Protein AF-0000000084573557 (afdb_homodimer)

Structure (mmCIF, N/CA/C/O backbone):
data_AF-0000000084573557-model_v1
#
loop_
_entity.id
_entity.type
_entity.pdbx_description
1 polymer 'Glycoside Hydrolase Family 32 protein'
#
loop_
_atom_site.group_PDB
_atom_site.id
_atom_site.type_symbol
_atom_site.label_atom_id
_atom_site.label_alt_id
_atom_site.label_comp_id
_atom_site.label_asym_id
_atom_site.label_entity_id
_atom_site.label_seq_id
_atom_site.pdbx_PDB_ins_code
_atom_site.Cartn_x
_atom_site.Cartn_y
_atom_site.Cartn_z
_atom_site.occupancy
_atom_site.B_iso_or_equiv
_atom_site.auth_seq_id
_atom_site.auth_comp_id
_atom_site.auth_asym_id
_atom_site.auth_atom_id
_atom_site.pdbx_PDB_model_num
ATOM 1 N N . MET A 1 1 ? 9.312 23.797 6.34 1 94.56 1 MET A N 1
ATOM 2 C CA . MET A 1 1 ? 8.344 23.297 7.312 1 94.56 1 MET A CA 1
ATOM 3 C C . MET A 1 1 ? 8.016 21.828 7.039 1 94.56 1 MET A C 1
ATOM 5 O O . MET A 1 1 ? 7.969 21.406 5.887 1 94.56 1 MET A O 1
ATOM 9 N N . ASN A 1 2 ? 7.855 21.047 8.062 1 94.19 2 ASN A N 1
ATOM 10 C CA . ASN A 1 2 ? 7.48 19.656 7.902 1 94.19 2 ASN A CA 1
ATOM 11 C C . ASN A 1 2 ? 6.266 19.297 8.75 1 94.19 2 ASN A C 1
ATOM 13 O O . ASN A 1 2 ? 5.203 19.891 8.602 1 94.19 2 ASN A O 1
ATOM 17 N N . ASP A 1 3 ? 6.359 18.359 9.664 1 96.56 3 ASP A N 1
ATOM 18 C CA . ASP A 1 3 ? 5.266 17.75 10.414 1 96.56 3 ASP A CA 1
ATOM 19 C C . ASP A 1 3 ? 4.496 18.812 11.211 1 96.56 3 ASP A C 1
ATOM 21 O O . ASP A 1 3 ? 5.09 19.609 11.922 1 96.56 3 ASP A O 1
ATOM 25 N N . PRO A 1 4 ? 3.113 18.781 11.117 1 98.5 4 PRO A N 1
ATOM 26 C CA . PRO A 1 4 ? 2.365 19.562 12.102 1 98.5 4 PRO A CA 1
ATOM 27 C C . PRO A 1 4 ? 2.518 19.016 13.523 1 98.5 4 PRO A C 1
ATOM 29 O O . PRO A 1 4 ? 2.617 17.812 13.711 1 98.5 4 PRO A O 1
ATOM 32 N N . ASN A 1 5 ? 2.559 19.938 14.445 1 97.88 5 ASN A N 1
ATOM 33 C CA . ASN A 1 5 ? 2.711 19.609 15.859 1 97.88 5 ASN A CA 1
ATOM 34 C C . ASN A 1 5 ? 1.81 20.469 16.734 1 97.88 5 ASN A C 1
ATOM 36 O O . ASN A 1 5 ? 1.397 21.562 16.328 1 97.88 5 ASN A O 1
ATOM 40 N N . GLY A 1 6 ? 1.535 19.984 17.859 1 98.62 6 GLY A N 1
ATOM 41 C CA . GLY A 1 6 ? 0.976 20.781 18.938 1 98.62 6 GLY A CA 1
ATOM 42 C C . GLY A 1 6 ? -0.306 21.5 18.547 1 98.62 6 GLY A C 1
ATOM 43 O O . GLY A 1 6 ? -0.503 22.672 18.891 1 98.62 6 GLY A O 1
ATOM 44 N N . LEU A 1 7 ? -1.131 20.859 17.719 1 98.88 7 LEU A N 1
ATOM 45 C CA . LEU A 1 7 ? -2.383 21.469 17.281 1 98.88 7 LEU A CA 1
ATOM 46 C C . LEU A 1 7 ? -3.379 21.531 18.438 1 98.88 7 LEU A C 1
ATOM 48 O O . LEU A 1 7 ? -3.678 20.516 19.062 1 98.88 7 LEU A O 1
ATOM 52 N N . PHE A 1 8 ? -3.936 22.734 18.703 1 98.81 8 PHE A N 1
ATOM 53 C CA . PHE A 1 8 ? -5.004 22.828 19.688 1 98.81 8 PHE A CA 1
ATOM 54 C C . PHE A 1 8 ? -5.883 24.047 19.438 1 98.81 8 PHE A C 1
ATOM 56 O O . PHE A 1 8 ? -5.488 24.953 18.703 1 98.81 8 PHE A O 1
ATOM 63 N N . LEU A 1 9 ? -7.082 23.984 19.844 1 98.62 9 LEU A N 1
ATOM 64 C CA . LEU A 1 9 ? -8.039 25.078 19.875 1 98.62 9 LEU A CA 1
ATOM 65 C C . LEU A 1 9 ? -8.094 25.703 21.266 1 98.62 9 LEU A C 1
ATOM 67 O O . LEU A 1 9 ? -8.359 25.016 22.266 1 98.62 9 LEU A O 1
ATOM 71 N N . ASP A 1 10 ? -7.84 26.984 21.344 1 97.38 10 ASP A N 1
ATOM 72 C CA . ASP A 1 10 ? -7.891 27.625 22.656 1 97.38 10 ASP A CA 1
ATOM 73 C C . ASP A 1 10 ? -9.305 28.094 23 1 97.38 10 ASP A C 1
ATOM 75 O O . ASP A 1 10 ? -10.219 27.938 22.188 1 97.38 10 ASP A O 1
ATOM 79 N N . ARG A 1 11 ? -9.516 28.562 24.125 1 93.62 11 ARG A N 1
ATOM 80 C CA . ARG A 1 11 ? -10.844 28.891 24.625 1 93.62 11 ARG A CA 1
ATOM 81 C C . ARG A 1 11 ? -11.438 30.078 23.859 1 93.62 11 ARG A C 1
ATOM 83 O O . ARG A 1 11 ? -12.656 30.266 23.844 1 93.62 11 ARG A O 1
ATOM 90 N N . ASN A 1 12 ? -10.586 30.922 23.281 1 95.25 12 ASN A N 1
ATOM 91 C CA . ASN A 1 12 ? -11.062 32.094 22.562 1 95.25 12 ASN A CA 1
ATOM 92 C C . ASN A 1 12 ? -11.406 31.75 21.109 1 95.25 12 ASN A C 1
ATOM 94 O O . ASN A 1 12 ? -11.773 32.625 20.328 1 95.25 12 ASN A O 1
ATOM 98 N N . GLY A 1 13 ? -11.258 30.516 20.75 1 97 13 GLY A N 1
ATOM 99 C CA . GLY A 1 13 ? -11.594 30.078 19.406 1 97 13 GLY A CA 1
ATOM 100 C C . GLY A 1 13 ? -10.43 30.172 18.438 1 97 13 GLY A C 1
ATOM 101 O O . GLY A 1 13 ? -10.617 30.078 17.219 1 97 13 GLY A O 1
ATOM 102 N N . THR A 1 14 ? -9.258 30.422 18.969 1 98.38 14 THR A N 1
ATOM 103 C CA . THR A 1 14 ? -8.062 30.5 18.125 1 98.38 14 THR A CA 1
ATOM 104 C C . THR A 1 14 ? -7.441 29.125 17.938 1 98.38 14 THR A C 1
ATOM 106 O O . THR A 1 14 ? -7.195 28.406 18.922 1 98.38 14 THR A O 1
ATOM 109 N N . TYR A 1 15 ? -7.246 28.734 16.703 1 98.75 15 TYR A N 1
ATOM 110 C CA . TYR A 1 15 ? -6.52 27.516 16.391 1 98.75 15 TYR A CA 1
ATOM 111 C C . TYR A 1 15 ? -5.02 27.766 16.359 1 98.75 15 TYR A C 1
ATOM 113 O O . TYR A 1 15 ? -4.551 28.703 15.719 1 98.75 15 TYR A O 1
ATOM 121 N N . HIS A 1 16 ? -4.281 26.969 17.094 1 98.88 16 HIS A N 1
ATOM 122 C CA . HIS A 1 16 ? -2.822 27.016 17.078 1 98.88 16 HIS A CA 1
ATOM 123 C C . HIS A 1 16 ? -2.24 25.828 16.312 1 98.88 16 HIS A C 1
ATOM 125 O O . HIS A 1 16 ? -2.656 24.688 16.531 1 98.88 16 HIS A O 1
ATOM 131 N N . LEU A 1 17 ? -1.378 26.094 15.453 1 98.81 17 LEU A N 1
ATOM 132 C CA . LEU A 1 17 ? -0.626 25.094 14.695 1 98.81 17 LEU A CA 1
ATOM 133 C C . LEU A 1 17 ? 0.875 25.312 14.867 1 98.81 17 LEU A C 1
ATOM 135 O O . LEU A 1 17 ? 1.408 26.359 14.477 1 98.81 17 LEU A O 1
ATOM 139 N N . TYR A 1 18 ? 1.532 24.438 15.516 1 98.75 18 TYR A N 1
ATOM 140 C CA . TYR A 1 18 ? 2.99 24.375 15.477 1 98.75 18 TYR A CA 1
ATOM 141 C C . TYR A 1 18 ? 3.469 23.391 14.422 1 98.75 18 TYR A C 1
ATOM 143 O O . TYR A 1 18 ? 2.68 22.594 13.898 1 98.75 18 TYR A O 1
ATOM 151 N N . TYR A 1 19 ? 4.684 23.469 14.055 1 98.12 19 TYR A N 1
ATOM 152 C CA . TYR A 1 19 ? 5.227 22.578 13.031 1 98.12 19 TYR A CA 1
ATOM 153 C C . TYR A 1 19 ? 6.742 22.484 13.141 1 98.12 19 TYR A C 1
ATOM 155 O O . TYR A 1 19 ? 7.391 23.406 13.656 1 98.12 19 TYR A O 1
ATOM 163 N N . GLN A 1 20 ? 7.242 21.359 12.742 1 97.75 20 GLN A N 1
ATOM 164 C CA . GLN A 1 20 ? 8.688 21.266 12.609 1 97.75 20 GLN A CA 1
ATOM 165 C C . GLN A 1 20 ? 9.219 22.312 11.633 1 97.75 20 GLN A C 1
ATOM 167 O O . GLN A 1 20 ? 8.695 22.453 10.523 1 97.75 20 GLN A O 1
ATOM 172 N N . TYR A 1 21 ? 10.273 23 12.125 1 97.44 21 TYR A N 1
ATOM 173 C CA . TYR A 1 21 ? 10.766 24.141 11.367 1 97.44 21 TYR A CA 1
ATOM 174 C C . TYR A 1 21 ? 12.281 24.234 11.453 1 97.44 21 TYR A C 1
ATOM 176 O O . TYR A 1 21 ? 12.859 24.156 12.547 1 97.44 21 TYR A O 1
ATOM 184 N N . ASN A 1 22 ? 12.922 24.297 10.297 1 96.81 22 ASN A N 1
ATOM 185 C CA . ASN A 1 22 ? 14.336 24.641 10.203 1 96.81 22 ASN A CA 1
ATOM 186 C C . ASN A 1 22 ? 14.539 26.094 9.773 1 96.81 22 ASN A C 1
ATOM 188 O O . ASN A 1 22 ? 14.445 26.422 8.594 1 96.81 22 ASN A O 1
ATOM 192 N N . PRO A 1 23 ? 14.836 26.969 10.727 1 94.94 23 PRO A N 1
ATOM 193 C CA . PRO A 1 23 ? 14.984 28.391 10.375 1 94.94 23 PRO A CA 1
ATOM 194 C C . PRO A 1 23 ? 16.266 28.672 9.586 1 94.94 23 PRO A C 1
ATOM 196 O O . PRO A 1 23 ? 16.406 29.75 9.016 1 94.94 23 PRO A O 1
ATOM 199 N N . ALA A 1 24 ? 17.156 27.688 9.5 1 93.25 24 ALA A N 1
ATOM 200 C CA . ALA A 1 24 ? 18.469 27.922 8.898 1 93.25 24 ALA A CA 1
ATOM 201 C C . ALA A 1 24 ? 18.531 27.359 7.484 1 93.25 24 ALA A C 1
ATOM 203 O O . ALA A 1 24 ? 19.547 27.5 6.797 1 93.25 24 ALA A O 1
ATOM 204 N N . GLY A 1 25 ? 17.469 26.703 7.031 1 92.44 25 GLY A N 1
ATOM 205 C CA . GLY A 1 25 ? 17.562 26.109 5.699 1 92.44 25 GLY A CA 1
ATOM 206 C C . GLY A 1 25 ? 16.25 25.516 5.219 1 92.44 25 GLY A C 1
ATOM 207 O O . GLY A 1 25 ? 15.273 25.469 5.961 1 92.44 25 GLY A O 1
ATOM 208 N N . LEU A 1 26 ? 16.25 24.984 3.957 1 93.5 26 LEU A N 1
ATOM 209 C CA . LEU A 1 26 ? 15.07 24.453 3.293 1 93.5 26 LEU A CA 1
ATOM 210 C C . LEU A 1 26 ? 15.078 22.922 3.309 1 93.5 26 LEU A C 1
ATOM 212 O O . LEU A 1 26 ? 14.523 22.281 2.414 1 93.5 26 LEU A O 1
ATOM 216 N N . ILE A 1 27 ? 15.828 22.344 4.18 1 92.12 27 ILE A N 1
ATOM 217 C CA . ILE A 1 27 ? 15.883 20.906 4.395 1 92.12 27 ILE A CA 1
ATOM 218 C C . ILE A 1 27 ? 15.648 20.594 5.871 1 92.12 27 ILE A C 1
ATOM 220 O O . ILE A 1 27 ? 15.805 21.469 6.727 1 92.12 27 ILE A O 1
ATOM 224 N N . ALA A 1 28 ? 15.289 19.391 6.094 1 90.75 28 ALA A N 1
ATOM 225 C CA . ALA A 1 28 ? 15.117 18.984 7.488 1 90.75 28 ALA A CA 1
ATOM 226 C C . ALA A 1 28 ? 16.422 19.094 8.258 1 90.75 28 ALA A C 1
ATOM 228 O O . ALA A 1 28 ? 17.5 18.828 7.711 1 90.75 28 ALA A O 1
ATOM 229 N N . GLY A 1 29 ? 16.422 19.469 9.438 1 90.75 29 GLY A N 1
ATOM 230 C CA . GLY A 1 29 ? 17.562 19.703 10.312 1 90.75 29 GLY A CA 1
ATOM 231 C C . GLY A 1 29 ? 17.406 20.938 11.188 1 90.75 29 GLY A C 1
ATOM 232 O O . GLY A 1 29 ? 16.562 21.797 10.906 1 90.75 29 GLY A O 1
ATOM 233 N N . ASN A 1 30 ? 18.141 20.922 12.297 1 93.56 30 ASN A N 1
ATOM 234 C CA . ASN A 1 30 ? 18.031 22.047 13.219 1 93.56 30 ASN A CA 1
ATOM 235 C C . ASN A 1 30 ? 16.578 22.312 13.617 1 93.56 30 ASN A C 1
ATOM 237 O O . ASN A 1 30 ? 16.094 23.438 13.508 1 93.56 30 ASN A O 1
ATOM 241 N N . GLN A 1 31 ? 15.938 21.344 14 1 96.81 31 GLN A N 1
ATOM 242 C CA . GLN A 1 31 ? 14.477 21.375 14.117 1 96.81 31 GLN A CA 1
ATOM 243 C C . GLN A 1 31 ? 14.039 22.203 15.312 1 96.81 31 GLN A C 1
ATOM 245 O O . GLN A 1 31 ? 14.539 22.016 16.422 1 96.81 31 GLN A O 1
ATOM 250 N N . HIS A 1 32 ? 13.172 23.156 15.062 1 98 32 HIS A N 1
ATOM 251 C CA . HIS A 1 32 ? 12.406 23.984 15.984 1 98 32 HIS A CA 1
ATOM 252 C C . HIS A 1 32 ? 10.906 23.734 15.836 1 98 32 HIS A C 1
ATOM 254 O O . HIS A 1 32 ? 10.484 22.969 14.961 1 98 32 HIS A O 1
ATOM 260 N N . TRP A 1 33 ? 10.133 24.312 16.781 1 98.62 33 TRP A N 1
ATOM 261 C CA . TRP A 1 33 ? 8.703 24.422 16.531 1 98.62 33 TRP A CA 1
ATOM 262 C C . TRP A 1 33 ? 8.352 25.812 16 1 98.62 33 TRP A C 1
ATOM 264 O O . TRP A 1 33 ? 8.398 26.781 16.75 1 98.62 33 TRP A O 1
ATOM 274 N N . GLY A 1 34 ? 8.086 25.875 14.625 1 98.25 34 GLY A N 1
ATOM 275 C CA . GLY A 1 34 ? 7.398 27.062 14.148 1 98.25 34 GLY A CA 1
ATOM 276 C C . GLY A 1 34 ? 5.973 27.172 14.664 1 98.25 34 GLY A C 1
ATOM 277 O O . GLY A 1 34 ? 5.465 26.234 15.297 1 98.25 34 GLY A O 1
ATOM 278 N N . HIS A 1 35 ? 5.32 28.375 14.438 1 98.5 35 HIS A N 1
ATOM 279 C CA . HIS A 1 35 ? 4.004 28.609 15.023 1 98.5 35 HIS A CA 1
ATOM 280 C C . HIS A 1 35 ? 3.152 29.5 14.125 1 98.5 35 HIS A C 1
ATOM 282 O O . HIS A 1 35 ? 3.652 30.469 13.555 1 98.5 35 HIS A O 1
ATOM 288 N N . ALA A 1 36 ? 1.96 29.094 13.914 1 98.12 36 ALA A N 1
ATOM 289 C CA . ALA A 1 36 ? 0.947 29.922 13.258 1 98.12 36 ALA A CA 1
ATOM 290 C C . ALA A 1 36 ? -0.402 29.797 13.961 1 98.12 36 ALA A C 1
ATOM 292 O O . ALA A 1 36 ? -0.685 28.766 14.594 1 98.12 36 ALA A O 1
ATOM 293 N N . THR A 1 37 ? -1.199 30.828 13.898 1 98.38 37 THR A N 1
ATOM 294 C CA . THR A 1 37 ? -2.529 30.812 14.492 1 98.38 37 THR A CA 1
ATOM 295 C C . THR A 1 37 ? -3.588 31.219 13.469 1 98.38 37 THR A C 1
ATOM 297 O O . THR A 1 37 ? -3.277 31.875 12.469 1 98.38 37 THR A O 1
ATOM 300 N N . SER A 1 38 ? -4.758 30.797 13.664 1 98.25 38 SER A N 1
ATOM 301 C CA . SER A 1 38 ? -5.879 31.094 12.781 1 98.25 38 SER A CA 1
ATOM 302 C C . SER A 1 38 ? -7.199 31.109 13.547 1 98.25 38 SER A C 1
ATOM 304 O O . SER A 1 38 ? -7.352 30.406 14.547 1 98.25 38 SER A O 1
ATOM 306 N N . GLN A 1 39 ? -8.148 31.938 13.047 1 97.38 39 GLN A N 1
ATOM 307 C CA . GLN A 1 39 ? -9.492 31.953 13.633 1 97.38 39 GLN A CA 1
ATOM 308 C C . GLN A 1 39 ? -10.453 31.078 12.82 1 97.38 39 GLN A C 1
ATOM 310 O O . GLN A 1 39 ? -11.547 30.75 13.281 1 97.38 39 GLN A O 1
ATOM 315 N N . ASP A 1 40 ? -10.055 30.734 11.656 1 97.62 40 ASP A N 1
ATOM 316 C CA . ASP A 1 40 ? -11.008 30.062 10.781 1 97.62 40 ASP A CA 1
ATOM 317 C C . ASP A 1 40 ? -10.367 28.859 10.094 1 97.62 40 ASP A C 1
ATOM 319 O O . ASP A 1 40 ? -10.984 28.219 9.242 1 97.62 40 ASP A O 1
ATOM 323 N N . LEU A 1 41 ? -9.039 28.516 10.375 1 98.06 41 LEU A N 1
ATOM 324 C CA . LEU A 1 41 ? -8.266 27.375 9.891 1 98.06 41 LEU A CA 1
ATOM 325 C C . LEU A 1 41 ? -7.789 27.609 8.461 1 98.06 41 LEU A C 1
ATOM 327 O O . LEU A 1 41 ? -7.176 26.734 7.848 1 98.06 41 LEU A O 1
ATOM 331 N N . TYR A 1 42 ? -8.008 28.766 7.852 1 97.62 42 TYR A N 1
ATOM 332 C CA . TYR A 1 42 ? -7.551 29.031 6.492 1 97.62 42 TYR A CA 1
ATOM 333 C C . TYR A 1 42 ? -6.652 30.266 6.457 1 97.62 42 TYR A C 1
ATOM 335 O O . TYR A 1 42 ? -5.609 30.266 5.801 1 97.62 42 TYR A O 1
ATOM 343 N N . HIS A 1 43 ? -7.035 31.344 7.145 1 97.19 43 HIS A N 1
ATOM 344 C CA . HIS A 1 43 ? -6.184 32.531 7.27 1 97.19 43 HIS A CA 1
ATOM 345 C C . HIS A 1 43 ? -5.234 32.375 8.461 1 97.19 43 HIS A C 1
ATOM 347 O O . HIS A 1 43 ? -5.652 32.531 9.609 1 97.19 43 HIS A O 1
ATOM 353 N N . TRP A 1 44 ? -4.008 32.125 8.156 1 97.19 44 TRP A N 1
ATOM 354 C CA . TRP A 1 44 ? -3.025 31.859 9.203 1 97.19 44 TRP A CA 1
ATOM 355 C C . TRP A 1 44 ? -2.133 33.094 9.422 1 97.19 44 TRP A C 1
ATOM 357 O O . TRP A 1 44 ? -1.721 33.75 8.461 1 97.19 44 TRP A O 1
ATOM 367 N N . GLN A 1 45 ? -1.88 33.438 10.625 1 96.12 45 GLN A N 1
ATOM 368 C CA . GLN A 1 45 ? -0.913 34.438 11.023 1 96.12 45 GLN A CA 1
ATOM 369 C C . GLN A 1 45 ? 0.355 33.812 11.586 1 96.12 45 GLN A C 1
ATOM 371 O O . GLN A 1 45 ? 0.298 33.062 12.562 1 96.12 45 GLN A O 1
ATOM 376 N N . ASN A 1 46 ? 1.448 34.062 10.953 1 95.69 46 ASN A N 1
ATOM 377 C CA . ASN A 1 46 ? 2.721 33.562 11.461 1 95.69 46 ASN A CA 1
ATOM 378 C C . ASN A 1 46 ? 3.061 34.156 12.82 1 95.69 46 ASN A C 1
ATOM 380 O O . ASN A 1 46 ? 2.834 35.344 13.055 1 95.69 46 ASN A O 1
ATOM 384 N N . GLN A 1 47 ? 3.566 33.375 13.656 1 97.62 47 GLN A N 1
ATOM 385 C CA . GLN A 1 47 ? 4.051 33.75 14.969 1 97.62 47 GLN A CA 1
ATOM 386 C C . GLN A 1 47 ? 5.543 33.469 15.117 1 97.62 47 GLN A C 1
ATOM 388 O O . GLN A 1 47 ? 6.113 32.719 14.336 1 97.62 47 GLN A O 1
ATOM 393 N N . PRO A 1 48 ? 6.191 34.188 16.047 1 97.44 48 PRO A N 1
ATOM 394 C CA . PRO A 1 48 ? 7.59 33.844 16.297 1 97.44 48 PRO A CA 1
ATOM 395 C C . PRO A 1 48 ? 7.781 32.344 16.609 1 97.44 48 PRO A C 1
ATOM 397 O O . PRO A 1 48 ? 6.836 31.688 17.016 1 97.44 48 PRO A O 1
ATOM 400 N N . ILE A 1 49 ? 8.969 31.844 16.375 1 98.06 49 ILE A N 1
ATOM 401 C CA . ILE A 1 49 ? 9.305 30.469 16.734 1 98.06 49 ILE A CA 1
ATOM 402 C C . ILE A 1 49 ? 8.93 30.203 18.188 1 98.06 49 ILE A C 1
ATOM 404 O O . ILE A 1 49 ? 9.281 30.969 19.078 1 98.06 49 ILE A O 1
ATOM 408 N N . ALA A 1 50 ? 8.25 29.125 18.422 1 98.25 50 ALA A N 1
ATOM 409 C CA . ALA A 1 50 ? 7.676 28.844 19.734 1 98.25 50 ALA A CA 1
ATOM 410 C C . ALA A 1 50 ? 8.672 28.109 20.625 1 98.25 50 ALA A C 1
ATOM 412 O O . ALA A 1 50 ? 8.75 28.375 21.828 1 98.25 50 ALA A O 1
ATOM 413 N N . ILE A 1 51 ? 9.305 27.125 20.141 1 98.5 51 ILE A N 1
ATOM 414 C CA . ILE A 1 51 ? 10.195 26.297 20.953 1 98.5 51 ILE A CA 1
ATOM 415 C C . ILE A 1 51 ? 11.539 26.125 20.234 1 98.5 51 ILE A C 1
ATOM 417 O O . ILE A 1 51 ? 11.578 25.703 19.078 1 98.5 51 ILE A O 1
ATOM 421 N N . PHE A 1 52 ? 12.617 26.406 20.875 1 97.94 52 PHE A N 1
ATOM 422 C CA . PHE A 1 52 ? 14 26.25 20.422 1 97.94 52 PHE A CA 1
ATOM 423 C C . PHE A 1 52 ? 14.648 25.047 21.078 1 97.94 52 PHE A C 1
ATOM 425 O O . PHE A 1 52 ? 14.359 24.719 22.234 1 97.94 52 PHE A O 1
ATOM 432 N N . PRO A 1 53 ? 15.484 24.375 20.328 1 97.69 53 PRO A N 1
ATOM 433 C CA . PRO A 1 53 ? 16.297 23.391 21.047 1 97.69 53 PRO A CA 1
ATOM 434 C C . PRO A 1 53 ? 17.219 24.047 22.078 1 97.69 53 PRO A C 1
ATOM 436 O O . PRO A 1 53 ? 17.641 25.188 21.906 1 97.69 53 PRO A O 1
ATOM 439 N N . PRO A 1 54 ? 17.578 23.328 23.156 1 96.88 54 PRO A N 1
ATOM 440 C CA . PRO A 1 54 ? 18.359 23.938 24.234 1 96.88 54 PRO A CA 1
ATOM 441 C C . PRO A 1 54 ? 19.812 24.172 23.828 1 96.88 54 PRO A C 1
ATOM 443 O O . PRO A 1 54 ? 20.5 24.969 24.469 1 96.88 54 PRO A O 1
ATOM 446 N N . ASN A 1 55 ? 20.328 23.469 22.906 1 95.12 55 ASN A N 1
ATOM 447 C CA . ASN A 1 55 ? 21.703 23.641 22.406 1 95.12 55 ASN A CA 1
ATOM 448 C C . ASN A 1 55 ? 21.812 23.25 20.938 1 95.12 55 ASN A C 1
ATOM 450 O O . ASN A 1 55 ? 20.828 22.828 20.328 1 95.12 55 ASN A O 1
ATOM 454 N N . ASN A 1 56 ? 23.016 23.328 20.406 1 93.69 56 ASN A N 1
ATOM 455 C CA . ASN A 1 56 ? 23.219 23.156 18.969 1 93.69 56 ASN A CA 1
ATOM 456 C C . ASN A 1 56 ? 23.281 21.688 18.578 1 93.69 56 ASN A C 1
ATOM 458 O O . ASN A 1 56 ? 23.234 21.359 17.391 1 93.69 56 ASN A O 1
ATOM 462 N N . ASP A 1 57 ? 23.281 20.828 19.516 1 95 57 ASP A N 1
ATOM 463 C CA . ASP A 1 57 ? 23.406 19.406 19.203 1 95 57 ASP A CA 1
ATOM 464 C C . ASP A 1 57 ? 22.062 18.688 19.406 1 95 57 ASP A C 1
ATOM 466 O O . ASP A 1 57 ? 22.016 17.469 19.375 1 95 57 ASP A O 1
ATOM 470 N N . SER A 1 58 ? 21.062 19.406 19.672 1 97.5 58 SER A N 1
ATOM 471 C CA . SER A 1 58 ? 19.734 18.828 19.891 1 97.5 58 SER A CA 1
ATOM 472 C C . SER A 1 58 ? 18.719 19.391 18.906 1 97.5 58 SER A C 1
ATOM 474 O O . SER A 1 58 ? 18.953 20.422 18.281 1 97.5 58 SER A O 1
ATOM 476 N N . GLN A 1 59 ? 17.672 18.688 18.672 1 98.25 59 GLN A N 1
ATOM 477 C CA . GLN A 1 59 ? 16.562 19.062 17.812 1 98.25 59 GLN A CA 1
ATOM 478 C C . GLN A 1 59 ? 15.227 18.828 18.516 1 98.25 59 GLN A C 1
ATOM 480 O O . GLN A 1 59 ? 15.062 17.859 19.25 1 98.25 59 GLN A O 1
ATOM 485 N N . VAL A 1 60 ? 14.273 19.703 18.297 1 98.62 60 VAL A N 1
ATOM 486 C CA . VAL A 1 60 ? 12.922 19.531 18.812 1 98.62 60 VAL A CA 1
ATOM 487 C C . VAL A 1 60 ? 12.055 18.797 17.781 1 98.62 60 VAL A C 1
ATOM 489 O O . VAL A 1 60 ? 11.609 19.391 16.797 1 98.62 60 VAL A O 1
ATOM 492 N N . PHE A 1 61 ? 11.734 17.547 18.047 1 98.62 61 PHE A N 1
ATOM 493 C CA . PHE A 1 61 ? 10.938 16.719 17.156 1 98.62 61 PHE A CA 1
ATOM 494 C C . PHE A 1 61 ? 9.453 16.859 17.469 1 98.62 61 PHE A C 1
ATOM 496 O O . PHE A 1 61 ? 9.062 17.656 18.312 1 98.62 61 PHE A O 1
ATOM 503 N N . SER A 1 62 ? 8.68 16.141 16.719 1 98.62 62 SER A N 1
ATOM 504 C CA . SER A 1 62 ? 7.227 16.25 16.766 1 98.62 62 SER A CA 1
ATOM 505 C C . SER A 1 62 ? 6.691 15.914 18.156 1 98.62 62 SER A C 1
ATOM 507 O O . SER A 1 62 ? 7.309 15.148 18.891 1 98.62 62 SER A O 1
ATOM 509 N N . GLY A 1 63 ? 5.57 16.438 18.453 1 98.75 63 GLY A N 1
ATOM 510 C CA . GLY A 1 63 ? 4.832 16.25 19.688 1 98.75 63 GLY A CA 1
ATOM 511 C C . GLY A 1 63 ? 3.457 16.875 19.672 1 98.75 63 GLY A C 1
ATOM 512 O O . GLY A 1 63 ? 2.83 16.984 18.609 1 98.75 63 GLY A O 1
ATOM 513 N N . SER A 1 64 ? 2.932 17.125 20.844 1 98.81 64 SER A N 1
ATOM 514 C CA . SER A 1 64 ? 1.579 17.656 20.953 1 98.81 64 SER A CA 1
ATOM 515 C C . SER A 1 64 ? 1.51 18.781 21.984 1 98.81 64 SER A C 1
ATOM 517 O O . SER A 1 64 ? 2.496 19.062 22.672 1 98.81 64 SER A O 1
ATOM 519 N N . ALA A 1 65 ? 0.443 19.484 22.016 1 98.88 65 ALA A N 1
ATOM 520 C CA . ALA A 1 65 ? 0.165 20.516 23.016 1 98.88 65 ALA A CA 1
ATOM 521 C C . ALA A 1 65 ? -1.254 20.375 23.562 1 98.88 65 ALA A C 1
ATOM 523 O O . ALA A 1 65 ? -2.174 20.016 22.828 1 98.88 65 ALA A O 1
ATOM 524 N N . VAL A 1 66 ? -1.387 20.688 24.859 1 98.81 66 VAL A N 1
ATOM 525 C CA . VAL A 1 66 ? -2.686 20.594 25.516 1 98.81 66 VAL A CA 1
ATOM 526 C C . VAL A 1 66 ? -2.928 21.859 26.344 1 98.81 66 VAL A C 1
ATOM 528 O O . VAL A 1 66 ? -1.979 22.547 26.719 1 98.81 66 VAL A O 1
ATOM 531 N N . VAL A 1 67 ? -4.148 22.172 26.516 1 98.56 67 VAL A N 1
ATOM 532 C CA . VAL A 1 67 ? -4.535 23.203 27.453 1 98.56 67 VAL A CA 1
ATOM 533 C C . VAL A 1 67 ? -4.828 22.594 28.828 1 98.56 67 VAL A C 1
ATOM 535 O O . VAL A 1 67 ? -5.707 21.734 28.938 1 98.56 67 VAL A O 1
ATOM 538 N N . ASP A 1 68 ? -4.074 23 29.828 1 98.38 68 ASP A N 1
ATOM 539 C CA . ASP A 1 68 ? -4.223 22.5 31.188 1 98.38 68 ASP A CA 1
ATOM 540 C C . ASP A 1 68 ? -5.211 23.344 31.984 1 98.38 68 ASP A C 1
ATOM 542 O O . ASP A 1 68 ? -4.828 24 32.938 1 98.38 68 ASP A O 1
ATOM 546 N N . VAL A 1 69 ? -6.426 23.188 31.688 1 96.94 69 VAL A N 1
ATOM 547 C CA . VAL A 1 69 ? -7.504 24.047 32.156 1 96.94 69 VAL A CA 1
ATOM 548 C C . VAL A 1 69 ? -7.582 23.969 33.688 1 96.94 69 VAL A C 1
ATOM 550 O O . VAL A 1 69 ? -7.91 24.953 34.344 1 96.94 69 VAL A O 1
ATOM 553 N N . ASN A 1 70 ? -7.262 22.859 34.25 1 97.06 70 ASN A N 1
ATOM 554 C CA . ASN A 1 70 ? -7.406 22.656 35.688 1 97.06 70 ASN A CA 1
ATOM 555 C C . ASN A 1 70 ? -6.078 22.844 36.438 1 97.06 70 ASN A C 1
ATOM 557 O O . ASN A 1 70 ? -5.957 22.5 37.594 1 97.06 70 ASN A O 1
ATOM 561 N N . ASN A 1 71 ? -5.105 23.312 35.688 1 98.25 71 ASN A N 1
ATOM 562 C CA . ASN A 1 71 ? -3.775 23.516 36.25 1 98.25 71 ASN A CA 1
ATOM 563 C C . ASN A 1 71 ? -3.271 22.25 36.969 1 98.25 71 ASN A C 1
ATOM 565 O O . ASN A 1 71 ? -2.809 22.312 38.094 1 98.25 71 ASN A O 1
ATOM 569 N N . THR A 1 72 ? -3.467 21.109 36.312 1 98.5 72 THR A N 1
ATOM 570 C CA . THR A 1 72 ? -3.006 19.859 36.906 1 98.5 72 THR A CA 1
ATOM 571 C C . THR A 1 72 ? -1.488 19.859 37.062 1 98.5 72 THR A C 1
ATOM 573 O O . THR A 1 72 ? -0.951 19.203 37.938 1 98.5 72 THR A O 1
ATOM 576 N N . SER A 1 73 ? -0.76 20.562 36.281 1 98.5 73 SER A N 1
ATOM 577 C CA . SER A 1 73 ? 0.699 20.594 36.25 1 98.5 73 SER A CA 1
ATOM 578 C C . SER A 1 73 ? 1.241 21.469 37.375 1 98.5 73 SER A C 1
ATOM 580 O O . SER A 1 73 ? 2.4 21.344 37.781 1 98.5 73 SER A O 1
ATOM 582 N N . GLY A 1 74 ? 0.434 22.406 37.781 1 98.38 74 GLY A N 1
ATOM 583 C CA . GLY A 1 74 ? 0.874 23.375 38.75 1 98.38 74 GLY A CA 1
ATOM 584 C C . GLY A 1 74 ? 1.607 24.562 38.156 1 98.38 74 GLY A C 1
ATOM 585 O O . GLY A 1 74 ? 2.029 25.469 38.875 1 98.38 74 GLY A O 1
ATOM 586 N N . PHE A 1 75 ? 1.68 24.625 36.844 1 98.5 75 PHE A N 1
ATOM 587 C CA . PHE A 1 75 ? 2.406 25.688 36.188 1 98.5 75 PHE A CA 1
ATOM 588 C C . PHE A 1 75 ? 1.562 26.953 36.125 1 98.5 75 PHE A C 1
ATOM 590 O O . PHE A 1 75 ? 2.082 28.047 35.844 1 98.5 75 PHE A O 1
ATOM 597 N N . PHE A 1 76 ? 0.251 26.812 36.375 1 98.06 76 PHE A N 1
ATOM 598 C CA . PHE A 1 76 ? -0.653 27.906 36.031 1 98.06 76 PHE A CA 1
ATOM 599 C C . PHE A 1 76 ? -1.562 28.234 37.188 1 98.06 76 PHE A C 1
ATOM 601 O O . PHE A 1 76 ? -2.787 28.172 37.094 1 98.06 76 PHE A O 1
ATOM 608 N N . PRO A 1 77 ? -1.128 28.656 38.281 1 95.44 77 PRO A N 1
ATOM 609 C CA . PRO A 1 77 ? -1.952 28.859 39.469 1 95.44 77 PRO A CA 1
ATOM 610 C C . PRO A 1 77 ? -3 29.953 39.312 1 95.44 77 PRO A C 1
ATOM 612 O O . PRO A 1 77 ? -4.039 29.938 39.969 1 95.44 77 PRO A O 1
ATOM 615 N N . ASP A 1 78 ? -2.848 30.891 38.344 1 94.38 78 ASP A N 1
ATOM 616 C CA . ASP A 1 78 ? -3.729 32.031 38.312 1 94.38 78 ASP A CA 1
ATOM 617 C C . ASP A 1 78 ? -4.453 32.125 36.969 1 94.38 78 ASP A C 1
ATOM 619 O O . ASP A 1 78 ? -4.902 33.188 36.562 1 94.38 78 ASP A O 1
ATOM 623 N N . GLN A 1 79 ? -4.5 31.016 36.219 1 96.44 79 GLN A N 1
ATOM 624 C CA . GLN A 1 79 ? -5.156 31.047 34.938 1 96.44 79 GLN A CA 1
ATOM 625 C C . GLN A 1 79 ? -5.641 29.656 34.531 1 96.44 79 GLN A C 1
ATOM 627 O O . GLN A 1 79 ? -5.203 28.641 35.094 1 96.44 79 GLN A O 1
ATOM 632 N N . ASP A 1 80 ? -6.562 29.547 33.562 1 96.12 80 ASP A N 1
ATOM 633 C CA . ASP A 1 80 ? -7.105 28.281 33.094 1 96.12 80 ASP A CA 1
ATOM 634 C C . ASP A 1 80 ? -6.812 28.062 31.625 1 96.12 80 ASP A C 1
ATOM 636 O O . ASP A 1 80 ? -7.422 27.203 30.984 1 96.12 80 ASP A O 1
ATOM 640 N N . ASN A 1 81 ? -6.023 28.891 31.062 1 97.38 81 ASN A N 1
ATOM 641 C CA . ASN A 1 81 ? -5.691 28.797 29.641 1 97.38 81 ASN A CA 1
ATOM 642 C C . ASN A 1 81 ? -4.215 28.469 29.438 1 97.38 81 ASN A C 1
ATOM 644 O O . ASN A 1 81 ? -3.654 28.766 28.375 1 97.38 81 ASN A O 1
ATOM 648 N N . GLY A 1 82 ? -3.576 27.969 30.484 1 98.38 82 GLY A N 1
ATOM 649 C CA . GLY A 1 82 ? -2.184 27.578 30.375 1 98.38 82 GLY A CA 1
ATOM 650 C C . GLY A 1 82 ? -1.977 26.422 29.406 1 98.38 82 GLY A C 1
ATOM 651 O O . GLY A 1 82 ? -2.787 25.484 29.359 1 98.38 82 GLY A O 1
ATOM 652 N N . VAL A 1 83 ? -0.922 26.5 28.594 1 98.88 83 VAL A N 1
ATOM 653 C CA . VAL A 1 83 ? -0.654 25.5 27.562 1 98.88 83 VAL A CA 1
ATOM 654 C C . VAL A 1 83 ? 0.617 24.734 27.906 1 98.88 83 VAL A C 1
ATOM 656 O O . VAL A 1 83 ? 1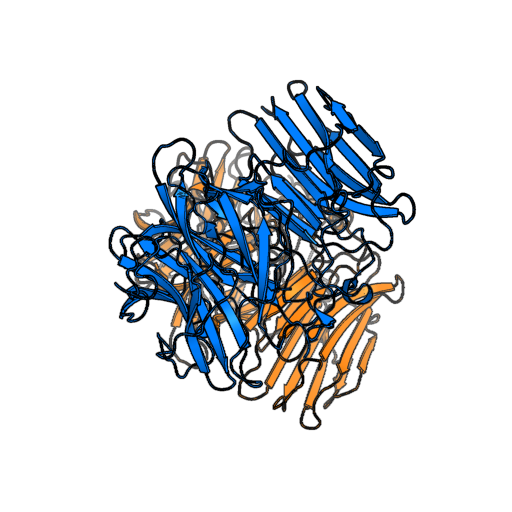.61 25.328 28.344 1 98.88 83 VAL A O 1
ATOM 659 N N . VAL A 1 84 ? 0.586 23.422 27.828 1 98.94 84 VAL A N 1
ATOM 660 C CA . VAL A 1 84 ? 1.773 22.594 27.953 1 98.94 84 VAL A CA 1
ATOM 661 C C . VAL A 1 84 ? 2.062 21.891 26.641 1 98.94 84 VAL A C 1
ATOM 663 O O . VAL A 1 84 ? 1.209 21.172 26.109 1 98.94 84 VAL A O 1
ATOM 666 N N . ALA A 1 85 ? 3.207 22.188 26.062 1 98.94 85 ALA A N 1
ATOM 667 C CA . ALA A 1 85 ? 3.725 21.422 24.938 1 98.94 85 ALA A CA 1
ATOM 668 C C . ALA A 1 85 ? 4.551 20.234 25.391 1 98.94 85 ALA A C 1
ATOM 670 O O . ALA A 1 85 ? 5.32 20.328 26.359 1 98.94 85 ALA A O 1
ATOM 671 N N . ILE A 1 86 ? 4.352 19.109 24.844 1 98.94 86 ILE A N 1
ATOM 672 C CA . ILE A 1 86 ? 5.156 17.906 25.047 1 98.94 86 ILE A CA 1
ATOM 673 C C . ILE A 1 86 ? 5.762 17.453 23.734 1 98.94 86 ILE A C 1
ATOM 675 O O . ILE A 1 86 ? 5.055 17.297 22.734 1 98.94 86 ILE A O 1
ATOM 679 N N . TYR A 1 87 ? 7.055 17.266 23.688 1 98.88 87 TYR A N 1
ATOM 680 C CA . TYR A 1 87 ? 7.758 17 22.438 1 98.88 87 TYR A CA 1
ATOM 681 C C . TYR A 1 87 ? 8.961 16.109 22.672 1 98.88 87 TYR A C 1
ATOM 683 O O . TYR A 1 87 ? 9.359 15.875 23.828 1 98.88 87 TYR A O 1
ATOM 691 N N . THR A 1 88 ? 9.484 15.539 21.625 1 98.94 88 THR A N 1
ATOM 692 C CA . THR A 1 88 ? 10.703 14.742 21.688 1 98.94 88 THR A CA 1
ATOM 693 C C . THR A 1 88 ? 11.938 15.625 21.516 1 98.94 88 THR A C 1
ATOM 695 O O . THR A 1 88 ? 12.047 16.359 20.547 1 98.94 88 THR A O 1
ATOM 698 N N . LEU A 1 89 ? 12.781 15.617 22.469 1 98.88 89 LEU A N 1
ATOM 699 C CA . LEU A 1 89 ? 14.117 16.156 22.25 1 98.88 89 LEU A CA 1
ATOM 700 C C . LEU A 1 89 ? 15.047 15.094 21.688 1 98.88 89 LEU A C 1
ATOM 702 O O . LEU A 1 89 ? 15.281 14.062 22.312 1 98.88 89 LEU A O 1
ATOM 706 N N . ASN A 1 90 ? 15.477 15.367 20.516 1 98.69 90 ASN A N 1
ATOM 707 C CA . ASN A 1 90 ? 16.391 14.461 19.828 1 98.69 90 ASN A CA 1
ATOM 708 C C . ASN A 1 90 ? 17.844 14.875 20.031 1 98.69 90 ASN A C 1
ATOM 710 O O . ASN A 1 90 ? 18.203 16.031 19.781 1 98.69 90 ASN A O 1
ATOM 714 N N . THR A 1 91 ? 18.656 14.047 20.484 1 97.5 91 THR A N 1
ATOM 715 C CA . THR A 1 91 ? 20.109 14.203 20.547 1 97.5 91 THR A CA 1
ATOM 716 C C . THR A 1 91 ? 20.812 13.055 19.828 1 97.5 91 THR A C 1
ATOM 718 O O . THR A 1 91 ? 20.172 12.07 19.453 1 97.5 91 THR A O 1
ATOM 721 N N . PRO A 1 92 ? 22.109 13.188 19.578 1 95.31 92 PRO A N 1
ATOM 722 C CA . PRO A 1 92 ? 22.797 12.094 18.891 1 95.31 92 PRO A CA 1
ATOM 723 C C . PRO A 1 92 ? 22.688 10.766 19.641 1 95.31 92 PRO A C 1
ATOM 725 O O . PRO A 1 92 ? 22.781 9.703 19.016 1 95.31 92 PRO A O 1
ATOM 728 N N . SER A 1 93 ? 22.406 10.82 20.922 1 96.44 93 SER A N 1
ATOM 729 C CA . SER A 1 93 ? 22.5 9.594 21.703 1 96.44 93 SER A CA 1
ATOM 730 C C . SER A 1 93 ? 21.125 9.148 22.188 1 96.44 93 SER A C 1
ATOM 732 O O . SER A 1 93 ? 20.953 8 22.609 1 96.44 93 SER A O 1
ATOM 734 N N . ALA A 1 94 ? 20.188 10.07 22.156 1 97.88 94 ALA A N 1
ATOM 735 C CA . ALA A 1 94 ? 18.906 9.68 22.75 1 97.88 94 ALA A CA 1
ATOM 736 C C . ALA A 1 94 ? 17.766 10.555 22.234 1 97.88 94 ALA A C 1
ATOM 738 O O . ALA A 1 94 ? 17.984 11.711 21.859 1 97.88 94 ALA A O 1
ATOM 739 N N . GLN A 1 95 ? 16.641 9.977 22.203 1 98.81 95 GLN A N 1
ATOM 740 C CA . GLN A 1 95 ? 15.375 10.688 22.094 1 98.81 95 GLN A CA 1
ATOM 741 C C . GLN A 1 95 ? 14.578 10.594 23.391 1 98.81 95 GLN A C 1
ATOM 743 O O . GLN A 1 95 ? 14.273 9.492 23.859 1 98.81 95 GLN A O 1
ATOM 748 N N . VAL A 1 96 ? 14.281 11.734 24.016 1 98.88 96 VAL A N 1
ATOM 749 C CA . VAL A 1 96 ? 13.562 11.789 25.281 1 98.88 96 VAL A CA 1
ATOM 750 C C . VAL A 1 96 ? 12.336 12.688 25.141 1 98.88 96 VAL A C 1
ATOM 752 O O . VAL A 1 96 ? 12.227 13.453 24.188 1 98.88 96 VAL A O 1
ATOM 755 N N . GLN A 1 97 ? 11.336 12.523 26.062 1 98.94 97 GLN A N 1
ATOM 756 C CA . GLN A 1 97 ? 10.156 13.383 26.031 1 98.94 97 GLN A CA 1
ATOM 757 C C . GLN A 1 97 ? 10.289 14.539 27.031 1 98.94 97 GLN A C 1
ATOM 759 O O . GLN A 1 97 ? 10.555 14.312 28.219 1 98.94 97 GLN A O 1
ATOM 764 N N . GLU A 1 98 ? 10.18 15.742 26.516 1 98.88 98 GLU A N 1
ATOM 765 C CA . GLU A 1 98 ? 10.273 16.953 27.312 1 98.88 98 GLU A CA 1
ATOM 766 C C . GLU A 1 98 ? 8.984 17.766 27.234 1 98.88 98 GLU A C 1
ATOM 768 O O . GLU A 1 98 ? 8.156 17.531 26.344 1 98.88 98 GLU A O 1
ATOM 773 N N . ILE A 1 99 ? 8.836 18.688 28.234 1 98.94 99 ILE A N 1
ATOM 774 C CA . ILE A 1 99 ? 7.688 19.594 28.203 1 98.94 99 ILE A CA 1
ATOM 775 C C . ILE A 1 99 ? 8.164 21.031 28.328 1 98.94 99 ILE A C 1
ATOM 777 O O . ILE A 1 99 ? 9.258 21.297 28.812 1 98.94 99 ILE A O 1
ATOM 781 N N . ALA A 1 100 ? 7.469 21.906 27.766 1 98.88 100 ALA A N 1
ATOM 782 C CA . ALA A 1 100 ? 7.512 23.344 27.953 1 98.88 100 ALA A CA 1
ATOM 783 C C . ALA A 1 100 ? 6.121 23.906 28.219 1 98.88 100 ALA A C 1
ATOM 785 O O . ALA A 1 100 ? 5.117 23.328 27.797 1 98.88 100 ALA A O 1
ATOM 786 N N . TYR A 1 101 ? 6.023 24.922 28.969 1 98.81 101 TYR A N 1
ATOM 787 C CA . TYR A 1 101 ? 4.707 25.453 29.312 1 98.81 101 TYR A CA 1
ATOM 788 C C . TYR A 1 101 ? 4.598 26.922 28.953 1 98.81 101 TYR A C 1
ATOM 790 O O . TYR A 1 101 ? 5.602 27.641 28.906 1 98.81 101 TYR A O 1
ATOM 798 N N . SER A 1 102 ? 3.502 27.375 28.578 1 98.81 102 SER A N 1
ATOM 799 C CA . SER A 1 102 ? 3.197 28.734 28.141 1 98.81 102 SER A CA 1
ATOM 800 C C . SER A 1 102 ? 2.125 29.359 29.016 1 98.81 102 SER A C 1
ATOM 802 O O . SER A 1 102 ? 1.037 28.812 29.188 1 98.81 102 SER A O 1
ATOM 804 N N . ASN A 1 103 ? 2.412 30.562 29.5 1 98.06 103 ASN A N 1
ATOM 805 C CA . ASN A 1 103 ? 1.466 31.328 30.312 1 98.06 103 ASN A CA 1
ATOM 806 C C . ASN A 1 103 ? 0.728 32.375 29.484 1 98.06 103 ASN A C 1
ATOM 808 O O . ASN A 1 103 ? -0.14 33.094 30 1 98.06 103 ASN A O 1
ATOM 812 N N . ASP A 1 104 ? 1.025 32.5 28.219 1 97.69 104 ASP A N 1
ATOM 813 C CA . ASP A 1 104 ? 0.418 33.531 27.391 1 97.69 104 ASP A CA 1
ATOM 814 C C . ASP A 1 104 ? -0.405 32.938 26.25 1 97.69 104 ASP A C 1
ATOM 816 O O . ASP A 1 104 ? -0.474 33.5 25.156 1 97.69 104 ASP A O 1
ATOM 820 N N . GLY A 1 105 ? -0.919 31.734 26.516 1 96.81 105 GLY A N 1
ATOM 821 C CA . GLY A 1 105 ? -1.863 31.125 25.594 1 96.81 105 GLY A CA 1
ATOM 822 C C . GLY A 1 105 ? -1.188 30.375 24.453 1 96.81 105 GLY A C 1
ATOM 823 O O . GLY A 1 105 ? -1.797 30.156 23.406 1 96.81 105 GLY A O 1
ATOM 824 N N . GLY A 1 106 ? 0.056 29.984 24.562 1 98.06 106 GLY A N 1
ATOM 825 C CA . GLY A 1 106 ? 0.734 29.156 23.578 1 98.06 106 GLY A CA 1
ATOM 826 C C . GLY A 1 106 ? 1.661 29.938 22.672 1 98.06 106 GLY A C 1
ATOM 827 O O . GLY A 1 106 ? 2.164 29.406 21.688 1 98.06 106 GLY A O 1
ATOM 828 N N . TYR A 1 107 ? 1.939 31.188 22.984 1 98.12 107 TYR A N 1
ATOM 829 C CA . TYR A 1 107 ? 2.73 32.031 22.094 1 98.12 107 TYR A CA 1
ATOM 830 C C . TYR A 1 107 ? 4.215 31.938 22.422 1 98.12 107 TYR A C 1
ATOM 832 O O . TYR A 1 107 ? 5.062 31.953 21.531 1 98.12 107 TYR A O 1
ATOM 840 N N . THR A 1 108 ? 4.535 31.938 23.656 1 98.31 108 THR A N 1
ATOM 841 C CA . THR A 1 108 ? 5.902 31.734 24.109 1 98.31 108 THR A CA 1
ATOM 842 C C . THR A 1 108 ? 5.965 30.609 25.141 1 98.31 108 THR A C 1
ATOM 844 O O . THR A 1 108 ? 5.012 30.406 25.906 1 98.31 108 THR A O 1
ATOM 847 N N . PHE A 1 109 ? 7.066 29.938 25.188 1 98.75 109 PHE A N 1
ATOM 848 C CA . PHE A 1 109 ? 7.168 28.766 26.047 1 98.75 109 PHE A CA 1
ATOM 849 C C . PHE A 1 109 ? 8.406 28.844 26.922 1 98.75 109 PHE A C 1
ATOM 851 O O . PHE A 1 109 ? 9.453 29.312 26.484 1 98.75 109 PHE A O 1
ATOM 858 N N . THR A 1 110 ? 8.234 28.406 28.125 1 98.44 110 THR A N 1
ATOM 859 C CA . THR A 1 110 ? 9.336 28.188 29.062 1 98.44 110 THR A CA 1
ATOM 860 C C . THR A 1 110 ? 9.625 26.688 29.203 1 98.44 110 THR A C 1
ATOM 862 O O . THR A 1 110 ? 8.734 25.906 29.531 1 98.44 110 THR A O 1
ATOM 865 N N . ARG A 1 111 ? 10.836 26.328 28.938 1 98.62 111 ARG A N 1
ATOM 866 C CA . ARG A 1 111 ? 11.242 24.938 29.094 1 98.62 111 ARG A CA 1
ATOM 867 C C . ARG A 1 111 ? 11.148 24.5 30.562 1 98.62 111 ARG A C 1
ATOM 869 O O . ARG A 1 111 ? 11.57 25.234 31.453 1 98.62 111 ARG A O 1
ATOM 876 N N . TYR A 1 112 ? 10.586 23.359 30.844 1 98.69 112 TYR A N 1
ATOM 877 C CA . TYR A 1 112 ? 10.469 22.859 32.219 1 98.69 112 TYR A CA 1
ATOM 878 C C . TYR A 1 112 ? 11.828 22.453 32.75 1 98.69 112 TYR A C 1
ATOM 880 O O . TYR A 1 112 ? 12.539 21.656 32.125 1 98.69 112 TYR A O 1
ATOM 888 N N . SER A 1 113 ? 12.156 22.906 33.906 1 98.25 113 SER A N 1
ATOM 889 C CA . SER A 1 113 ? 13.469 22.672 34.469 1 98.25 113 SER A CA 1
ATOM 890 C C . SER A 1 113 ? 13.625 21.203 34.875 1 98.25 113 SER A C 1
ATOM 892 O O . SER A 1 113 ? 14.75 20.719 35.031 1 98.25 113 SER A O 1
ATOM 894 N N . GLY A 1 114 ? 12.562 20.453 35.094 1 98.38 114 GLY A N 1
ATOM 895 C CA . GLY A 1 114 ? 12.609 19.062 35.5 1 98.38 114 GLY A CA 1
ATOM 896 C C . GLY A 1 114 ? 12.672 18.094 34.344 1 98.38 114 GLY A C 1
ATOM 897 O O . GLY A 1 114 ? 12.539 16.891 34.531 1 98.38 114 GLY A O 1
ATOM 898 N N . ASN A 1 115 ? 12.883 18.562 33.156 1 98.62 115 ASN A N 1
ATOM 899 C CA . ASN A 1 115 ? 13.023 17.688 31.984 1 98.62 115 ASN A CA 1
ATOM 900 C C . ASN A 1 115 ? 14.25 16.797 32.125 1 98.62 115 ASN A C 1
ATOM 902 O O . ASN A 1 115 ? 15.258 17.188 32.719 1 98.62 115 ASN A O 1
ATOM 906 N N . PRO A 1 116 ? 14.195 15.617 31.422 1 98.69 116 PRO A N 1
ATOM 907 C CA . PRO A 1 116 ? 13.055 15.094 30.656 1 98.69 116 PRO A CA 1
ATOM 908 C C . PRO A 1 116 ? 11.969 14.5 31.562 1 98.69 116 PRO A C 1
ATOM 910 O O . PRO A 1 116 ? 12.273 14.008 32.656 1 98.69 116 PRO A O 1
ATOM 913 N N . VAL A 1 117 ? 10.789 14.508 31.141 1 98.88 117 VAL A N 1
ATOM 914 C CA . VAL A 1 117 ? 9.695 13.93 31.906 1 98.88 117 VAL A CA 1
ATOM 915 C C . VAL A 1 117 ? 9.609 12.43 31.641 1 98.88 117 VAL A C 1
ATOM 917 O O . VAL A 1 117 ? 9.07 11.672 32.469 1 98.88 117 VAL A O 1
ATOM 920 N N . ILE A 1 118 ? 9.961 11.969 30.516 1 98.81 118 ILE A N 1
ATOM 921 C CA . ILE A 1 118 ? 10.25 10.562 30.266 1 98.81 118 ILE A CA 1
ATOM 922 C C . ILE A 1 118 ? 11.641 10.414 29.656 1 98.81 118 ILE A C 1
ATOM 924 O O . ILE A 1 118 ? 11.883 10.859 28.531 1 98.81 118 ILE A O 1
ATOM 928 N N . ASP A 1 119 ? 12.508 9.781 30.328 1 98 119 ASP A N 1
ATOM 929 C CA . ASP A 1 119 ? 13.883 9.578 29.875 1 98 119 ASP A CA 1
ATOM 930 C C . ASP A 1 119 ? 13.992 8.336 28.984 1 98 119 ASP A C 1
ATOM 932 O O . ASP A 1 119 ? 13.047 7.551 28.891 1 98 119 ASP A O 1
ATOM 936 N N . SER A 1 120 ? 15.055 8.266 28.234 1 97.62 120 SER A N 1
ATOM 937 C CA . SER A 1 120 ? 15.336 7.121 27.375 1 97.62 120 SER A CA 1
ATOM 938 C C . SER A 1 120 ? 16.812 7.086 26.969 1 97.62 120 SER A C 1
ATOM 940 O O . SER A 1 120 ? 17.484 8.109 26.984 1 97.62 120 SER A O 1
ATOM 942 N N . ASN A 1 121 ? 17.344 5.918 26.688 1 96.81 121 ASN A N 1
ATOM 943 C CA . ASN A 1 121 ? 18.672 5.75 26.125 1 96.81 121 ASN A CA 1
ATOM 944 C C . ASN A 1 121 ? 18.609 5.32 24.656 1 96.81 121 ASN A C 1
ATOM 946 O O . ASN A 1 121 ? 19.578 4.77 24.125 1 96.81 121 ASN A O 1
ATOM 950 N N . SER A 1 122 ? 17.484 5.527 24.109 1 97.56 122 SER A N 1
ATOM 951 C CA . SER A 1 122 ? 17.25 5.117 22.734 1 97.56 122 SER A CA 1
ATOM 952 C C . SER A 1 122 ? 17.125 6.324 21.812 1 97.56 122 SER A C 1
ATOM 954 O O . SER A 1 122 ? 16.562 7.348 22.188 1 97.56 122 SER A O 1
ATOM 956 N N . THR A 1 123 ? 17.578 6.156 20.531 1 97.88 123 THR A N 1
ATOM 957 C CA . THR A 1 123 ? 17.359 7.172 19.5 1 97.88 123 THR A CA 1
ATOM 958 C C . THR A 1 123 ? 16.109 6.863 18.688 1 97.88 123 THR A C 1
ATOM 960 O O . THR A 1 123 ? 15.945 7.363 17.578 1 97.88 123 THR A O 1
ATOM 963 N N . GLN A 1 124 ? 15.312 5.934 19.156 1 97.81 124 GLN A N 1
ATOM 964 C CA . GLN A 1 124 ? 14.117 5.477 18.469 1 97.81 124 GLN A CA 1
ATOM 965 C C . GLN A 1 124 ? 12.883 5.59 19.359 1 97.81 124 GLN A C 1
ATOM 967 O O . GLN A 1 124 ? 12.062 4.676 19.422 1 97.81 124 GLN A O 1
ATOM 972 N N . PHE A 1 125 ? 12.695 6.633 20.156 1 98.75 125 PHE A N 1
ATOM 973 C CA . PHE A 1 125 ? 11.602 6.922 21.078 1 98.75 125 PHE A CA 1
ATOM 974 C C . PHE A 1 125 ? 11.086 8.344 20.875 1 98.75 125 PHE A C 1
ATOM 976 O O . PHE A 1 125 ? 11.688 9.305 21.359 1 98.75 125 PHE A O 1
ATOM 983 N N . ARG A 1 126 ? 9.797 8.406 20.141 1 98.81 126 ARG A N 1
ATOM 984 C CA . ARG A 1 126 ? 9.562 9.781 19.734 1 98.81 126 ARG A CA 1
ATOM 985 C C . ARG A 1 126 ? 8.078 10.031 19.484 1 98.81 126 ARG A C 1
ATOM 987 O O . ARG A 1 126 ? 7.293 9.086 19.406 1 98.81 126 ARG A O 1
ATOM 994 N N . ASP A 1 127 ? 7.727 11.359 19.438 1 98.88 127 ASP A N 1
ATOM 995 C CA . ASP A 1 127 ? 6.52 11.961 18.875 1 98.88 127 ASP A CA 1
ATOM 996 C C . ASP A 1 127 ? 5.316 11.727 19.781 1 98.88 127 ASP A C 1
ATOM 998 O O . ASP A 1 127 ? 4.309 11.164 19.344 1 98.88 127 ASP A O 1
ATOM 1002 N N . PRO A 1 128 ? 5.328 12.281 20.984 1 98.94 128 PRO A N 1
ATOM 1003 C CA . PRO A 1 128 ? 4.227 12.086 21.922 1 98.94 128 PRO A CA 1
ATOM 1004 C C . PRO A 1 128 ? 2.959 12.828 21.516 1 98.94 128 PRO A C 1
ATOM 1006 O O . PRO A 1 128 ? 3.029 13.984 21.078 1 98.94 128 PRO A O 1
ATOM 1009 N N . LYS A 1 129 ? 1.856 12.195 21.625 1 98.94 129 LYS A N 1
ATOM 1010 C CA . LYS A 1 129 ? 0.527 12.789 21.562 1 98.94 129 LYS A CA 1
ATOM 1011 C C . LYS A 1 129 ? -0.225 12.617 22.875 1 98.94 129 LYS A C 1
ATOM 1013 O O . LYS A 1 129 ? -0.431 11.492 23.328 1 98.94 129 LYS A O 1
ATOM 1018 N N . VAL A 1 130 ? -0.688 13.727 23.453 1 98.94 130 VAL A N 1
ATOM 1019 C CA . VAL A 1 130 ? -1.302 13.703 24.781 1 98.94 130 VAL A CA 1
ATOM 1020 C C . VAL A 1 130 ? -2.758 14.148 24.688 1 98.94 130 VAL A C 1
ATOM 1022 O O . VAL A 1 130 ? -3.074 15.102 23.969 1 98.94 130 VAL A O 1
ATOM 1025 N N . ILE A 1 131 ? -3.617 13.492 25.422 1 98.62 131 ILE A N 1
ATOM 1026 C CA . ILE A 1 131 ? -5.008 13.898 25.562 1 98.62 131 ILE A CA 1
ATOM 1027 C C . ILE A 1 131 ? -5.422 13.773 27.031 1 98.62 131 ILE A C 1
ATOM 1029 O O . ILE A 1 131 ? -4.758 13.094 27.812 1 98.62 131 ILE A O 1
ATOM 1033 N N . TRP A 1 132 ? -6.461 14.523 27.375 1 98.25 132 TRP A N 1
ATOM 1034 C CA . TRP A 1 132 ? -7.125 14.297 28.656 1 98.25 132 TRP A CA 1
ATOM 1035 C C . TRP A 1 132 ? -8.18 13.203 28.531 1 98.25 132 TRP A C 1
ATOM 1037 O O . TRP A 1 132 ? -9.008 13.234 27.609 1 98.25 132 TRP A O 1
ATOM 1047 N N . HIS A 1 133 ? -8.109 12.195 29.312 1 98 133 HIS A N 1
ATOM 1048 C CA . HIS A 1 133 ? -9.109 11.133 29.359 1 98 133 HIS A CA 1
ATOM 1049 C C . HIS A 1 133 ? -9.789 11.086 30.734 1 98 133 HIS A C 1
ATOM 1051 O O . HIS A 1 133 ? -9.227 10.562 31.688 1 98 133 HIS A O 1
ATOM 1057 N N . GLU A 1 134 ? -10.969 11.539 30.875 1 96.25 134 GLU A N 1
ATOM 1058 C CA . GLU A 1 134 ? -11.883 11.523 32 1 96.25 134 GLU A CA 1
ATOM 1059 C C . GLU A 1 134 ? -11.227 12.156 33.25 1 96.25 134 GLU A C 1
ATOM 1061 O O . GLU A 1 134 ? -11.648 13.227 33.688 1 96.25 134 GLU A O 1
ATOM 1066 N N . ASP A 1 135 ? -10.141 11.57 33.812 1 98 135 ASP A N 1
ATOM 1067 C CA . ASP A 1 135 ? -9.617 12.094 35.062 1 98 135 ASP A CA 1
ATOM 1068 C C . ASP A 1 135 ? -8.094 12.133 35.062 1 98 135 ASP A C 1
ATOM 1070 O O . ASP A 1 135 ? -7.465 12.445 36.062 1 98 135 ASP A O 1
ATOM 1074 N N . HIS A 1 136 ? -7.488 11.734 34.031 1 98.75 136 HIS A N 1
ATOM 1075 C CA . HIS A 1 136 ? -6.035 11.789 33.938 1 98.75 136 HIS A CA 1
ATOM 1076 C C . HIS A 1 136 ? -5.59 12.078 32.5 1 98.75 136 HIS A C 1
ATOM 1078 O O . HIS A 1 136 ? -6.402 12.039 31.562 1 98.75 136 HIS A O 1
ATOM 1084 N N . TRP A 1 137 ? -4.301 12.375 32.375 1 98.88 137 TRP A N 1
ATOM 1085 C CA . TRP A 1 137 ? -3.682 12.547 31.062 1 98.88 137 TRP A CA 1
ATOM 1086 C C . TRP A 1 137 ? -3.217 11.211 30.5 1 98.88 137 TRP A C 1
ATOM 1088 O O . TRP A 1 137 ? -2.686 10.367 31.234 1 98.88 137 TRP A O 1
ATOM 1098 N N . ALA A 1 138 ? -3.439 10.969 29.25 1 98.94 138 ALA A N 1
ATOM 1099 C CA . ALA A 1 138 ? -2.92 9.82 28.516 1 98.94 138 ALA A CA 1
ATOM 1100 C C . ALA A 1 138 ? -2.02 10.273 27.375 1 98.94 138 ALA A C 1
ATOM 1102 O O . ALA A 1 138 ? -2.318 11.25 26.688 1 98.94 138 ALA A O 1
ATOM 1103 N N . MET A 1 139 ? -0.946 9.523 27.172 1 98.94 139 MET A N 1
ATOM 1104 C CA . MET A 1 139 ? 0.015 9.805 26.109 1 98.94 139 MET A CA 1
ATOM 1105 C C . MET A 1 139 ? 0.271 8.562 25.266 1 98.94 139 MET A C 1
ATOM 1107 O O . MET A 1 139 ? 0.437 7.465 25.797 1 98.94 139 MET A O 1
ATOM 1111 N N . VAL A 1 140 ? 0.216 8.688 23.984 1 98.94 140 VAL A N 1
ATOM 1112 C CA . VAL A 1 140 ? 0.762 7.668 23.094 1 98.94 140 VAL A CA 1
ATOM 1113 C C . VAL A 1 140 ? 2.08 8.156 22.5 1 98.94 140 VAL A C 1
ATOM 1115 O O . VAL A 1 140 ? 2.205 9.32 22.125 1 98.94 140 VAL A O 1
ATOM 1118 N N . VAL A 1 141 ? 3.055 7.32 22.469 1 98.94 141 VAL A N 1
ATOM 1119 C CA . VAL A 1 141 ? 4.391 7.66 21.984 1 98.94 141 VAL A CA 1
ATOM 1120 C C . VAL A 1 141 ? 5.004 6.461 21.266 1 98.94 141 VAL A C 1
ATOM 1122 O O . VAL A 1 141 ? 4.758 5.312 21.641 1 98.94 141 VAL A O 1
ATOM 1125 N N . ALA A 1 142 ? 5.832 6.707 20.297 1 98.88 142 ALA A N 1
ATOM 1126 C CA . ALA A 1 142 ? 6.34 5.633 19.438 1 98.88 142 ALA A CA 1
ATOM 1127 C C . ALA A 1 142 ? 7.691 5.133 19.938 1 98.88 142 ALA A C 1
ATOM 1129 O O . ALA A 1 142 ? 8.609 5.922 20.172 1 98.88 142 ALA A O 1
ATOM 1130 N N . HIS A 1 143 ? 7.77 3.887 20.172 1 98.44 143 HIS A N 1
ATOM 1131 C CA . HIS A 1 143 ? 9.031 3.168 20.078 1 98.44 143 HIS A CA 1
ATOM 1132 C C . HIS A 1 143 ? 9.297 2.697 18.656 1 98.44 143 HIS A C 1
ATOM 1134 O O . HIS A 1 143 ? 8.953 1.569 18.297 1 98.44 143 HIS A O 1
ATOM 1140 N N . SER A 1 144 ? 9.898 3.551 17.922 1 97.5 144 SER A N 1
ATOM 1141 C CA . SER A 1 144 ? 9.82 3.637 16.469 1 97.5 144 SER A CA 1
ATOM 1142 C C . SER A 1 144 ? 10.219 2.316 15.812 1 97.5 144 SER A C 1
ATOM 1144 O O . SER A 1 144 ? 9.414 1.697 15.117 1 97.5 144 SER A O 1
ATOM 1146 N N . GLN A 1 145 ? 11.398 1.736 16.078 1 96 145 GLN A N 1
ATOM 1147 C CA . GLN A 1 145 ? 11.898 0.572 15.352 1 96 145 GLN A CA 1
ATOM 1148 C C . GLN A 1 145 ? 11.586 -0.718 16.109 1 96 145 GLN A C 1
ATOM 1150 O O . GLN A 1 145 ? 11.914 -1.812 15.633 1 96 145 GLN A O 1
ATOM 1155 N N . ASP A 1 146 ? 10.93 -0.543 17.25 1 96.38 146 ASP A N 1
ATOM 1156 C CA . ASP A 1 146 ? 10.367 -1.706 17.938 1 96.38 146 ASP A CA 1
ATOM 1157 C C . ASP A 1 146 ? 8.93 -1.971 17.469 1 96.38 146 ASP A C 1
ATOM 1159 O O . ASP A 1 146 ? 8.32 -2.963 17.875 1 96.38 146 ASP A O 1
ATOM 1163 N N . PHE A 1 147 ? 8.43 -1.078 16.703 1 97.38 147 PHE A N 1
ATOM 1164 C CA . PHE A 1 147 ? 7.066 -1.136 16.188 1 97.38 147 PHE A CA 1
ATOM 1165 C C . PHE A 1 147 ? 6.059 -1.23 17.328 1 97.38 147 PHE A C 1
ATOM 1167 O O . PHE A 1 147 ? 5.184 -2.098 17.328 1 97.38 147 PHE A O 1
ATOM 1174 N N . VAL A 1 148 ? 6.273 -0.284 18.297 1 98.06 148 VAL A N 1
ATOM 1175 C CA . VAL A 1 148 ? 5.434 -0.219 19.484 1 98.06 148 VAL A CA 1
ATOM 1176 C C . VAL A 1 148 ? 4.934 1.21 19.688 1 98.06 148 VAL A C 1
ATOM 1178 O O . VAL A 1 148 ? 5.703 2.166 19.562 1 98.06 148 VAL A O 1
ATOM 1181 N N . ILE A 1 149 ? 3.654 1.306 19.875 1 98.88 149 ILE A N 1
ATOM 1182 C CA . ILE A 1 149 ? 3.104 2.525 20.469 1 98.88 149 ILE A CA 1
ATOM 1183 C C . ILE A 1 149 ? 2.857 2.318 21.953 1 98.88 149 ILE A C 1
ATOM 1185 O O . ILE A 1 149 ? 1.987 1.534 22.344 1 98.88 149 ILE A O 1
ATOM 1189 N N . GLY A 1 150 ? 3.664 3.025 22.766 1 98.94 150 GLY A N 1
ATOM 1190 C CA . GLY A 1 150 ? 3.461 2.973 24.203 1 98.94 150 GLY A CA 1
ATOM 1191 C C . GLY A 1 150 ? 2.385 3.924 24.688 1 98.94 150 GLY A C 1
ATOM 1192 O O . GLY A 1 150 ? 2.275 5.051 24.203 1 98.94 150 GLY A O 1
ATOM 1193 N N . VAL A 1 151 ? 1.62 3.438 25.656 1 98.94 151 VAL A N 1
ATOM 1194 C CA . VAL A 1 151 ? 0.654 4.277 26.344 1 98.94 151 VAL A CA 1
ATOM 1195 C C . VAL A 1 151 ? 1.17 4.605 27.75 1 98.94 151 VAL A C 1
ATOM 1197 O O . VAL A 1 151 ? 1.566 3.709 28.5 1 98.94 151 VAL A O 1
ATOM 1200 N N . TYR A 1 152 ? 1.211 5.887 28.031 1 98.94 152 TYR A N 1
ATOM 1201 C CA . TYR A 1 152 ? 1.591 6.379 29.344 1 98.94 152 TYR A CA 1
ATOM 1202 C C . TYR A 1 152 ? 0.474 7.215 29.969 1 98.94 152 TYR A C 1
ATOM 1204 O O . TYR A 1 152 ? -0.334 7.805 29.25 1 98.94 152 TYR A O 1
ATOM 1212 N N . THR A 1 153 ? 0.414 7.266 31.312 1 98.88 153 THR A N 1
ATOM 1213 C CA . THR A 1 153 ? -0.583 8.07 32 1 98.88 153 THR A CA 1
ATOM 1214 C C . THR A 1 153 ? 0.082 9.008 33.031 1 98.88 153 THR A C 1
ATOM 1216 O O . THR A 1 153 ? 1.19 8.734 33.469 1 98.88 153 THR A O 1
ATOM 1219 N N . SER A 1 154 ? -0.545 10.086 33.281 1 98.94 154 SER A N 1
ATOM 1220 C CA . SER A 1 154 ? -0.057 11.086 34.25 1 98.94 154 SER A CA 1
ATOM 1221 C C . SER A 1 154 ? -1.21 11.852 34.875 1 98.94 154 SER A C 1
ATOM 1223 O O . SER A 1 154 ? -2.242 12.07 34.25 1 98.94 154 SER A O 1
ATOM 1225 N N . GLN A 1 155 ? -1.008 12.312 36.125 1 98.69 155 GLN A N 1
ATOM 1226 C CA . GLN A 1 155 ? -1.97 13.18 36.812 1 98.69 155 GLN A CA 1
ATOM 1227 C C . GLN A 1 155 ? -1.555 14.648 36.688 1 98.69 155 GLN A C 1
ATOM 1229 O O . GLN A 1 155 ? -2.361 15.547 36.938 1 98.69 155 GLN A O 1
ATOM 1234 N N . ASP A 1 156 ? -0.293 14.898 36.312 1 98.81 156 ASP A N 1
ATOM 1235 C CA . ASP A 1 156 ? 0.204 16.266 36.469 1 98.81 156 ASP A CA 1
ATOM 1236 C C . ASP A 1 156 ? 1.012 16.703 35.281 1 98.81 156 ASP A C 1
ATOM 1238 O O . ASP A 1 156 ? 1.653 17.766 35.281 1 98.81 156 ASP A O 1
ATOM 1242 N N . LEU A 1 157 ? 1.1 15.867 34.125 1 98.88 157 LEU A N 1
ATOM 1243 C CA . LEU A 1 157 ? 1.812 16.141 32.875 1 98.88 157 LEU A CA 1
ATOM 1244 C C . LEU A 1 157 ? 3.32 16.094 33.094 1 98.88 157 LEU A C 1
ATOM 1246 O O . LEU A 1 157 ? 4.094 16.297 32.156 1 98.88 157 LEU A O 1
ATOM 1250 N N . LYS A 1 158 ? 3.818 15.797 34.312 1 98.81 158 LYS A N 1
ATOM 1251 C CA . LYS A 1 158 ? 5.242 15.781 34.656 1 98.81 158 LYS A CA 1
ATOM 1252 C C . LYS A 1 158 ? 5.727 14.367 34.938 1 98.81 158 LYS A C 1
ATOM 1254 O O . LYS A 1 158 ? 6.816 13.977 34.531 1 98.81 158 LYS A O 1
ATOM 1259 N N . THR A 1 159 ? 4.961 13.695 35.719 1 98.75 159 THR A N 1
ATOM 1260 C CA . THR A 1 159 ? 5.281 12.328 36.094 1 98.75 159 THR A CA 1
ATOM 1261 C C . THR A 1 159 ? 4.438 11.336 35.312 1 98.75 159 THR A C 1
ATOM 1263 O O . THR A 1 159 ? 3.209 11.336 35.406 1 98.75 159 THR A O 1
ATOM 1266 N N . TRP A 1 160 ? 5.094 10.5 34.562 1 98.88 160 TRP A N 1
ATOM 1267 C CA . TRP A 1 160 ? 4.387 9.594 33.656 1 98.88 160 TRP A CA 1
ATOM 1268 C C . TRP A 1 160 ? 4.656 8.141 34.031 1 98.88 160 TRP A C 1
ATOM 1270 O O . TRP A 1 160 ? 5.781 7.777 34.406 1 98.88 160 TRP A O 1
ATOM 1280 N N . SER A 1 161 ? 3.668 7.297 33.906 1 98.75 161 SER A N 1
ATOM 1281 C CA . SER A 1 161 ? 3.766 5.855 34.125 1 98.75 161 SER A CA 1
ATOM 1282 C C . SER A 1 161 ? 3.348 5.078 32.875 1 98.75 161 SER A C 1
ATOM 1284 O O . SER A 1 161 ? 2.301 5.355 32.281 1 98.75 161 SER A O 1
ATOM 1286 N N . HIS A 1 162 ? 4.184 4.129 32.531 1 98.81 162 HIS A N 1
ATOM 1287 C CA . HIS A 1 162 ? 3.82 3.264 31.406 1 98.81 162 HIS A CA 1
ATOM 1288 C C . HIS A 1 162 ? 2.582 2.434 31.734 1 98.81 162 HIS A C 1
ATOM 1290 O O . HIS A 1 162 ? 2.488 1.853 32.812 1 98.81 162 HIS A O 1
ATOM 1296 N N . ALA A 1 163 ? 1.666 2.389 30.781 1 98.88 163 ALA A N 1
ATOM 1297 C CA . ALA A 1 163 ? 0.411 1.688 31.031 1 98.88 163 ALA A CA 1
ATOM 1298 C C . ALA A 1 163 ? 0.275 0.463 30.141 1 98.88 163 ALA A C 1
ATOM 1300 O O . ALA A 1 163 ? -0.142 -0.605 30.594 1 98.88 163 ALA A O 1
ATOM 1301 N N . SER A 1 164 ? 0.506 0.544 28.875 1 98.88 164 SER A N 1
ATOM 1302 C CA . SER A 1 164 ? 0.335 -0.549 27.922 1 98.88 164 SER A CA 1
ATOM 1303 C C . SER A 1 164 ? 1.094 -0.28 26.625 1 98.88 164 SER A C 1
ATOM 1305 O O . SER A 1 164 ? 1.704 0.779 26.469 1 98.88 164 SER A O 1
ATOM 1307 N N . ASN A 1 165 ? 1.154 -1.307 25.781 1 98.81 165 ASN A N 1
ATOM 1308 C CA . ASN A 1 165 ? 1.733 -1.213 24.438 1 98.81 165 ASN A CA 1
ATOM 1309 C C . ASN A 1 165 ? 0.744 -1.656 23.375 1 98.81 165 ASN A C 1
ATOM 1311 O O . ASN A 1 165 ? -0.027 -2.596 23.578 1 98.81 165 ASN A O 1
ATOM 1315 N N . PHE A 1 166 ? 0.654 -1.024 22.297 1 98.69 166 PHE A N 1
ATOM 1316 C CA . PHE A 1 166 ? 0.089 -1.453 21.016 1 98.69 166 PHE A CA 1
ATOM 1317 C C . PHE A 1 166 ? 1.193 -1.779 20.016 1 98.69 166 PHE A C 1
ATOM 1319 O O . PHE A 1 166 ? 1.821 -0.875 19.469 1 98.69 166 PHE A O 1
ATOM 1326 N N . SER A 1 167 ? 1.423 -3.119 19.672 1 97.5 167 SER A N 1
ATOM 1327 C CA . SER A 1 167 ? 2.678 -3.51 19.031 1 97.5 167 SER A CA 1
ATOM 1328 C C . SER A 1 167 ? 2.428 -4.34 17.781 1 97.5 167 SER A C 1
ATOM 1330 O O . SER A 1 167 ? 1.528 -5.184 17.75 1 97.5 167 SER A O 1
ATOM 1332 N N . HIS A 1 168 ? 3.213 -4.047 16.734 1 96.88 168 HIS A N 1
ATOM 1333 C CA . HIS A 1 168 ? 3.283 -4.867 15.531 1 96.88 168 HIS A CA 1
ATOM 1334 C C . HIS A 1 168 ? 1.906 -5.027 14.891 1 96.88 168 HIS A C 1
ATOM 1336 O O . HIS A 1 168 ? 1.476 -6.148 14.609 1 96.88 168 HIS A O 1
ATOM 1342 N N . HIS A 1 169 ? 1.209 -3.979 14.672 1 97.75 169 HIS A N 1
ATOM 1343 C CA . HIS A 1 169 ? -0.069 -3.936 13.969 1 97.75 169 HIS A CA 1
ATOM 1344 C C . HIS A 1 169 ? 0.045 -3.16 12.664 1 97.75 169 HIS A C 1
ATOM 1346 O O . HIS A 1 169 ? 0.806 -2.193 12.578 1 97.75 169 HIS A O 1
ATOM 1352 N N . GLY A 1 170 ? -0.777 -3.559 11.633 1 97.62 170 GLY A N 1
ATOM 1353 C CA . GLY A 1 170 ? -0.84 -2.824 10.383 1 97.62 170 GLY A CA 1
ATOM 1354 C C . GLY A 1 170 ? 0.456 -2.875 9.594 1 97.62 170 GLY A C 1
ATOM 1355 O O . GLY A 1 170 ? 1.127 -3.91 9.562 1 97.62 170 GLY A O 1
ATOM 1356 N N . LEU A 1 171 ? 0.736 -1.861 8.875 1 97 171 LEU A N 1
ATOM 1357 C CA . LEU A 1 171 ? 1.996 -1.74 8.148 1 97 171 LEU A CA 1
ATOM 1358 C C . LEU A 1 171 ? 3.133 -1.367 9.094 1 97 171 LEU A C 1
ATOM 1360 O O . LEU A 1 171 ? 3.025 -0.401 9.852 1 97 171 LEU A O 1
ATOM 1364 N N . LEU A 1 172 ? 4.137 -2.09 9.062 1 96.56 172 LEU A N 1
ATOM 1365 C CA . LEU A 1 172 ? 5.25 -1.798 9.961 1 96.56 172 LEU A CA 1
ATOM 1366 C C . LEU A 1 172 ? 6.211 -0.796 9.328 1 96.56 172 LEU A C 1
ATOM 1368 O O . LEU A 1 172 ? 6.711 0.103 10.008 1 96.56 172 LEU A O 1
ATOM 1372 N N . GLY A 1 173 ? 6.367 -0.988 7.918 1 94.56 173 GLY A N 1
ATOM 1373 C CA . GLY A 1 173 ? 7.398 -0.201 7.258 1 94.56 173 GLY A CA 1
ATOM 1374 C C . GLY A 1 173 ? 8.781 -0.422 7.84 1 94.56 173 GLY A C 1
ATOM 1375 O O . GLY A 1 173 ? 9.227 -1.563 7.973 1 94.56 173 GLY A O 1
ATOM 1376 N N . VAL A 1 174 ? 9.547 0.746 8.102 1 94.81 174 VAL A N 1
ATOM 1377 C CA . VAL A 1 174 ? 10.844 0.669 8.758 1 94.81 174 VAL A CA 1
ATOM 1378 C C . VAL A 1 174 ? 10.75 1.27 10.156 1 94.81 174 VAL A C 1
ATOM 1380 O O . VAL A 1 174 ? 11.508 0.882 11.055 1 94.81 174 VAL A O 1
ATOM 1383 N N . GLN A 1 175 ? 9.797 2.238 10.328 1 95.94 175 GLN A N 1
ATOM 1384 C CA . GLN A 1 175 ? 9.656 2.863 11.641 1 95.94 175 GLN A CA 1
ATOM 1385 C C . GLN A 1 175 ? 8.266 3.473 11.812 1 95.94 175 GLN A C 1
ATOM 1387 O O . GLN A 1 175 ? 7.707 4.039 10.867 1 95.94 175 GLN A O 1
ATOM 1392 N N . TYR A 1 176 ? 7.711 3.35 13.078 1 98.06 176 TYR A N 1
ATOM 1393 C CA . TYR A 1 176 ? 6.512 4.055 13.523 1 98.06 176 TYR A CA 1
ATOM 1394 C C . TYR A 1 176 ? 6.836 5.492 13.914 1 98.06 176 TYR A C 1
ATOM 1396 O O . TYR A 1 176 ? 7.867 5.754 14.539 1 98.06 176 TYR A O 1
ATOM 1404 N N . GLU A 1 177 ? 5.945 6.375 13.461 1 98.56 177 GLU A N 1
ATOM 1405 C CA . GLU A 1 177 ? 6.145 7.77 13.844 1 98.56 177 GLU A CA 1
ATOM 1406 C C . GLU A 1 177 ? 4.812 8.484 14.039 1 98.56 177 GLU A C 1
ATOM 1408 O O . GLU A 1 177 ? 3.775 8.016 13.562 1 98.56 177 GLU A O 1
ATOM 1413 N N . CYS A 1 178 ? 4.836 9.555 14.734 1 98.75 178 CYS A N 1
ATOM 1414 C CA . CYS A 1 178 ? 3.783 10.555 14.859 1 98.75 178 CYS A CA 1
ATOM 1415 C C . CYS A 1 178 ? 2.441 9.898 15.156 1 98.75 178 CYS A C 1
ATOM 1417 O O . CYS A 1 178 ? 1.453 10.156 14.469 1 98.75 178 CYS A O 1
ATOM 1419 N N . PRO A 1 179 ? 2.363 9.133 16.219 1 98.88 179 PRO A N 1
ATOM 1420 C CA . PRO A 1 179 ? 1.04 8.602 16.562 1 98.88 179 PRO A CA 1
ATOM 1421 C C . PRO A 1 179 ? 0.078 9.688 17.031 1 98.88 179 PRO A C 1
ATOM 1423 O O . PRO A 1 179 ? 0.515 10.734 17.531 1 98.88 179 PRO A O 1
ATOM 1426 N N . ASN A 1 180 ? -1.17 9.461 16.828 1 98.81 180 ASN A N 1
ATOM 1427 C CA . ASN A 1 180 ? -2.248 10.258 17.391 1 98.81 180 ASN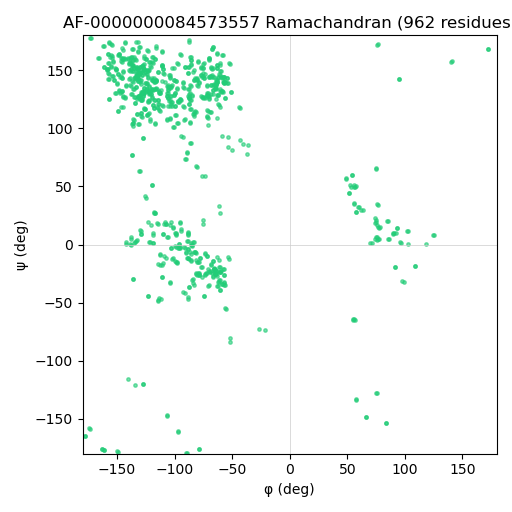 A CA 1
ATOM 1428 C C . ASN A 1 180 ? -3.318 9.391 18.031 1 98.81 180 ASN A C 1
ATOM 1430 O O . ASN A 1 180 ? -3.535 8.25 17.609 1 98.81 180 ASN A O 1
ATOM 1434 N N . LEU A 1 181 ? -3.891 9.898 19.031 1 98.81 181 LEU A N 1
ATOM 1435 C CA . LEU A 1 181 ? -5.066 9.336 19.688 1 98.81 181 LEU A CA 1
ATOM 1436 C C . LEU A 1 181 ? -6.16 10.391 19.844 1 98.81 181 LEU A C 1
ATOM 1438 O O . LEU A 1 181 ? -5.926 11.461 20.406 1 98.81 181 LEU A O 1
ATOM 1442 N N . VAL A 1 182 ? -7.32 10.055 19.312 1 98.5 182 VAL A N 1
ATOM 1443 C CA . VAL A 1 182 ? -8.344 11.094 19.281 1 98.5 182 VAL A CA 1
ATOM 1444 C C . VAL A 1 182 ? -9.727 10.453 19.359 1 98.5 182 VAL A C 1
ATOM 1446 O O . VAL A 1 182 ? -9.961 9.383 18.781 1 98.5 182 VAL A O 1
ATOM 1449 N N . LYS A 1 183 ? -10.609 11.055 20.141 1 97.69 183 LYS A N 1
ATOM 1450 C CA . LYS A 1 183 ? -12.023 10.672 20.125 1 97.69 183 LYS A CA 1
ATOM 1451 C C . LYS A 1 183 ? -12.711 11.141 18.844 1 97.69 183 LYS A C 1
ATOM 1453 O O . LYS A 1 183 ? -12.57 12.297 18.453 1 97.69 183 LYS A O 1
ATOM 1458 N N . MET A 1 184 ? -13.391 10.203 18.188 1 96.94 184 MET A N 1
ATOM 1459 C CA . MET A 1 184 ? -14.047 10.453 16.906 1 96.94 184 MET A CA 1
ATOM 1460 C C . MET A 1 184 ? -15.555 10.266 17.016 1 96.94 184 MET A C 1
ATOM 1462 O O . MET A 1 184 ? -16.031 9.305 17.625 1 96.94 184 MET A O 1
ATOM 1466 N N . PRO A 1 185 ? -16.328 11.25 16.438 1 97.5 185 PRO A N 1
ATOM 1467 C CA . PRO A 1 185 ? -17.75 10.922 16.281 1 97.5 185 PRO A CA 1
ATOM 1468 C C . PRO A 1 185 ? -17.984 9.805 15.281 1 97.5 185 PRO A C 1
ATOM 1470 O O . PRO A 1 185 ? -17.172 9.578 14.391 1 97.5 185 PRO A O 1
ATOM 1473 N N . VAL A 1 186 ? -19.031 9.062 15.453 1 96.94 186 VAL A N 1
ATOM 1474 C CA . VAL A 1 186 ? -19.453 8.039 14.508 1 96.94 186 VAL A CA 1
ATOM 1475 C C . VAL A 1 186 ? -20.641 8.547 13.688 1 96.94 186 VAL A C 1
ATOM 1477 O O . VAL A 1 186 ? -21.672 8.93 14.242 1 96.94 186 VAL A O 1
ATOM 1480 N N . GLU A 1 187 ? -20.469 8.555 12.406 1 94.75 187 GLU A N 1
ATOM 1481 C CA . GLU A 1 187 ? -21.5 9.086 11.523 1 94.75 187 GLU A CA 1
ATOM 1482 C C . GLU A 1 187 ? -22.828 8.359 11.727 1 94.75 187 GLU A C 1
ATOM 1484 O O . GLU A 1 187 ? -22.859 7.133 11.852 1 94.75 187 GLU A O 1
ATOM 1489 N N . GLY A 1 188 ? -23.906 9.172 11.703 1 90.94 188 GLY A N 1
ATOM 1490 C CA . GLY A 1 188 ? -25.25 8.625 11.773 1 90.94 188 GLY A CA 1
ATOM 1491 C C . GLY A 1 188 ? -25.641 8.172 13.172 1 90.94 188 GLY A C 1
ATOM 1492 O O . GLY A 1 188 ? -26.641 7.469 13.344 1 90.94 188 GLY A O 1
ATOM 1493 N N . SER A 1 189 ? -24.797 8.438 14.156 1 94.12 189 SER A N 1
ATOM 1494 C CA . SER A 1 189 ? -25.109 8.055 15.531 1 94.12 189 SER A CA 1
ATOM 1495 C C . SER A 1 189 ? -24.625 9.109 16.516 1 94.12 189 SER A C 1
ATOM 1497 O O . SER A 1 189 ? -24.047 10.117 16.125 1 94.12 189 SER A O 1
ATOM 1499 N N . ASN A 1 190 ? -24.969 8.93 17.766 1 93.44 190 ASN A N 1
ATOM 1500 C CA . ASN A 1 190 ? -24.469 9.781 18.844 1 93.44 190 ASN A CA 1
ATOM 1501 C C . ASN A 1 190 ? -23.297 9.133 19.578 1 93.44 190 ASN A C 1
ATOM 1503 O O . ASN A 1 190 ? -22.875 9.609 20.625 1 93.44 190 ASN A O 1
ATOM 1507 N N . ASP A 1 191 ? -22.859 8.078 18.984 1 94.81 191 ASP A N 1
ATOM 1508 C CA . ASP A 1 191 ? -21.75 7.352 19.594 1 94.81 191 ASP A CA 1
ATOM 1509 C C . ASP A 1 191 ? -20.406 7.953 19.172 1 94.81 191 ASP A C 1
ATOM 1511 O O . ASP A 1 191 ? -20.344 8.766 18.25 1 94.81 191 ASP A O 1
ATOM 1515 N N . SER A 1 192 ? -19.453 7.652 19.984 1 96.81 192 SER A N 1
ATOM 1516 C CA . SER A 1 192 ? -18.078 7.996 19.641 1 96.81 192 SER A CA 1
ATOM 1517 C C . SER A 1 192 ? -17.156 6.789 19.766 1 96.81 192 SER A C 1
ATOM 1519 O O . SER A 1 192 ? -17.5 5.812 20.438 1 96.81 192 SER A O 1
ATOM 1521 N N . MET A 1 193 ? -16.172 6.781 19.078 1 97.38 193 MET A N 1
ATOM 1522 C CA . MET A 1 193 ? -15.062 5.832 19.156 1 97.38 193 MET A CA 1
ATOM 1523 C C . MET A 1 193 ? -13.727 6.559 19.203 1 97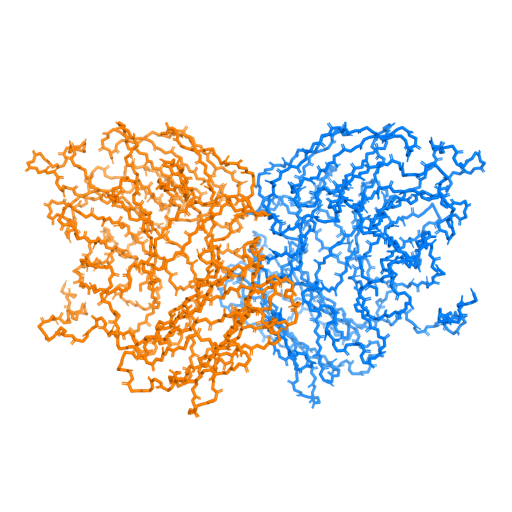.38 193 MET A C 1
ATOM 1525 O O . MET A 1 193 ? -13.68 7.789 19.156 1 97.38 193 MET A O 1
ATOM 1529 N N . TYR A 1 194 ? -12.648 5.785 19.484 1 98.56 194 TYR A N 1
ATOM 1530 C CA . TYR A 1 194 ? -11.312 6.355 19.391 1 98.56 194 TYR A CA 1
ATOM 1531 C C . TYR A 1 194 ? -10.625 5.918 18.109 1 98.56 194 TYR A C 1
ATOM 1533 O O . TYR A 1 194 ? -10.992 4.898 17.516 1 98.56 194 TYR A O 1
ATOM 1541 N N . LEU A 1 195 ? -9.797 6.727 17.703 1 98.75 195 LEU A N 1
ATOM 1542 C CA . LEU A 1 195 ? -8.938 6.453 16.562 1 98.75 195 LEU A CA 1
ATOM 1543 C C . LEU A 1 195 ? -7.469 6.57 16.938 1 98.75 195 LEU A C 1
ATOM 1545 O O . LEU A 1 195 ? -7.047 7.594 17.484 1 98.75 195 LEU A O 1
ATOM 1549 N N . LEU A 1 196 ? -6.719 5.488 16.719 1 98.94 196 LEU A N 1
ATOM 1550 C CA . LEU A 1 196 ? -5.262 5.539 16.781 1 98.94 196 LEU A CA 1
ATOM 1551 C C . LEU A 1 196 ? -4.66 5.645 15.383 1 98.94 196 LEU A C 1
ATOM 1553 O O . LEU A 1 196 ? -4.949 4.82 14.516 1 98.94 196 LEU A O 1
ATOM 1557 N N . THR A 1 197 ? -3.934 6.703 15.102 1 98.81 197 THR A N 1
ATOM 1558 C CA . THR A 1 197 ? -3.188 6.789 13.852 1 98.81 197 THR A CA 1
ATOM 1559 C C . THR A 1 197 ? -1.701 6.543 14.094 1 98.81 197 THR A C 1
ATOM 1561 O O . THR A 1 197 ? -1.179 6.867 15.164 1 98.81 197 THR A O 1
ATOM 1564 N N . ILE A 1 198 ? -1.056 5.941 13.18 1 98.81 198 ILE A N 1
ATOM 1565 C CA . ILE A 1 198 ? 0.383 5.703 13.188 1 98.81 198 ILE A CA 1
ATOM 1566 C C . ILE A 1 198 ? 0.97 6.051 11.82 1 98.81 198 ILE A C 1
ATOM 1568 O O . ILE A 1 198 ? 0.561 5.488 10.805 1 98.81 198 ILE A O 1
ATOM 1572 N N . SER A 1 199 ? 1.903 6.957 11.797 1 98.62 199 SER A N 1
ATOM 1573 C CA . SER A 1 199 ? 2.613 7.25 10.555 1 98.62 199 SER A CA 1
ATOM 1574 C C . SER A 1 199 ? 3.826 6.34 10.391 1 98.62 199 SER A C 1
ATOM 1576 O O . SER A 1 199 ? 4.41 5.883 11.375 1 98.62 199 SER A O 1
ATOM 1578 N N . ILE A 1 200 ? 4.082 6.066 9.109 1 97.06 200 ILE A N 1
ATOM 1579 C CA . ILE A 1 200 ? 5.18 5.188 8.711 1 97.06 200 ILE A CA 1
ATOM 1580 C C . ILE A 1 200 ? 6.16 5.953 7.824 1 97.06 200 ILE A C 1
ATOM 1582 O O . ILE A 1 200 ? 5.754 6.633 6.879 1 97.06 200 ILE A O 1
ATOM 1586 N N . ASN A 1 201 ? 7.508 5.785 8.156 1 95.94 201 ASN A N 1
ATOM 1587 C CA . ASN A 1 201 ? 8.523 6.383 7.293 1 95.94 201 ASN A CA 1
ATOM 1588 C C . ASN A 1 201 ? 9.867 5.676 7.438 1 95.94 201 ASN A C 1
ATOM 1590 O O . ASN A 1 201 ? 10.461 5.68 8.523 1 95.94 201 ASN A O 1
ATOM 1594 N N . PRO A 1 202 ? 10.555 5.16 6.461 1 95.56 202 PRO A N 1
ATOM 1595 C CA . PRO A 1 202 ? 9.891 4.824 5.199 1 95.56 202 PRO A CA 1
ATOM 1596 C C . PRO A 1 202 ? 9.117 3.51 5.27 1 95.56 202 PRO A C 1
ATOM 1598 O O . PRO A 1 202 ? 8.992 2.918 6.348 1 95.56 202 PRO A O 1
ATOM 1601 N N . GLY A 1 203 ? 8.562 3.119 4.117 1 95.12 203 GLY A N 1
ATOM 1602 C CA . GLY A 1 203 ? 7.996 1.785 4.02 1 95.12 203 GLY A CA 1
ATOM 1603 C C . GLY A 1 203 ? 6.543 1.789 3.578 1 95.12 203 GLY A C 1
ATOM 1604 O O . GLY A 1 203 ? 5.875 0.754 3.615 1 95.12 203 GLY A O 1
ATOM 1605 N N . ALA A 1 204 ? 6.031 2.963 3.186 1 97.12 204 ALA A N 1
ATOM 1606 C CA . ALA A 1 204 ? 4.688 3.012 2.615 1 97.12 204 ALA A CA 1
ATOM 1607 C C . ALA A 1 204 ? 4.598 2.166 1.348 1 97.12 204 ALA A C 1
ATOM 1609 O O . ALA A 1 204 ? 5.547 2.111 0.563 1 97.12 204 ALA A O 1
ATOM 1610 N N . PRO A 1 205 ? 3.402 1.548 1.122 1 96.69 205 PRO A N 1
ATOM 1611 C CA . PRO A 1 205 ? 3.266 0.746 -0.096 1 96.69 205 PRO A CA 1
ATOM 1612 C C . PRO A 1 205 ? 3.512 1.556 -1.366 1 96.69 205 PRO A C 1
ATOM 1614 O O . PRO A 1 205 ? 4.078 1.037 -2.334 1 96.69 205 PRO A O 1
ATOM 1617 N N . LEU A 1 206 ? 3.137 2.854 -1.405 1 97.5 206 LEU A N 1
ATOM 1618 C CA . LEU A 1 206 ? 3.383 3.725 -2.549 1 97.5 206 LEU A CA 1
ATOM 1619 C C . LEU A 1 206 ? 4.793 4.301 -2.498 1 97.5 206 LEU A C 1
ATOM 1621 O O . LEU A 1 206 ? 5.168 5.117 -3.344 1 97.5 206 LEU A O 1
ATOM 1625 N N . GLY A 1 207 ? 5.602 3.936 -1.498 1 96.94 207 GLY A N 1
ATOM 1626 C CA . GLY A 1 207 ? 6.945 4.461 -1.304 1 96.94 207 GLY A CA 1
ATOM 1627 C C . GLY A 1 207 ? 6.996 5.629 -0.336 1 96.94 207 GLY A C 1
ATOM 1628 O O . GLY A 1 207 ? 6.09 6.465 -0.319 1 96.94 207 GLY A O 1
ATOM 1629 N N . GLY A 1 208 ? 8.062 5.629 0.431 1 97.38 208 GLY A N 1
ATOM 1630 C CA . GLY A 1 208 ? 8.273 6.734 1.35 1 97.38 208 GLY A CA 1
ATOM 1631 C C . GLY A 1 208 ? 7.383 6.676 2.574 1 97.38 208 GLY A C 1
ATOM 1632 O O . GLY A 1 208 ? 7.332 5.652 3.262 1 97.38 208 GLY A O 1
ATOM 1633 N N . SER A 1 209 ? 6.691 7.777 2.842 1 98 209 SER A N 1
ATOM 1634 C CA . SER A 1 209 ? 5.969 7.934 4.102 1 98 209 SER A CA 1
ATOM 1635 C C . SER A 1 209 ? 4.461 7.891 3.883 1 98 209 SER A C 1
ATOM 1637 O O . SER A 1 209 ? 3.977 8.227 2.799 1 98 209 SER A O 1
ATOM 1639 N N . THR A 1 210 ? 3.707 7.457 4.84 1 97.88 210 THR A N 1
ATOM 1640 C CA . THR A 1 210 ? 2.248 7.426 4.836 1 97.88 210 THR A CA 1
ATOM 1641 C C . THR A 1 210 ? 1.703 7.41 6.262 1 97.88 210 THR A C 1
ATOM 1643 O O . THR A 1 210 ? 2.471 7.441 7.227 1 97.88 210 THR A O 1
ATOM 1646 N N . THR A 1 211 ? 0.377 7.508 6.395 1 98.62 211 THR A N 1
ATOM 1647 C CA . THR A 1 211 ? -0.303 7.371 7.676 1 98.62 211 THR A CA 1
ATOM 1648 C C . THR A 1 211 ? -1.346 6.258 7.617 1 98.62 211 THR A C 1
ATOM 1650 O O . THR A 1 211 ? -2.07 6.129 6.629 1 98.62 211 THR A O 1
ATOM 1653 N N . GLN A 1 212 ? -1.325 5.379 8.625 1 98.62 212 GLN A N 1
ATOM 1654 C CA . GLN A 1 212 ? -2.359 4.363 8.805 1 98.62 212 GLN A CA 1
ATOM 1655 C C . GLN A 1 212 ? -3.209 4.652 10.031 1 98.62 212 GLN A C 1
ATOM 1657 O O . GLN A 1 212 ? -2.857 5.508 10.852 1 98.62 212 GLN A O 1
ATOM 1662 N N . TYR A 1 213 ? -4.375 3.949 10.141 1 98.75 213 TYR A N 1
ATOM 1663 C CA . TYR A 1 213 ? -5.234 4.246 11.281 1 98.75 213 TYR A CA 1
ATOM 1664 C C . TYR A 1 213 ? -5.957 2.99 11.758 1 98.75 213 TYR A C 1
ATOM 1666 O O . TYR A 1 213 ? -6.129 2.035 11 1 98.75 213 TYR A O 1
ATOM 1674 N N . PHE A 1 214 ? -6.379 3.018 13.008 1 98.75 214 PHE A N 1
ATOM 1675 C CA . PHE A 1 214 ? -7.07 1.94 13.703 1 98.75 214 PHE A CA 1
ATOM 1676 C C . PHE A 1 214 ? -8.25 2.482 14.5 1 98.75 214 PHE A C 1
ATOM 1678 O O . PHE A 1 214 ? -8.062 3.146 15.523 1 98.75 214 PHE A O 1
ATOM 1685 N N . PRO A 1 215 ? -9.492 2.219 14.031 1 98.69 215 PRO A N 1
ATOM 1686 C CA . PRO A 1 215 ? -10.625 2.512 14.906 1 98.69 215 PRO A CA 1
ATOM 1687 C C . PRO A 1 215 ? -10.711 1.559 16.094 1 98.69 215 PRO A C 1
ATOM 1689 O O . PRO A 1 215 ? -10.375 0.377 15.977 1 98.69 215 PRO A O 1
ATOM 1692 N N . GLY A 1 216 ? -11.125 2.102 17.203 1 98.69 216 GLY A N 1
ATOM 1693 C CA . GLY A 1 216 ? -11.219 1.224 18.359 1 98.69 216 GLY A CA 1
ATOM 1694 C C . GLY A 1 216 ? -11.766 1.917 19.594 1 98.69 216 GLY A C 1
ATOM 1695 O O . GLY A 1 216 ? -12.453 2.936 19.484 1 98.69 216 GLY A O 1
ATOM 1696 N N . THR A 1 217 ? -11.578 1.262 20.719 1 98.62 217 THR A N 1
ATOM 1697 C CA . THR A 1 217 ? -11.953 1.807 22.016 1 98.62 217 THR A CA 1
ATOM 1698 C C . THR A 1 217 ? -10.711 2.133 22.844 1 98.62 217 THR A C 1
ATOM 1700 O O . THR A 1 217 ? -9.641 1.555 22.609 1 98.62 217 THR A O 1
ATOM 1703 N N . PHE A 1 218 ? -10.852 3.061 23.75 1 98.81 218 PHE A N 1
ATOM 1704 C CA . PHE A 1 218 ? -9.812 3.459 24.703 1 98.81 218 PHE A CA 1
ATOM 1705 C C . PHE A 1 218 ? -10.391 3.65 26.094 1 98.81 218 PHE A C 1
ATOM 1707 O O . PHE A 1 218 ? -11.367 4.383 26.281 1 98.81 218 PHE A O 1
ATOM 1714 N N . ASN A 1 219 ? -9.734 3.008 27.031 1 98.75 219 ASN A N 1
ATOM 1715 C CA . ASN A 1 219 ? -10.312 3.066 28.375 1 98.75 219 ASN A CA 1
ATOM 1716 C C . ASN A 1 219 ? -9.461 3.91 29.312 1 98.75 219 ASN A C 1
ATOM 1718 O O . ASN A 1 219 ? -9.602 3.822 30.531 1 98.75 219 ASN A O 1
ATOM 1722 N N . GLY A 1 220 ? -8.477 4.594 28.781 1 98.69 220 GLY A N 1
ATOM 1723 C CA . GLY A 1 220 ? -7.598 5.434 29.578 1 98.69 220 GLY A CA 1
ATOM 1724 C C . GLY A 1 220 ? -6.199 4.867 29.719 1 98.69 220 GLY A C 1
ATOM 1725 O O . GLY A 1 220 ? -5.25 5.605 30 1 98.69 220 GLY A O 1
ATOM 1726 N N . THR A 1 221 ? -6.07 3.559 29.453 1 98.75 221 THR A N 1
ATOM 1727 C CA . THR A 1 221 ? -4.758 2.934 29.578 1 98.75 221 THR A CA 1
ATOM 1728 C C . THR A 1 221 ? -4.48 2.004 28.406 1 98.75 221 THR A C 1
ATOM 1730 O O . THR A 1 221 ? -3.324 1.715 28.094 1 98.75 221 THR A O 1
ATOM 1733 N N . HIS A 1 222 ? -5.547 1.427 27.844 1 98.75 222 HIS A N 1
ATOM 1734 C CA . HIS A 1 222 ? -5.406 0.452 26.766 1 98.75 222 HIS A CA 1
ATOM 1735 C C . HIS A 1 222 ? -6.242 0.848 25.547 1 98.75 222 HIS A C 1
ATOM 1737 O O . HIS A 1 222 ? -7.406 1.224 25.688 1 98.75 222 HIS A O 1
ATOM 1743 N N . PHE A 1 223 ? -5.664 0.751 24.406 1 98.88 223 PHE A N 1
ATOM 1744 C CA . PHE A 1 223 ? -6.383 0.865 23.141 1 98.88 223 PHE A CA 1
ATOM 1745 C C . PHE A 1 223 ? -6.668 -0.512 22.562 1 98.88 223 PHE A C 1
ATOM 1747 O O . PHE A 1 223 ? -5.77 -1.351 22.469 1 98.88 223 PHE A O 1
ATOM 1754 N N . VAL A 1 224 ? -7.895 -0.74 22.188 1 98.69 224 VAL A N 1
ATOM 1755 C CA . VAL A 1 224 ? -8.297 -1.998 21.578 1 98.69 224 VAL A CA 1
ATOM 1756 C C . VAL A 1 224 ? -8.93 -1.724 20.203 1 98.69 224 VAL A C 1
ATOM 1758 O O . VAL A 1 224 ? -10.023 -1.155 20.125 1 98.69 224 VAL A O 1
ATOM 1761 N N . PRO A 1 225 ? -8.281 -2.131 19.172 1 98.5 225 PRO A N 1
ATOM 1762 C CA . PRO A 1 225 ? -8.859 -1.904 17.844 1 98.5 225 PRO A CA 1
ATOM 1763 C C . PRO A 1 225 ? -10.102 -2.762 17.578 1 98.5 225 PRO A C 1
ATOM 1765 O O . PRO A 1 225 ? -10.266 -3.816 18.203 1 98.5 225 PRO A O 1
ATOM 1768 N N . VAL A 1 226 ? -10.922 -2.363 16.609 1 97.94 226 VAL A N 1
ATOM 1769 C CA . VAL A 1 226 ? -12.156 -3.084 16.297 1 97.94 226 VAL A CA 1
ATOM 1770 C C . VAL A 1 226 ? -11.82 -4.391 15.578 1 97.94 226 VAL A C 1
ATOM 1772 O O . VAL A 1 226 ? -12.609 -5.332 15.586 1 97.94 226 VAL A O 1
ATOM 1775 N N . ASP A 1 227 ? -10.766 -4.492 14.93 1 97.12 227 ASP A N 1
ATOM 1776 C CA . ASP A 1 227 ? -10.289 -5.672 14.211 1 97.12 227 ASP A CA 1
ATOM 1777 C C . ASP A 1 227 ? -8.797 -5.562 13.898 1 97.12 227 ASP A C 1
ATOM 1779 O O . ASP A 1 227 ? -8.109 -4.68 14.422 1 97.12 227 ASP A O 1
ATOM 1783 N N . GLY A 1 228 ? -8.328 -6.547 13.188 1 96.69 228 GLY A N 1
ATOM 1784 C CA . GLY A 1 228 ? -6.898 -6.602 12.906 1 96.69 228 GLY A CA 1
ATOM 1785 C C . GLY A 1 228 ? -6.523 -5.988 11.57 1 96.69 228 GLY A C 1
ATOM 1786 O O . GLY A 1 228 ? -5.41 -6.184 11.086 1 96.69 228 GLY A O 1
ATOM 1787 N N . ALA A 1 229 ? -7.367 -5.164 10.984 1 97.31 229 ALA A N 1
ATOM 1788 C CA . ALA A 1 229 ? -7.148 -4.652 9.641 1 97.31 229 ALA A CA 1
ATOM 1789 C C . ALA A 1 229 ? -6.16 -3.488 9.648 1 97.31 229 ALA A C 1
ATOM 1791 O O . ALA A 1 229 ? -6.121 -2.709 10.602 1 97.31 229 ALA A O 1
ATOM 1792 N N . ALA A 1 230 ? -5.312 -3.434 8.648 1 97.31 230 ALA A N 1
ATOM 1793 C CA . ALA A 1 230 ? -4.523 -2.244 8.336 1 97.31 230 ALA A CA 1
ATOM 1794 C C . ALA A 1 230 ? -5.297 -1.304 7.414 1 97.31 230 ALA A C 1
ATOM 1796 O O . ALA A 1 230 ? -5.816 -1.727 6.379 1 97.31 230 ALA A O 1
ATOM 1797 N N . ARG A 1 231 ? -5.383 -0.028 7.781 1 97.69 231 ARG A N 1
ATOM 1798 C CA . ARG A 1 231 ? -6.113 0.948 6.98 1 97.69 231 ARG A CA 1
ATOM 1799 C C . ARG A 1 231 ? -5.242 2.158 6.66 1 97.69 231 ARG A C 1
ATOM 1801 O O . ARG A 1 231 ? -4.594 2.715 7.551 1 97.69 231 ARG A O 1
ATOM 1808 N N . ILE A 1 232 ? -5.195 2.545 5.41 1 97.38 232 ILE A N 1
ATOM 1809 C CA . ILE A 1 232 ? -4.391 3.672 4.949 1 97.38 232 ILE A CA 1
ATOM 1810 C C . ILE A 1 232 ? -5.27 4.914 4.824 1 97.38 232 ILE A C 1
ATOM 1812 O O . ILE A 1 232 ? -6.352 4.863 4.234 1 97.38 232 ILE A O 1
ATOM 1816 N N . ALA A 1 233 ? -4.805 6.016 5.312 1 97.31 233 ALA A N 1
ATOM 1817 C CA . ALA A 1 233 ? -5.648 7.188 5.527 1 97.31 233 ALA A CA 1
ATOM 1818 C C . ALA A 1 233 ? -5.84 7.969 4.23 1 97.31 233 ALA A C 1
ATOM 1820 O O . ALA A 1 233 ? -6.801 8.734 4.094 1 97.31 233 ALA A O 1
ATOM 1821 N N . ASP A 1 234 ? -4.945 7.863 3.293 1 98 234 ASP A N 1
ATOM 1822 C CA . ASP A 1 234 ? -4.938 8.633 2.053 1 98 234 ASP A CA 1
ATOM 1823 C C . ASP A 1 234 ? -4.406 7.797 0.89 1 98 234 ASP A C 1
ATOM 1825 O O . ASP A 1 234 ? -3.318 7.223 0.979 1 98 234 ASP A O 1
ATOM 1829 N N . PHE A 1 235 ? -5.172 7.73 -0.229 1 97.94 235 PHE A N 1
ATOM 1830 C CA . PHE A 1 235 ? -4.777 6.73 -1.217 1 97.94 235 PHE A CA 1
ATOM 1831 C C . PHE A 1 235 ? -3.758 7.309 -2.191 1 97.94 235 PHE A C 1
ATOM 1833 O O . PHE A 1 235 ? -3.271 6.605 -3.08 1 97.94 235 PHE A O 1
ATOM 1840 N N . ALA A 1 236 ? -3.418 8.633 -2.084 1 98.38 236 ALA A N 1
ATOM 1841 C CA . ALA A 1 236 ? -2.262 9.164 -2.801 1 98.38 236 ALA A CA 1
ATOM 1842 C C . ALA A 1 236 ? -1.035 9.227 -1.895 1 98.38 236 ALA A C 1
ATOM 1844 O O . ALA A 1 236 ? -0.958 8.508 -0.893 1 98.38 236 ALA A O 1
ATOM 1845 N N . LYS A 1 237 ? -0.078 10 -2.252 1 98 237 LYS A N 1
ATOM 1846 C CA . LYS A 1 237 ? 1.248 9.727 -1.707 1 98 237 LYS A CA 1
ATOM 1847 C C . LYS A 1 237 ? 1.697 10.836 -0.768 1 98 237 LYS A C 1
ATOM 1849 O O . LYS A 1 237 ? 2.707 10.703 -0.074 1 98 237 LYS A O 1
ATOM 1854 N N . ASP A 1 238 ? 0.957 11.953 -0.699 1 98.5 238 ASP A N 1
ATOM 1855 C CA . ASP A 1 238 ? 1.509 13.141 -0.058 1 98.5 238 ASP A CA 1
ATOM 1856 C C . ASP A 1 238 ? 0.665 13.562 1.144 1 98.5 238 ASP A C 1
ATOM 1858 O O . ASP A 1 238 ? 0.289 14.727 1.269 1 98.5 238 ASP A O 1
ATOM 1862 N N . ASN A 1 239 ? 0.373 12.742 2.012 1 98.38 239 ASN A N 1
ATOM 1863 C CA . ASN A 1 239 ? -0.305 12.953 3.287 1 98.38 239 ASN A CA 1
ATOM 1864 C C . ASN A 1 239 ? 0.375 12.18 4.418 1 98.38 239 ASN A C 1
ATOM 1866 O O . ASN A 1 239 ? 0.198 10.969 4.543 1 98.38 239 ASN A O 1
ATOM 1870 N N . TYR A 1 240 ? 1.138 12.914 5.207 1 98.5 240 TYR A N 1
ATOM 1871 C CA . TYR A 1 240 ? 1.966 12.273 6.227 1 98.5 240 TYR A CA 1
ATOM 1872 C C . TYR A 1 240 ? 1.927 13.055 7.531 1 98.5 240 TYR A C 1
ATOM 1874 O O . TYR A 1 240 ? 1.714 14.273 7.527 1 98.5 240 TYR A O 1
ATOM 1882 N N . ALA A 1 241 ? 2.072 12.344 8.68 1 98.62 241 ALA A N 1
ATOM 1883 C CA . ALA A 1 241 ? 2.275 12.914 10.016 1 98.62 241 ALA A CA 1
ATOM 1884 C C . ALA A 1 241 ? 1.109 13.812 10.406 1 98.62 241 ALA A C 1
ATOM 1886 O O . ALA A 1 241 ? 1.304 14.836 11.07 1 98.62 241 ALA A O 1
ATOM 1887 N N . GLY A 1 242 ? -0.069 13.453 9.93 1 97.75 242 GLY A N 1
ATOM 1888 C CA . GLY A 1 242 ? -1.236 14.234 10.312 1 97.75 242 GLY A CA 1
ATOM 1889 C C . GLY A 1 242 ? -1.441 14.305 11.812 1 97.75 242 GLY A C 1
ATOM 1890 O O . GLY A 1 242 ? -1.183 13.328 12.523 1 97.75 242 GLY A O 1
ATOM 1891 N N . GLN A 1 243 ? -1.892 15.406 12.273 1 98.25 243 GLN A N 1
ATOM 1892 C CA . GLN A 1 243 ? -2.195 15.586 13.688 1 98.25 243 GLN A CA 1
ATOM 1893 C C . GLN A 1 243 ? -3.611 16.125 13.883 1 98.25 243 GLN A C 1
ATOM 1895 O O . GLN A 1 243 ? -4.094 16.922 13.078 1 98.25 243 GLN A O 1
ATOM 1900 N N . PHE A 1 244 ? -4.25 15.703 14.969 1 98.75 244 PHE A N 1
ATOM 1901 C CA . PHE A 1 244 ? -5.59 16.156 15.32 1 98.75 244 PHE A CA 1
ATOM 1902 C C . PHE A 1 244 ? -5.535 17.266 16.375 1 98.75 244 PHE A C 1
ATOM 1904 O O . PHE A 1 244 ? -4.707 17.219 17.281 1 98.75 244 PHE A O 1
ATOM 1911 N N . PHE A 1 245 ? -6.383 18.234 16.234 1 98.81 245 PHE A N 1
ATOM 1912 C CA . PHE A 1 245 ? -6.453 19.344 17.172 1 98.81 245 PHE A CA 1
ATOM 1913 C C . PHE A 1 245 ? -6.938 18.875 18.531 1 98.81 245 PHE A C 1
ATOM 1915 O O . PHE A 1 245 ? -7.898 18.109 18.625 1 98.81 245 PHE A O 1
ATOM 1922 N N . TYR A 1 246 ? -6.27 19.281 19.547 1 98.56 246 TYR A N 1
ATOM 1923 C CA . TYR A 1 246 ? -6.746 19.125 20.922 1 98.56 246 TYR A CA 1
ATOM 1924 C C . TYR A 1 246 ? -7.75 20.203 21.281 1 98.56 246 TYR A C 1
ATOM 1926 O O . TYR A 1 246 ? -7.594 21.359 20.891 1 98.56 246 TYR A O 1
ATOM 1934 N N . GLY A 1 247 ? -8.734 19.859 22.031 1 97 247 GLY A N 1
ATOM 1935 C CA . GLY A 1 247 ? -9.641 20.859 22.578 1 97 247 GLY A CA 1
ATOM 1936 C C . GLY A 1 247 ? -10.898 21.047 21.75 1 97 247 GLY A C 1
ATOM 1937 O O . GLY A 1 247 ? -11.742 21.875 22.078 1 97 247 GLY A O 1
ATOM 1938 N N . ILE A 1 248 ? -11.047 20.266 20.688 1 96.44 248 ILE A N 1
ATOM 1939 C CA . ILE A 1 248 ? -12.297 20.312 19.953 1 96.44 248 ILE A CA 1
ATOM 1940 C C . ILE A 1 248 ? -13.422 19.719 20.797 1 96.44 248 ILE A C 1
ATOM 1942 O O . ILE A 1 248 ? -13.289 18.625 21.328 1 96.44 248 ILE A O 1
ATOM 1946 N N . PRO A 1 249 ? -14.547 20.438 20.938 1 91.62 249 PRO A N 1
ATOM 1947 C CA . PRO A 1 249 ? -15.633 19.922 21.781 1 91.62 249 PRO A CA 1
ATOM 1948 C C . PRO A 1 249 ? -16.172 18.578 21.312 1 91.62 249 PRO A C 1
ATOM 1950 O O . PRO A 1 249 ? -16.25 18.328 20.094 1 91.62 249 PRO A O 1
ATOM 1953 N N . ASP A 1 250 ? -16.656 17.766 22.297 1 87 250 ASP A N 1
ATOM 1954 C CA . ASP A 1 250 ? -17.25 16.469 21.984 1 87 250 ASP A CA 1
ATOM 1955 C C . ASP A 1 250 ? -18.453 16.625 21.062 1 87 250 ASP A C 1
ATOM 1957 O O . ASP A 1 250 ? -19.219 17.578 21.188 1 87 250 ASP A O 1
ATOM 1961 N N . GLY A 1 251 ? -18.578 15.672 20.203 1 86.12 251 GLY A N 1
ATOM 1962 C CA . GLY A 1 251 ? -19.703 15.68 19.281 1 86.12 251 GLY A CA 1
ATOM 1963 C C . GLY A 1 251 ? -19.422 16.375 17.969 1 86.12 251 GLY A C 1
ATOM 1964 O O . GLY A 1 251 ? -20.156 16.203 17 1 86.12 251 GLY A O 1
ATOM 1965 N N . ARG A 1 252 ? -18.406 17.188 18.016 1 91.44 252 ARG A N 1
ATOM 1966 C CA . ARG A 1 252 ? -17.969 17.797 16.766 1 91.44 252 ARG A CA 1
ATOM 1967 C C . ARG A 1 252 ? -17 16.875 16.016 1 91.44 252 ARG A C 1
ATOM 1969 O O . ARG A 1 252 ? -16.375 16 16.625 1 91.44 252 ARG A O 1
ATOM 1976 N N . ASP A 1 253 ? -16.984 17.109 14.703 1 95.56 253 ASP A N 1
ATOM 1977 C CA . ASP A 1 253 ? -15.992 16.375 13.93 1 95.56 253 ASP A CA 1
ATOM 1978 C C . ASP A 1 253 ? -14.586 16.656 14.453 1 95.56 253 ASP A C 1
ATOM 1980 O O . ASP A 1 253 ? -14.273 17.781 14.828 1 95.56 253 ASP A O 1
ATOM 1984 N N . ALA A 1 254 ? -13.781 15.594 14.492 1 98.06 254 ALA A N 1
ATOM 1985 C CA . ALA A 1 254 ? -12.375 15.828 14.797 1 98.06 254 ALA A CA 1
ATOM 1986 C C . ALA A 1 254 ? -11.68 16.578 13.664 1 98.06 254 ALA A C 1
ATOM 1988 O O . ALA A 1 254 ? -11.945 16.328 12.492 1 98.06 254 ALA A O 1
ATOM 1989 N N . LEU A 1 255 ? -10.844 17.562 14.008 1 98.75 255 LEU A N 1
ATOM 1990 C CA . LEU A 1 255 ? -10.156 18.375 13.016 1 98.75 255 LEU A CA 1
ATOM 1991 C C . LEU A 1 255 ? -8.688 18 12.922 1 98.75 255 LEU A C 1
ATOM 1993 O O . LEU A 1 255 ? -8.031 17.766 13.938 1 98.75 255 LEU A O 1
ATOM 1997 N N . SER A 1 256 ? -8.211 17.844 11.711 1 98.81 256 SER A N 1
ATOM 1998 C CA . SER A 1 256 ? -6.816 17.438 11.523 1 98.81 256 SER A CA 1
ATOM 1999 C C . SER A 1 256 ? -6.156 18.234 10.398 1 98.81 256 SER A C 1
ATOM 2001 O O . SER A 1 256 ? -6.844 18.828 9.57 1 98.81 256 SER A O 1
ATOM 2003 N N . ILE A 1 257 ? -4.883 18.391 10.406 1 98.75 257 ILE A N 1
ATOM 2004 C CA . ILE A 1 257 ? -4.012 18.906 9.359 1 98.75 257 ILE A CA 1
ATOM 2005 C C . ILE A 1 257 ? -2.789 18 9.203 1 98.75 257 ILE A C 1
ATOM 2007 O O . ILE A 1 257 ? -2.248 17.5 10.195 1 98.75 257 ILE A O 1
ATOM 2011 N N . ALA A 1 258 ? -2.402 17.672 7.996 1 98.69 258 ALA A N 1
ATOM 2012 C CA . ALA A 1 258 ? -1.259 16.812 7.727 1 98.69 258 ALA A CA 1
ATOM 2013 C C . ALA A 1 258 ? -0.177 17.547 6.949 1 98.69 258 ALA A C 1
ATOM 2015 O O . ALA A 1 258 ? -0.404 18.672 6.465 1 98.69 258 ALA A O 1
ATOM 2016 N N . TRP A 1 259 ? 1.047 17.031 7 1 98.62 259 TRP A N 1
ATOM 2017 C CA . TRP A 1 259 ? 2.115 17.484 6.117 1 98.62 259 TRP A CA 1
ATOM 2018 C C . TRP A 1 259 ? 1.881 17.016 4.688 1 98.62 259 TRP A C 1
ATOM 2020 O O . TRP A 1 259 ? 1.909 15.805 4.418 1 98.62 259 TRP A O 1
ATOM 2030 N N . ALA A 1 260 ? 1.557 17.906 3.756 1 98.25 260 ALA A N 1
ATOM 2031 C CA . ALA A 1 260 ? 1.277 17.578 2.363 1 98.25 260 ALA A CA 1
ATOM 2032 C C . ALA A 1 260 ? 2.57 17.406 1.571 1 98.25 260 ALA A C 1
ATOM 2034 O O . ALA A 1 260 ? 2.857 18.188 0.66 1 98.25 260 ALA A O 1
ATOM 2035 N N . SER A 1 261 ? 3.283 16.438 1.865 1 97.88 261 SER A N 1
ATOM 2036 C CA . SER A 1 261 ? 4.574 16.078 1.281 1 97.88 261 SER A CA 1
ATOM 2037 C C . SER A 1 261 ? 4.93 14.625 1.557 1 97.88 261 SER A C 1
ATOM 2039 O O . SER A 1 261 ? 4.09 13.852 2.027 1 97.88 261 SER A O 1
ATOM 2041 N N . ASN A 1 262 ? 6.09 14.211 1.141 1 97.94 262 ASN A N 1
ATOM 2042 C CA . ASN A 1 262 ? 6.605 12.852 1.305 1 97.94 262 ASN A CA 1
ATOM 2043 C C . ASN A 1 262 ? 8.117 12.852 1.527 1 97.94 262 ASN A C 1
ATOM 2045 O O . ASN A 1 262 ? 8.852 13.523 0.812 1 97.94 262 ASN A O 1
ATOM 2049 N N . TRP A 1 263 ? 8.555 12.125 2.529 1 96.69 263 TRP A N 1
ATOM 2050 C CA . TRP A 1 263 ? 9.961 12.141 2.922 1 96.69 263 TRP A CA 1
ATOM 2051 C C . TRP A 1 263 ? 10.844 11.602 1.802 1 96.69 263 TRP A C 1
ATOM 2053 O O . TRP A 1 263 ? 12.039 11.883 1.757 1 96.69 263 TRP A O 1
ATOM 2063 N N . GLN A 1 264 ? 10.266 10.836 0.958 1 95.5 264 GLN A N 1
ATOM 2064 C CA . GLN A 1 264 ? 11.062 10.172 -0.069 1 95.5 264 GLN A CA 1
ATOM 2065 C C . GLN A 1 264 ? 11.648 11.18 -1.053 1 95.5 264 GLN A C 1
ATOM 2067 O O . GLN A 1 264 ? 12.711 10.953 -1.623 1 95.5 264 GLN A O 1
ATOM 2072 N N . TYR A 1 265 ? 11 12.312 -1.244 1 95.69 265 TYR A N 1
ATOM 2073 C CA . TYR A 1 265 ? 11.508 13.281 -2.211 1 95.69 265 TYR A CA 1
ATOM 2074 C C . TYR A 1 265 ? 11.312 14.703 -1.705 1 95.69 265 TYR A C 1
ATOM 2076 O O . TYR A 1 265 ? 11.688 15.664 -2.379 1 95.69 265 TYR A O 1
ATOM 2084 N N . GLY A 1 266 ? 10.789 14.891 -0.543 1 95.44 266 GLY A N 1
ATOM 2085 C CA . GLY A 1 266 ? 10.438 16.203 -0.027 1 95.44 266 GLY A CA 1
ATOM 2086 C C . GLY A 1 266 ? 11.617 17.156 0.008 1 95.44 266 GLY A C 1
ATOM 2087 O O . GLY A 1 266 ? 11.445 18.375 -0.098 1 95.44 266 GLY A O 1
ATOM 2088 N N . GLN A 1 267 ? 12.789 16.656 0.1 1 93.75 267 GLN A N 1
ATOM 2089 C CA . GLN A 1 267 ? 13.969 17.5 0.221 1 93.75 267 GLN A CA 1
ATOM 2090 C C . GLN A 1 267 ? 14.555 17.828 -1.15 1 93.75 267 GLN A C 1
ATOM 2092 O O . GLN A 1 267 ? 15.531 18.578 -1.254 1 93.75 267 GLN A O 1
ATOM 2097 N N . SER A 1 268 ? 13.938 17.234 -2.234 1 94.31 268 SER A N 1
ATOM 2098 C CA . SER A 1 268 ? 14.516 17.406 -3.564 1 94.31 268 SER A CA 1
ATOM 2099 C C . SER A 1 268 ? 13.539 18.109 -4.5 1 94.31 268 SER A C 1
ATOM 2101 O O . SER A 1 268 ? 13.844 18.328 -5.676 1 94.31 268 SER A O 1
ATOM 2103 N N . VAL A 1 269 ? 12.398 18.484 -4.051 1 96.56 269 VAL A N 1
ATOM 2104 C CA . VAL A 1 269 ? 11.375 19.062 -4.918 1 96.56 269 VAL A CA 1
ATOM 2105 C C . VAL A 1 269 ? 11.812 20.453 -5.383 1 96.56 269 VAL A C 1
ATOM 2107 O O . VAL A 1 269 ? 12.633 21.094 -4.738 1 96.56 269 VAL A O 1
ATOM 2110 N N . PRO A 1 270 ? 11.281 20.969 -6.426 1 96.44 270 PRO A N 1
ATOM 2111 C CA . PRO A 1 270 ? 11.82 22.156 -7.09 1 96.44 270 PRO A CA 1
ATOM 2112 C C . PRO A 1 270 ? 11.469 23.453 -6.363 1 96.44 270 PRO A C 1
ATOM 2114 O O . PRO A 1 270 ? 12.031 24.5 -6.664 1 96.44 270 PRO A O 1
ATOM 2117 N N . THR A 1 271 ? 10.602 23.469 -5.434 1 94.81 271 THR A N 1
ATOM 2118 C CA . THR A 1 271 ? 10.141 24.688 -4.781 1 94.81 271 THR A CA 1
ATOM 2119 C C . THR A 1 271 ? 11.273 25.312 -3.971 1 94.81 271 THR A C 1
ATOM 2121 O O . THR A 1 271 ? 11.188 26.484 -3.588 1 94.81 271 THR A O 1
ATOM 2124 N N . ALA A 1 272 ? 12.312 24.609 -3.727 1 93.81 272 ALA A N 1
ATOM 2125 C CA . ALA A 1 272 ? 13.477 25.188 -3.055 1 93.81 272 ALA A CA 1
ATOM 2126 C C . ALA A 1 272 ? 14.016 26.391 -3.82 1 93.81 272 ALA A C 1
ATOM 2128 O O . ALA A 1 272 ? 14.539 27.328 -3.219 1 93.81 272 ALA A O 1
ATOM 2129 N N . GLN A 1 273 ? 13.891 26.359 -5.109 1 93.38 273 GLN A N 1
ATOM 2130 C CA . GLN A 1 273 ? 14.359 27.453 -5.953 1 93.38 273 GLN A CA 1
ATOM 2131 C C . GLN A 1 273 ? 13.562 28.734 -5.691 1 93.38 273 GLN A C 1
ATOM 2133 O O . GLN A 1 273 ? 14.016 29.828 -6.008 1 93.38 273 GLN A O 1
ATOM 2138 N N . GLU A 1 274 ? 12.422 28.531 -5.176 1 93.31 274 GLU A N 1
ATOM 2139 C CA . GLU A 1 274 ? 11.57 29.672 -4.844 1 93.31 274 GLU A CA 1
ATOM 2140 C C . GLU A 1 274 ? 11.711 30.062 -3.375 1 93.31 274 GLU A C 1
ATOM 2142 O O . GLU A 1 274 ? 11.023 30.969 -2.895 1 93.31 274 GLU A O 1
ATOM 2147 N N . GLY A 1 275 ? 12.469 29.344 -2.656 1 93.5 275 GLY A N 1
ATOM 2148 C CA . GLY A 1 275 ? 12.812 29.703 -1.292 1 93.5 275 GLY A CA 1
ATOM 2149 C C . GLY A 1 275 ? 11.898 29.094 -0.255 1 93.5 275 GLY A C 1
ATOM 2150 O O . GLY A 1 275 ? 11.844 29.547 0.887 1 93.5 275 GLY A O 1
ATOM 2151 N N . TRP A 1 276 ? 11.109 28.125 -0.646 1 93.56 276 TRP A N 1
ATOM 2152 C CA . TRP A 1 276 ? 10.25 27.453 0.33 1 93.56 276 TRP A CA 1
ATOM 2153 C C . TRP A 1 276 ? 10.141 25.969 0.038 1 93.56 276 TRP A C 1
ATOM 2155 O O . TRP A 1 276 ? 10.492 25.516 -1.054 1 93.56 276 TRP A O 1
ATOM 2165 N N . ARG A 1 277 ? 9.727 25.125 1.097 1 93.81 277 ARG A N 1
ATOM 2166 C CA . ARG A 1 277 ? 9.461 23.703 0.906 1 93.81 277 ARG A CA 1
ATOM 2167 C C . ARG A 1 277 ? 8.273 23.25 1.747 1 93.81 277 ARG A C 1
ATOM 2169 O O . ARG A 1 277 ? 8.148 23.641 2.912 1 93.81 277 ARG A O 1
ATOM 2176 N N . SER A 1 278 ? 7.473 22.469 1.058 1 94 278 SER A N 1
ATOM 2177 C CA . SER A 1 278 ? 6.383 21.719 1.659 1 94 278 SER A CA 1
ATOM 2178 C C . SER A 1 278 ? 5.195 22.609 1.987 1 94 278 SER A C 1
ATOM 2180 O O . SER A 1 278 ? 5.215 23.812 1.684 1 94 278 SER A O 1
ATOM 2182 N N . ALA A 1 279 ? 4.152 22.016 2.357 1 95.56 279 ALA A N 1
ATOM 2183 C CA . ALA A 1 279 ? 2.883 22.641 2.713 1 95.56 279 ALA A CA 1
ATOM 2184 C C . ALA A 1 279 ? 2.08 21.766 3.668 1 95.56 279 ALA A C 1
ATOM 2186 O O . ALA A 1 279 ? 2.416 20.609 3.879 1 95.56 279 ALA A O 1
ATOM 2187 N N . MET A 1 280 ? 1.168 22.391 4.316 1 97.94 280 MET A N 1
ATOM 2188 C CA . MET A 1 280 ? 0.18 21.625 5.074 1 97.94 280 MET A CA 1
ATOM 2189 C C . MET A 1 280 ? -1.015 21.266 4.195 1 97.94 280 MET A C 1
ATOM 2191 O O . MET A 1 280 ? -1.294 21.953 3.209 1 97.94 280 MET A O 1
ATOM 2195 N N . SER A 1 281 ? -1.655 20.234 4.5 1 98.38 281 SER A N 1
ATOM 2196 C CA . SER A 1 281 ? -2.922 19.875 3.867 1 98.38 281 SER A CA 1
ATOM 2197 C C . SER A 1 281 ? -4.02 20.859 4.234 1 98.38 281 SER A C 1
ATOM 2199 O O . SER A 1 281 ? -3.838 21.703 5.125 1 98.38 281 SER A O 1
ATOM 2201 N N . LEU A 1 282 ? -5.156 20.766 3.508 1 98.38 282 LEU A N 1
ATOM 2202 C CA . LEU A 1 282 ? -6.367 21.406 4 1 98.38 282 LEU A CA 1
ATOM 2203 C C . LEU A 1 282 ? -6.688 20.953 5.418 1 98.38 282 LEU A C 1
ATOM 2205 O O . LEU A 1 282 ? -6.398 19.812 5.789 1 98.38 282 LEU A O 1
ATOM 2209 N N . PRO A 1 283 ? -7.234 21.984 6.219 1 98.62 283 PRO A N 1
ATOM 2210 C CA . PRO A 1 283 ? -7.879 21.438 7.414 1 98.62 283 PRO A CA 1
ATOM 2211 C C . PRO A 1 283 ? -9.031 20.5 7.086 1 98.62 283 PRO A C 1
ATOM 2213 O O . PRO A 1 283 ? -9.867 20.812 6.234 1 98.62 283 PRO A O 1
ATOM 2216 N N . ARG A 1 284 ? -9.055 19.391 7.727 1 98.75 284 ARG A N 1
ATOM 2217 C CA . ARG A 1 284 ? -10.062 18.375 7.41 1 98.75 284 ARG A CA 1
ATOM 2218 C C . ARG A 1 284 ? -10.93 18.078 8.633 1 98.75 284 ARG A C 1
ATOM 2220 O O . ARG A 1 284 ? -10.438 18.078 9.758 1 98.75 284 ARG A O 1
ATOM 2227 N N . ARG A 1 285 ? -12.203 17.875 8.422 1 98.62 285 ARG A N 1
ATOM 2228 C CA . ARG A 1 285 ? -13.102 17.297 9.422 1 98.62 285 ARG A CA 1
ATOM 2229 C C . ARG A 1 285 ? -13.195 15.781 9.25 1 98.62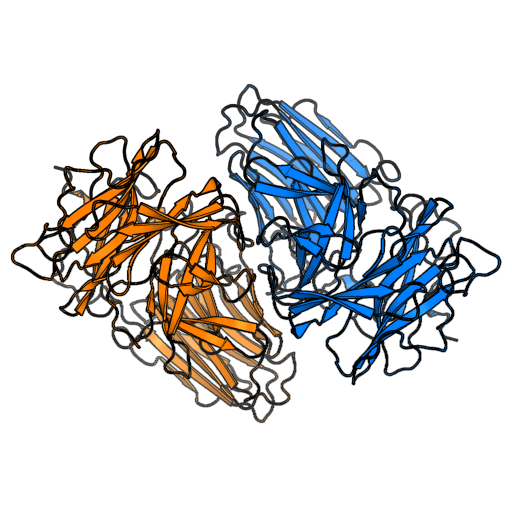 285 ARG A C 1
ATOM 2231 O O . ARG A 1 285 ? -13.219 15.281 8.125 1 98.62 285 ARG A O 1
ATOM 2238 N N . ASN A 1 286 ? -13.195 15.102 10.375 1 98.56 286 ASN A N 1
ATOM 2239 C CA . ASN A 1 286 ? -13.062 13.648 10.352 1 98.56 286 ASN A CA 1
ATOM 2240 C C . ASN A 1 286 ? -14.094 12.969 11.258 1 98.56 286 ASN A C 1
ATOM 2242 O O . ASN A 1 286 ? -14.391 13.477 12.344 1 98.56 286 ASN A O 1
ATOM 2246 N N . ALA A 1 287 ? -14.57 11.891 10.828 1 98.19 287 ALA A N 1
ATOM 2247 C CA . ALA A 1 287 ? -15.469 11.008 11.562 1 98.19 287 ALA A CA 1
ATOM 2248 C C . ALA A 1 287 ? -15.258 9.555 11.164 1 98.19 287 ALA A C 1
ATOM 2250 O O . ALA A 1 287 ? -14.578 9.266 10.18 1 98.19 287 ALA A O 1
ATOM 2251 N N . LEU A 1 288 ? -15.75 8.664 11.984 1 98 288 LEU A N 1
ATOM 2252 C CA . LEU A 1 288 ? -15.742 7.25 11.633 1 98 288 LEU A CA 1
ATOM 2253 C C . LEU A 1 288 ? -17.109 6.809 11.125 1 98 288 LEU A C 1
ATOM 2255 O O . LEU A 1 288 ? -18.141 7.32 11.578 1 98 288 LEU A O 1
ATOM 2259 N N . ALA A 1 289 ? -17.078 6.016 10.188 1 96.75 289 ALA A N 1
ATOM 2260 C CA . ALA A 1 289 ? -18.297 5.398 9.68 1 96.75 289 ALA A CA 1
ATOM 2261 C C . ALA A 1 289 ? -18.109 3.906 9.438 1 96.75 289 ALA A C 1
ATOM 2263 O O . ALA A 1 289 ? -17.016 3.475 9.055 1 96.75 289 ALA A O 1
ATOM 2264 N N . ASN A 1 290 ? -19.125 3.172 9.711 1 94.62 290 ASN A N 1
ATOM 2265 C CA . ASN A 1 290 ? -19.156 1.77 9.305 1 94.62 290 ASN A CA 1
ATOM 2266 C C . ASN A 1 290 ? -19.828 1.586 7.953 1 94.62 290 ASN A C 1
ATOM 2268 O O . ASN A 1 290 ? -21.062 1.458 7.887 1 94.62 290 ASN A O 1
ATOM 2272 N N . LEU A 1 291 ? -19.078 1.597 6.867 1 90.25 291 LEU A N 1
ATOM 2273 C CA . LEU A 1 291 ? -19.609 1.598 5.508 1 90.25 291 LEU A CA 1
ATOM 2274 C C . LEU A 1 291 ? -19.953 0.183 5.059 1 90.25 291 LEU A C 1
ATOM 2276 O O . LEU A 1 291 ? -19.234 -0.768 5.371 1 90.25 291 LEU A O 1
ATOM 2280 N N . PRO A 1 292 ? -21 0.218 4.16 1 81.5 292 PRO A N 1
ATOM 2281 C CA . PRO A 1 292 ? -21.328 -1.093 3.594 1 81.5 292 PRO A CA 1
ATOM 2282 C C . PRO A 1 292 ? -20.203 -1.673 2.756 1 81.5 292 PRO A C 1
ATOM 2284 O O . PRO A 1 292 ? -19.469 -0.927 2.088 1 81.5 292 PRO A O 1
ATOM 2287 N N . THR A 1 293 ? -19.672 -2.791 2.9 1 79.94 293 THR A N 1
ATOM 2288 C CA . THR A 1 293 ? -18.734 -3.559 2.084 1 79.94 293 THR A CA 1
ATOM 2289 C C . THR A 1 293 ? -17.312 -3.422 2.613 1 79.94 293 THR A C 1
ATOM 2291 O O . THR A 1 293 ? -16.484 -4.312 2.416 1 79.94 293 THR A O 1
ATOM 2294 N N . THR A 1 294 ? -17.031 -2.109 3.229 1 83.75 294 THR A N 1
ATOM 2295 C CA . THR A 1 294 ? -15.633 -1.925 3.59 1 83.75 294 THR A CA 1
ATOM 2296 C C . THR A 1 294 ? -15.461 -1.929 5.105 1 83.75 294 THR A C 1
ATOM 2298 O O . THR A 1 294 ? -14.344 -2.039 5.609 1 83.75 294 THR A O 1
ATOM 2301 N N . GLY A 1 295 ? -16.531 -1.763 5.832 1 91.38 295 GLY A N 1
ATOM 2302 C CA . GLY A 1 295 ? -16.438 -1.744 7.281 1 91.38 295 GLY A CA 1
ATOM 2303 C C . GLY A 1 295 ? -16.047 -0.387 7.84 1 91.38 295 GLY A C 1
ATOM 2304 O O . GLY A 1 295 ? -16.391 0.647 7.266 1 91.38 295 GLY A O 1
ATOM 2305 N N . TRP A 1 296 ? -15.438 -0.401 9 1 96.12 296 TRP A N 1
ATOM 2306 C CA . TRP A 1 296 ? -15.078 0.838 9.68 1 96.12 296 TRP A CA 1
ATOM 2307 C C . TRP A 1 296 ? -14.078 1.642 8.844 1 96.12 296 TRP A C 1
ATOM 2309 O O . TRP A 1 296 ? -13.07 1.104 8.383 1 96.12 296 TRP A O 1
ATOM 2319 N N . ASN A 1 297 ? -14.43 2.859 8.664 1 96.75 297 ASN A N 1
ATOM 2320 C CA . ASN A 1 297 ? -13.688 3.748 7.773 1 96.75 297 ASN A CA 1
ATOM 2321 C C . ASN A 1 297 ? -13.547 5.145 8.367 1 96.75 297 ASN A C 1
ATOM 2323 O O . ASN A 1 297 ? -14.453 5.629 9.047 1 96.75 297 ASN A O 1
ATOM 2327 N N . LEU A 1 298 ? -12.391 5.73 8.125 1 98.06 298 LEU A N 1
ATOM 2328 C CA . LEU A 1 298 ? -12.195 7.145 8.43 1 98.06 298 LEU A CA 1
ATOM 2329 C C . LEU A 1 298 ? -12.727 8.023 7.297 1 98.06 298 LEU A C 1
ATOM 2331 O O . LEU A 1 298 ? -12.195 7.992 6.184 1 98.06 298 LEU A O 1
ATOM 2335 N N . VAL A 1 299 ? -13.734 8.727 7.57 1 97.75 299 VAL A N 1
ATOM 2336 C CA . VAL A 1 299 ? -14.273 9.711 6.629 1 97.75 299 VAL A CA 1
ATOM 2337 C C . VAL A 1 299 ? -13.562 11.047 6.816 1 97.75 299 VAL A C 1
ATOM 2339 O O . VAL A 1 299 ? -13.484 11.562 7.938 1 97.75 299 VAL A O 1
ATOM 2342 N N . SER A 1 300 ? -13.031 11.586 5.773 1 98.25 300 SER A N 1
ATOM 2343 C CA . SER A 1 300 ? -12.281 12.844 5.812 1 98.25 300 SER A CA 1
ATOM 2344 C C . SER A 1 300 ? -12.758 13.805 4.727 1 98.25 300 SER A C 1
ATOM 2346 O O . SER A 1 300 ? -12.805 13.438 3.549 1 98.25 300 SER A O 1
ATOM 2348 N N . LEU A 1 301 ? -13.125 15.008 5.09 1 98.5 301 LEU A N 1
ATOM 2349 C CA . LEU A 1 301 ? -13.562 16.062 4.188 1 98.5 301 LEU A CA 1
ATOM 2350 C C . LEU A 1 301 ? -12.93 17.406 4.566 1 98.5 301 LEU A C 1
ATOM 2352 O O . LEU A 1 301 ? -12.523 17.594 5.715 1 98.5 301 LEU A O 1
ATOM 2356 N N . PRO A 1 302 ? -12.805 18.281 3.582 1 98.44 302 PRO A N 1
ATOM 2357 C CA . PRO A 1 302 ? -12.344 19.609 4 1 98.44 302 PRO A CA 1
ATOM 2358 C C . PRO A 1 302 ? -13.234 20.234 5.07 1 98.44 302 PRO A C 1
ATOM 2360 O O . PRO A 1 302 ? -14.461 20.062 5.039 1 98.44 302 PRO A O 1
ATOM 2363 N N . HIS A 1 303 ? -12.555 20.859 6 1 98.12 303 HIS A N 1
ATOM 2364 C CA . HIS A 1 303 ? -13.344 21.719 6.875 1 98.12 303 HIS A CA 1
ATOM 2365 C C . HIS A 1 303 ? -14.086 22.781 6.082 1 98.12 303 HIS A C 1
ATOM 2367 O O . HIS A 1 303 ? -13.727 23.078 4.938 1 98.12 303 HIS A O 1
ATOM 2373 N N . ASP A 1 304 ? -15.117 23.438 6.68 1 97.62 304 ASP A N 1
ATOM 2374 C CA . ASP A 1 304 ? -15.953 24.453 6.066 1 97.62 304 ASP A CA 1
ATOM 2375 C C . ASP A 1 304 ? -15.109 25.453 5.266 1 97.62 304 ASP A C 1
ATOM 2377 O O . ASP A 1 304 ? -14.305 26.188 5.836 1 97.62 304 ASP A O 1
ATOM 2381 N N . LEU A 1 305 ? -15.312 25.547 3.967 1 98 305 LEU A N 1
ATOM 2382 C CA . LEU A 1 305 ? -14.508 26.359 3.062 1 98 305 LEU A CA 1
ATOM 2383 C C . LEU A 1 305 ? -15.062 27.781 2.957 1 98 305 LEU A C 1
ATOM 2385 O O . LEU A 1 305 ? -14.492 28.625 2.264 1 98 305 LEU A O 1
ATOM 2389 N N . SER A 1 306 ? -16.062 28.109 3.658 1 97.81 306 SER A N 1
ATOM 2390 C CA . SER A 1 306 ? -16.766 29.375 3.518 1 97.81 306 SER A CA 1
ATOM 2391 C C . SER A 1 306 ? -15.82 30.562 3.691 1 97.81 306 SER A C 1
ATOM 2393 O O . SER A 1 306 ? -15.969 31.594 3.016 1 97.81 306 SER A O 1
ATOM 2395 N N . PRO A 1 307 ? -14.805 30.484 4.547 1 97.06 307 PRO A N 1
ATOM 2396 C CA . PRO A 1 307 ? -13.945 31.641 4.742 1 97.06 307 PRO A CA 1
ATOM 2397 C C . PRO A 1 307 ? -13.133 32 3.5 1 97.06 307 PRO A C 1
ATOM 2399 O O . PRO A 1 307 ? -12.641 33.125 3.375 1 97.06 307 PRO A O 1
ATOM 2402 N N . VAL A 1 308 ? -12.953 31.047 2.607 1 97.44 308 VAL A N 1
ATOM 2403 C CA . VAL A 1 308 ? -12.078 31.297 1.469 1 97.44 308 VAL A CA 1
ATOM 2404 C C . VAL A 1 308 ? -12.859 31.125 0.167 1 97.44 308 VAL A C 1
ATOM 2406 O O . VAL A 1 308 ? -12.289 31.234 -0.923 1 97.44 308 VAL A O 1
ATOM 2409 N N . LEU A 1 309 ? -14.133 30.844 0.276 1 97.81 309 LEU A N 1
ATOM 2410 C CA . LEU A 1 309 ? -14.938 30.609 -0.919 1 97.81 309 LEU A CA 1
ATOM 2411 C C . LEU A 1 309 ? -15.141 31.891 -1.698 1 97.81 309 LEU A C 1
ATOM 2413 O O . LEU A 1 309 ? -15.555 32.906 -1.13 1 97.81 309 LEU A O 1
ATOM 2417 N N . GLY A 1 310 ? -14.781 31.859 -2.992 1 97.62 310 GLY A N 1
ATOM 2418 C CA . GLY A 1 310 ? -14.945 33.031 -3.854 1 97.62 310 GLY A CA 1
ATOM 2419 C C . GLY A 1 310 ? -16.094 32.875 -4.832 1 97.62 310 GLY A C 1
ATOM 2420 O O . GLY A 1 310 ? -17.141 32.312 -4.496 1 97.62 310 GLY A O 1
ATOM 2421 N N . GLU A 1 311 ? -15.875 33.469 -5.969 1 97.25 311 GLU A N 1
ATOM 2422 C CA . GLU A 1 311 ? -16.891 33.531 -7.008 1 97.25 311 GLU A CA 1
ATOM 2423 C C . GLU A 1 311 ? -17.172 32.125 -7.562 1 97.25 311 GLU A C 1
ATOM 2425 O O . GLU A 1 311 ? -16.25 31.328 -7.746 1 97.25 311 GLU A O 1
ATOM 2430 N N . GLN A 1 312 ? -18.453 31.859 -7.758 1 98.19 312 GLN A N 1
ATOM 2431 C CA . GLN A 1 312 ? -18.812 30.656 -8.516 1 98.19 312 GLN A CA 1
ATOM 2432 C C . GLN A 1 312 ? -18.469 30.828 -9.992 1 98.19 312 GLN A C 1
ATOM 2434 O O . GLN A 1 312 ? -19.047 31.672 -10.672 1 98.19 312 GLN A O 1
ATOM 2439 N N . LEU A 1 313 ? -17.594 30.078 -10.453 1 98.62 313 LEU A N 1
ATOM 2440 C CA . LEU A 1 313 ? -17.109 30.203 -11.828 1 98.62 313 LEU A CA 1
ATOM 2441 C C . LEU A 1 313 ? -18.031 29.469 -12.797 1 98.62 313 LEU A C 1
ATOM 2443 O O . LEU A 1 313 ? -18.156 29.844 -13.961 1 98.62 313 LEU A O 1
ATOM 2447 N N . ALA A 1 314 ? -18.562 28.391 -12.336 1 98.31 314 ALA A N 1
ATOM 2448 C CA . ALA A 1 314 ? -19.469 27.594 -13.164 1 98.31 314 ALA A CA 1
ATOM 2449 C C . ALA A 1 314 ? -20.391 26.734 -12.297 1 98.31 314 ALA A C 1
ATOM 2451 O O . ALA A 1 314 ? -20.016 26.344 -11.188 1 98.31 314 ALA A O 1
ATOM 2452 N N . ALA A 1 315 ? -21.578 26.531 -12.773 1 97.5 315 ALA A N 1
ATOM 2453 C CA . ALA A 1 315 ? -22.547 25.609 -12.18 1 97.5 315 ALA A CA 1
ATOM 2454 C C . ALA A 1 315 ? -23.422 24.969 -13.258 1 97.5 315 ALA A C 1
ATOM 2456 O O . ALA A 1 315 ? -23.875 25.656 -14.18 1 97.5 315 ALA A O 1
ATOM 2457 N N . ARG A 1 316 ? -23.531 23.75 -13.188 1 96.94 316 ARG A N 1
ATOM 2458 C CA . ARG A 1 316 ? -24.422 23 -14.055 1 96.94 316 ARG A CA 1
ATOM 2459 C C . ARG A 1 316 ? -25.328 22.078 -13.242 1 96.94 316 ARG A C 1
ATOM 2461 O O . ARG A 1 316 ? -24.859 21.344 -12.367 1 96.94 316 ARG A O 1
ATOM 2468 N N . GLY A 1 317 ? -26.641 22.188 -13.562 1 95.19 317 GLY A N 1
ATOM 2469 C CA . GLY A 1 317 ? -27.578 21.297 -12.898 1 95.19 317 GLY A CA 1
ATOM 2470 C C . GLY A 1 317 ? -27.453 19.844 -13.344 1 95.19 317 GLY A C 1
ATOM 2471 O O . GLY A 1 317 ? -27.797 18.938 -12.602 1 95.19 317 GLY A O 1
ATOM 2472 N N . ASP A 1 318 ? -27.156 19.688 -14.562 1 95.44 318 ASP A N 1
ATOM 2473 C CA . ASP A 1 318 ? -26.953 18.344 -15.086 1 95.44 318 ASP A CA 1
ATOM 2474 C C . ASP A 1 318 ? -25.891 18.328 -16.172 1 95.44 318 ASP A C 1
ATOM 2476 O O . ASP A 1 318 ? -26.062 18.953 -17.234 1 95.44 318 ASP A O 1
ATOM 2480 N N . LEU A 1 319 ? -24.812 17.609 -15.977 1 94.75 319 LEU A N 1
ATOM 2481 C CA . LEU A 1 319 ? -23.688 17.5 -16.906 1 94.75 319 LEU A CA 1
ATOM 2482 C C . LEU A 1 319 ? -23.641 16.125 -17.547 1 94.75 319 LEU A C 1
ATOM 2484 O O . LEU A 1 319 ? -22.594 15.695 -18.047 1 94.75 319 LEU A O 1
ATOM 2488 N N . SER A 1 320 ? -24.703 15.336 -17.531 1 92.31 320 SER A N 1
ATOM 2489 C CA . SER A 1 320 ? -24.719 14 -18.109 1 92.31 320 SER A CA 1
ATOM 2490 C C . SER A 1 320 ? -24.453 14.039 -19.609 1 92.31 320 SER A C 1
ATOM 2492 O O . SER A 1 320 ? -25.203 14.656 -20.359 1 92.31 320 SER A O 1
ATOM 2494 N N . GLY A 1 321 ? -23.422 13.383 -20.016 1 92.06 321 GLY A N 1
ATOM 2495 C CA . GLY A 1 321 ? -23.062 13.281 -21.422 1 92.06 321 GLY A CA 1
ATOM 2496 C C . GLY A 1 321 ? -22.453 14.562 -21.969 1 92.06 321 GLY A C 1
ATOM 2497 O O . GLY A 1 321 ? -22.406 14.758 -23.188 1 92.06 321 GLY A O 1
ATOM 2498 N N . ASP A 1 322 ? -21.984 15.406 -21.094 1 94.88 322 ASP A N 1
ATOM 2499 C CA . ASP A 1 322 ? -21.469 16.703 -21.516 1 94.88 322 ASP A CA 1
ATOM 2500 C C . ASP A 1 322 ? -20.125 17 -20.844 1 94.88 322 ASP A C 1
ATOM 2502 O O . ASP A 1 322 ? -19.609 16.172 -20.094 1 94.88 322 ASP A O 1
ATOM 2506 N N . THR A 1 323 ? -19.531 18.078 -21.234 1 97.38 323 THR A N 1
ATOM 2507 C CA . THR A 1 323 ? -18.25 18.531 -20.688 1 97.38 323 THR A CA 1
ATOM 2508 C C . THR A 1 323 ? -18.359 19.969 -20.203 1 97.38 323 THR A C 1
ATOM 2510 O O . THR A 1 323 ? -18.953 20.812 -20.859 1 97.38 323 THR A O 1
ATOM 2513 N N . LEU A 1 324 ? -17.922 20.234 -19.047 1 98.19 324 LEU A N 1
ATOM 2514 C CA . LEU A 1 324 ? -17.766 21.578 -18.5 1 98.19 324 LEU A CA 1
ATOM 2515 C C . LEU A 1 324 ? -16.312 22.031 -18.578 1 98.19 324 LEU A C 1
ATOM 2517 O O . LEU A 1 324 ? -15.398 21.281 -18.234 1 98.19 324 LEU A O 1
ATOM 2521 N N . VAL A 1 325 ? -16.047 23.188 -19.125 1 98.25 325 VAL A N 1
ATOM 2522 C CA . VAL A 1 325 ? -14.719 23.781 -19.172 1 98.25 325 VAL A CA 1
ATOM 2523 C C . VAL A 1 325 ? -14.719 25.141 -18.484 1 98.25 325 VAL A C 1
ATOM 2525 O O . VAL A 1 325 ? -15.609 25.953 -18.719 1 98.25 325 VAL A O 1
ATOM 2528 N N . VAL A 1 326 ? -13.789 25.344 -17.625 1 98.56 326 VAL A N 1
ATOM 2529 C CA . VAL A 1 326 ? -13.656 26.594 -16.891 1 98.56 326 VAL A CA 1
ATOM 2530 C C . VAL A 1 326 ? -12.242 27.156 -17.062 1 98.56 326 VAL A C 1
ATOM 2532 O O . VAL A 1 326 ? -11.258 26.484 -16.734 1 98.56 326 VAL A O 1
ATOM 2535 N N . ASP A 1 327 ? -12.102 28.312 -17.656 1 98.44 327 ASP A N 1
ATOM 2536 C CA . ASP A 1 327 ? -10.859 29.094 -17.641 1 98.44 327 ASP A CA 1
ATOM 2537 C C . ASP A 1 327 ? -10.734 29.891 -16.344 1 98.44 327 ASP A C 1
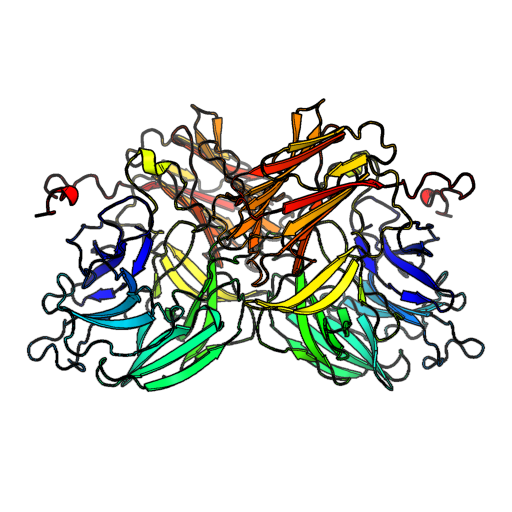ATOM 2539 O O . ASP A 1 327 ? -11.508 30.812 -16.109 1 98.44 327 ASP A O 1
ATOM 2543 N N . TYR A 1 328 ? -9.766 29.578 -15.523 1 98.25 328 TYR A N 1
ATOM 2544 C CA . TYR A 1 328 ? -9.633 30.312 -14.266 1 98.25 328 TYR A CA 1
ATOM 2545 C C . TYR A 1 328 ? -8.305 31.047 -14.195 1 98.25 328 TYR A C 1
ATOM 2547 O O . TYR A 1 328 ? -7.727 31.203 -13.117 1 98.25 328 TYR A O 1
ATOM 2555 N N . SER A 1 329 ? -7.754 31.406 -15.312 1 97.5 329 SER A N 1
ATOM 2556 C CA . SER A 1 329 ? -6.504 32.156 -15.383 1 97.5 329 SER A CA 1
ATOM 2557 C C . SER A 1 329 ? -6.625 33.5 -14.68 1 97.5 329 SER A C 1
ATOM 2559 O O . SER A 1 329 ? -5.621 34.094 -14.281 1 97.5 329 SER A O 1
ATOM 2561 N N . ALA A 1 330 ? -7.883 34 -14.562 1 96.62 330 ALA A N 1
ATOM 2562 C CA . ALA A 1 330 ? -8.094 35.312 -13.953 1 96.62 330 ALA A CA 1
ATOM 2563 C C . ALA A 1 330 ? -8.25 35.188 -12.438 1 96.62 330 ALA A C 1
ATOM 2565 O O . ALA A 1 330 ? -8.32 36.188 -11.734 1 96.62 330 ALA A O 1
ATOM 2566 N N . VAL A 1 331 ? -8.406 34 -11.953 1 97.25 331 VAL A N 1
ATOM 2567 C CA . VAL A 1 331 ? -8.484 33.812 -10.508 1 97.25 331 VAL A CA 1
ATOM 2568 C C . VAL A 1 331 ? -7.125 34.094 -9.875 1 97.25 331 VAL A C 1
ATOM 2570 O O . VAL A 1 331 ? -6.168 33.344 -10.062 1 97.25 331 VAL A O 1
ATOM 2573 N N . ALA A 1 332 ? -7 35.125 -9.062 1 94.81 332 ALA A N 1
ATOM 2574 C CA . ALA A 1 332 ? -5.734 35.625 -8.539 1 94.81 332 ALA A CA 1
ATOM 2575 C C . ALA A 1 332 ? -5.004 34.562 -7.719 1 94.81 332 ALA A C 1
ATOM 2577 O O . ALA A 1 332 ? -3.777 34.469 -7.77 1 94.81 332 ALA A O 1
ATOM 2578 N N . SER A 1 333 ? -5.699 33.812 -6.969 1 96.19 333 SER A N 1
ATOM 2579 C CA . SER A 1 333 ? -5.094 32.812 -6.09 1 96.19 333 SER A CA 1
ATOM 2580 C C . SER A 1 333 ? -4.633 31.594 -6.875 1 96.19 333 SER A C 1
ATOM 2582 O O . SER A 1 333 ? -3.854 30.781 -6.371 1 96.19 333 SER A O 1
ATOM 2584 N N . ASN A 1 334 ? -5.195 31.453 -8.07 1 97.06 334 ASN A N 1
ATOM 2585 C CA . ASN A 1 334 ? -4.996 30.266 -8.891 1 97.06 334 ASN A CA 1
ATOM 2586 C C . ASN A 1 334 ? -5.43 29 -8.156 1 97.06 334 ASN A C 1
ATOM 2588 O O . ASN A 1 334 ? -4.852 27.922 -8.359 1 97.06 334 ASN A O 1
ATOM 2592 N N . ALA A 1 335 ? -6.391 29.078 -7.215 1 98.12 335 ALA A N 1
ATOM 2593 C CA . ALA A 1 335 ? -6.961 27.969 -6.457 1 98.12 335 ALA A CA 1
ATOM 2594 C C . ALA A 1 335 ? -8.445 27.797 -6.762 1 98.12 335 ALA A C 1
ATOM 2596 O O . ALA A 1 335 ? -9.164 28.797 -6.93 1 98.12 335 ALA A O 1
ATOM 2597 N N . LEU A 1 336 ? -8.906 26.531 -6.836 1 98.69 336 LEU A N 1
ATOM 2598 C CA . LEU A 1 336 ? -10.297 26.203 -7.125 1 98.69 336 LEU A CA 1
ATOM 2599 C C . LEU A 1 336 ? -10.828 25.156 -6.16 1 98.69 336 LEU A C 1
ATOM 2601 O O . LEU A 1 336 ? -10.062 24.328 -5.664 1 98.69 336 LEU A O 1
ATOM 2605 N N . TYR A 1 337 ? -12.086 25.297 -5.898 1 98.75 337 TYR A N 1
ATOM 2606 C CA . TYR A 1 337 ? -12.883 24.219 -5.328 1 98.75 337 TYR A CA 1
ATOM 2607 C C . TYR A 1 337 ? -13.922 23.719 -6.324 1 98.75 337 TYR A C 1
ATOM 2609 O O . TYR A 1 337 ? -14.578 24.516 -7 1 98.75 337 TYR A O 1
ATOM 2617 N N . PHE A 1 338 ? -14.016 22.422 -6.535 1 98.88 338 PHE A N 1
ATOM 2618 C CA . PHE A 1 338 ? -15.047 21.859 -7.406 1 98.88 338 PHE A CA 1
ATOM 2619 C C . PHE A 1 338 ? -15.789 20.719 -6.719 1 98.88 338 PHE A C 1
ATOM 2621 O O . PHE A 1 338 ? -15.242 20.078 -5.828 1 98.88 338 PHE A O 1
ATOM 2628 N N . GLU A 1 339 ? -16.969 20.484 -7.066 1 98.56 339 GLU A N 1
ATOM 2629 C CA . GLU A 1 339 ? -17.781 19.391 -6.555 1 98.56 339 GLU A CA 1
ATOM 2630 C C . GLU A 1 339 ? -18.719 18.844 -7.633 1 98.56 339 GLU A C 1
ATOM 2632 O O . GLU A 1 339 ? -19.188 19.594 -8.492 1 98.56 339 GLU A O 1
ATOM 2637 N N . ALA A 1 340 ? -18.891 17.625 -7.613 1 98.56 340 ALA A N 1
ATOM 2638 C CA . ALA A 1 340 ? -19.828 16.891 -8.469 1 98.56 340 ALA A CA 1
ATOM 2639 C C . ALA A 1 340 ? -20.672 15.922 -7.66 1 98.56 340 ALA A C 1
ATOM 2641 O O . ALA A 1 340 ? -20.156 15.172 -6.836 1 98.56 340 ALA A O 1
ATOM 2642 N N . ASN A 1 341 ? -21.969 16.016 -7.816 1 98.19 341 ASN A N 1
ATOM 2643 C CA . ASN A 1 341 ? -22.938 15.094 -7.215 1 98.19 341 ASN A CA 1
ATOM 2644 C C . ASN A 1 341 ? -23.672 14.281 -8.273 1 98.19 341 ASN A C 1
ATOM 2646 O O . ASN A 1 341 ? -24.281 14.844 -9.18 1 98.19 341 ASN A O 1
ATOM 2650 N N . VAL A 1 342 ? -23.609 13.039 -8.133 1 96.88 342 VAL A N 1
ATOM 2651 C CA . VAL A 1 342 ? -24.203 12.141 -9.117 1 96.88 342 VAL A CA 1
ATOM 2652 C C . VAL A 1 342 ? -25.344 11.352 -8.469 1 96.88 342 VAL A C 1
ATOM 2654 O O . VAL A 1 342 ? -25.203 10.883 -7.332 1 96.88 342 VAL A O 1
ATOM 2657 N N . SER A 1 343 ? -26.469 11.234 -9.078 1 96.19 343 SER A N 1
ATOM 2658 C CA . SER A 1 343 ? -27.594 10.406 -8.648 1 96.19 343 SER A CA 1
ATOM 2659 C C . SER A 1 343 ? -28.125 9.562 -9.797 1 96.19 343 SER A C 1
ATOM 2661 O O . SER A 1 343 ? -27.719 9.742 -10.945 1 96.19 343 SER A O 1
ATOM 2663 N N . GLY A 1 344 ? -28.938 8.602 -9.477 1 94.5 344 GLY A N 1
ATOM 2664 C CA . GLY A 1 344 ? -29.609 7.781 -10.484 1 94.5 344 GLY A CA 1
ATOM 2665 C C . GLY A 1 344 ? -28.688 6.762 -11.125 1 94.5 344 GLY A C 1
ATOM 2666 O O . GLY A 1 344 ? -28.766 6.52 -12.328 1 94.5 344 GLY A O 1
ATOM 2667 N N . LEU A 1 345 ? -27.734 6.199 -10.398 1 92.69 345 LEU A N 1
ATOM 2668 C CA . LEU A 1 345 ? -26.719 5.328 -10.953 1 92.69 345 LEU A CA 1
ATOM 2669 C C . LEU A 1 345 ? -27.172 3.875 -10.969 1 92.69 345 LEU A C 1
ATOM 2671 O O . LEU A 1 345 ? -26.391 2.965 -11.219 1 92.69 345 LEU A O 1
ATOM 2675 N N . ALA A 1 346 ? -28.406 3.678 -10.672 1 85.19 346 ALA A N 1
ATOM 2676 C CA . ALA A 1 346 ? -28.922 2.316 -10.789 1 85.19 346 ALA A CA 1
ATOM 2677 C C . ALA A 1 346 ? -28.703 1.764 -12.195 1 85.19 346 ALA A C 1
ATOM 2679 O O . ALA A 1 346 ? -29.047 2.416 -13.188 1 85.19 346 ALA A O 1
ATOM 2680 N N . GLY A 1 347 ? -28.062 0.585 -12.281 1 80.06 347 GLY A N 1
ATOM 2681 C CA . GLY A 1 347 ? -27.844 -0.065 -13.57 1 80.06 347 GLY A CA 1
ATOM 2682 C C . GLY A 1 347 ? -26.703 0.547 -14.359 1 80.06 347 GLY A C 1
ATOM 2683 O O . GLY A 1 347 ? -26.609 0.361 -15.57 1 80.06 347 GLY A O 1
ATOM 2684 N N . VAL A 1 348 ? -25.922 1.315 -13.75 1 84.94 348 VAL A N 1
ATOM 2685 C CA . VAL A 1 348 ? -24.828 1.99 -14.445 1 84.94 348 VAL A CA 1
ATOM 2686 C C . VAL A 1 348 ? -23.844 0.958 -14.977 1 84.94 348 VAL A C 1
ATOM 2688 O O . VAL A 1 348 ? -23.562 -0.045 -14.32 1 84.94 348 VAL A O 1
ATOM 2691 N N . ALA A 1 349 ? -23.406 1.228 -16.234 1 81.38 349 ALA A N 1
ATOM 2692 C CA . ALA A 1 349 ? -22.391 0.386 -16.859 1 81.38 349 ALA A CA 1
ATOM 2693 C C . ALA A 1 349 ? -21.016 0.685 -16.281 1 81.38 349 ALA A C 1
ATOM 2695 O O . ALA A 1 349 ? -20.703 1.833 -15.945 1 81.38 349 ALA A O 1
ATOM 2696 N N . SER A 1 350 ? -20.188 -0.362 -16.328 1 78.31 350 SER A N 1
ATOM 2697 C CA . SER A 1 350 ? -18.844 -0.225 -15.773 1 78.31 350 SER A CA 1
ATOM 2698 C C . SER A 1 350 ? -18 0.736 -16.609 1 78.31 350 SER A C 1
ATOM 2700 O O . SER A 1 350 ? -17.031 1.301 -16.109 1 78.31 350 SER A O 1
ATOM 2702 N N . ALA A 1 351 ? -18.422 0.993 -17.797 1 84.88 351 ALA A N 1
ATOM 2703 C CA . ALA A 1 351 ? -17.641 1.838 -18.688 1 84.88 351 ALA A CA 1
ATOM 2704 C C . ALA A 1 351 ? -18 3.311 -18.516 1 84.88 351 ALA A C 1
ATOM 2706 O O . ALA A 1 351 ? -17.281 4.195 -18.969 1 84.88 351 ALA A O 1
ATOM 2707 N N . ALA A 1 352 ? -19.109 3.623 -17.781 1 93.5 352 ALA A N 1
ATOM 2708 C CA . ALA A 1 352 ? -19.5 5.008 -17.531 1 93.5 352 ALA A CA 1
ATOM 2709 C C . ALA A 1 352 ? -18.422 5.73 -16.703 1 93.5 352 ALA A C 1
ATOM 2711 O O . ALA A 1 352 ? -17.828 5.145 -15.805 1 93.5 352 ALA A O 1
ATOM 2712 N N . THR A 1 353 ? -18.203 6.98 -17.094 1 96.5 353 THR A N 1
ATOM 2713 C CA . THR A 1 353 ? -17.094 7.656 -16.438 1 96.5 353 THR A CA 1
ATOM 2714 C C . THR A 1 353 ? -17.469 9.078 -16.062 1 96.5 353 THR A C 1
ATOM 2716 O O . THR A 1 353 ? -18.375 9.672 -16.656 1 96.5 353 THR A O 1
ATOM 2719 N N . LEU A 1 354 ? -16.969 9.609 -15.07 1 97.69 354 LEU A N 1
ATOM 2720 C CA . LEU A 1 354 ? -16.766 11.016 -14.75 1 97.69 354 LEU A CA 1
ATOM 2721 C C . LEU A 1 354 ? -15.273 11.328 -14.602 1 97.69 354 LEU A C 1
ATOM 2723 O O . LEU A 1 354 ? -14.594 10.75 -13.758 1 97.69 354 LEU A O 1
ATOM 2727 N N . THR A 1 355 ? -14.742 12.211 -15.469 1 98.19 355 THR A N 1
ATOM 2728 C CA . THR A 1 355 ? -13.32 12.531 -15.484 1 98.19 355 THR A CA 1
ATOM 2729 C C . THR A 1 355 ? -13.109 14.039 -15.367 1 98.19 355 THR A C 1
ATOM 2731 O O . THR A 1 355 ? -13.969 14.82 -15.766 1 98.19 355 THR A O 1
ATOM 2734 N N . PHE A 1 356 ? -12.039 14.438 -14.758 1 98.81 356 PHE A N 1
ATOM 2735 C CA . PHE A 1 356 ? -11.68 15.852 -14.68 1 98.81 356 PHE A CA 1
ATOM 2736 C C . PHE A 1 356 ? -10.195 16.047 -14.969 1 98.81 356 PHE A C 1
ATOM 2738 O O . PHE A 1 356 ? -9.414 15.102 -14.906 1 98.81 356 PHE A O 1
ATOM 2745 N N . ALA A 1 357 ? -9.812 17.281 -15.312 1 98.75 357 ALA A N 1
ATOM 2746 C CA . ALA A 1 357 ? -8.414 17.641 -15.531 1 98.75 357 ALA A CA 1
ATOM 2747 C C . ALA A 1 357 ? -8.18 19.109 -15.242 1 98.75 357 ALA A C 1
ATOM 2749 O O . ALA A 1 357 ? -9.055 19.953 -15.477 1 98.75 357 ALA A O 1
ATOM 2750 N N . PHE A 1 358 ? -7.082 19.391 -14.664 1 98.88 358 PHE A N 1
ATOM 2751 C CA . PHE A 1 358 ? -6.504 20.719 -14.609 1 98.88 358 PHE A CA 1
ATOM 2752 C C . PHE A 1 358 ? -5.344 20.844 -15.594 1 98.88 358 PHE A C 1
ATOM 2754 O O . PHE A 1 358 ? -4.414 20.031 -15.57 1 98.88 358 PHE A O 1
ATOM 2761 N N . GLY A 1 359 ? -5.391 21.859 -16.422 1 98.69 359 GLY A N 1
ATOM 2762 C CA . GLY A 1 359 ? -4.379 21.938 -17.469 1 98.69 359 GLY A CA 1
ATOM 2763 C C . GLY A 1 359 ? -3.77 23.312 -17.609 1 98.69 359 GLY A C 1
ATOM 2764 O O . GLY A 1 359 ? -4.312 24.297 -17.094 1 98.69 359 GLY A O 1
ATOM 2765 N N . SER A 1 360 ? -2.633 23.344 -18.188 1 98.38 360 SER A N 1
ATOM 2766 C CA . SER A 1 360 ? -1.975 24.578 -18.625 1 98.38 360 SER A CA 1
ATOM 2767 C C . SER A 1 360 ? -2.02 24.719 -20.141 1 98.38 360 SER A C 1
ATOM 2769 O O . SER A 1 360 ? -1.265 24.047 -20.859 1 98.38 360 SER A O 1
ATOM 2771 N N . PRO A 1 361 ? -2.826 25.625 -20.656 1 96.81 361 PRO A N 1
ATOM 2772 C CA . PRO A 1 361 ? -2.826 25.812 -22.109 1 96.81 361 PRO A CA 1
ATOM 2773 C C . PRO A 1 361 ? -1.466 26.25 -22.641 1 96.81 361 PRO A C 1
ATOM 2775 O O . PRO A 1 361 ? -1.153 26.016 -23.812 1 96.81 361 PRO A O 1
ATOM 2778 N N . ARG A 1 362 ? -0.691 26.828 -21.812 1 96.56 362 ARG A N 1
ATOM 2779 C CA . ARG A 1 362 ? 0.606 27.359 -22.219 1 96.56 362 ARG A CA 1
ATOM 2780 C C . ARG A 1 362 ? 1.612 26.234 -22.438 1 96.56 362 ARG A C 1
ATOM 2782 O O . ARG A 1 362 ? 2.389 26.266 -23.391 1 96.56 362 ARG A O 1
ATOM 2789 N N . SER A 1 363 ? 1.662 25.266 -21.531 1 97.81 363 SER A N 1
ATOM 2790 C CA . SER A 1 363 ? 2.701 24.234 -21.578 1 97.81 363 SER A CA 1
ATOM 2791 C C . SER A 1 363 ? 2.127 22.891 -22.016 1 97.81 363 SER A C 1
ATOM 2793 O O . SER A 1 363 ? 2.877 21.969 -22.328 1 97.81 363 SER A O 1
ATOM 2795 N N . GLY A 1 364 ? 0.839 22.75 -22.062 1 98 364 GLY A N 1
ATOM 2796 C CA . GLY A 1 364 ? 0.209 21.469 -22.391 1 98 364 GLY A CA 1
ATOM 2797 C C . GLY A 1 364 ? 0.251 20.484 -21.25 1 98 364 GLY A C 1
ATOM 2798 O O . GLY A 1 364 ? -0.207 19.344 -21.375 1 98 364 GLY A O 1
ATOM 2799 N N . GLU A 1 365 ? 0.735 20.844 -20.109 1 98.38 365 GLU A N 1
ATOM 2800 C CA . GLU A 1 365 ? 0.792 20 -18.938 1 98.38 365 GLU A CA 1
ATOM 2801 C C . GLU A 1 365 ? -0.583 19.844 -18.297 1 98.38 365 GLU A C 1
ATOM 2803 O O . GLU A 1 365 ? -1.461 20.688 -18.484 1 98.38 365 GLU A O 1
ATOM 2808 N N . TYR A 1 366 ? -0.76 18.75 -17.547 1 98.44 366 TYR A N 1
ATOM 2809 C CA . TYR A 1 366 ? -2.047 18.547 -16.891 1 98.44 366 TYR A CA 1
ATOM 2810 C C . TYR A 1 366 ? -1.905 17.609 -15.703 1 98.44 366 TYR A C 1
ATOM 2812 O O . TYR A 1 366 ? -0.936 16.844 -15.609 1 98.44 366 TYR A O 1
ATOM 2820 N N . ILE A 1 367 ? -2.785 17.672 -14.758 1 98.44 367 ILE A N 1
ATOM 2821 C CA . ILE A 1 367 ? -3.146 16.641 -13.797 1 98.44 367 ILE A CA 1
ATOM 2822 C C . ILE A 1 367 ? -4.602 16.234 -14.008 1 98.44 367 ILE A C 1
ATOM 2824 O O . ILE A 1 367 ? -5.449 17.062 -14.328 1 98.44 367 ILE A O 1
ATOM 2828 N N . ARG A 1 368 ? -4.859 14.969 -13.883 1 98.62 368 ARG A N 1
ATOM 2829 C CA . ARG A 1 368 ? -6.207 14.508 -14.195 1 98.62 368 ARG A CA 1
ATOM 2830 C C . ARG A 1 368 ? -6.668 13.438 -13.211 1 98.62 368 ARG A C 1
ATOM 2832 O O . ARG A 1 368 ? -5.852 12.883 -12.477 1 98.62 368 ARG A O 1
ATOM 2839 N N . GLY A 1 369 ? -7.922 13.227 -13.117 1 98.5 369 GLY A N 1
ATOM 2840 C CA . GLY A 1 369 ? -8.562 12.188 -12.328 1 98.5 369 GLY A CA 1
ATOM 2841 C C . GLY A 1 369 ? -9.938 11.805 -12.844 1 98.5 369 GLY A C 1
ATOM 2842 O O . GLY A 1 369 ? -10.422 12.383 -13.82 1 98.5 369 GLY A O 1
ATOM 2843 N N . GLY A 1 370 ? -10.43 10.789 -12.25 1 97.94 370 GLY A N 1
ATOM 2844 C CA . GLY A 1 370 ? -11.742 10.352 -12.68 1 97.94 370 GLY A CA 1
ATOM 2845 C C . GLY A 1 370 ? -12.172 9.039 -12.062 1 97.94 370 GLY A C 1
ATOM 2846 O O . GLY A 1 370 ? -11.406 8.414 -11.328 1 97.94 370 GLY A O 1
ATOM 2847 N N . TYR A 1 371 ? -13.406 8.797 -12.266 1 96.75 371 TYR A N 1
ATOM 2848 C CA . TYR A 1 371 ? -14.039 7.59 -11.75 1 96.75 371 TYR A CA 1
ATOM 2849 C C . TYR A 1 371 ? -14.664 6.773 -12.875 1 96.75 371 TYR A C 1
ATOM 2851 O O . TYR A 1 371 ? -15.383 7.316 -13.711 1 96.75 371 TYR A O 1
ATOM 2859 N N . PHE A 1 372 ? -14.305 5.508 -13.031 1 92.5 372 PHE A N 1
ATOM 2860 C CA . PHE A 1 372 ? -15.07 4.52 -13.781 1 92.5 372 PHE A CA 1
ATOM 2861 C C . PHE A 1 372 ? -16.172 3.912 -12.922 1 92.5 372 PHE A C 1
ATOM 2863 O O . PHE A 1 372 ? -15.891 3.129 -12.008 1 92.5 372 PHE A O 1
ATOM 2870 N N . PHE A 1 373 ? -17.391 4.258 -13.352 1 87.69 373 PHE A N 1
ATOM 2871 C CA . PHE A 1 373 ? -18.516 3.912 -12.477 1 87.69 373 PHE A CA 1
ATOM 2872 C C . PHE A 1 373 ? -18.625 2.4 -12.32 1 87.69 373 PHE A C 1
ATOM 2874 O O . PHE A 1 373 ? -18.672 1.672 -13.312 1 87.69 373 PHE A O 1
ATOM 2881 N N . GLY A 1 374 ? -18.328 1.732 -11.219 1 77.75 374 GLY A N 1
ATOM 2882 C CA . GLY A 1 374 ? -18.344 0.319 -10.883 1 77.75 374 GLY A CA 1
ATOM 2883 C C . GLY A 1 374 ? -16.969 -0.21 -10.508 1 77.75 374 GLY A C 1
ATOM 2884 O O . GLY A 1 374 ? -16.797 -1.408 -10.266 1 77.75 374 GLY A O 1
ATOM 2885 N N . GLY A 1 375 ? -16.109 0.762 -10.578 1 86.75 375 GLY A N 1
ATOM 2886 C CA . GLY A 1 375 ? -14.773 0.26 -10.297 1 86.75 375 GLY A CA 1
ATOM 2887 C C . GLY A 1 375 ? -13.945 1.207 -9.453 1 86.75 375 GLY A C 1
ATOM 2888 O O . GLY A 1 375 ? -14.289 1.472 -8.297 1 86.75 375 GLY A O 1
ATOM 2889 N N . ASP A 1 376 ? -12.844 1.7 -10.109 1 94.12 376 ASP A N 1
ATOM 2890 C CA . ASP A 1 376 ? -11.828 2.414 -9.336 1 94.12 376 ASP A CA 1
ATOM 2891 C C . ASP A 1 376 ? -11.812 3.898 -9.695 1 94.12 376 ASP A C 1
ATOM 2893 O O . ASP A 1 376 ? -12.078 4.27 -10.836 1 94.12 376 ASP A O 1
ATOM 2897 N N . PHE A 1 377 ? -11.633 4.75 -8.719 1 97.44 377 PHE A N 1
ATOM 2898 C CA . PHE A 1 377 ? -11.242 6.141 -8.906 1 97.44 377 PHE A CA 1
ATOM 2899 C C . PHE A 1 377 ? -9.742 6.262 -9.109 1 97.44 377 PHE A C 1
ATOM 2901 O O . PHE A 1 377 ? -8.969 5.492 -8.531 1 97.44 377 PHE A O 1
ATOM 2908 N N . TYR A 1 378 ? -9.289 7.211 -10.016 1 98.06 378 TYR A N 1
ATOM 2909 C CA . TYR A 1 378 ? -7.852 7.383 -10.219 1 98.06 378 TYR A CA 1
ATOM 2910 C C . TYR A 1 378 ? -7.469 8.859 -10.156 1 98.06 378 TYR A C 1
ATOM 2912 O O . TYR A 1 378 ? -8.305 9.734 -10.375 1 98.06 378 TYR A O 1
ATOM 2920 N N . LEU A 1 379 ? -6.277 9.133 -9.75 1 98.56 379 LEU A N 1
ATOM 2921 C CA . LEU A 1 379 ? -5.582 10.414 -9.828 1 98.56 379 LEU A CA 1
ATOM 2922 C C . LEU A 1 379 ? -4.223 10.25 -10.5 1 98.56 379 LEU A C 1
ATOM 2924 O O . LEU A 1 379 ? -3.461 9.344 -10.164 1 98.56 379 LEU A O 1
ATOM 2928 N N . ASP A 1 380 ? -3.961 11.086 -11.547 1 98.31 380 ASP A N 1
ATOM 2929 C CA . ASP A 1 380 ? -2.764 10.961 -12.367 1 98.31 380 ASP A CA 1
ATOM 2930 C C . ASP A 1 380 ? -2.039 12.297 -12.484 1 98.31 380 ASP A C 1
ATOM 2932 O O . ASP A 1 380 ? -2.523 13.219 -13.148 1 98.31 380 ASP A O 1
ATOM 2936 N N . ARG A 1 381 ? -0.87 12.383 -11.852 1 98.31 381 ARG A N 1
ATOM 2937 C CA . ARG A 1 381 ? -0.072 13.602 -11.938 1 98.31 381 ARG A CA 1
ATOM 2938 C C . ARG A 1 381 ? 1.075 13.438 -12.93 1 98.31 381 ARG A C 1
ATOM 2940 O O . ARG A 1 381 ? 2.01 14.242 -12.945 1 98.31 381 ARG A O 1
ATOM 2947 N N . GLY A 1 382 ? 1.023 12.414 -13.75 1 96.12 382 GLY A N 1
ATOM 2948 C CA . GLY A 1 382 ? 2.1 12.117 -14.68 1 96.12 382 GLY A CA 1
ATOM 2949 C C . GLY A 1 382 ? 2.166 13.078 -15.852 1 96.12 382 GLY A C 1
ATOM 2950 O O . GLY A 1 382 ? 3.143 13.086 -16.609 1 96.12 382 GLY A O 1
ATOM 2951 N N . GLY A 1 38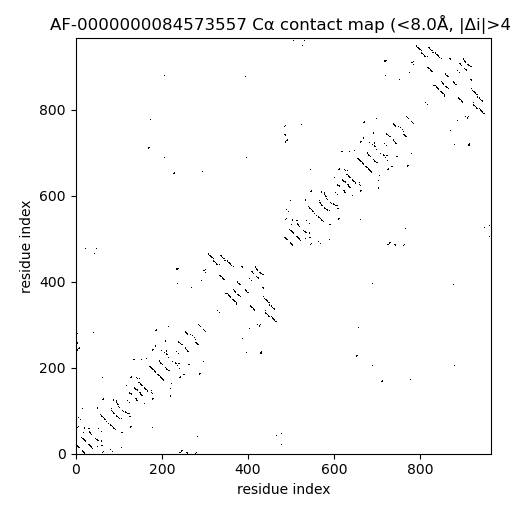3 ? 1.176 13.969 -15.977 1 96.62 383 GLY A N 1
ATOM 2952 C CA . GLY A 1 383 ? 1.134 14.906 -17.078 1 96.62 383 GLY A CA 1
ATOM 2953 C C . GLY A 1 383 ? 1.928 16.172 -16.828 1 96.62 383 GLY A C 1
ATOM 2954 O O . GLY A 1 383 ? 2.125 16.984 -17.734 1 96.62 383 GLY A O 1
ATOM 2955 N N . VAL A 1 384 ? 2.301 16.391 -15.57 1 96.88 384 VAL A N 1
ATOM 2956 C CA . VAL A 1 384 ? 3.123 17.562 -15.266 1 96.88 384 VAL A CA 1
ATOM 2957 C C . VAL A 1 384 ? 4.602 17.188 -15.359 1 96.88 384 VAL A C 1
ATOM 2959 O O . VAL A 1 384 ? 4.98 16.047 -15.086 1 96.88 384 VAL A O 1
ATOM 2962 N N . ARG A 1 385 ? 5.465 18.141 -15.664 1 96.62 385 ARG A N 1
ATOM 2963 C CA . ARG A 1 385 ? 6.828 17.812 -16.062 1 96.62 385 ARG A CA 1
ATOM 2964 C C . ARG A 1 385 ? 7.844 18.625 -15.25 1 96.62 385 ARG A C 1
ATOM 2966 O O . ARG A 1 385 ? 9.023 18.656 -15.594 1 96.62 385 ARG A O 1
ATOM 2973 N N . GLY A 1 386 ? 7.445 19.281 -14.227 1 97 386 GLY A N 1
ATOM 2974 C CA . GLY A 1 386 ? 8.336 20.172 -13.5 1 97 386 GLY A CA 1
ATOM 2975 C C . GLY A 1 386 ? 9.219 19.438 -12.5 1 97 386 GLY A C 1
ATOM 2976 O O . GLY A 1 386 ? 10.117 20.047 -11.914 1 97 386 GLY A O 1
ATOM 2977 N N . PHE A 1 387 ? 9.039 18.188 -12.289 1 96.94 387 PHE A N 1
ATOM 2978 C CA . PHE A 1 387 ? 9.812 17.391 -11.344 1 96.94 387 PHE A CA 1
ATOM 2979 C C . PHE A 1 387 ? 9.938 15.953 -11.812 1 96.94 387 PHE A C 1
ATOM 2981 O O . PHE A 1 387 ? 8.938 15.25 -11.961 1 96.94 387 PHE A O 1
ATOM 2988 N N . ASP A 1 388 ? 11.094 15.547 -12.102 1 93 388 ASP A N 1
ATOM 2989 C CA . ASP A 1 388 ? 11.391 14.18 -12.492 1 93 388 ASP A CA 1
ATOM 2990 C C . ASP A 1 388 ? 12.234 13.477 -11.438 1 93 388 ASP A C 1
ATOM 2992 O O . ASP A 1 388 ? 13.375 13.875 -11.18 1 93 388 ASP A O 1
ATOM 2996 N N . ASN A 1 389 ? 11.766 12.508 -10.82 1 95.5 389 ASN A N 1
ATOM 2997 C CA . ASN A 1 389 ? 12.359 11.727 -9.742 1 95.5 389 ASN A CA 1
ATOM 2998 C C . ASN A 1 389 ? 11.828 10.297 -9.734 1 95.5 389 ASN A C 1
ATOM 3000 O O . ASN A 1 389 ? 10.625 10.078 -9.844 1 95.5 389 ASN A O 1
ATOM 3004 N N . PRO A 1 390 ? 12.742 9.25 -9.664 1 94.69 390 PRO A N 1
ATOM 3005 C CA . PRO A 1 390 ? 12.281 7.859 -9.734 1 94.69 390 PRO A CA 1
ATOM 3006 C C . PRO A 1 390 ? 11.336 7.492 -8.594 1 94.69 390 PRO A C 1
ATOM 3008 O O . PRO A 1 390 ? 10.609 6.5 -8.68 1 94.69 390 PRO A O 1
ATOM 3011 N N . PHE A 1 391 ? 11.367 8.273 -7.535 1 96.88 391 PHE A N 1
ATOM 3012 C CA . PHE A 1 391 ? 10.555 7.98 -6.363 1 96.88 391 PHE A CA 1
ATOM 3013 C C . PHE A 1 391 ? 9.234 8.75 -6.414 1 96.88 391 PHE A C 1
ATOM 3015 O O . PHE A 1 391 ? 8.391 8.602 -5.531 1 96.88 391 PHE A O 1
ATOM 3022 N N . PHE A 1 392 ? 9.031 9.594 -7.434 1 97.5 392 PHE A N 1
ATOM 3023 C CA . PHE A 1 392 ? 7.852 10.438 -7.574 1 97.5 392 PHE A CA 1
ATOM 3024 C C . PHE A 1 392 ? 6.754 9.711 -8.344 1 97.5 392 PHE A C 1
ATOM 3026 O O . PHE A 1 392 ? 6.484 10.031 -9.5 1 97.5 392 PHE A O 1
ATOM 3033 N N . THR A 1 393 ? 5.98 8.789 -7.699 1 97.19 393 THR A N 1
ATOM 3034 C CA . THR A 1 393 ? 4.895 8.008 -8.273 1 97.19 393 THR A CA 1
ATOM 3035 C C . THR A 1 393 ? 3.869 8.914 -8.953 1 97.19 393 THR A C 1
ATOM 3037 O O . THR A 1 393 ? 3.459 9.93 -8.383 1 97.19 393 THR A O 1
ATOM 3040 N N . ASP A 1 394 ? 3.396 8.484 -10.109 1 96.38 394 ASP A N 1
ATOM 3041 C CA . ASP A 1 394 ? 2.617 9.406 -10.93 1 96.38 394 ASP A CA 1
ATOM 3042 C C . ASP A 1 394 ? 1.126 9.086 -10.852 1 96.38 394 ASP A C 1
ATOM 3044 O O . ASP A 1 394 ? 0.285 9.969 -11.031 1 96.38 394 ASP A O 1
ATOM 3048 N N . LYS A 1 395 ? 0.761 7.797 -10.695 1 98.06 395 LYS A N 1
ATOM 3049 C CA . LYS A 1 395 ? -0.631 7.367 -10.805 1 98.06 395 LYS A CA 1
ATOM 3050 C C . LYS A 1 395 ? -1.091 6.672 -9.523 1 98.06 395 LYS A C 1
ATOM 3052 O O . LYS A 1 395 ? -0.385 5.816 -8.984 1 98.06 395 LYS A O 1
ATOM 3057 N N . PHE A 1 396 ? -2.252 7.105 -9.016 1 98.38 396 PHE A N 1
ATOM 3058 C CA . PHE A 1 396 ? -2.889 6.574 -7.816 1 98.38 396 PHE A CA 1
ATOM 3059 C C . PHE A 1 396 ? -4.305 6.105 -8.117 1 98.38 396 PHE A C 1
ATOM 3061 O O . PHE A 1 396 ? -4.949 6.605 -9.039 1 98.38 396 PHE A O 1
ATOM 3068 N N . SER A 1 397 ? -4.754 5.102 -7.379 1 97.94 397 SER A N 1
ATOM 3069 C CA . SER A 1 397 ? -6.148 4.695 -7.535 1 97.94 397 SER A CA 1
ATOM 3070 C C . SER A 1 397 ? -6.68 4.043 -6.266 1 97.94 397 SER A C 1
ATOM 3072 O O . SER A 1 397 ? -5.902 3.621 -5.406 1 97.94 397 SER A O 1
ATOM 3074 N N . ALA A 1 398 ? -7.926 4.039 -6.098 1 96.56 398 ALA A N 1
ATOM 3075 C CA . ALA A 1 398 ? -8.625 3.383 -5 1 96.56 398 ALA A CA 1
ATOM 3076 C C . ALA A 1 398 ? -10.016 2.916 -5.434 1 96.56 398 ALA A C 1
ATOM 3078 O O . ALA A 1 398 ? -10.664 3.561 -6.262 1 96.56 398 ALA A O 1
ATOM 3079 N N . PRO A 1 399 ? -10.453 1.808 -4.879 1 94.75 399 PRO A N 1
ATOM 3080 C CA . PRO A 1 399 ? -11.82 1.39 -5.18 1 94.75 399 PRO A CA 1
ATOM 3081 C C . PRO A 1 399 ? -12.867 2.318 -4.566 1 94.75 399 PRO A C 1
ATOM 3083 O O . PRO A 1 399 ? -12.672 2.846 -3.471 1 94.75 399 PRO A O 1
ATOM 3086 N N . SER A 1 400 ? -13.906 2.498 -5.25 1 92.88 400 SER A N 1
ATOM 3087 C CA . SER A 1 400 ? -15.062 3.25 -4.762 1 92.88 400 SER A CA 1
ATOM 3088 C C . SER A 1 400 ? -16.359 2.551 -5.117 1 92.88 400 SER A C 1
ATOM 3090 O O . SER A 1 400 ? -17.078 2.977 -6.031 1 92.88 400 SER A O 1
ATOM 3092 N N . PRO A 1 401 ? -16.672 1.53 -4.387 1 89.12 401 PRO A N 1
ATOM 3093 C CA . PRO A 1 401 ? -17.938 0.843 -4.672 1 89.12 401 PRO A CA 1
ATOM 3094 C C . PRO A 1 401 ? -19.141 1.77 -4.574 1 89.12 401 PRO A C 1
ATOM 3096 O O . PRO A 1 401 ? -19.188 2.639 -3.701 1 89.12 401 PRO A O 1
ATOM 3099 N N . LEU A 1 402 ? -20.078 1.521 -5.441 1 89.06 402 LEU A N 1
ATOM 3100 C CA . LEU A 1 402 ? -21.266 2.359 -5.465 1 89.06 402 LEU A CA 1
ATOM 3101 C C . LEU A 1 402 ? -22.188 2.029 -4.289 1 89.06 402 LEU A C 1
ATOM 3103 O O . LEU A 1 402 ? -22.312 0.866 -3.902 1 89.06 402 LEU A O 1
ATOM 3107 N N . ARG A 1 403 ? -22.812 3.02 -3.863 1 88.44 403 ARG A N 1
ATOM 3108 C CA . ARG A 1 403 ? -23.781 2.852 -2.791 1 88.44 403 ARG A CA 1
ATOM 3109 C C . ARG A 1 403 ? -25.109 2.318 -3.334 1 88.44 403 ARG A C 1
ATOM 3111 O O . ARG A 1 403 ? -25.453 2.561 -4.492 1 88.44 403 ARG A O 1
ATOM 3118 N N . ALA A 1 404 ? -25.859 1.716 -2.428 1 88 404 ALA A N 1
ATOM 3119 C CA . ALA A 1 404 ? -27.141 1.117 -2.795 1 88 404 ALA A CA 1
ATOM 3120 C C . ALA A 1 404 ? -28.125 2.182 -3.262 1 88 404 ALA A C 1
ATOM 3122 O O . ALA A 1 404 ? -29 1.906 -4.09 1 88 404 ALA A O 1
ATOM 3123 N N . ASP A 1 405 ? -27.938 3.404 -2.811 1 89.81 405 ASP A N 1
ATOM 3124 C CA . ASP A 1 405 ? -28.906 4.449 -3.141 1 89.81 405 ASP A CA 1
ATOM 3125 C C . ASP A 1 405 ? -28.594 5.07 -4.5 1 89.81 405 ASP A C 1
ATOM 3127 O O . ASP A 1 405 ? -29.312 5.957 -4.961 1 89.81 405 ASP A O 1
ATOM 3131 N N . GLY A 1 406 ? -27.578 4.617 -5.113 1 91.25 406 GLY A N 1
ATOM 3132 C CA . GLY A 1 406 ? -27.25 5.039 -6.469 1 91.25 406 GLY A CA 1
ATOM 3133 C C . GLY A 1 406 ? -26.672 6.438 -6.539 1 91.25 406 GLY A C 1
ATOM 3134 O O . GLY A 1 406 ? -26.797 7.117 -7.559 1 91.25 406 GLY A O 1
ATOM 3135 N N . THR A 1 407 ? -26.125 6.891 -5.43 1 93.69 407 THR A N 1
ATOM 3136 C CA . THR A 1 407 ? -25.531 8.219 -5.414 1 93.69 407 THR A CA 1
ATOM 3137 C C . THR A 1 407 ? -24.016 8.133 -5.285 1 93.69 407 THR A C 1
ATOM 3139 O O . THR A 1 407 ? -23.469 7.117 -4.836 1 93.69 407 THR A O 1
ATOM 3142 N N . TRP A 1 408 ? -23.344 9.078 -5.738 1 95.38 408 TRP A N 1
ATOM 3143 C CA . TRP A 1 408 ? -21.891 9.219 -5.645 1 95.38 408 TRP A CA 1
ATOM 3144 C C . TRP A 1 408 ? -21.484 10.688 -5.703 1 95.38 408 TRP A C 1
ATOM 3146 O O . TRP A 1 408 ? -22.125 11.484 -6.387 1 95.38 408 TRP A O 1
ATOM 3156 N N . THR A 1 409 ? -20.453 11.023 -4.965 1 96.94 409 THR A N 1
ATOM 3157 C CA . THR A 1 409 ? -20.031 12.422 -4.953 1 96.94 409 THR A CA 1
ATOM 3158 C C . THR A 1 409 ? -18.516 12.531 -5.094 1 96.94 409 THR A C 1
ATOM 3160 O O . THR A 1 409 ? -17.781 11.594 -4.762 1 96.94 409 THR A O 1
ATOM 3163 N N . LEU A 1 410 ? -18.094 13.609 -5.66 1 98.19 410 LEU A N 1
ATOM 3164 C CA . LEU A 1 410 ? -16.688 14 -5.773 1 98.19 410 LEU A CA 1
ATOM 3165 C C . LEU A 1 410 ? -16.5 15.469 -5.426 1 98.19 410 LEU A C 1
ATOM 3167 O O . LEU A 1 410 ? -17.297 16.312 -5.832 1 98.19 410 LEU A O 1
ATOM 3171 N N . SER A 1 411 ? -15.539 15.758 -4.641 1 98.69 411 SER A N 1
ATOM 3172 C CA . SER A 1 411 ? -15.094 17.141 -4.461 1 98.69 411 SER A CA 1
ATOM 3173 C C . SER A 1 411 ? -13.578 17.234 -4.41 1 98.69 411 SER A C 1
ATOM 3175 O O . SER A 1 411 ? -12.891 16.219 -4.258 1 98.69 411 SER A O 1
ATOM 3177 N N . GLY A 1 412 ? -13.102 18.406 -4.656 1 98.69 412 GLY A N 1
ATOM 3178 C CA . GLY A 1 412 ? -11.656 18.578 -4.602 1 98.69 412 GLY A CA 1
ATOM 3179 C C . GLY A 1 412 ? -11.234 20.047 -4.57 1 98.69 412 GLY A C 1
ATOM 3180 O O . GLY A 1 412 ? -12.047 20.938 -4.84 1 98.69 412 GLY A O 1
ATOM 3181 N N . VAL A 1 413 ? -10.016 20.266 -4.125 1 98.81 413 VAL A N 1
ATOM 3182 C CA . VAL A 1 413 ? -9.383 21.562 -4.102 1 98.81 413 VAL A CA 1
ATOM 3183 C C . VAL A 1 413 ? -8.008 21.484 -4.773 1 98.81 413 VAL A C 1
ATOM 3185 O O . VAL A 1 413 ? -7.203 20.609 -4.445 1 98.81 413 VAL A O 1
ATOM 3188 N N . VAL A 1 414 ? -7.828 22.312 -5.738 1 98.69 414 VAL A N 1
ATOM 3189 C CA . VAL A 1 414 ? -6.48 22.516 -6.266 1 98.69 414 VAL A CA 1
ATOM 3190 C C . VAL A 1 414 ? -5.953 23.875 -5.801 1 98.69 414 VAL A C 1
ATOM 3192 O O . VAL A 1 414 ? -6.672 24.875 -5.844 1 98.69 414 VAL A O 1
ATOM 3195 N N . ASP A 1 415 ? -4.844 23.875 -5.242 1 97.56 415 ASP A N 1
ATOM 3196 C CA . ASP A 1 415 ? -4.16 25.109 -4.844 1 97.56 415 ASP A CA 1
ATOM 3197 C C . ASP A 1 415 ? -2.74 25.141 -5.402 1 97.56 415 ASP A C 1
ATOM 3199 O O . ASP A 1 415 ? -1.793 24.719 -4.742 1 97.56 415 ASP A O 1
ATOM 3203 N N . ARG A 1 416 ? -2.514 25.688 -6.559 1 94.88 416 ARG A N 1
ATOM 3204 C CA . ARG A 1 416 ? -1.289 25.906 -7.32 1 94.88 416 ARG A CA 1
ATOM 3205 C C . ARG A 1 416 ? -0.536 24.594 -7.527 1 94.88 416 ARG A C 1
ATOM 3207 O O . ARG A 1 416 ? -0.509 24.047 -8.641 1 94.88 416 ARG A O 1
ATOM 3214 N N . SER A 1 417 ? -0.025 23.938 -6.398 1 96.44 417 SER A N 1
ATOM 3215 C CA . SER A 1 417 ? 0.83 22.766 -6.578 1 96.44 417 SER A CA 1
ATOM 3216 C C . SER A 1 417 ? 0.34 21.594 -5.738 1 96.44 417 SER A C 1
ATOM 3218 O O . SER A 1 417 ? 1.052 20.594 -5.574 1 96.44 417 SER A O 1
ATOM 3220 N N . VAL A 1 418 ? -0.798 21.688 -5.152 1 98.25 418 VAL A N 1
ATOM 3221 C CA . VAL A 1 418 ? -1.369 20.594 -4.375 1 98.25 418 VAL A CA 1
ATOM 3222 C C . VAL A 1 418 ? -2.812 20.344 -4.805 1 98.25 418 VAL A C 1
ATOM 3224 O O . VAL A 1 418 ? -3.59 21.297 -4.953 1 98.25 418 VAL A O 1
ATOM 3227 N N . LEU A 1 419 ? -3.145 19.156 -5.102 1 98.81 419 LEU A N 1
ATOM 3228 C CA . LEU A 1 419 ? -4.508 18.719 -5.367 1 98.81 419 LEU A CA 1
ATOM 3229 C C . LEU A 1 419 ? -4.984 17.734 -4.301 1 98.81 419 LEU A C 1
ATOM 3231 O O . LEU A 1 419 ? -4.312 16.75 -4.023 1 98.81 419 LEU A O 1
ATOM 3235 N N . GLU A 1 420 ? -6.031 18.031 -3.617 1 98.88 420 GLU A N 1
ATOM 3236 C CA . GLU A 1 420 ? -6.719 17.094 -2.729 1 98.88 420 GLU A CA 1
ATOM 3237 C C . GLU A 1 420 ? -8.109 16.766 -3.254 1 98.88 420 GLU A C 1
ATOM 3239 O O . GLU A 1 420 ? -8.859 17.656 -3.658 1 98.88 420 GLU A O 1
ATOM 3244 N N . VAL A 1 421 ? -8.43 15.523 -3.318 1 98.88 421 VAL A N 1
ATOM 3245 C CA . VAL A 1 421 ? -9.758 15.102 -3.758 1 98.88 421 VAL A CA 1
ATOM 3246 C C . VAL A 1 421 ? -10.414 14.25 -2.674 1 98.88 421 VAL A C 1
ATOM 3248 O O . VAL A 1 421 ? -9.727 13.586 -1.897 1 98.88 421 VAL A O 1
ATOM 3251 N N . PHE A 1 422 ? -11.664 14.289 -2.609 1 98.81 422 PHE A N 1
ATOM 3252 C CA . PHE A 1 422 ? -12.516 13.578 -1.664 1 98.81 422 PHE A CA 1
ATOM 3253 C C . PHE A 1 422 ? -13.625 12.828 -2.393 1 98.81 422 PHE A C 1
ATOM 3255 O O . PHE A 1 422 ? -14.5 13.445 -3 1 98.81 422 PHE A O 1
ATOM 3262 N N . VAL A 1 423 ? -13.5 11.523 -2.303 1 97.81 423 VAL A N 1
ATOM 3263 C CA . VAL A 1 423 ? -14.32 10.641 -3.123 1 97.81 423 VAL A CA 1
ATOM 3264 C C . VAL A 1 423 ? -15.438 10.039 -2.273 1 97.81 423 VAL A C 1
ATOM 3266 O O . VAL A 1 423 ? -15.188 9.547 -1.169 1 97.81 423 VAL A O 1
ATOM 3269 N N . ASP A 1 424 ? -16.688 10.008 -2.783 1 95.81 424 ASP A N 1
ATOM 3270 C CA . ASP A 1 424 ? -17.859 9.375 -2.182 1 95.81 424 ASP A CA 1
ATOM 3271 C C . ASP A 1 424 ? -18.078 9.883 -0.758 1 95.81 424 ASP A C 1
ATOM 3273 O O . ASP A 1 424 ? -18.094 9.094 0.19 1 95.81 424 ASP A O 1
ATOM 3277 N N . ARG A 1 425 ? -18.281 11.164 -0.631 1 95.75 425 ARG A N 1
ATOM 3278 C CA . ARG A 1 425 ? -18.562 11.836 0.635 1 95.75 425 ARG A CA 1
ATOM 3279 C C . ARG A 1 425 ? -17.391 11.672 1.61 1 95.75 425 ARG A C 1
ATOM 3281 O O . ARG A 1 425 ? -17.609 11.484 2.811 1 95.75 425 ARG A O 1
ATOM 3288 N N . GLY A 1 426 ? -16.188 11.547 1.074 1 97.12 426 GLY A N 1
ATOM 3289 C CA . GLY A 1 426 ? -15 11.523 1.91 1 97.12 426 GLY A CA 1
ATOM 3290 C C . GLY A 1 426 ? -14.617 10.125 2.357 1 97.12 426 GLY A C 1
ATOM 3291 O O . GLY A 1 426 ? -13.719 9.961 3.186 1 97.12 426 GLY A O 1
ATOM 3292 N N . ALA A 1 427 ? -15.234 9.039 1.829 1 96.5 427 ALA A N 1
ATOM 3293 C CA . ALA A 1 427 ? -14.852 7.664 2.152 1 96.5 427 ALA A CA 1
ATOM 3294 C C . ALA A 1 427 ? -13.406 7.395 1.753 1 96.5 427 ALA A C 1
ATOM 3296 O O . ALA A 1 427 ? -12.727 6.562 2.367 1 96.5 427 ALA A O 1
ATOM 3297 N N . ARG A 1 428 ? -12.977 8.055 0.736 1 96.94 428 ARG A N 1
ATOM 3298 C CA . ARG A 1 428 ? -11.578 8.055 0.31 1 96.94 428 ARG A CA 1
ATOM 3299 C C . ARG A 1 428 ? -11.094 9.469 0.046 1 96.94 428 ARG A C 1
ATOM 3301 O O . ARG A 1 428 ? -11.852 10.32 -0.422 1 96.94 428 ARG A O 1
ATOM 3308 N N . SER A 1 429 ? -9.859 9.641 0.353 1 98.44 429 SER A N 1
ATOM 3309 C CA . SER A 1 429 ? -9.266 10.938 0.064 1 98.44 429 SER A CA 1
ATOM 3310 C C . SER A 1 429 ? -7.848 10.789 -0.482 1 98.44 429 SER A C 1
ATOM 3312 O O . SER A 1 429 ? -7.203 9.758 -0.277 1 98.44 429 SER A O 1
ATOM 3314 N N . ALA A 1 430 ? -7.414 11.766 -1.215 1 98.69 430 ALA A N 1
ATOM 3315 C CA . ALA A 1 430 ? -6.074 11.797 -1.79 1 98.69 430 ALA A CA 1
ATOM 3316 C C . ALA A 1 430 ? -5.457 13.188 -1.671 1 98.69 430 ALA A C 1
ATOM 3318 O O . ALA A 1 430 ? -6.148 14.195 -1.838 1 98.69 430 ALA A O 1
ATOM 3319 N N . THR A 1 431 ? -4.238 13.234 -1.309 1 98.88 431 THR A N 1
ATOM 3320 C CA . THR A 1 431 ? -3.4 14.43 -1.349 1 98.88 431 THR A CA 1
ATOM 3321 C C . THR A 1 431 ? -2.211 14.227 -2.283 1 98.88 431 THR A C 1
ATOM 3323 O O . THR A 1 431 ? -1.411 13.305 -2.088 1 98.88 431 THR A O 1
ATOM 3326 N N . SER A 1 432 ? -2.146 15.055 -3.283 1 98.56 432 SER A N 1
ATOM 3327 C CA . SER A 1 432 ? -1.09 14.922 -4.281 1 98.56 432 SER A CA 1
ATOM 3328 C C . SER A 1 432 ? -0.424 16.266 -4.562 1 98.56 432 SER A C 1
ATOM 3330 O O . SER A 1 432 ? -1.049 17.172 -5.117 1 98.56 432 SER A O 1
ATOM 3332 N N . ALA A 1 433 ? 0.85 16.375 -4.156 1 98.19 433 ALA A N 1
ATOM 3333 C CA . ALA A 1 433 ? 1.676 17.484 -4.633 1 98.19 433 ALA A CA 1
ATOM 3334 C C . ALA A 1 433 ? 2.086 17.266 -6.086 1 98.19 433 ALA A C 1
ATOM 3336 O O . ALA A 1 433 ? 2.268 16.141 -6.531 1 98.19 433 ALA A O 1
ATOM 3337 N N . PHE A 1 434 ? 2.145 18.297 -6.844 1 98.06 434 PHE A N 1
ATOM 3338 C CA . PHE A 1 434 ? 2.598 18.219 -8.227 1 98.06 434 PHE A CA 1
ATOM 3339 C C . PHE A 1 434 ? 3.367 19.469 -8.609 1 98.06 434 PHE A C 1
ATOM 3341 O O . PHE A 1 434 ? 3.225 20.516 -7.973 1 98.06 434 PHE A O 1
ATOM 3348 N N . TYR A 1 435 ? 4.148 19.406 -9.617 1 98.06 435 TYR A N 1
ATOM 3349 C CA . TYR A 1 435 ? 5.023 20.5 -10.039 1 98.06 435 TYR A CA 1
ATOM 3350 C C . TYR A 1 435 ? 4.977 20.672 -11.555 1 98.06 435 TYR A C 1
ATOM 3352 O O . TYR A 1 435 ? 5.594 19.906 -12.289 1 98.06 435 TYR A O 1
ATOM 3360 N N . ALA A 1 436 ? 4.281 21.703 -11.953 1 97.62 436 ALA A N 1
ATOM 3361 C CA . ALA A 1 436 ? 4.176 22.031 -13.367 1 97.62 436 ALA A CA 1
ATOM 3362 C C . ALA A 1 436 ? 5.18 23.125 -13.742 1 97.62 436 ALA A C 1
ATOM 3364 O O . ALA A 1 436 ? 5.602 23.906 -12.891 1 97.62 436 ALA A O 1
ATOM 3365 N N . THR A 1 437 ? 5.551 23.188 -15.023 1 97.44 437 THR A N 1
ATOM 3366 C CA . THR A 1 437 ? 6.488 24.203 -15.5 1 97.44 437 THR A CA 1
ATOM 3367 C C . THR A 1 437 ? 5.785 25.547 -15.688 1 97.44 437 THR A C 1
ATOM 3369 O O . THR A 1 437 ? 6.426 26.594 -15.695 1 97.44 437 THR A O 1
ATOM 3372 N N . GLN A 1 438 ? 4.492 25.469 -15.914 1 97.19 438 GLN A N 1
ATOM 3373 C CA . GLN A 1 438 ? 3.611 26.625 -15.992 1 97.19 438 GLN A CA 1
ATOM 3374 C C . GLN A 1 438 ? 2.35 26.422 -15.156 1 97.19 438 GLN A C 1
ATOM 3376 O O . GLN A 1 438 ? 1.931 25.281 -14.93 1 97.19 438 GLN A O 1
ATOM 3381 N N . PRO A 1 439 ? 1.753 27.531 -14.656 1 97.25 439 PRO A N 1
ATOM 3382 C CA . PRO A 1 439 ? 0.537 27.359 -13.859 1 97.25 439 PRO A CA 1
ATOM 3383 C C . PRO A 1 439 ? -0.567 26.625 -14.617 1 97.25 439 PRO A C 1
ATOM 3385 O O . PRO A 1 439 ? -0.747 26.844 -15.812 1 97.25 439 PRO A O 1
ATOM 3388 N N . LEU A 1 440 ? -1.245 25.766 -13.992 1 98.56 440 LEU A N 1
ATOM 3389 C CA . LEU A 1 440 ? -2.492 25.219 -14.516 1 98.56 440 LEU A CA 1
ATOM 3390 C C . LEU A 1 440 ? -3.625 26.234 -14.383 1 98.56 440 LEU A C 1
ATOM 3392 O O . LEU A 1 440 ? -3.865 26.766 -13.297 1 98.56 440 LEU A O 1
ATOM 3396 N N . THR A 1 441 ? -4.316 26.547 -15.492 1 98.56 441 THR A N 1
ATOM 3397 C CA . THR A 1 441 ? -5.297 27.625 -15.445 1 98.56 441 THR A CA 1
ATOM 3398 C C . THR A 1 441 ? -6.609 27.188 -16.094 1 98.56 441 THR A C 1
ATOM 3400 O O . THR A 1 441 ? -7.516 28 -16.266 1 98.56 441 THR A O 1
ATOM 3403 N N . SER A 1 442 ? -6.691 26.031 -16.484 1 98.62 442 SER A N 1
ATOM 3404 C CA . SER A 1 442 ? -7.918 25.516 -17.078 1 98.62 442 SER A CA 1
ATOM 3405 C C . SER A 1 442 ? -8.422 24.297 -16.297 1 98.62 442 SER A C 1
ATOM 3407 O O . SER A 1 442 ? -7.621 23.453 -15.875 1 98.62 442 SER A O 1
ATOM 3409 N N . PHE A 1 443 ? -9.734 24.281 -16.062 1 98.75 443 PHE A N 1
ATOM 3410 C CA . PHE A 1 443 ? -10.398 23.141 -15.453 1 98.75 443 PHE A CA 1
ATOM 3411 C C . PHE A 1 443 ? -11.453 22.562 -16.391 1 98.75 443 PHE A C 1
ATOM 3413 O O . PHE A 1 443 ? -12.195 23.297 -17.031 1 98.75 443 PHE A O 1
ATOM 3420 N N . SER A 1 444 ? -11.453 21.203 -16.531 1 98.69 444 SER A N 1
ATOM 3421 C CA . SER A 1 444 ? -12.516 20.547 -17.297 1 98.69 444 SER A CA 1
ATOM 3422 C C . SER A 1 444 ? -13.078 19.359 -16.531 1 98.69 444 SER A C 1
ATOM 3424 O O . SER A 1 444 ? -12.367 18.703 -15.75 1 98.69 444 SER A O 1
ATOM 3426 N N . LEU A 1 445 ? -14.305 19.062 -16.609 1 98.62 445 LEU A N 1
ATOM 3427 C CA . LEU A 1 445 ? -15.016 17.906 -16.078 1 98.62 445 LEU A CA 1
ATOM 3428 C C . LEU A 1 445 ? -15.977 17.328 -17.109 1 98.62 445 LEU A C 1
ATOM 3430 O O . LEU A 1 445 ? -16.75 18.062 -17.719 1 98.62 445 LEU A O 1
ATOM 3434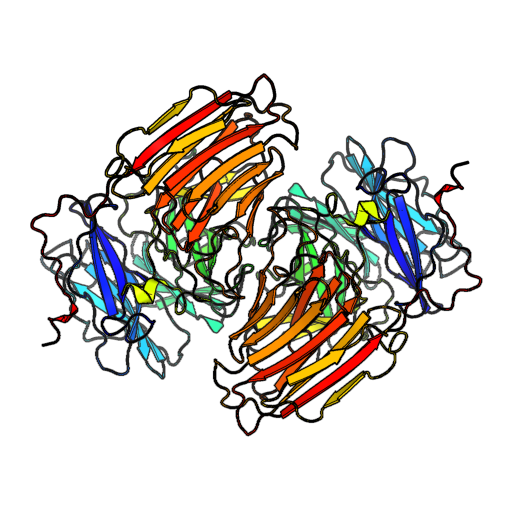 N N . SER A 1 446 ? -15.852 16.031 -17.359 1 98.19 446 SER A N 1
ATOM 3435 C CA . SER A 1 446 ? -16.641 15.383 -18.391 1 98.19 446 SER A CA 1
ATOM 3436 C C . SER A 1 446 ? -17.312 14.117 -17.875 1 98.19 446 SER A C 1
ATOM 3438 O O . SER A 1 446 ? -16.797 13.469 -16.953 1 98.19 446 SER A O 1
ATOM 3440 N N . THR A 1 447 ? -18.484 13.789 -18.375 1 97.56 447 THR A N 1
ATOM 3441 C CA . THR A 1 447 ? -19.172 12.539 -18.094 1 97.56 447 THR A CA 1
ATOM 3442 C C . THR A 1 447 ? -19.484 11.773 -19.375 1 97.56 447 THR A C 1
ATOM 3444 O O . THR A 1 447 ? -19.719 12.383 -20.422 1 97.56 447 THR A O 1
ATOM 3447 N N . ALA A 1 448 ? -19.391 10.523 -19.328 1 96.12 448 ALA A N 1
ATOM 3448 C CA . ALA A 1 448 ? -19.703 9.688 -20.484 1 96.12 448 ALA A CA 1
ATOM 3449 C C . ALA A 1 448 ? -20.312 8.359 -20.047 1 96.12 448 ALA A C 1
ATOM 3451 O O . ALA A 1 448 ? -19.938 7.801 -19.016 1 96.12 448 ALA A O 1
ATOM 3452 N N . GLY A 1 449 ? -21.25 7.855 -20.844 1 94.38 449 GLY A N 1
ATOM 3453 C CA . GLY A 1 449 ? -21.781 6.508 -20.719 1 94.38 449 GLY A CA 1
ATOM 3454 C C . GLY A 1 449 ? -22.75 6.355 -19.547 1 94.38 449 GLY A C 1
ATOM 3455 O O . GLY A 1 449 ? -23.047 5.238 -19.141 1 94.38 449 GLY A O 1
ATOM 3456 N N . LEU A 1 450 ? -23.25 7.418 -19.016 1 94.5 450 LEU A N 1
ATOM 3457 C CA . LEU A 1 450 ? -24.172 7.344 -17.891 1 94.5 450 LEU A CA 1
ATOM 3458 C C . LEU A 1 450 ? -25.578 6.941 -18.344 1 94.5 450 LEU A C 1
ATOM 3460 O O . LEU A 1 450 ? -25.969 7.242 -19.484 1 94.5 450 LEU A O 1
ATOM 3464 N N . PRO A 1 451 ? -26.266 6.203 -17.516 1 92.56 451 PRO A N 1
ATOM 3465 C CA . PRO A 1 451 ? -27.656 5.895 -17.891 1 92.56 451 PRO A CA 1
ATOM 3466 C C . PRO A 1 451 ? -28.531 7.141 -17.969 1 92.56 451 PRO A C 1
ATOM 3468 O O . PRO A 1 451 ? -28.188 8.188 -17.422 1 92.56 451 PRO A O 1
ATOM 3471 N N . ALA A 1 452 ? -29.672 6.992 -18.594 1 91.88 452 ALA A N 1
ATOM 3472 C CA . ALA A 1 452 ? -30.578 8.117 -18.812 1 91.88 452 ALA A CA 1
ATOM 3473 C C . ALA A 1 452 ? -31.109 8.648 -17.484 1 91.88 452 ALA A C 1
ATOM 3475 O O . ALA A 1 452 ? -31.453 9.828 -17.391 1 91.88 452 ALA A O 1
ATOM 3476 N N . SER A 1 453 ? -31.125 7.824 -16.516 1 93.06 453 SER A N 1
ATOM 3477 C CA . SER A 1 453 ? -31.656 8.203 -15.211 1 93.06 453 SER A CA 1
ATOM 3478 C C . SER A 1 453 ? -30.656 9.039 -14.414 1 93.06 453 SER A C 1
ATOM 3480 O O . SER A 1 453 ? -31.031 9.664 -13.414 1 93.06 453 SER A O 1
ATOM 3482 N N . ALA A 1 454 ? -29.453 9.039 -14.828 1 94.44 454 ALA A N 1
ATOM 3483 C CA . ALA A 1 454 ? -28.406 9.672 -14.031 1 94.44 454 ALA A CA 1
ATOM 3484 C C . ALA A 1 454 ? -28.422 11.188 -14.188 1 94.44 454 ALA A C 1
ATOM 3486 O O . ALA A 1 454 ? -28.688 11.703 -15.281 1 94.44 454 ALA A O 1
ATOM 3487 N N . THR A 1 455 ? -28.234 11.883 -13.133 1 96.44 455 THR A N 1
ATOM 3488 C CA . THR A 1 455 ? -28.031 13.336 -13.117 1 96.44 455 THR A CA 1
ATOM 3489 C C . THR A 1 455 ? -26.734 13.695 -12.422 1 96.44 455 THR A C 1
ATOM 3491 O O . THR A 1 455 ? -26.406 13.141 -11.375 1 96.44 455 THR A O 1
ATOM 3494 N N . VAL A 1 456 ? -26 14.578 -13.062 1 97.88 456 VAL A N 1
ATOM 3495 C CA . VAL A 1 456 ? -24.719 15.031 -12.508 1 97.88 456 VAL A CA 1
ATOM 3496 C C . VAL A 1 456 ? -24.75 16.547 -12.312 1 97.88 456 VAL A C 1
ATOM 3498 O O . VAL A 1 456 ? -24.688 17.297 -13.281 1 97.88 456 VAL A O 1
ATOM 3501 N N . SER A 1 457 ? -24.844 16.953 -11.109 1 98.38 457 SER A N 1
ATOM 3502 C CA . SER A 1 457 ? -24.719 18.375 -10.805 1 98.38 457 SER A CA 1
ATOM 3503 C C . SER A 1 457 ? -23.281 18.766 -10.484 1 98.38 457 SER A C 1
ATOM 3505 O O . SER A 1 457 ? -22.578 18.016 -9.797 1 98.38 457 SER A O 1
ATOM 3507 N N . VAL A 1 458 ? -22.797 19.844 -11.023 1 98.5 458 VAL A N 1
ATOM 3508 C CA . VAL A 1 458 ? -21.406 20.281 -10.836 1 98.5 458 VAL A CA 1
ATOM 3509 C C . VAL A 1 458 ? -21.375 21.75 -10.461 1 98.5 458 VAL A C 1
ATOM 3511 O O . VAL A 1 458 ? -22.172 22.547 -10.945 1 98.5 458 VAL A O 1
ATOM 3514 N N . ALA A 1 459 ? -20.531 22.078 -9.586 1 98.62 459 ALA A N 1
ATOM 3515 C CA . ALA A 1 459 ? -20.219 23.469 -9.258 1 98.62 459 ALA A CA 1
ATOM 3516 C C . ALA A 1 459 ? -18.719 23.672 -9.109 1 98.62 459 ALA A C 1
ATOM 3518 O O . ALA A 1 459 ? -18 22.797 -8.625 1 98.62 459 ALA A O 1
ATOM 3519 N N . VAL A 1 460 ? -18.234 24.781 -9.602 1 98.81 460 VAL A N 1
ATOM 3520 C CA . VAL A 1 460 ? -16.844 25.172 -9.516 1 98.81 460 VAL A CA 1
ATOM 3521 C C . VAL A 1 460 ? -16.734 26.578 -8.906 1 98.81 460 VAL A C 1
ATOM 3523 O O . VAL A 1 460 ? -17.406 27.5 -9.352 1 98.81 460 VAL A O 1
ATOM 3526 N N . TYR A 1 461 ? -15.891 26.719 -7.93 1 98.81 461 TYR A N 1
ATOM 3527 C CA . TYR A 1 461 ? -15.695 27.984 -7.246 1 98.81 461 TYR A CA 1
ATOM 3528 C C . TYR A 1 461 ? -14.227 28.391 -7.254 1 98.81 461 TYR A C 1
ATOM 3530 O O . TYR A 1 461 ? -13.344 27.547 -7.086 1 98.81 461 TYR A O 1
ATOM 3538 N N . ALA A 1 462 ? -14.008 29.703 -7.473 1 98.56 462 ALA A N 1
ATOM 3539 C CA . ALA A 1 462 ? -12.703 30.25 -7.125 1 98.56 462 ALA A CA 1
ATOM 3540 C C . ALA A 1 462 ? -12.492 30.25 -5.613 1 98.56 462 ALA A C 1
ATOM 3542 O O . ALA A 1 462 ? -13.445 30.406 -4.848 1 98.56 462 ALA A O 1
ATOM 3543 N N . LEU A 1 463 ? -11.312 30.047 -5.207 1 98.38 463 LEU A N 1
ATOM 3544 C CA . LEU A 1 463 ? -10.969 30.266 -3.809 1 98.38 463 LEU A CA 1
ATOM 3545 C C . LEU A 1 463 ? -10.141 31.531 -3.65 1 98.38 463 LEU A C 1
ATOM 3547 O O . LEU A 1 463 ? -9.234 31.797 -4.449 1 98.38 463 LEU A O 1
ATOM 3551 N N . ASN A 1 464 ? -10.477 32.312 -2.625 1 96.75 464 ASN A N 1
ATOM 3552 C CA . ASN A 1 464 ? -9.742 33.531 -2.348 1 96.75 464 ASN A CA 1
ATOM 3553 C C . ASN A 1 464 ? -8.398 33.25 -1.688 1 96.75 464 ASN A C 1
ATOM 3555 O O . ASN A 1 464 ? -8.281 32.312 -0.878 1 96.75 464 ASN A O 1
ATOM 3559 N N . SER A 1 465 ? -7.484 34.062 -2.064 1 93.31 465 SER A N 1
ATOM 3560 C CA . SER A 1 465 ? -6.176 33.938 -1.434 1 93.31 465 SER A CA 1
ATOM 3561 C C . SER A 1 465 ? -6.254 34.219 0.064 1 93.31 465 SER A C 1
ATOM 3563 O O . SER A 1 465 ? -6.973 35.125 0.496 1 93.31 465 SER A O 1
ATOM 3565 N N . VAL A 1 466 ? -5.543 33.5 0.776 1 89.44 466 VAL A N 1
ATOM 3566 C CA . VAL A 1 466 ? -5.523 33.719 2.221 1 89.44 466 VAL A CA 1
ATOM 3567 C C . VAL A 1 466 ? -4.492 34.781 2.58 1 89.44 466 VAL A C 1
ATOM 3569 O O . VAL A 1 466 ? -4.418 35.219 3.73 1 89.44 466 VAL A O 1
ATOM 3572 N N . TRP A 1 467 ? -3.701 35.25 1.61 1 80.06 467 TRP A N 1
ATOM 3573 C CA . TRP A 1 467 ? -2.645 36.25 1.808 1 80.06 467 TRP A CA 1
ATOM 3574 C C . TRP A 1 467 ? -3.088 37.625 1.333 1 80.06 467 TRP A C 1
ATOM 3576 O O . TRP A 1 467 ? -2.332 38.594 1.43 1 80.06 467 TRP A O 1
ATOM 3586 N N . ALA A 1 468 ? -4.25 37.906 0.531 1 64.06 468 ALA A N 1
ATOM 3587 C CA . ALA A 1 468 ? -4.672 39.156 -0.082 1 64.06 468 ALA A CA 1
ATOM 3588 C C . ALA A 1 468 ? -4.699 40.281 0.944 1 64.06 468 ALA A C 1
ATOM 3590 O O . ALA A 1 468 ? -4.234 41.375 0.668 1 64.06 468 ALA A O 1
ATOM 3591 N N . ASP A 1 469 ? -5.691 40.469 1.704 1 51.94 469 ASP A N 1
ATOM 3592 C CA . ASP A 1 469 ? -5.969 41.75 2.365 1 51.94 469 ASP A CA 1
ATOM 3593 C C . ASP A 1 469 ? -4.828 42.125 3.307 1 51.94 469 ASP A C 1
ATOM 3595 O O . ASP A 1 469 ? -4.992 43 4.16 1 51.94 469 ASP A O 1
ATOM 3599 N N . THR A 1 470 ? -3.93 41.25 3.631 1 44.94 470 THR A N 1
ATOM 3600 C CA . THR A 1 470 ? -3.258 41.75 4.828 1 44.94 470 THR A CA 1
ATOM 3601 C C . THR A 1 470 ? -2.32 42.906 4.492 1 44.94 470 THR A C 1
ATOM 3603 O O . THR A 1 470 ? -1.239 42.688 3.939 1 44.94 470 THR A O 1
ATOM 3606 N N . ASP A 1 471 ? -2.768 43.906 3.965 1 40.22 471 ASP A N 1
ATOM 3607 C CA . ASP A 1 471 ? -1.979 45.125 3.994 1 40.22 471 ASP A CA 1
ATOM 3608 C C . ASP A 1 471 ? -0.949 45.094 5.121 1 40.22 471 ASP A C 1
ATOM 3610 O O . ASP A 1 471 ? 0.198 45.5 4.934 1 40.22 471 ASP A O 1
ATOM 3614 N N . GLY A 1 472 ? -1.404 45.25 6.477 1 36.59 472 GLY A N 1
ATOM 3615 C CA . GLY A 1 472 ? -0.674 45.562 7.695 1 36.59 472 GLY A CA 1
ATOM 3616 C C . GLY A 1 472 ? 0.117 44.375 8.234 1 36.59 472 GLY A C 1
ATOM 3617 O O . GLY A 1 472 ? 0.684 44.469 9.32 1 36.59 472 GLY A O 1
ATOM 3618 N N . ALA A 1 473 ? -0.3 43.219 7.984 1 38.78 473 ALA A N 1
ATOM 3619 C CA . ALA A 1 473 ? 0.43 42.25 8.805 1 38.78 473 ALA A CA 1
ATOM 3620 C C . ALA A 1 473 ? 1.87 42.125 8.328 1 38.78 473 ALA A C 1
ATOM 3622 O O . ALA A 1 473 ? 2.113 41.906 7.137 1 38.78 473 ALA A O 1
ATOM 3623 N N . GLN A 1 474 ? 2.812 42.562 8.977 1 35.75 474 GLN A N 1
ATOM 3624 C CA . GLN A 1 474 ? 4.27 42.531 8.906 1 35.75 474 GLN A CA 1
ATOM 3625 C C . GLN A 1 474 ? 4.766 41.125 8.547 1 35.75 474 GLN A C 1
ATOM 3627 O O . GLN A 1 474 ? 4.387 40.156 9.195 1 35.75 474 GLN A O 1
ATOM 3632 N N . VAL A 1 475 ? 4.918 40.812 7.27 1 41.41 475 VAL A N 1
ATOM 3633 C CA . VAL A 1 475 ? 5.777 39.688 6.969 1 41.41 475 VAL A CA 1
ATOM 3634 C C . VAL A 1 475 ? 6.973 39.656 7.922 1 41.41 475 VAL A C 1
ATOM 3636 O O . VAL A 1 475 ? 7.848 40.531 7.84 1 41.41 475 VAL A O 1
ATOM 3639 N N . VAL A 1 476 ? 6.805 39.219 9.094 1 36 476 VAL A N 1
ATOM 3640 C CA . VAL A 1 476 ? 8 39.094 9.914 1 36 476 VAL A CA 1
ATOM 3641 C C . VAL A 1 476 ? 9.055 38.25 9.18 1 36 476 VAL A C 1
ATOM 3643 O O . VAL A 1 476 ? 8.828 37.062 8.891 1 36 476 VAL A O 1
ATOM 3646 N N . ASP A 1 477 ? 9.875 38.938 8.477 1 38.34 477 ASP A N 1
ATOM 3647 C CA . ASP A 1 477 ? 11.094 38.312 7.98 1 38.34 477 ASP A CA 1
ATOM 3648 C C . ASP A 1 477 ? 11.844 37.594 9.109 1 38.34 477 ASP A C 1
ATOM 3650 O O . ASP A 1 477 ? 12.391 38.25 10 1 38.34 477 ASP A O 1
ATOM 3654 N N . VAL A 1 478 ? 11.477 36.438 9.453 1 35.88 478 VAL A N 1
ATOM 3655 C CA . VAL A 1 478 ? 12.109 35.656 10.508 1 35.88 478 VAL A CA 1
ATOM 3656 C C . VAL A 1 478 ? 13.609 35.562 10.258 1 35.88 478 VAL A C 1
ATOM 3658 O O . VAL A 1 478 ? 14.344 34.969 11.047 1 35.88 478 VAL A O 1
ATOM 3661 N N . ARG A 1 479 ? 14.188 35.875 9.203 1 40.94 479 ARG A N 1
ATOM 3662 C CA . ARG A 1 479 ? 15.633 35.812 9.023 1 40.94 479 ARG A CA 1
ATOM 3663 C C . ARG A 1 479 ? 16.344 36.75 9.992 1 40.94 479 ARG A C 1
ATOM 3665 O O . ARG A 1 479 ? 17.578 36.812 10.023 1 40.94 479 ARG A O 1
ATOM 3672 N N . GLN A 1 480 ? 15.703 37.906 10.25 1 26.73 480 GLN A N 1
ATOM 3673 C CA . GLN A 1 480 ? 16.484 38.938 10.914 1 26.73 480 GLN A CA 1
ATOM 3674 C C . GLN A 1 480 ? 16.594 38.656 12.414 1 26.73 480 GLN A C 1
ATOM 3676 O O . GLN A 1 480 ? 17.25 39.438 13.133 1 26.73 480 GLN A O 1
ATOM 3681 N N . SER A 1 481 ? 15.609 37.938 12.977 1 28.41 481 SER A N 1
ATOM 3682 C CA . SER A 1 481 ? 15.789 38.031 14.422 1 28.41 481 SER A CA 1
ATOM 3683 C C . SER A 1 481 ? 16.953 37.156 14.883 1 28.41 481 SER A C 1
ATOM 3685 O O . SER A 1 481 ? 16.938 36.625 16 1 28.41 481 SER A O 1
ATOM 3687 N N . GLY A 1 482 ? 17.875 36.781 14.055 1 24.56 482 GLY A N 1
ATOM 3688 C CA . GLY A 1 482 ? 19.109 36.188 14.578 1 24.56 482 GLY A CA 1
ATOM 3689 C C . GLY A 1 482 ? 19.859 37.156 15.484 1 24.56 482 GLY A C 1
ATOM 3690 O O . GLY A 1 482 ? 21.016 36.906 15.836 1 24.56 482 GLY A O 1
ATOM 3691 N N . GLN A 1 483 ? 19.344 38.156 16.203 1 20.48 483 GLN A N 1
ATOM 3692 C CA . GLN A 1 483 ? 20.312 38.438 17.25 1 20.48 483 GLN A CA 1
ATOM 3693 C C . GLN A 1 483 ? 20.422 37.25 18.219 1 20.48 483 GLN A C 1
ATOM 3695 O O . GLN A 1 483 ? 19.422 36.625 18.562 1 20.48 483 GLN A O 1
ATOM 3700 N N . MET B 1 1 ? -5.133 -16.688 -20.094 1 94.75 1 MET B N 1
ATOM 3701 C CA . MET B 1 1 ? -4.809 -17.391 -18.859 1 94.75 1 MET B CA 1
ATOM 3702 C C . MET B 1 1 ? -4.742 -16.438 -17.672 1 94.75 1 MET B C 1
ATOM 3704 O O . MET B 1 1 ? -4.309 -15.289 -17.828 1 94.75 1 MET B O 1
ATOM 3708 N N . ASN B 1 2 ? -5.215 -16.828 -16.531 1 94.44 2 ASN B N 1
ATOM 3709 C CA . ASN B 1 2 ? -5.145 -15.984 -15.336 1 94.44 2 ASN B CA 1
ATOM 3710 C C . ASN B 1 2 ? -4.523 -16.734 -14.164 1 94.44 2 ASN B C 1
ATOM 3712 O O . ASN B 1 2 ? -3.4 -17.234 -14.258 1 94.44 2 ASN B O 1
ATOM 3716 N N . ASP B 1 3 ? -5.207 -16.906 -13.062 1 96.56 3 ASP B N 1
ATOM 3717 C CA . ASP B 1 3 ? -4.719 -17.422 -11.781 1 96.56 3 ASP B CA 1
ATOM 3718 C C . ASP B 1 3 ? -4.137 -18.828 -11.945 1 96.56 3 ASP B C 1
ATOM 3720 O O . ASP B 1 3 ? -4.777 -19.703 -12.516 1 96.56 3 ASP B O 1
ATOM 3724 N N . PRO B 1 4 ? -2.893 -19.062 -11.375 1 98.5 4 PRO B N 1
ATOM 3725 C CA . PRO B 1 4 ? -2.482 -20.453 -11.234 1 98.5 4 PRO B CA 1
ATOM 3726 C C . PRO B 1 4 ? -3.35 -21.234 -10.242 1 98.5 4 PRO B C 1
ATOM 3728 O O . PRO B 1 4 ? -3.803 -20.672 -9.242 1 98.5 4 PRO B O 1
ATOM 3731 N N . ASN B 1 5 ? -3.564 -22.469 -10.57 1 97.88 5 ASN B N 1
ATOM 3732 C CA . ASN B 1 5 ? -4.379 -23.375 -9.758 1 97.88 5 ASN B CA 1
ATOM 3733 C C . ASN B 1 5 ? -3.756 -24.766 -9.664 1 97.88 5 ASN B C 1
ATOM 3735 O O . ASN B 1 5 ? -2.973 -25.156 -10.531 1 97.88 5 ASN B O 1
ATOM 3739 N N . GLY B 1 6 ? -4.102 -25.438 -8.664 1 98.62 6 GLY B N 1
ATOM 3740 C CA . GLY B 1 6 ? -3.889 -26.875 -8.578 1 98.62 6 GLY B CA 1
ATOM 3741 C C . GLY B 1 6 ? -2.438 -27.266 -8.766 1 98.62 6 GLY B C 1
ATOM 3742 O O . GLY B 1 6 ? -2.145 -28.25 -9.453 1 98.62 6 GLY B O 1
ATOM 3743 N N . LEU B 1 7 ? -1.504 -26.453 -8.289 1 98.88 7 LEU B N 1
ATOM 3744 C CA . LEU B 1 7 ? -0.085 -26.75 -8.438 1 98.88 7 LEU B CA 1
ATOM 3745 C C . LEU B 1 7 ? 0.313 -27.938 -7.551 1 98.88 7 LEU B C 1
ATOM 3747 O O . LEU B 1 7 ? 0.064 -27.922 -6.344 1 98.88 7 LEU B O 1
ATOM 3751 N N . PHE B 1 8 ? 0.966 -28.953 -8.148 1 98.81 8 PHE B N 1
ATOM 3752 C CA . PHE B 1 8 ? 1.505 -30.031 -7.324 1 98.81 8 PHE B CA 1
ATOM 3753 C C . PHE B 1 8 ? 2.668 -30.719 -8.031 1 98.81 8 PHE B C 1
ATOM 3755 O O . PHE B 1 8 ? 2.842 -30.578 -9.242 1 98.81 8 PHE B O 1
ATOM 3762 N N . LEU B 1 9 ? 3.529 -31.266 -7.277 1 98.62 9 LEU B N 1
ATOM 3763 C CA . LEU B 1 9 ? 4.609 -32.156 -7.723 1 98.62 9 LEU B CA 1
ATOM 3764 C C . LEU B 1 9 ? 4.211 -33.625 -7.578 1 98.62 9 LEU B C 1
ATOM 3766 O O . LEU B 1 9 ? 3.865 -34.062 -6.48 1 98.62 9 LEU B O 1
ATOM 3770 N N . ASP B 1 10 ? 4.254 -34.344 -8.664 1 97.44 10 ASP B N 1
ATOM 3771 C CA . ASP B 1 10 ? 3.887 -35.75 -8.555 1 97.44 10 ASP B CA 1
ATOM 3772 C C . ASP B 1 10 ? 5.094 -36.594 -8.18 1 97.44 10 ASP B C 1
ATOM 3774 O O . ASP B 1 10 ? 6.203 -36.094 -8.031 1 97.44 10 ASP B O 1
ATOM 3778 N N . ARG B 1 11 ? 4.91 -37.812 -7.977 1 93.81 11 ARG B N 1
ATOM 3779 C CA . ARG B 1 11 ? 5.938 -38.719 -7.449 1 93.81 11 ARG B CA 1
ATOM 3780 C C . ARG B 1 11 ? 7.051 -38.938 -8.469 1 93.81 11 ARG B C 1
ATOM 3782 O O . ARG B 1 11 ? 8.164 -39.312 -8.109 1 93.81 11 ARG B O 1
ATOM 3789 N N . ASN B 1 12 ? 6.754 -38.75 -9.742 1 95.31 12 ASN B N 1
ATOM 3790 C CA . ASN B 1 12 ? 7.75 -38.938 -10.789 1 95.31 12 ASN B CA 1
ATOM 3791 C C . ASN B 1 12 ? 8.594 -37.688 -11.016 1 95.31 12 ASN B C 1
ATOM 3793 O O . ASN B 1 12 ? 9.445 -37.656 -11.898 1 95.31 12 ASN B O 1
ATOM 3797 N N . GLY B 1 13 ? 8.312 -36.656 -10.273 1 97.06 13 GLY B N 1
ATOM 3798 C CA . GLY B 1 13 ? 9.086 -35.438 -10.391 1 97.06 13 GLY B CA 1
ATOM 3799 C C . GLY B 1 13 ? 8.492 -34.469 -11.383 1 97.06 13 GLY B C 1
ATOM 3800 O O . GLY B 1 13 ? 9.156 -33.5 -11.773 1 97.06 13 GLY B O 1
ATOM 3801 N N . THR B 1 14 ? 7.309 -34.75 -11.836 1 98.44 14 THR B N 1
ATOM 3802 C CA . THR B 1 14 ? 6.637 -33.844 -12.773 1 98.44 14 THR B CA 1
ATOM 3803 C C . THR B 1 14 ? 5.852 -32.781 -12.031 1 98.44 14 THR B C 1
ATOM 3805 O O . THR B 1 14 ? 5.059 -33.094 -11.141 1 98.44 14 THR B O 1
ATOM 3808 N N . TYR B 1 15 ? 6.113 -31.531 -12.367 1 98.75 15 TYR B N 1
ATOM 3809 C CA . TYR B 1 15 ? 5.328 -30.422 -11.852 1 98.75 15 TYR B CA 1
ATOM 3810 C C . TYR B 1 15 ? 4.082 -30.203 -12.695 1 98.75 15 TYR B C 1
ATOM 3812 O O . TYR B 1 15 ? 4.168 -30.109 -13.922 1 98.75 15 TYR B O 1
ATOM 3820 N N . HIS B 1 16 ? 2.945 -30.141 -12.055 1 98.88 16 HIS B N 1
ATOM 3821 C CA . HIS B 1 16 ? 1.684 -29.812 -12.711 1 98.88 16 HIS B CA 1
ATOM 3822 C C . HIS B 1 16 ? 1.225 -28.406 -12.359 1 98.88 16 HIS B C 1
ATOM 3824 O O . HIS B 1 16 ? 1.236 -28.016 -11.188 1 98.88 16 HIS B O 1
ATOM 3830 N N . LEU B 1 17 ? 0.898 -27.672 -13.32 1 98.81 17 LEU B N 1
ATOM 3831 C CA . LEU B 1 17 ? 0.333 -26.344 -13.188 1 98.81 17 LEU B CA 1
ATOM 3832 C C . LEU B 1 17 ? -1.001 -26.234 -13.922 1 98.81 17 LEU B C 1
ATOM 3834 O O . LEU B 1 17 ? -1.059 -26.391 -15.141 1 98.81 17 LEU B O 1
ATOM 3838 N N . TYR B 1 18 ? -2.055 -26.094 -13.211 1 98.75 18 TYR B N 1
ATOM 3839 C CA . TYR B 1 18 ? -3.324 -25.703 -13.805 1 98.75 18 TYR B CA 1
ATOM 3840 C C . TYR B 1 18 ? -3.523 -24.188 -13.695 1 98.75 18 TYR B C 1
ATOM 3842 O O . TYR B 1 18 ? -2.797 -23.516 -12.969 1 98.75 18 TYR B O 1
ATOM 3850 N N . TYR B 1 19 ? -4.422 -23.672 -14.438 1 98.25 19 TYR B N 1
ATOM 3851 C CA . TYR B 1 19 ? -4.668 -22.234 -14.414 1 98.25 19 TYR B CA 1
ATOM 3852 C C . TYR B 1 19 ? -6.062 -21.906 -14.938 1 98.25 19 TYR B C 1
ATOM 3854 O O . TYR B 1 19 ? -6.637 -22.688 -15.711 1 98.25 19 TYR B O 1
ATOM 3862 N N . GLN B 1 20 ? -6.59 -20.828 -14.445 1 97.81 20 GLN B N 1
ATOM 3863 C CA . GLN B 1 20 ? -7.82 -20.344 -15.047 1 97.81 20 GLN B CA 1
ATOM 3864 C C . GLN B 1 20 ? -7.621 -20.031 -16.531 1 97.81 20 GLN B C 1
ATOM 3866 O O . GLN B 1 20 ? -6.66 -19.359 -16.906 1 97.81 20 GLN B O 1
ATOM 3871 N N . TYR B 1 21 ? -8.594 -20.578 -17.297 1 97.56 21 TYR B N 1
ATOM 3872 C CA . TYR B 1 21 ? -8.43 -20.516 -18.75 1 97.56 21 TYR B CA 1
ATOM 3873 C C . TYR B 1 21 ? -9.766 -20.281 -19.438 1 97.56 21 TYR B C 1
ATOM 3875 O O . TYR B 1 21 ? -10.75 -20.953 -19.141 1 97.56 21 TYR B O 1
ATOM 3883 N N . ASN B 1 22 ? -9.805 -19.234 -20.266 1 97 22 ASN B N 1
ATOM 3884 C CA . ASN B 1 22 ? -10.922 -19.016 -21.172 1 97 22 ASN B CA 1
ATOM 3885 C C . ASN B 1 22 ? -10.578 -19.469 -22.594 1 97 22 ASN B C 1
ATOM 3887 O O . ASN B 1 22 ? -9.906 -18.734 -23.328 1 97 22 ASN B O 1
ATOM 3891 N N . PRO B 1 23 ? -11.039 -20.641 -23 1 95.12 23 PRO B N 1
ATOM 3892 C CA . PRO B 1 23 ? -10.695 -21.141 -24.344 1 95.12 23 PRO B CA 1
ATOM 3893 C C . PRO B 1 23 ? -11.406 -20.375 -25.453 1 95.12 23 PRO B C 1
ATOM 3895 O O . PRO B 1 23 ? -11.047 -20.5 -26.625 1 95.12 23 PRO B O 1
ATOM 3898 N N . ALA B 1 24 ? -12.367 -19.531 -25.094 1 93.5 24 ALA B N 1
ATOM 3899 C CA . ALA B 1 24 ? -13.203 -18.875 -26.094 1 93.5 24 ALA B CA 1
ATOM 3900 C C . ALA B 1 24 ? -12.789 -17.422 -26.297 1 93.5 24 ALA B C 1
ATOM 3902 O O . ALA B 1 24 ? -13.367 -16.719 -27.109 1 93.5 24 ALA B O 1
ATOM 3903 N N . GLY B 1 25 ? -11.812 -16.953 -25.531 1 92.88 25 GLY B N 1
ATOM 3904 C CA . GLY B 1 25 ? -11.477 -15.539 -25.672 1 92.88 25 GLY B CA 1
ATOM 3905 C C . GLY B 1 25 ? -10.25 -15.133 -24.891 1 92.88 25 GLY B C 1
ATOM 3906 O O . GLY B 1 25 ? -9.695 -15.93 -24.125 1 92.88 25 GLY B O 1
ATOM 3907 N N . LEU B 1 26 ? -9.859 -13.828 -25.016 1 93.94 26 LEU B N 1
ATOM 3908 C CA . LEU B 1 26 ? -8.648 -13.289 -24.406 1 93.94 26 LEU B CA 1
ATOM 3909 C C . LEU B 1 26 ? -8.992 -12.445 -23.172 1 93.94 26 LEU B C 1
ATOM 3911 O O . LEU B 1 26 ? -8.242 -11.531 -22.812 1 93.94 26 LEU B O 1
ATOM 3915 N N . ILE B 1 27 ? -10.156 -12.594 -22.656 1 92.81 27 ILE B N 1
ATOM 3916 C CA . ILE B 1 27 ? -10.602 -11.945 -21.422 1 92.81 27 ILE B CA 1
ATOM 3917 C C . ILE B 1 27 ? -11.125 -12.992 -20.453 1 92.81 27 ILE B C 1
ATOM 3919 O O . ILE B 1 27 ? -11.43 -14.125 -20.844 1 92.81 27 ILE B O 1
ATOM 3923 N N . ALA B 1 28 ? -11.195 -12.586 -19.234 1 91.31 28 ALA B N 1
ATOM 3924 C CA . ALA B 1 28 ? -11.742 -13.516 -18.25 1 91.31 28 ALA B CA 1
ATOM 3925 C C . ALA B 1 28 ? -13.188 -13.867 -18.562 1 91.31 28 ALA B C 1
ATOM 3927 O O . ALA B 1 28 ? -13.945 -13.023 -19.062 1 91.31 28 ALA B O 1
ATOM 3928 N N . GLY B 1 29 ? -13.594 -15.008 -18.344 1 91.06 29 GLY B N 1
ATOM 3929 C CA . GLY B 1 29 ? -14.914 -15.555 -18.625 1 91.06 29 GLY B CA 1
ATOM 3930 C C . GLY B 1 29 ? -14.859 -16.984 -19.141 1 91.06 29 GLY B C 1
ATOM 3931 O O . GLY B 1 29 ? -13.805 -17.453 -19.578 1 91.06 29 GLY B O 1
ATOM 3932 N N . ASN B 1 30 ? -16 -17.672 -18.969 1 93.88 30 ASN B N 1
ATOM 3933 C CA . ASN B 1 30 ? -16.047 -19.078 -19.391 1 93.88 30 ASN B CA 1
ATOM 3934 C C . ASN B 1 30 ? -14.883 -19.875 -18.797 1 93.88 30 ASN B C 1
ATOM 3936 O O . ASN B 1 30 ? -14.156 -20.547 -19.531 1 93.88 30 ASN B O 1
ATOM 3940 N N . GLN B 1 31 ? -14.711 -19.781 -17.594 1 96.94 31 GLN B N 1
ATOM 3941 C CA . GLN B 1 31 ? -13.484 -20.234 -16.938 1 96.94 31 GLN B CA 1
ATOM 3942 C C . GLN B 1 31 ? -13.422 -21.75 -16.875 1 96.94 31 GLN B C 1
ATOM 3944 O O . GLN B 1 31 ? -14.375 -22.406 -16.469 1 96.94 31 GLN B O 1
ATOM 3949 N N . HIS B 1 32 ? -12.328 -22.297 -17.375 1 98.06 32 HIS B N 1
ATOM 3950 C CA . HIS B 1 32 ? -11.852 -23.688 -17.297 1 98.06 32 HIS B CA 1
ATOM 3951 C C . HIS B 1 32 ? -10.539 -23.766 -16.531 1 98.06 32 HIS B C 1
ATOM 3953 O O . HIS B 1 32 ? -9.984 -22.75 -16.125 1 98.06 32 HIS B O 1
ATOM 3959 N N . TRP B 1 33 ? -10.148 -25.031 -16.219 1 98.62 33 TRP B N 1
ATOM 3960 C CA . TRP B 1 33 ? -8.758 -25.219 -15.812 1 98.62 33 TRP B CA 1
ATOM 3961 C C . TRP B 1 33 ? -7.902 -25.672 -16.984 1 98.62 33 TRP B C 1
ATOM 3963 O O . TRP B 1 33 ? -8.031 -26.812 -17.453 1 98.62 33 TRP B O 1
ATOM 3973 N N . GLY B 1 34 ? -7.074 -24.688 -17.531 1 98.25 34 GLY B N 1
ATOM 3974 C CA . GLY B 1 34 ? -5.988 -25.141 -18.391 1 98.25 34 GLY B CA 1
ATOM 3975 C C . GLY B 1 34 ? -4.934 -25.938 -17.641 1 98.25 34 GLY B C 1
ATOM 3976 O O . GLY B 1 34 ? -4.973 -26.031 -16.422 1 98.25 34 GLY B O 1
ATOM 3977 N N . HIS B 1 35 ? -3.988 -26.594 -18.422 1 98.56 35 HIS B N 1
ATOM 3978 C CA . HIS B 1 35 ? -3.031 -27.5 -17.781 1 98.56 35 HIS B CA 1
ATOM 3979 C C . HIS B 1 35 ? -1.698 -27.5 -18.531 1 98.56 35 HIS B C 1
ATOM 3981 O O . HIS B 1 35 ? -1.668 -27.484 -19.766 1 98.56 35 HIS B O 1
ATOM 3987 N N . ALA B 1 36 ? -0.658 -27.375 -17.781 1 98.19 36 ALA B N 1
ATOM 3988 C CA . ALA B 1 36 ? 0.697 -27.578 -18.297 1 98.19 36 ALA B CA 1
ATOM 3989 C C . ALA B 1 36 ? 1.549 -28.359 -17.312 1 98.19 36 ALA B C 1
ATOM 3991 O O . ALA B 1 36 ? 1.295 -28.344 -16.109 1 98.19 36 ALA B O 1
ATOM 3992 N N . THR B 1 37 ? 2.51 -29.094 -17.828 1 98.38 37 THR B N 1
ATOM 3993 C CA . THR B 1 37 ? 3.416 -29.875 -16.984 1 98.38 37 THR B CA 1
ATOM 3994 C C . THR B 1 37 ? 4.871 -29.531 -17.312 1 98.38 37 THR B C 1
ATOM 3996 O O . THR B 1 37 ? 5.176 -29.047 -18.391 1 98.38 37 THR B O 1
ATOM 3999 N N . SER B 1 38 ? 5.719 -29.734 -16.391 1 98.31 38 SER B N 1
ATOM 4000 C CA . SER B 1 38 ? 7.145 -29.469 -16.531 1 98.31 38 SER B CA 1
ATOM 4001 C C . SER B 1 38 ? 7.977 -30.391 -15.648 1 98.31 38 SER B C 1
ATOM 4003 O O . SER B 1 38 ? 7.516 -30.812 -14.586 1 98.31 38 SER B O 1
ATOM 4005 N N . GLN B 1 39 ? 9.211 -30.672 -16.109 1 97.44 39 GLN B N 1
ATOM 4006 C CA . GLN B 1 39 ? 10.141 -31.453 -15.289 1 97.44 39 GLN B CA 1
ATOM 4007 C C . GLN B 1 39 ? 11.125 -30.547 -14.562 1 97.44 39 GLN B C 1
ATOM 4009 O O . GLN B 1 39 ? 11.805 -30.969 -13.633 1 97.44 39 GLN B O 1
ATOM 4014 N N . ASP B 1 40 ? 11.188 -29.344 -14.984 1 97.62 40 ASP B N 1
ATOM 4015 C CA . ASP B 1 40 ? 12.234 -28.484 -14.438 1 97.62 40 ASP B CA 1
ATOM 4016 C C . ASP B 1 40 ? 11.68 -27.109 -14.062 1 97.62 40 ASP B C 1
ATOM 4018 O O . ASP B 1 40 ? 12.438 -26.219 -13.68 1 97.62 40 ASP B O 1
ATOM 4022 N N . LEU B 1 41 ? 10.328 -26.828 -14.219 1 98.06 41 LEU B N 1
ATOM 4023 C CA . LEU B 1 41 ? 9.594 -25.609 -13.875 1 98.06 41 LEU B CA 1
ATOM 4024 C C . LEU B 1 41 ? 9.844 -24.516 -14.891 1 98.06 41 LEU B C 1
ATOM 4026 O O . LEU B 1 41 ? 9.367 -23.391 -14.727 1 98.06 41 LEU B O 1
ATOM 4030 N N . TYR B 1 42 ? 10.555 -24.734 -15.977 1 97.69 42 TYR B N 1
ATOM 4031 C CA . TYR B 1 42 ? 10.797 -23.703 -16.984 1 97.69 42 TYR B CA 1
ATOM 4032 C C . TYR B 1 42 ? 10.312 -24.172 -18.359 1 97.69 42 TYR B C 1
ATOM 4034 O O . TYR B 1 42 ? 9.68 -23.406 -19.094 1 97.69 42 TYR B O 1
ATOM 4042 N N . HIS B 1 43 ? 10.609 -25.406 -18.734 1 97.25 43 HIS B N 1
ATOM 4043 C CA . HIS B 1 43 ? 10.086 -25.984 -19.969 1 97.25 43 HIS B CA 1
ATOM 4044 C C . HIS B 1 43 ? 8.719 -26.625 -19.75 1 97.25 43 HIS B C 1
ATOM 4046 O O . HIS B 1 43 ? 8.625 -27.703 -19.156 1 97.25 43 HIS B O 1
ATOM 4052 N N . TRP B 1 44 ? 7.719 -25.953 -20.203 1 97.25 44 TRP B N 1
ATOM 4053 C CA . TRP B 1 44 ? 6.355 -26.406 -19.953 1 97.25 44 TRP B CA 1
ATOM 4054 C C . TRP B 1 44 ? 5.766 -27.078 -21.203 1 97.25 44 TRP B C 1
ATOM 4056 O O . TRP B 1 44 ? 5.965 -26.594 -22.312 1 97.25 44 TRP B O 1
ATOM 4066 N N . GLN B 1 45 ? 5.102 -28.156 -21.047 1 96.25 45 GLN B N 1
ATOM 4067 C CA . GLN B 1 45 ? 4.32 -28.812 -22.078 1 96.25 45 GLN B CA 1
ATOM 4068 C C . GLN B 1 45 ? 2.824 -28.609 -21.859 1 96.25 45 GLN B C 1
ATOM 4070 O O . GLN B 1 45 ? 2.287 -28.953 -20.812 1 96.25 45 GLN B O 1
ATOM 4075 N N . ASN B 1 46 ? 2.199 -28 -22.812 1 95.88 46 ASN B N 1
ATOM 4076 C CA . ASN B 1 46 ? 0.754 -27.812 -22.734 1 95.88 46 ASN B CA 1
ATOM 4077 C C . ASN B 1 46 ? 0.015 -29.156 -22.75 1 95.88 46 ASN B C 1
ATOM 4079 O O . ASN B 1 46 ? 0.388 -30.062 -23.484 1 95.88 46 ASN B O 1
ATOM 4083 N N . GLN B 1 47 ? -0.974 -29.234 -21.969 1 97.69 47 GLN B N 1
ATOM 4084 C CA . GLN B 1 47 ? -1.865 -30.391 -21.906 1 97.69 47 GLN B CA 1
ATOM 4085 C C . GLN B 1 47 ? -3.301 -30 -22.234 1 97.69 47 GLN B C 1
ATOM 4087 O O . GLN B 1 47 ? -3.645 -28.812 -22.219 1 97.69 47 GLN B O 1
ATOM 4092 N N . PRO B 1 48 ? -4.086 -30.969 -22.672 1 97.5 48 PRO B N 1
ATOM 4093 C CA . PRO B 1 48 ? -5.5 -30.656 -22.875 1 97.5 48 PRO B CA 1
ATOM 4094 C C . PRO B 1 48 ? -6.145 -30.016 -21.641 1 97.5 48 PRO B C 1
ATOM 4096 O O . PRO B 1 48 ? -5.652 -30.172 -20.531 1 97.5 48 PRO B O 1
ATOM 4099 N N . ILE B 1 49 ? -7.211 -29.266 -21.859 1 98.12 49 ILE B N 1
ATOM 4100 C CA . ILE B 1 49 ? -7.973 -28.672 -20.766 1 98.12 49 ILE B CA 1
ATOM 4101 C C . ILE B 1 49 ? -8.328 -29.75 -19.75 1 98.12 49 ILE B C 1
ATOM 4103 O O . ILE B 1 49 ? -8.836 -30.812 -20.109 1 98.12 49 ILE B O 1
ATOM 4107 N N . ALA B 1 50 ? -8.078 -29.484 -18.484 1 98.25 50 ALA B N 1
ATOM 4108 C CA . ALA B 1 50 ? -8.195 -30.5 -17.453 1 98.25 50 ALA B CA 1
ATOM 4109 C C . ALA B 1 50 ? -9.617 -30.562 -16.891 1 98.25 50 ALA B C 1
ATOM 4111 O O . ALA B 1 50 ? -10.141 -31.641 -16.609 1 98.25 50 ALA B O 1
ATOM 4112 N N . ILE B 1 51 ? -10.195 -29.484 -16.609 1 98.56 51 ILE B N 1
ATOM 4113 C CA . ILE B 1 51 ? -11.516 -29.438 -15.984 1 98.56 51 ILE B CA 1
ATOM 4114 C C . ILE B 1 51 ? -12.414 -28.453 -16.734 1 98.56 51 ILE B C 1
ATOM 4116 O O . ILE B 1 51 ? -12.047 -27.297 -16.938 1 98.56 51 ILE B O 1
ATOM 4120 N N . PHE B 1 52 ? -13.57 -28.875 -17.141 1 97.94 52 PHE B N 1
ATOM 4121 C CA . PHE B 1 52 ? -14.617 -28.109 -17.797 1 97.94 52 PHE B CA 1
ATOM 4122 C C . PHE B 1 52 ? -15.75 -27.781 -16.844 1 97.94 52 PHE B C 1
ATOM 4124 O O . PHE B 1 52 ? -16.062 -28.562 -15.945 1 97.94 52 PHE B O 1
ATOM 4131 N N . PRO B 1 53 ? -16.312 -26.594 -17 1 97.75 53 PRO B N 1
ATOM 4132 C CA . PRO B 1 53 ? -17.562 -26.422 -16.25 1 97.75 53 PRO B CA 1
ATOM 4133 C C . PRO B 1 53 ? -18.656 -27.391 -16.703 1 97.75 53 PRO B C 1
ATOM 4135 O O . PRO B 1 53 ? -18.688 -27.781 -17.875 1 97.75 53 PRO B O 1
ATOM 4138 N N . PRO B 1 54 ? -19.578 -27.75 -15.805 1 96.88 54 PRO B N 1
ATOM 4139 C CA . PRO B 1 54 ? -20.578 -28.766 -16.141 1 96.88 54 PRO B CA 1
ATOM 4140 C C . PRO B 1 54 ? -21.625 -28.25 -17.125 1 96.88 54 PRO B C 1
ATOM 4142 O O . PRO B 1 54 ? -22.328 -29.047 -17.766 1 96.88 54 PRO B O 1
ATOM 4145 N N . ASN B 1 55 ? -21.859 -27 -17.188 1 95.25 55 ASN B N 1
ATOM 4146 C CA . ASN B 1 55 ? -22.797 -26.375 -18.125 1 95.25 55 ASN B CA 1
ATOM 4147 C C . ASN B 1 55 ? -22.359 -24.969 -18.516 1 95.25 55 ASN B C 1
ATOM 4149 O O . ASN B 1 55 ? -21.344 -24.484 -18.031 1 95.25 55 ASN B O 1
ATOM 4153 N N . ASN B 1 56 ? -23.156 -24.312 -19.344 1 93.75 56 ASN B N 1
ATOM 4154 C CA . ASN B 1 56 ? -22.766 -23.031 -19.938 1 93.75 56 ASN B CA 1
ATOM 4155 C C . ASN B 1 56 ? -23 -21.875 -18.969 1 93.75 56 ASN B C 1
ATOM 4157 O O . ASN B 1 56 ? -22.516 -20.766 -19.219 1 93.75 56 ASN B O 1
ATOM 4161 N N . ASP B 1 57 ? -23.609 -22.125 -17.891 1 95 57 ASP B N 1
ATOM 4162 C CA . ASP B 1 57 ? -23.906 -21.047 -16.953 1 95 57 ASP B CA 1
ATOM 4163 C C . ASP B 1 57 ? -23 -21.109 -15.727 1 95 57 ASP B C 1
ATOM 4165 O O . ASP B 1 57 ? -23.203 -20.375 -14.758 1 95 57 ASP B O 1
ATOM 4169 N N . SER B 1 58 ? -22.062 -21.969 -15.734 1 97.5 58 SER B N 1
ATOM 4170 C CA . SER B 1 58 ? -21.141 -22.109 -14.617 1 97.5 58 SER B CA 1
ATOM 4171 C C . SER B 1 58 ? -19.703 -21.906 -15.062 1 97.5 58 SER B C 1
ATOM 4173 O O . SER B 1 58 ? -19.406 -21.922 -16.266 1 97.5 58 SER B O 1
ATOM 4175 N N . GLN B 1 59 ? -18.859 -21.562 -14.164 1 98.25 59 GLN B N 1
ATOM 4176 C CA . GLN B 1 59 ? -17.422 -21.344 -14.367 1 98.25 59 GLN B CA 1
ATOM 4177 C C . GLN B 1 59 ? -16.609 -22.078 -13.305 1 98.25 59 GLN B C 1
ATOM 4179 O O . GLN B 1 59 ? -17 -22.156 -12.141 1 98.25 59 GLN B O 1
ATOM 4184 N N . VAL B 1 60 ? -15.477 -22.625 -13.688 1 98.62 60 VAL B N 1
ATOM 4185 C CA . VAL B 1 60 ? -14.562 -23.25 -12.742 1 98.62 60 VAL B CA 1
ATOM 4186 C C . VAL B 1 60 ? -13.539 -22.234 -12.25 1 98.62 60 VAL B C 1
ATOM 4188 O O . VAL B 1 60 ? -12.594 -21.891 -12.977 1 98.62 60 VAL B O 1
ATOM 4191 N N . PHE B 1 61 ? -13.664 -21.797 -11.016 1 98.62 61 PHE B N 1
ATOM 4192 C CA . PHE B 1 61 ? -12.773 -20.812 -10.414 1 98.62 61 PHE B CA 1
ATOM 4193 C C . PHE B 1 61 ? -11.578 -21.484 -9.75 1 98.62 61 PHE B C 1
ATOM 4195 O O . PHE B 1 61 ? -11.414 -22.703 -9.852 1 98.62 61 PHE B O 1
ATOM 4202 N N . SER B 1 62 ? -10.75 -20.672 -9.188 1 98.62 62 SER B N 1
ATOM 4203 C CA . SER B 1 62 ? -9.477 -21.125 -8.641 1 98.62 62 SER B CA 1
ATOM 4204 C C . SER B 1 62 ? -9.68 -22.156 -7.535 1 98.62 62 SER B C 1
ATOM 4206 O O . SER B 1 62 ? -10.719 -22.156 -6.867 1 98.62 62 SER B O 1
ATOM 4208 N N . GLY B 1 63 ? -8.695 -22.938 -7.328 1 98.75 63 GLY B N 1
ATOM 4209 C CA . GLY B 1 63 ? -8.625 -23.984 -6.312 1 98.75 63 GLY B CA 1
ATOM 4210 C C . GLY B 1 63 ? -7.266 -24.641 -6.23 1 98.75 63 GLY B C 1
ATOM 4211 O O . GLY B 1 63 ? -6.242 -24.016 -6.504 1 98.75 63 GLY B O 1
ATOM 4212 N N . SER B 1 64 ? -7.266 -25.844 -5.691 1 98.81 64 SER B N 1
ATOM 4213 C CA . SER B 1 64 ? -6.004 -26.547 -5.488 1 98.81 64 SER B CA 1
ATOM 4214 C C . SER B 1 64 ? -6.121 -28.016 -5.883 1 98.81 64 SER B C 1
ATOM 4216 O O . SER B 1 64 ? -7.207 -28.484 -6.234 1 98.81 64 SER B O 1
ATOM 4218 N N . ALA B 1 65 ? -5.031 -28.688 -5.977 1 98.88 65 ALA B N 1
ATOM 4219 C CA . ALA B 1 65 ? -4.977 -30.125 -6.223 1 98.88 65 ALA B CA 1
ATOM 4220 C C . ALA B 1 65 ? -4.004 -30.812 -5.266 1 98.88 65 ALA B C 1
ATOM 4222 O O . ALA B 1 65 ? -2.973 -30.25 -4.906 1 98.88 65 ALA B O 1
ATOM 4223 N N . VAL B 1 66 ? -4.379 -32.031 -4.879 1 98.81 66 VAL B N 1
ATOM 4224 C CA . VAL B 1 66 ? -3.547 -32.812 -3.971 1 98.81 66 VAL B CA 1
ATOM 4225 C C . VAL B 1 66 ? -3.393 -34.25 -4.5 1 98.81 66 VAL B C 1
ATOM 4227 O O . VAL B 1 66 ? -4.219 -34.719 -5.293 1 98.81 66 VAL B O 1
ATOM 4230 N N . VAL B 1 67 ? -2.324 -34.844 -4.145 1 98.62 67 VAL B N 1
ATOM 4231 C CA . VAL B 1 67 ? -2.146 -36.25 -4.391 1 98.62 67 VAL B CA 1
ATOM 4232 C C . VAL B 1 67 ? -2.613 -37.062 -3.174 1 98.62 67 VAL B C 1
ATOM 4234 O O . VAL B 1 67 ? -2.102 -36.875 -2.068 1 98.62 67 VAL B O 1
ATOM 4237 N N . ASP B 1 68 ? -3.6 -37.906 -3.383 1 98.38 68 ASP B N 1
ATOM 4238 C CA . ASP B 1 68 ? -4.168 -38.719 -2.318 1 98.38 68 ASP B CA 1
ATOM 4239 C C . ASP B 1 68 ? -3.447 -40.062 -2.215 1 98.38 68 ASP B C 1
ATOM 4241 O O . ASP B 1 68 ? -4.039 -41.125 -2.475 1 98.38 68 ASP B O 1
ATOM 4245 N N . VAL B 1 69 ? -2.293 -40.031 -1.708 1 97 69 VAL B N 1
ATOM 4246 C CA . VAL B 1 69 ? -1.358 -41.156 -1.718 1 97 69 VAL B CA 1
ATOM 4247 C C . VAL B 1 69 ? -1.959 -42.344 -0.955 1 97 69 VAL B C 1
ATOM 4249 O O . VAL B 1 69 ? -1.725 -43.5 -1.307 1 97 69 VAL B O 1
ATOM 4252 N N . ASN B 1 70 ? -2.742 -42.062 0.044 1 97.06 70 ASN B N 1
ATOM 4253 C CA . ASN B 1 70 ? -3.275 -43.125 0.895 1 97.06 70 ASN B CA 1
ATOM 4254 C C . ASN B 1 70 ? -4.703 -43.5 0.5 1 97.06 70 ASN B C 1
ATOM 4256 O O . ASN B 1 70 ? -5.391 -44.219 1.238 1 97.06 70 ASN B O 1
ATOM 4260 N N . ASN B 1 71 ? -5.133 -42.969 -0.603 1 98.25 71 ASN B N 1
ATOM 4261 C CA . ASN B 1 71 ? -6.488 -43.219 -1.075 1 98.25 71 ASN B CA 1
ATOM 4262 C C . ASN B 1 71 ? -7.523 -42.938 0.014 1 98.25 71 ASN B C 1
ATOM 4264 O O . ASN B 1 71 ? -8.398 -43.75 0.274 1 98.25 71 ASN B O 1
ATOM 4268 N N . THR B 1 72 ? -7.332 -41.812 0.715 1 98.5 72 THR B N 1
ATOM 4269 C CA . THR B 1 72 ? -8.273 -41.469 1.766 1 98.5 72 THR B CA 1
ATOM 4270 C C . THR B 1 72 ? -9.664 -41.219 1.188 1 98.5 72 THR B C 1
ATOM 4272 O O . THR B 1 72 ? -10.672 -41.438 1.868 1 98.5 72 THR B O 1
ATOM 4275 N N . SER B 1 73 ? -9.812 -40.844 -0.014 1 98.5 73 SER B N 1
ATOM 4276 C CA . SER B 1 73 ? -11.078 -40.5 -0.661 1 98.5 73 SER B CA 1
ATOM 4277 C C . SER B 1 73 ? -11.82 -41.75 -1.091 1 98.5 73 SER B C 1
ATOM 4279 O O . SER B 1 73 ? -13.039 -41.719 -1.307 1 98.5 73 SER B O 1
ATOM 4281 N N . GLY B 1 74 ? -11.07 -42.781 -1.316 1 98.38 74 GLY B N 1
ATOM 4282 C CA . GLY B 1 74 ? -11.656 -44.031 -1.836 1 98.38 74 GLY B CA 1
ATOM 4283 C C . GLY B 1 74 ? -11.758 -44.031 -3.35 1 98.38 74 GLY B C 1
ATOM 4284 O O . GLY B 1 74 ? -12.211 -45.031 -3.934 1 98.38 74 GLY B O 1
ATOM 4285 N N . PHE B 1 75 ? -11.25 -43 -4.004 1 98.5 75 PHE B N 1
ATOM 4286 C CA . PHE B 1 75 ? -11.352 -42.938 -5.453 1 98.5 75 PHE B CA 1
ATOM 4287 C C . PHE B 1 75 ? -10.289 -43.812 -6.121 1 98.5 75 PHE B C 1
ATOM 4289 O O . PHE B 1 75 ? -10.383 -44.094 -7.312 1 98.5 75 PHE B O 1
ATOM 4296 N N . PHE B 1 76 ? -9.273 -44.219 -5.348 1 98.06 76 PHE B N 1
ATOM 4297 C CA . PHE B 1 76 ? -8.086 -44.781 -5.973 1 98.06 76 PHE B CA 1
ATOM 4298 C C . PHE B 1 76 ? -7.715 -46.094 -5.332 1 98.06 76 PHE B C 1
ATOM 4300 O O . PHE B 1 76 ? -6.609 -46.25 -4.801 1 98.06 76 PHE B O 1
ATOM 4307 N N . PRO B 1 77 ? -8.461 -47.094 -5.375 1 95.69 77 PRO B N 1
ATOM 4308 C CA . PRO B 1 77 ? -8.203 -48.344 -4.652 1 95.69 77 PRO B CA 1
ATOM 4309 C C . PRO B 1 77 ? -6.957 -49.062 -5.152 1 95.69 77 PRO B C 1
ATOM 4311 O O . PRO B 1 77 ? -6.34 -49.844 -4.406 1 95.69 77 PRO B O 1
ATOM 4314 N N . ASP B 1 78 ? -6.465 -48.812 -6.375 1 94.69 78 ASP B N 1
ATOM 4315 C CA . ASP B 1 78 ? -5.406 -49.625 -6.945 1 94.69 78 ASP B CA 1
ATOM 4316 C C . ASP B 1 78 ? -4.176 -48.812 -7.277 1 94.69 78 ASP B C 1
ATOM 4318 O O . ASP B 1 78 ? -3.346 -49.188 -8.102 1 94.69 78 ASP B O 1
ATOM 4322 N N . GLN B 1 79 ? -4.082 -47.594 -6.715 1 96.56 79 GLN B N 1
ATOM 4323 C CA . GLN B 1 79 ? -2.943 -46.75 -7.031 1 96.56 79 GLN B CA 1
ATOM 4324 C C . GLN B 1 79 ? -2.676 -45.75 -5.902 1 96.56 79 GLN B C 1
ATOM 4326 O O . GLN B 1 79 ? -3.535 -45.531 -5.047 1 96.56 79 GLN B O 1
ATOM 4331 N N . ASP B 1 80 ? -1.487 -45.156 -5.844 1 96.19 80 ASP B N 1
ATOM 4332 C CA . ASP B 1 80 ? -1.115 -44.188 -4.816 1 96.19 80 ASP B CA 1
ATOM 4333 C C . ASP B 1 80 ? -0.79 -42.844 -5.43 1 96.19 80 ASP B C 1
ATOM 4335 O O . ASP B 1 80 ? -0.191 -41.969 -4.773 1 96.19 80 ASP B O 1
ATOM 4339 N N . ASN B 1 81 ? -1.05 -42.656 -6.664 1 97.44 81 ASN B N 1
ATOM 4340 C CA . ASN B 1 81 ? -0.759 -41.406 -7.359 1 97.44 81 ASN B CA 1
ATOM 4341 C C . ASN B 1 81 ? -2.037 -40.719 -7.824 1 97.44 81 ASN B C 1
ATOM 4343 O O . ASN B 1 81 ? -2.008 -39.906 -8.758 1 97.44 81 ASN B O 1
ATOM 4347 N N . GLY B 1 82 ? -3.164 -41.125 -7.223 1 98.38 82 GLY B N 1
ATOM 4348 C CA . GLY B 1 82 ? -4.422 -40.469 -7.551 1 98.38 82 GLY B CA 1
ATOM 4349 C C . GLY B 1 82 ? -4.461 -39 -7.156 1 98.38 82 GLY B C 1
ATOM 4350 O O . GLY B 1 82 ? -3.947 -38.625 -6.098 1 98.38 82 GLY B O 1
ATOM 4351 N N . VAL B 1 83 ? -4.992 -38.188 -8.039 1 98.88 83 VAL B N 1
ATOM 4352 C CA . VAL B 1 83 ? -5.023 -36.75 -7.816 1 98.88 83 VAL B CA 1
ATOM 4353 C C . VAL B 1 83 ? -6.465 -36.281 -7.598 1 98.88 83 VAL B C 1
ATOM 4355 O O . VAL B 1 83 ? -7.375 -36.719 -8.305 1 98.88 83 VAL B O 1
ATOM 4358 N N . VAL B 1 84 ? -6.715 -35.469 -6.578 1 98.94 84 VAL B N 1
ATOM 4359 C CA . VAL B 1 84 ? -8.008 -34.844 -6.367 1 98.94 84 VAL B CA 1
ATOM 4360 C C . VAL B 1 84 ? -7.855 -33.312 -6.52 1 98.94 84 VAL B C 1
ATOM 4362 O O . VAL B 1 84 ? -7.051 -32.688 -5.824 1 98.94 84 VAL B O 1
ATOM 4365 N N . ALA B 1 85 ? -8.555 -32.781 -7.5 1 98.94 85 ALA B N 1
ATOM 4366 C CA . ALA B 1 85 ? -8.695 -31.328 -7.625 1 98.94 85 ALA B CA 1
ATOM 4367 C C . ALA B 1 85 ? -9.891 -30.812 -6.828 1 98.94 85 ALA B C 1
ATOM 4369 O O . ALA B 1 85 ? -10.953 -31.453 -6.816 1 98.94 85 ALA B O 1
ATOM 4370 N N . ILE B 1 86 ? -9.75 -29.781 -6.09 1 98.94 86 ILE B N 1
ATOM 4371 C CA . ILE B 1 86 ? -10.82 -29.078 -5.391 1 98.94 86 ILE B CA 1
ATOM 4372 C C . ILE B 1 86 ? -10.891 -27.641 -5.879 1 98.94 86 ILE B C 1
ATOM 4374 O O . ILE B 1 86 ? -9.883 -26.938 -5.898 1 98.94 86 ILE B O 1
ATOM 4378 N N . TYR B 1 87 ? -12.047 -27.203 -6.309 1 98.88 87 TYR B N 1
ATOM 4379 C CA . TYR B 1 87 ? -12.188 -25.906 -6.949 1 98.88 87 TYR B CA 1
ATOM 4380 C C . TYR B 1 87 ? -13.555 -25.297 -6.652 1 98.88 87 TYR B C 1
ATOM 4382 O O . TYR B 1 87 ? -14.438 -25.969 -6.129 1 98.88 87 TYR B O 1
ATOM 4390 N N . THR B 1 88 ? -13.695 -24.016 -6.879 1 98.94 88 THR B N 1
ATOM 4391 C CA . THR B 1 88 ? -14.969 -23.328 -6.742 1 98.94 88 THR B CA 1
ATOM 4392 C C . THR B 1 88 ? -15.766 -23.406 -8.039 1 98.94 88 THR B C 1
ATOM 4394 O O . THR B 1 88 ? -15.273 -23.031 -9.102 1 98.94 88 THR B O 1
ATOM 4397 N N . LEU B 1 89 ? -16.906 -23.953 -7.977 1 98.88 89 LEU B N 1
ATOM 4398 C CA . LEU B 1 89 ? -17.859 -23.781 -9.07 1 98.88 89 LEU B CA 1
ATOM 4399 C C . LEU B 1 89 ? -18.672 -22.5 -8.883 1 98.88 89 LEU B C 1
ATOM 4401 O O . LEU B 1 89 ? -19.391 -22.359 -7.891 1 98.88 89 LEU B O 1
ATOM 4405 N N . ASN B 1 90 ? -18.484 -21.641 -9.797 1 98.69 90 ASN B N 1
ATOM 4406 C CA . ASN B 1 90 ? -19.203 -20.375 -9.773 1 98.69 90 ASN B CA 1
ATOM 4407 C C . ASN B 1 90 ? -20.469 -20.422 -10.633 1 98.69 90 ASN B C 1
ATOM 4409 O O . ASN B 1 90 ? -20.391 -20.797 -11.812 1 98.69 90 ASN B O 1
ATOM 4413 N N . THR B 1 91 ? -21.562 -20.125 -10.109 1 97.56 91 THR B N 1
ATOM 4414 C CA . THR B 1 91 ? -22.828 -19.938 -10.82 1 97.56 91 THR B CA 1
ATOM 4415 C C . THR B 1 91 ? -23.406 -18.547 -10.539 1 97.56 91 THR B C 1
ATOM 4417 O O . THR B 1 91 ? -22.906 -17.844 -9.664 1 97.56 91 THR B O 1
ATOM 4420 N N . PRO B 1 92 ? -24.391 -18.141 -11.312 1 95.31 92 PRO B N 1
ATOM 4421 C CA . PRO B 1 92 ? -24.969 -16.812 -11.062 1 95.31 92 PRO B CA 1
ATOM 4422 C C . PRO B 1 92 ? -25.5 -16.656 -9.633 1 95.31 92 PRO B C 1
ATOM 4424 O O . PRO B 1 92 ? -25.562 -15.539 -9.117 1 95.31 92 PRO B O 1
ATOM 4427 N N . SER B 1 93 ? -25.766 -17.766 -8.984 1 96.44 93 SER B N 1
ATOM 4428 C CA . SER B 1 93 ? -26.469 -17.656 -7.707 1 96.44 93 SER B CA 1
ATOM 4429 C C . SER B 1 93 ? -25.594 -18.109 -6.551 1 96.44 93 SER B C 1
ATOM 4431 O O . SER B 1 93 ? -25.891 -17.828 -5.387 1 96.44 93 SER B O 1
ATOM 4433 N N . ALA B 1 94 ? -24.547 -18.828 -6.895 1 97.88 94 ALA B N 1
ATOM 4434 C CA . ALA B 1 94 ? -23.781 -19.375 -5.777 1 97.88 94 ALA B CA 1
ATOM 4435 C C . ALA B 1 94 ? -22.359 -19.734 -6.207 1 97.88 94 ALA B C 1
ATOM 4437 O O . ALA B 1 94 ? -22.109 -20.047 -7.379 1 97.88 94 ALA B O 1
ATOM 4438 N N . GLN B 1 95 ? -21.484 -19.641 -5.297 1 98.81 95 GLN B N 1
ATOM 4439 C CA . GLN B 1 95 ? -20.172 -20.266 -5.363 1 98.81 95 GLN B CA 1
ATOM 4440 C C . GLN B 1 95 ? -20.047 -21.422 -4.375 1 98.81 95 GLN B C 1
ATOM 4442 O O . GLN B 1 95 ? -20.234 -21.234 -3.17 1 98.81 95 GLN B O 1
ATOM 4447 N N . VAL B 1 96 ? -19.797 -22.625 -4.867 1 98.88 96 VAL B N 1
ATOM 4448 C CA . VAL B 1 96 ? -19.688 -23.828 -4.043 1 98.88 96 VAL B CA 1
ATOM 4449 C C . VAL B 1 96 ? -18.344 -24.516 -4.293 1 98.88 96 VAL B C 1
ATOM 4451 O O . VAL B 1 96 ? -17.672 -24.219 -5.277 1 98.88 96 VAL B O 1
ATOM 4454 N N . GLN B 1 97 ? -17.906 -25.375 -3.336 1 98.94 97 GLN B N 1
ATOM 4455 C CA . GLN B 1 97 ? -16.672 -26.125 -3.523 1 98.94 97 GLN B CA 1
ATOM 4456 C C . GLN B 1 97 ? -16.938 -27.531 -4.051 1 98.94 97 GLN B C 1
ATOM 4458 O O . GLN B 1 97 ? -17.719 -28.281 -3.467 1 98.94 97 GLN B O 1
ATOM 4463 N N . GLU B 1 98 ? -16.328 -27.828 -5.18 1 98.88 98 GLU B N 1
ATOM 4464 C CA . GLU B 1 98 ? -16.469 -29.125 -5.82 1 98.88 98 GLU B CA 1
ATOM 4465 C C . GLU B 1 98 ? -15.117 -29.828 -5.953 1 98.88 98 GLU B C 1
ATOM 4467 O O . GLU B 1 98 ? -14.07 -29.188 -5.805 1 98.88 98 GLU B O 1
ATOM 4472 N N . ILE B 1 99 ? -15.211 -31.172 -6.168 1 98.94 99 ILE B N 1
ATOM 4473 C CA . ILE B 1 99 ? -13.977 -31.922 -6.406 1 98.94 99 ILE B CA 1
ATOM 4474 C C . ILE B 1 99 ? -14.109 -32.719 -7.695 1 98.94 99 ILE B C 1
ATOM 4476 O O . ILE B 1 99 ? -15.219 -33 -8.148 1 98.94 99 ILE B O 1
ATOM 4480 N N . ALA B 1 100 ? -13.055 -32.938 -8.328 1 98.88 100 ALA B N 1
ATOM 4481 C CA . ALA B 1 100 ? -12.844 -33.906 -9.406 1 98.88 100 ALA B CA 1
ATOM 4482 C C . ALA B 1 100 ? -11.602 -34.75 -9.141 1 98.88 100 ALA B C 1
ATOM 4484 O O . ALA B 1 100 ? -10.688 -34.344 -8.438 1 98.88 100 ALA B O 1
ATOM 4485 N N . TYR B 1 101 ? -11.609 -35.969 -9.578 1 98.81 101 TYR B N 1
ATOM 4486 C CA . TYR B 1 101 ? -10.484 -36.844 -9.281 1 98.81 101 TYR B CA 1
ATOM 4487 C C . TYR B 1 101 ? -9.891 -37.406 -10.562 1 98.81 101 TYR B C 1
ATOM 4489 O O . TYR B 1 101 ? -10.586 -37.562 -11.57 1 98.81 101 TYR B O 1
ATOM 4497 N N . SER B 1 102 ? -8.672 -37.625 -10.609 1 98.81 102 SER B N 1
ATOM 4498 C CA . SER B 1 102 ? -7.898 -38.125 -11.742 1 98.81 102 SER B CA 1
ATOM 4499 C C . SER B 1 102 ? -7.191 -39.438 -11.398 1 98.81 102 SER B C 1
ATOM 4501 O O . SER B 1 102 ? -6.438 -39.5 -10.43 1 98.81 102 SER B O 1
ATOM 4503 N N . ASN B 1 103 ? -7.363 -40.438 -12.266 1 98.12 103 ASN B N 1
ATOM 4504 C CA . ASN B 1 103 ? -6.711 -41.719 -12.102 1 98.12 103 ASN B CA 1
ATOM 4505 C C . ASN B 1 103 ? -5.469 -41.844 -12.984 1 98.12 103 ASN B C 1
ATOM 4507 O O . ASN B 1 103 ? -4.77 -42.844 -12.945 1 98.12 103 ASN B O 1
ATOM 4511 N N . ASP B 1 104 ? -5.156 -40.844 -13.766 1 97.75 104 ASP B N 1
ATOM 4512 C CA . ASP B 1 104 ? -4.027 -40.906 -14.695 1 97.75 104 ASP B CA 1
ATOM 4513 C C . ASP B 1 104 ? -2.967 -39.875 -14.352 1 97.75 104 ASP B C 1
ATOM 4515 O O . ASP B 1 104 ? -2.297 -39.344 -15.242 1 97.75 104 ASP B O 1
ATOM 4519 N N . GLY B 1 105 ? -2.904 -39.5 -13.086 1 96.94 105 GLY B N 1
ATOM 4520 C CA . GLY B 1 105 ? -1.831 -38.656 -12.602 1 96.94 105 GLY B CA 1
ATOM 4521 C C . GLY B 1 105 ? -2.105 -37.188 -12.797 1 96.94 105 GLY B C 1
ATOM 4522 O O . GLY B 1 105 ? -1.179 -36.375 -12.82 1 96.94 105 GLY B O 1
ATOM 4523 N N . GLY B 1 106 ? -3.33 -36.75 -12.977 1 98.12 106 GLY B N 1
ATOM 4524 C CA . GLY B 1 106 ? -3.691 -35.344 -13.039 1 98.12 106 GLY B CA 1
ATOM 4525 C C . GLY B 1 106 ? -3.932 -34.844 -14.453 1 98.12 106 GLY B C 1
ATOM 4526 O O . GLY B 1 106 ? -4.062 -33.656 -14.68 1 98.12 106 GLY B O 1
ATOM 4527 N N . TYR B 1 107 ? -4.027 -35.75 -15.43 1 98.19 107 TYR B N 1
ATOM 4528 C CA . TYR B 1 107 ? -4.137 -35.312 -16.828 1 98.19 107 TYR B CA 1
ATOM 4529 C C . TYR B 1 107 ? -5.598 -35.188 -17.234 1 98.19 107 TYR B C 1
ATOM 4531 O O . TYR B 1 107 ? -5.957 -34.312 -18 1 98.19 107 TYR B O 1
ATOM 4539 N N . THR B 1 108 ? -6.406 -36.094 -16.828 1 98.31 108 THR B N 1
ATOM 4540 C CA . THR B 1 108 ? -7.848 -36 -17.047 1 98.31 108 THR B CA 1
ATOM 4541 C C . THR B 1 108 ? -8.602 -36.156 -15.734 1 98.31 108 THR B C 1
ATOM 4543 O O . THR B 1 108 ? -8.148 -36.875 -14.836 1 98.31 108 THR B O 1
ATOM 4546 N N . PHE B 1 109 ? -9.734 -35.562 -15.656 1 98.75 109 PHE B N 1
ATOM 4547 C CA . PHE B 1 109 ? -10.461 -35.562 -14.391 1 98.75 109 PHE B CA 1
ATOM 4548 C C . PHE B 1 109 ? -11.898 -36 -14.594 1 98.75 109 PHE B C 1
ATOM 4550 O O . PHE B 1 109 ? -12.523 -35.688 -15.609 1 98.75 109 PHE B O 1
ATOM 4557 N N . THR B 1 110 ? -12.359 -36.75 -13.648 1 98.44 110 THR B N 1
ATOM 4558 C CA . THR B 1 110 ? -13.766 -37.094 -13.523 1 98.44 110 THR B CA 1
ATOM 4559 C C . THR B 1 110 ? -14.43 -36.281 -12.406 1 98.44 110 THR B C 1
ATOM 4561 O O . THR B 1 110 ? -13.984 -36.312 -11.266 1 98.44 110 THR B O 1
ATOM 4564 N N . ARG B 1 111 ? -15.477 -35.594 -12.758 1 98.62 111 ARG B N 1
ATOM 4565 C CA . ARG B 1 111 ? -16.219 -34.844 -11.766 1 98.62 111 ARG B CA 1
ATOM 4566 C C . ARG B 1 111 ? -16.859 -35.781 -10.742 1 98.62 111 ARG B C 1
ATOM 4568 O O . ARG B 1 111 ? -17.453 -36.781 -11.094 1 98.62 111 ARG B O 1
ATOM 4575 N N . TYR B 1 112 ? -16.766 -35.469 -9.461 1 98.69 112 TYR B N 1
ATOM 4576 C CA . TYR B 1 112 ? -17.359 -36.312 -8.414 1 98.69 112 TYR B CA 1
ATOM 4577 C C . TYR B 1 112 ? -18.875 -36.188 -8.43 1 98.69 112 TYR B C 1
ATOM 4579 O O . TYR B 1 112 ? -19.422 -35.062 -8.375 1 98.69 112 TYR B O 1
ATOM 4587 N N . SER B 1 113 ? -19.531 -37.25 -8.438 1 98.25 113 SER B N 1
ATOM 4588 C CA . SER B 1 113 ? -20.984 -37.281 -8.547 1 98.25 113 SER B CA 1
ATOM 4589 C C . SER B 1 113 ? -21.641 -36.719 -7.285 1 98.25 113 SER B C 1
ATOM 4591 O O . SER B 1 113 ? -22.797 -36.312 -7.312 1 98.25 113 SER B O 1
ATOM 4593 N N . GLY B 1 114 ? -20.969 -36.719 -6.145 1 98.38 114 GLY B N 1
ATOM 4594 C CA . GLY B 1 114 ? -21.516 -36.25 -4.879 1 98.38 114 GLY B CA 1
ATOM 4595 C C . GLY B 1 114 ? -21.297 -34.75 -4.648 1 98.38 114 GLY B C 1
ATOM 4596 O O . GLY B 1 114 ? -21.547 -34.25 -3.551 1 98.38 114 GLY B O 1
ATOM 4597 N N . ASN B 1 115 ? -20.859 -34.031 -5.637 1 98.62 115 ASN B N 1
ATOM 4598 C CA . ASN B 1 115 ? -20.703 -32.594 -5.52 1 98.62 115 ASN B CA 1
ATOM 4599 C C . ASN B 1 115 ? -22.031 -31.891 -5.277 1 98.62 115 ASN B C 1
ATOM 4601 O O . ASN B 1 115 ? -23.078 -32.344 -5.75 1 98.62 115 ASN B O 1
ATOM 4605 N N . PRO B 1 116 ? -21.969 -30.688 -4.633 1 98.69 116 PRO B N 1
ATOM 4606 C CA . PRO B 1 116 ? -20.766 -30.062 -4.066 1 98.69 116 PRO B CA 1
ATOM 4607 C C . PRO B 1 116 ? -20.344 -30.688 -2.74 1 98.69 116 PRO B C 1
ATOM 4609 O O . PRO B 1 116 ? -21.188 -31.188 -1.997 1 98.69 116 PRO B O 1
ATOM 4612 N N . VAL B 1 117 ? -19.125 -30.641 -2.436 1 98.88 117 VAL B N 1
ATOM 4613 C CA . VAL B 1 117 ? -18.641 -31.172 -1.17 1 98.88 117 VAL B CA 1
ATOM 4614 C C . VAL B 1 117 ? -18.797 -30.125 -0.066 1 98.88 117 VAL B C 1
ATOM 4616 O O . VAL B 1 117 ? -18.844 -30.469 1.118 1 98.88 117 VAL B O 1
ATOM 4619 N N . ILE B 1 118 ? -18.734 -28.891 -0.341 1 98.81 118 ILE B N 1
ATOM 4620 C CA . ILE B 1 118 ? -19.203 -27.828 0.539 1 98.81 118 ILE B CA 1
ATOM 4621 C C . ILE B 1 118 ? -20.188 -26.938 -0.212 1 98.81 118 ILE B C 1
ATOM 4623 O O . ILE B 1 118 ? -19.828 -26.25 -1.162 1 98.81 118 ILE B O 1
ATOM 4627 N N . ASP B 1 119 ? -21.391 -26.906 0.222 1 98 119 ASP B N 1
ATOM 4628 C CA . ASP B 1 119 ? -22.438 -26.109 -0.404 1 98 119 ASP B CA 1
ATOM 4629 C C . ASP B 1 119 ? -22.453 -24.688 0.142 1 98 119 ASP B C 1
ATOM 4631 O O . ASP B 1 119 ? -21.766 -24.375 1.123 1 98 119 ASP B O 1
ATOM 4635 N N . SER B 1 120 ? -23.078 -23.797 -0.59 1 97.56 120 SER B N 1
ATOM 4636 C CA . SER B 1 120 ? -23.219 -22.391 -0.19 1 97.56 120 SER B CA 1
ATOM 4637 C C . SER B 1 120 ? -24.344 -21.703 -0.971 1 97.56 120 SER B C 1
ATOM 4639 O O . SER B 1 120 ? -24.703 -22.156 -2.059 1 97.56 120 SER B O 1
ATOM 4641 N N . ASN B 1 121 ? -24.953 -20.703 -0.413 1 96.75 121 ASN B N 1
ATOM 4642 C CA . ASN B 1 121 ? -25.906 -19.844 -1.107 1 96.75 121 ASN B CA 1
ATOM 4643 C C . ASN B 1 121 ? -25.328 -18.469 -1.384 1 96.75 121 ASN B C 1
ATOM 4645 O O . ASN B 1 121 ? -26.062 -17.5 -1.6 1 96.75 121 ASN B O 1
ATOM 4649 N N . SER B 1 122 ? -24.062 -18.422 -1.297 1 97.56 122 SER B N 1
ATOM 4650 C CA . SER B 1 122 ? -23.359 -17.156 -1.479 1 97.56 122 SER B CA 1
ATOM 4651 C C . SER B 1 122 ? -22.578 -17.141 -2.787 1 97.56 122 SER B C 1
ATOM 4653 O O . SER B 1 122 ? -22.016 -18.156 -3.186 1 97.56 122 SER B O 1
ATOM 4655 N N . THR B 1 123 ? -22.484 -15.922 -3.42 1 97.88 123 THR B N 1
ATOM 4656 C CA . THR B 1 123 ? -21.609 -15.75 -4.582 1 97.88 123 THR B CA 1
ATOM 4657 C C . THR B 1 123 ? -20.25 -15.219 -4.16 1 97.88 123 THR B C 1
ATOM 4659 O O . THR B 1 123 ? -19.516 -14.664 -4.98 1 97.88 123 THR B O 1
ATOM 4662 N N . GLN B 1 124 ? -19.969 -15.258 -2.883 1 97.88 124 GLN B N 1
ATOM 4663 C CA . GLN B 1 124 ? -18.719 -14.734 -2.314 1 97.88 124 GLN B CA 1
ATOM 4664 C C . GLN B 1 124 ? -18.016 -15.797 -1.48 1 97.88 124 GLN B C 1
ATOM 4666 O O . GLN B 1 124 ? -17.531 -15.508 -0.38 1 97.88 124 GLN B O 1
ATOM 4671 N N . PHE B 1 125 ? -17.938 -17.047 -1.872 1 98.75 125 PHE B N 1
ATOM 4672 C CA . PHE B 1 125 ? -17.312 -18.203 -1.229 1 98.75 125 PHE B CA 1
ATOM 4673 C C . PHE B 1 125 ? -16.438 -18.969 -2.217 1 98.75 125 PHE B C 1
ATOM 4675 O O . PHE B 1 125 ? -16.953 -19.75 -3.018 1 98.75 125 PHE B O 1
ATOM 4682 N N . ARG B 1 126 ? -15 -18.734 -2.049 1 98.81 126 ARG B N 1
ATOM 4683 C CA . ARG B 1 126 ? -14.289 -19.25 -3.219 1 98.81 126 ARG B CA 1
ATOM 4684 C C . ARG B 1 126 ? -12.828 -19.531 -2.893 1 98.81 126 ARG B C 1
ATOM 4686 O O . ARG B 1 126 ? -12.328 -19.125 -1.843 1 98.81 126 ARG B O 1
ATOM 4693 N N . ASP B 1 127 ? -12.188 -20.328 -3.803 1 98.88 127 ASP B N 1
ATOM 4694 C CA . ASP B 1 127 ? -10.758 -20.516 -4.012 1 98.88 127 ASP B CA 1
ATOM 4695 C C . ASP B 1 127 ? -10.148 -21.375 -2.908 1 98.88 127 ASP B C 1
ATOM 4697 O O . ASP B 1 127 ? -9.211 -20.938 -2.225 1 98.88 127 ASP B O 1
ATOM 4701 N N . PRO B 1 128 ? -10.539 -22.625 -2.832 1 98.94 128 PRO B N 1
ATOM 4702 C CA . PRO B 1 128 ? -10.031 -23.516 -1.79 1 98.94 128 PRO B CA 1
ATOM 4703 C C . PRO B 1 128 ? -8.57 -23.906 -2.016 1 98.94 128 PRO B C 1
ATOM 4705 O O . PRO B 1 128 ? -8.172 -24.203 -3.148 1 98.94 128 PRO B O 1
ATOM 4708 N N . LYS B 1 129 ? -7.809 -23.906 -0.987 1 98.94 129 LYS B N 1
ATOM 4709 C CA . LYS B 1 129 ? -6.477 -24.5 -0.926 1 98.94 129 LYS B CA 1
ATOM 4710 C C . LYS B 1 129 ? -6.422 -25.625 0.112 1 98.94 129 LYS B C 1
ATOM 4712 O O . LYS B 1 129 ? -6.703 -25.391 1.291 1 98.94 129 LYS B O 1
ATOM 4717 N N . VAL B 1 130 ? -6.008 -26.812 -0.308 1 98.94 130 VAL B N 1
ATOM 4718 C CA . VAL B 1 130 ? -6.039 -27.984 0.56 1 98.94 130 VAL B CA 1
ATOM 4719 C C . VAL B 1 130 ? -4.621 -28.5 0.781 1 98.94 130 VAL B C 1
ATOM 4721 O O . VAL B 1 130 ? -3.818 -28.547 -0.154 1 98.94 130 VAL B O 1
ATOM 4724 N N . ILE B 1 131 ? -4.336 -28.906 1.983 1 98.62 131 ILE B N 1
ATOM 4725 C CA . ILE B 1 131 ? -3.092 -29.594 2.32 1 98.62 131 ILE B CA 1
ATOM 4726 C C . ILE B 1 131 ? -3.383 -30.781 3.238 1 98.62 131 ILE B C 1
ATOM 4728 O O . ILE B 1 131 ? -4.457 -30.859 3.836 1 98.62 131 ILE B O 1
ATOM 4732 N N . TRP B 1 132 ? -2.443 -31.703 3.238 1 98.25 132 TRP B N 1
ATOM 4733 C CA . TRP B 1 132 ? -2.459 -32.75 4.266 1 98.25 132 TRP B CA 1
ATOM 4734 C C . TRP B 1 132 ? -1.732 -32.281 5.523 1 98.25 132 TRP B C 1
ATOM 4736 O O . TRP B 1 132 ? -0.611 -31.766 5.445 1 98.25 132 TRP B O 1
ATOM 4746 N N . HIS B 1 133 ? -2.369 -32.312 6.641 1 98 133 HIS B N 1
ATOM 4747 C CA . HIS B 1 133 ? -1.76 -31.984 7.922 1 98 133 HIS B CA 1
ATOM 4748 C C . HIS B 1 133 ? -1.762 -33.188 8.859 1 98 133 HIS B C 1
ATOM 4750 O O . HIS B 1 133 ? -2.787 -33.5 9.461 1 98 133 HIS B O 1
ATOM 4756 N N . GLU B 1 134 ? -0.684 -33.844 9.062 1 96.25 134 GLU B N 1
ATOM 4757 C CA . GLU B 1 134 ? -0.386 -34.938 9.961 1 96.25 134 GLU B CA 1
ATOM 4758 C C . GLU B 1 134 ? -1.333 -36.125 9.719 1 96.25 134 GLU B C 1
ATOM 4760 O O . GLU B 1 134 ? -0.921 -37.156 9.211 1 96.25 134 GLU B O 1
ATOM 4765 N N . ASP B 1 135 ? -2.66 -35.969 9.977 1 98 135 ASP B N 1
ATOM 4766 C CA . ASP B 1 135 ? -3.531 -37.156 9.891 1 98 135 ASP B CA 1
ATOM 4767 C C . ASP B 1 135 ? -4.852 -36.812 9.203 1 98 135 ASP B C 1
ATOM 4769 O O . ASP B 1 135 ? -5.762 -37.625 9.141 1 98 135 ASP B O 1
ATOM 4773 N N . HIS B 1 136 ? -5.031 -35.625 8.82 1 98.75 136 HIS B N 1
ATOM 4774 C CA . HIS B 1 136 ? -6.246 -35.219 8.117 1 98.75 136 HIS B CA 1
ATOM 4775 C C . HIS B 1 136 ? -5.961 -34.156 7.07 1 98.75 136 HIS B C 1
ATOM 4777 O O . HIS B 1 136 ? -4.867 -33.594 7.035 1 98.75 136 HIS B O 1
ATOM 4783 N N . TRP B 1 137 ? -6.969 -33.938 6.23 1 98.88 137 TRP B N 1
ATOM 4784 C CA . TRP B 1 137 ? -6.914 -32.875 5.25 1 98.88 137 TRP B CA 1
ATOM 4785 C C . TRP B 1 137 ? -7.395 -31.547 5.859 1 98.88 137 TRP B C 1
ATOM 4787 O O . TRP B 1 137 ? -8.367 -31.531 6.617 1 98.88 137 TRP B O 1
ATOM 4797 N N . ALA B 1 138 ? -6.719 -30.484 5.598 1 98.94 138 ALA B N 1
ATOM 4798 C CA . ALA B 1 138 ? -7.121 -29.125 5.957 1 98.94 138 ALA B CA 1
ATOM 4799 C C . ALA B 1 138 ? -7.312 -28.266 4.715 1 98.94 138 ALA B C 1
ATOM 4801 O O . ALA B 1 138 ? -6.527 -28.344 3.768 1 98.94 138 ALA B O 1
ATOM 4802 N N . MET B 1 139 ? -8.344 -27.438 4.758 1 98.94 139 MET B N 1
ATOM 4803 C CA . MET B 1 139 ? -8.664 -26.531 3.658 1 98.94 139 MET B CA 1
ATOM 4804 C C . MET B 1 139 ? -8.812 -25.094 4.156 1 98.94 139 MET B C 1
ATOM 4806 O O . MET B 1 139 ? -9.445 -24.859 5.184 1 98.94 139 MET B O 1
ATOM 4810 N N . VAL B 1 140 ? -8.203 -24.172 3.518 1 98.94 140 VAL B N 1
ATOM 4811 C CA . VAL B 1 140 ? -8.539 -22.75 3.699 1 98.94 140 VAL B CA 1
ATOM 4812 C C . VAL B 1 140 ? -9.32 -22.25 2.49 1 98.94 140 VAL B C 1
ATOM 4814 O O . VAL B 1 140 ? -9 -22.594 1.35 1 98.94 140 VAL B O 1
ATOM 4817 N N . VAL B 1 141 ? -10.344 -21.531 2.715 1 98.94 141 VAL B N 1
ATOM 4818 C CA . VAL B 1 141 ? -11.234 -21.031 1.668 1 98.94 141 VAL B CA 1
ATOM 4819 C C . VAL B 1 141 ? -11.742 -19.641 2.035 1 98.94 141 VAL B C 1
ATOM 4821 O O . VAL B 1 141 ? -11.945 -19.328 3.215 1 98.94 141 VAL B O 1
ATOM 4824 N N . ALA B 1 142 ? -11.984 -18.812 1.059 1 98.88 142 ALA B N 1
ATOM 4825 C CA . ALA B 1 142 ? -12.312 -17.406 1.314 1 98.88 142 ALA B CA 1
ATOM 4826 C C . ALA B 1 142 ? -13.828 -17.203 1.353 1 98.88 142 ALA B C 1
ATOM 4828 O O . ALA B 1 142 ? -14.539 -17.625 0.441 1 98.88 142 ALA B O 1
ATOM 4829 N N . HIS B 1 143 ? -14.289 -16.672 2.412 1 98.44 143 HIS B N 1
ATOM 4830 C CA . HIS B 1 143 ? -15.523 -15.883 2.396 1 98.44 143 HIS B CA 1
ATOM 4831 C C . HIS B 1 143 ? -15.25 -14.43 2.025 1 98.44 143 HIS B C 1
ATOM 4833 O O . HIS B 1 143 ? -15.062 -13.586 2.904 1 98.44 143 HIS B O 1
ATOM 4839 N N . SER B 1 144 ? -15.258 -14.203 0.769 1 97.5 144 SER B N 1
ATOM 4840 C CA . SER B 1 144 ? -14.555 -13.117 0.089 1 97.5 144 SER B CA 1
ATOM 4841 C C . SER B 1 144 ? -14.938 -11.758 0.67 1 97.5 144 SER B C 1
ATOM 4843 O O . SER B 1 144 ? -14.086 -11.047 1.199 1 97.5 144 SER B O 1
ATOM 4845 N N . GLN B 1 145 ? -16.203 -11.352 0.731 1 96.06 145 GLN B N 1
ATOM 4846 C CA . GLN B 1 145 ? -16.609 -10.008 1.117 1 96.06 145 GLN B CA 1
ATOM 4847 C C . GLN B 1 145 ? -16.969 -9.938 2.602 1 96.06 145 GLN B C 1
ATOM 4849 O O . GLN B 1 145 ? -17.297 -8.867 3.119 1 96.06 145 GLN B O 1
ATOM 4854 N N . ASP B 1 146 ? -16.844 -11.102 3.256 1 96.38 146 ASP B N 1
ATOM 4855 C CA . ASP B 1 146 ? -16.906 -11.109 4.715 1 96.38 146 ASP B CA 1
ATOM 4856 C C . ASP B 1 146 ? -15.523 -10.93 5.332 1 96.38 146 ASP B C 1
ATOM 4858 O O . ASP B 1 146 ? -15.391 -10.82 6.551 1 96.38 146 ASP B O 1
ATOM 4862 N N . PHE B 1 147 ? -14.539 -10.938 4.5 1 97.38 147 PHE B N 1
ATOM 4863 C CA . PHE B 1 147 ? -13.148 -10.82 4.898 1 97.38 147 PHE B CA 1
ATOM 4864 C C . PHE B 1 147 ? -12.773 -11.898 5.906 1 97.38 147 PHE B C 1
ATOM 4866 O O . PHE B 1 147 ? -12.211 -11.609 6.961 1 97.38 147 PHE B O 1
ATOM 4873 N N . VAL B 1 148 ? -13.156 -13.156 5.5 1 98.06 148 VAL B N 1
ATOM 4874 C CA . VAL B 1 148 ? -12.914 -14.328 6.336 1 98.06 148 VAL B CA 1
ATOM 4875 C C . VAL B 1 148 ? -12.227 -15.414 5.508 1 98.06 148 VAL B C 1
ATOM 4877 O O . VAL B 1 148 ? -12.625 -15.688 4.375 1 98.06 148 VAL B O 1
ATOM 4880 N N . ILE B 1 149 ? -11.172 -15.93 6.07 1 98.94 149 ILE B N 1
ATOM 4881 C CA . ILE B 1 149 ? -10.656 -17.203 5.598 1 98.94 149 ILE B CA 1
ATOM 4882 C C . ILE B 1 149 ? -11.125 -18.328 6.527 1 98.94 149 ILE B C 1
ATOM 4884 O O . ILE B 1 149 ? -10.719 -18.391 7.688 1 98.94 149 ILE B O 1
ATOM 4888 N N . GLY B 1 150 ? -12.008 -19.172 5.98 1 98.88 150 GLY B N 1
ATOM 4889 C CA . GLY B 1 150 ? -12.453 -20.328 6.742 1 98.88 150 GLY B CA 1
ATOM 4890 C C . GLY B 1 150 ? -11.5 -21.5 6.664 1 98.88 150 GLY B C 1
ATOM 4891 O O . GLY B 1 150 ? -10.93 -21.781 5.605 1 98.88 150 GLY B O 1
ATOM 4892 N N . VAL B 1 151 ? -11.352 -22.172 7.793 1 98.94 151 VAL B N 1
ATOM 4893 C CA . VAL B 1 151 ? -10.617 -23.422 7.848 1 98.94 151 VAL B CA 1
ATOM 4894 C C . VAL B 1 151 ? -11.586 -24.594 7.988 1 98.94 151 VAL B C 1
ATOM 4896 O O . VAL B 1 151 ? -12.461 -24.578 8.859 1 98.94 151 VAL B O 1
ATOM 4899 N N . TYR B 1 152 ? -11.438 -25.531 7.09 1 98.94 152 TYR B N 1
ATOM 4900 C CA . TYR B 1 152 ? -12.219 -26.766 7.125 1 98.94 152 TYR B CA 1
ATOM 4901 C C . TYR B 1 152 ? -11.305 -27.984 7.215 1 98.94 152 TYR B C 1
ATOM 4903 O O . TYR B 1 152 ? -10.156 -27.938 6.77 1 98.94 152 TYR B O 1
ATOM 4911 N N . THR B 1 153 ? -11.82 -29.094 7.789 1 98.88 153 THR B N 1
ATOM 4912 C CA . THR B 1 153 ? -11.055 -30.328 7.887 1 98.88 153 THR B CA 1
ATOM 4913 C C . THR B 1 153 ? -11.852 -31.5 7.309 1 98.88 153 THR B C 1
ATOM 4915 O O . THR B 1 153 ? -13.086 -31.453 7.262 1 98.88 153 THR B O 1
ATOM 4918 N N . SER B 1 154 ? -11.164 -32.469 6.848 1 98.94 154 SER B N 1
ATOM 4919 C CA . SER B 1 154 ? -11.766 -33.688 6.273 1 98.94 154 SER B CA 1
ATOM 4920 C C . SER B 1 154 ? -10.859 -34.875 6.445 1 98.94 154 SER B C 1
ATOM 4922 O O . SER B 1 154 ? -9.633 -34.75 6.438 1 98.94 154 SER B O 1
ATOM 4924 N N . GLN B 1 155 ? -11.469 -36.094 6.531 1 98.69 155 GLN B N 1
ATOM 4925 C CA . GLN B 1 155 ? -10.711 -37.344 6.551 1 98.69 155 GLN B CA 1
ATOM 4926 C C . GLN B 1 155 ? -10.695 -38 5.172 1 98.69 155 GLN B C 1
ATOM 4928 O O . GLN B 1 155 ? -9.891 -38.906 4.918 1 98.69 155 GLN B O 1
ATOM 4933 N N . ASP B 1 156 ? -11.57 -37.531 4.266 1 98.81 156 ASP B N 1
ATOM 4934 C CA . ASP B 1 156 ? -11.758 -38.312 3.057 1 98.81 156 ASP B CA 1
ATOM 4935 C C . ASP B 1 156 ? -11.836 -37.438 1.819 1 98.81 156 ASP B C 1
ATOM 4937 O O . ASP B 1 156 ? -12.164 -37.906 0.728 1 98.81 156 ASP B O 1
ATOM 4941 N N . LEU B 1 157 ? -11.625 -36.031 1.945 1 98.88 157 LEU B N 1
ATOM 4942 C CA . LEU B 1 157 ? -11.656 -35.062 0.881 1 98.88 157 LEU B CA 1
ATOM 4943 C C . LEU B 1 157 ? -13.078 -34.844 0.372 1 98.88 157 LEU B C 1
ATOM 4945 O O . LEU B 1 157 ? -13.305 -34.031 -0.538 1 98.88 157 LEU B O 1
ATOM 4949 N N . LYS B 1 158 ? -14.102 -35.5 0.925 1 98.88 158 LYS B N 1
ATOM 4950 C CA . LYS B 1 158 ? -15.484 -35.438 0.47 1 98.88 158 LYS B CA 1
ATOM 4951 C C . LYS B 1 158 ? -16.375 -34.75 1.513 1 98.88 158 LYS B C 1
ATOM 4953 O O . LYS B 1 158 ? -17.234 -33.938 1.17 1 98.88 158 LYS B O 1
ATOM 4958 N N . THR B 1 159 ? -16.188 -35.156 2.711 1 98.75 159 THR B N 1
ATOM 4959 C CA . THR B 1 159 ? -16.953 -34.594 3.824 1 98.75 159 THR B CA 1
ATOM 4960 C C . THR B 1 159 ? -16.094 -33.594 4.621 1 98.75 159 THR B C 1
ATOM 4962 O O . THR B 1 159 ? -15.07 -33.969 5.184 1 98.75 159 THR B O 1
ATOM 4965 N N . TRP B 1 160 ? -16.562 -32.406 4.676 1 98.88 160 TRP B N 1
ATOM 4966 C CA . TRP B 1 160 ? -15.766 -31.344 5.301 1 98.88 160 TRP B CA 1
ATOM 4967 C C . TRP B 1 160 ? -16.5 -30.75 6.496 1 98.88 160 TRP B C 1
ATOM 4969 O O . TRP B 1 160 ? -17.719 -30.547 6.453 1 98.88 160 TRP B O 1
ATOM 4979 N N . SER B 1 161 ? -15.773 -30.406 7.527 1 98.75 161 SER B N 1
ATOM 4980 C CA . SER B 1 161 ? -16.281 -29.734 8.719 1 98.75 161 SER B CA 1
ATOM 4981 C C . SER B 1 161 ? -15.57 -28.406 8.961 1 98.75 161 SER B C 1
ATOM 4983 O O . SER B 1 161 ? -14.336 -28.344 8.93 1 98.75 161 SER B O 1
ATOM 4985 N N . HIS B 1 162 ? -16.359 -27.375 9.195 1 98.75 162 HIS B N 1
ATOM 4986 C CA . HIS B 1 162 ? -15.766 -26.094 9.539 1 98.75 162 HIS B CA 1
ATOM 4987 C C . HIS B 1 162 ? -15.016 -26.172 10.867 1 98.75 162 HIS B C 1
ATOM 4989 O O . HIS B 1 162 ? -15.531 -26.703 11.844 1 98.75 162 HIS B O 1
ATOM 4995 N N . ALA B 1 163 ? -13.82 -25.609 10.875 1 98.88 163 ALA B N 1
ATOM 4996 C CA . ALA B 1 163 ? -12.992 -25.703 12.07 1 98.88 163 ALA B CA 1
ATOM 4997 C C . ALA B 1 163 ? -12.781 -24.328 12.703 1 98.88 163 ALA B C 1
ATOM 4999 O O . ALA B 1 163 ? -12.859 -24.188 13.922 1 98.88 163 ALA B O 1
ATOM 5000 N N . SER B 1 164 ? -12.422 -23.328 11.977 1 98.88 164 SER B N 1
ATOM 5001 C CA . SER B 1 164 ? -12.125 -22 12.492 1 98.88 164 SER B CA 1
ATOM 5002 C C . SER B 1 164 ? -12.172 -20.953 11.391 1 98.88 164 SER B C 1
ATOM 5004 O O . SER B 1 164 ? -12.391 -21.281 10.219 1 98.88 164 SER B O 1
ATOM 5006 N N . ASN B 1 165 ? -12.109 -19.688 11.805 1 98.81 165 ASN B N 1
ATOM 5007 C CA . ASN B 1 165 ? -12.023 -18.547 10.891 1 98.81 165 ASN B CA 1
ATOM 5008 C C . ASN B 1 165 ? -10.805 -17.672 11.188 1 98.81 165 ASN B C 1
ATOM 5010 O O . ASN B 1 165 ? -10.438 -17.484 12.352 1 98.81 165 ASN B O 1
ATOM 5014 N N . PHE B 1 166 ? -10.117 -17.219 10.25 1 98.69 166 PHE B N 1
ATOM 5015 C CA . PHE B 1 166 ? -9.18 -16.094 10.266 1 98.69 166 PHE B CA 1
ATOM 5016 C C . PHE B 1 166 ? -9.789 -14.867 9.609 1 98.69 166 PHE B C 1
ATOM 5018 O O . PHE B 1 166 ? -9.891 -14.797 8.383 1 98.69 166 PHE B O 1
ATOM 5025 N N . SER B 1 167 ? -10.156 -13.766 10.414 1 97.56 167 SER B N 1
ATOM 5026 C CA . SER B 1 167 ? -11.07 -12.75 9.898 1 97.56 167 SER B CA 1
ATOM 5027 C C . SER B 1 167 ? -10.5 -11.344 10.109 1 97.56 167 SER B C 1
ATOM 5029 O O . SER B 1 167 ? -9.906 -11.062 11.148 1 97.56 167 SER B O 1
ATOM 5031 N N . HIS B 1 168 ? -10.688 -10.5 9.078 1 96.88 168 HIS B N 1
ATOM 5032 C CA . HIS B 1 168 ? -10.422 -9.07 9.164 1 96.88 168 HIS B CA 1
ATOM 5033 C C . HIS B 1 168 ? -8.984 -8.797 9.602 1 96.88 168 HIS B C 1
ATOM 5035 O O . HIS B 1 168 ? -8.75 -8.039 10.547 1 96.88 168 HIS B O 1
ATOM 5041 N N . HIS B 1 169 ? -8.039 -9.391 8.969 1 97.81 169 HIS B N 1
ATOM 5042 C CA . HIS B 1 169 ? -6.617 -9.156 9.164 1 97.81 169 HIS B CA 1
ATOM 5043 C C . HIS B 1 169 ? -5.977 -8.539 7.93 1 97.81 169 HIS B C 1
ATOM 5045 O O . HIS B 1 169 ? -6.371 -8.844 6.801 1 97.81 169 HIS B O 1
ATOM 5051 N N . GLY B 1 170 ? -4.914 -7.684 8.148 1 97.69 170 GLY B N 1
ATOM 5052 C CA . GLY B 1 170 ? -4.152 -7.121 7.039 1 97.69 170 GLY B CA 1
ATOM 5053 C C . GLY B 1 170 ? -4.965 -6.172 6.18 1 97.69 170 GLY B C 1
ATOM 5054 O O . GLY B 1 170 ? -5.773 -5.398 6.695 1 97.69 170 GLY B O 1
ATOM 5055 N N . LEU B 1 171 ? -4.668 -6.125 4.945 1 97.06 171 LEU B N 1
ATOM 5056 C CA . LEU B 1 171 ? -5.434 -5.328 3.992 1 97.06 171 LEU B CA 1
ATOM 5057 C C . LEU B 1 171 ? -6.742 -6.02 3.637 1 97.06 171 LEU B C 1
ATOM 5059 O O . LEU B 1 171 ? -6.75 -7.191 3.262 1 97.06 171 LEU B O 1
ATOM 5063 N N . LEU B 1 172 ? -7.777 -5.344 3.764 1 96.62 172 LEU B N 1
ATOM 5064 C CA . LEU B 1 172 ? -9.07 -5.953 3.453 1 96.62 172 LEU B CA 1
ATOM 5065 C C . LEU B 1 172 ? -9.406 -5.789 1.975 1 96.62 172 LEU B C 1
ATOM 5067 O O . LEU B 1 172 ? -9.93 -6.711 1.347 1 96.62 172 LEU B O 1
ATOM 5071 N N . GLY B 1 173 ? -8.984 -4.539 1.44 1 94.56 173 GLY B N 1
ATOM 5072 C CA . GLY B 1 173 ? -9.414 -4.219 0.09 1 94.56 173 GLY B CA 1
ATOM 5073 C C . GLY B 1 173 ? -10.922 -4.234 -0.072 1 94.56 173 GLY B C 1
ATOM 5074 O O . GLY B 1 173 ? -11.641 -3.594 0.698 1 94.56 173 GLY B O 1
ATOM 5075 N N . VAL B 1 174 ? -11.422 -4.922 -1.199 1 94.81 174 VAL B N 1
ATOM 5076 C CA . VAL B 1 174 ? -12.859 -5.098 -1.409 1 94.81 174 VAL B CA 1
ATOM 5077 C C . VAL B 1 174 ? -13.234 -6.566 -1.229 1 94.81 174 VAL B C 1
ATOM 5079 O O . VAL B 1 174 ? -14.359 -6.883 -0.849 1 94.81 174 VAL B O 1
ATOM 5082 N N . GLN B 1 175 ? -12.227 -7.469 -1.519 1 96 175 GLN B N 1
ATOM 5083 C CA . GLN B 1 175 ? -12.516 -8.891 -1.381 1 96 175 GLN B CA 1
ATOM 5084 C C . GLN B 1 175 ? -11.234 -9.695 -1.187 1 96 175 GLN B C 1
ATOM 5086 O O . GLN B 1 175 ? -10.211 -9.398 -1.806 1 96 175 GLN B O 1
ATOM 5091 N N . TYR B 1 176 ? -11.336 -10.758 -0.291 1 98.06 176 TYR B N 1
ATOM 5092 C CA . TYR B 1 176 ? -10.312 -11.789 -0.14 1 98.06 176 TYR B CA 1
ATOM 5093 C C . TYR B 1 176 ? -10.43 -12.836 -1.239 1 98.06 176 TYR B C 1
ATOM 5095 O O . TYR B 1 176 ? -11.539 -13.25 -1.603 1 98.06 176 TYR B O 1
ATOM 5103 N N . GLU B 1 177 ? -9.242 -13.195 -1.755 1 98.56 177 GLU B N 1
ATOM 5104 C CA . GLU B 1 177 ? -9.258 -14.25 -2.766 1 98.56 177 GLU B CA 1
ATOM 5105 C C . GLU B 1 177 ? -8.008 -15.117 -2.676 1 98.56 177 GLU B C 1
ATOM 5107 O O . GLU B 1 177 ? -7.008 -14.711 -2.076 1 98.56 177 GLU B O 1
ATOM 5112 N N . CYS B 1 178 ? -8.078 -16.281 -3.227 1 98.75 178 CYS B N 1
ATOM 5113 C CA . CYS B 1 178 ? -6.977 -17.188 -3.512 1 98.75 178 CYS B CA 1
ATOM 5114 C C . CYS B 1 178 ? -6.086 -17.359 -2.287 1 98.75 178 CYS B C 1
ATOM 5116 O O . CYS B 1 178 ? -4.867 -17.188 -2.369 1 98.75 178 CYS B O 1
ATOM 5118 N N . PRO B 1 179 ? -6.652 -17.781 -1.181 1 98.88 179 PRO B N 1
ATOM 5119 C CA . PRO B 1 179 ? -5.766 -18.062 -0.048 1 98.88 179 PRO B CA 1
ATOM 5120 C C . PRO B 1 179 ? -4.875 -19.281 -0.287 1 98.88 179 PRO B C 1
ATOM 5122 O O . PRO B 1 179 ? -5.23 -20.156 -1.072 1 98.88 179 PRO B O 1
ATOM 5125 N N . ASN B 1 180 ? -3.748 -19.266 0.336 1 98.81 180 ASN B N 1
ATOM 5126 C CA . ASN B 1 180 ? -2.861 -20.422 0.412 1 98.81 180 ASN B CA 1
ATOM 5127 C C . ASN B 1 180 ? -2.406 -20.688 1.845 1 98.81 180 ASN B C 1
ATOM 5129 O O . ASN B 1 180 ? -2.307 -19.75 2.65 1 98.81 180 ASN B O 1
ATOM 5133 N N . LEU B 1 181 ? -2.207 -21.906 2.131 1 98.81 181 LEU B N 1
ATOM 5134 C CA . LEU B 1 181 ? -1.59 -22.375 3.363 1 98.81 181 LEU B CA 1
ATOM 5135 C C . LEU B 1 181 ? -0.452 -23.344 3.062 1 98.81 181 LEU B C 1
ATOM 5137 O O . LEU B 1 181 ? -0.654 -24.359 2.383 1 98.81 181 LEU B O 1
ATOM 5141 N N . VAL B 1 182 ? 0.709 -23.016 3.57 1 98.5 182 VAL B N 1
ATOM 5142 C CA . VAL B 1 182 ? 1.857 -23.828 3.176 1 98.5 182 VAL B CA 1
ATOM 5143 C C . VAL B 1 182 ? 2.887 -23.844 4.305 1 98.5 182 VAL B C 1
ATOM 5145 O O . VAL B 1 182 ? 3.09 -22.844 4.988 1 98.5 182 VAL B O 1
ATOM 5148 N N . LYS B 1 183 ? 3.465 -25 4.551 1 97.69 183 LYS B N 1
ATOM 5149 C CA . LYS B 1 183 ? 4.609 -25.109 5.449 1 97.69 183 LYS B CA 1
ATOM 5150 C C . LYS B 1 183 ? 5.867 -24.516 4.809 1 97.69 183 LYS B C 1
ATOM 5152 O O . LYS B 1 183 ? 6.188 -24.828 3.66 1 97.69 183 LYS B O 1
ATOM 5157 N N . MET B 1 184 ? 6.531 -23.625 5.543 1 96.75 184 MET B N 1
ATOM 5158 C CA . MET B 1 184 ? 7.707 -22.906 5.059 1 96.75 184 MET B CA 1
ATOM 5159 C C . MET B 1 184 ? 8.938 -23.25 5.898 1 96.75 184 MET B C 1
ATOM 5161 O O . MET B 1 184 ? 8.859 -23.281 7.125 1 96.75 184 MET B O 1
ATOM 5165 N N . PRO B 1 185 ? 10.094 -23.531 5.195 1 97.5 185 PRO B N 1
ATOM 5166 C CA . PRO B 1 185 ? 11.32 -23.547 5.996 1 97.5 185 PRO B CA 1
ATOM 5167 C C . PRO B 1 185 ? 11.703 -22.172 6.539 1 97.5 185 PRO B C 1
ATOM 5169 O O . PRO B 1 185 ? 11.305 -21.156 5.969 1 97.5 185 PRO B O 1
ATOM 5172 N N . VAL B 1 186 ? 12.352 -22.141 7.645 1 96.94 186 VAL B N 1
ATOM 5173 C CA . VAL B 1 186 ? 12.883 -20.906 8.219 1 96.94 186 VAL B CA 1
ATOM 5174 C C . VAL B 1 186 ? 14.383 -20.828 7.961 1 96.94 186 VAL B C 1
ATOM 5176 O O . VAL B 1 186 ? 15.141 -21.719 8.352 1 96.94 186 VAL B O 1
ATOM 5179 N N . GLU B 1 187 ? 14.797 -19.781 7.32 1 94.81 187 GLU B N 1
ATOM 5180 C CA . GLU B 1 187 ? 16.203 -19.609 6.953 1 94.81 187 GLU B CA 1
ATOM 5181 C C . GLU B 1 187 ? 17.094 -19.672 8.188 1 94.81 187 GLU B C 1
ATOM 5183 O O . GLU B 1 187 ? 16.781 -19.078 9.219 1 94.81 187 GLU B O 1
ATOM 5188 N N . GLY B 1 188 ? 18.25 -20.359 7.988 1 90.94 188 GLY B N 1
ATOM 5189 C CA . GLY B 1 188 ? 19.266 -20.422 9.023 1 90.94 188 GLY B CA 1
ATOM 5190 C C . GLY B 1 188 ? 18.906 -21.359 10.164 1 90.94 188 GLY B C 1
ATOM 5191 O O . GLY B 1 188 ? 19.547 -21.344 11.219 1 90.94 188 GLY B O 1
ATOM 5192 N N . SER B 1 189 ? 17.812 -22.094 10.023 1 94.19 189 SER B N 1
ATOM 5193 C CA . SER B 1 189 ? 17.406 -23.031 11.062 1 94.19 189 SER B CA 1
ATOM 5194 C C . SER B 1 189 ? 16.812 -24.312 10.461 1 94.19 189 SER B C 1
ATOM 5196 O O . SER B 1 189 ? 16.703 -24.438 9.242 1 94.19 189 SER B O 1
ATOM 5198 N N . ASN B 1 190 ? 16.516 -25.281 11.297 1 93.56 190 ASN B N 1
ATOM 5199 C CA . ASN B 1 190 ? 15.828 -26.484 10.891 1 93.56 190 ASN B CA 1
ATOM 5200 C C . ASN B 1 190 ? 14.344 -26.422 11.219 1 93.56 190 ASN B C 1
ATOM 5202 O O . ASN B 1 190 ? 13.633 -27.438 11.125 1 93.56 190 ASN B O 1
ATOM 5206 N N . ASP B 1 191 ? 13.969 -25.266 11.602 1 94.88 191 ASP B N 1
ATOM 5207 C CA . ASP B 1 191 ? 12.57 -25.078 11.969 1 94.88 191 ASP B CA 1
ATOM 5208 C C . ASP B 1 191 ? 11.719 -24.766 10.734 1 94.88 191 ASP B C 1
ATOM 5210 O O . ASP B 1 191 ? 12.242 -24.484 9.664 1 94.88 191 ASP B O 1
ATOM 5214 N N . SER B 1 192 ? 10.469 -25.016 10.93 1 96.81 192 SER B N 1
ATOM 5215 C CA . SER B 1 192 ? 9.492 -24.625 9.922 1 96.81 192 SER B CA 1
ATOM 5216 C C . SER B 1 192 ? 8.352 -23.812 10.539 1 96.81 192 SER B C 1
ATOM 5218 O O . SER B 1 192 ? 8.133 -23.875 11.75 1 96.81 192 SER B O 1
ATOM 5220 N N . MET B 1 193 ? 7.773 -23.031 9.82 1 97.38 193 MET B N 1
ATOM 5221 C CA . MET B 1 193 ? 6.551 -22.312 10.133 1 97.38 193 MET B CA 1
ATOM 5222 C C . MET B 1 193 ? 5.531 -22.438 9.008 1 97.38 193 MET B C 1
ATOM 5224 O O . MET B 1 193 ? 5.801 -23.078 7.996 1 97.38 193 MET B O 1
ATOM 5228 N N . TYR B 1 194 ? 4.293 -21.984 9.297 1 98.56 194 TYR B N 1
ATOM 5229 C CA . TYR B 1 194 ? 3.297 -21.906 8.234 1 98.56 194 TYR B CA 1
ATOM 5230 C C . TYR B 1 194 ? 3.148 -20.484 7.719 1 98.56 194 TYR B C 1
ATOM 5232 O O . TYR B 1 194 ? 3.484 -19.531 8.414 1 98.56 194 TYR B O 1
ATOM 5240 N N . LEU B 1 195 ? 2.785 -20.438 6.543 1 98.75 195 LEU B N 1
ATOM 5241 C CA . LEU B 1 195 ? 2.453 -19.172 5.887 1 98.75 195 LEU B CA 1
ATOM 5242 C C . LEU B 1 195 ? 1.029 -19.203 5.344 1 98.75 195 LEU B C 1
ATOM 5244 O O . LEU B 1 195 ? 0.663 -20.109 4.602 1 98.75 195 LEU B O 1
ATOM 5248 N N . LEU B 1 196 ? 0.229 -18.234 5.785 1 98.94 196 LEU B N 1
ATOM 5249 C CA . LEU B 1 196 ? -1.059 -17.969 5.152 1 98.94 196 LEU B CA 1
ATOM 5250 C C . LEU B 1 196 ? -0.96 -16.781 4.191 1 98.94 196 LEU B C 1
ATOM 5252 O O . LEU B 1 196 ? -0.528 -15.695 4.582 1 98.94 196 LEU B O 1
ATOM 5256 N N . THR B 1 197 ? -1.237 -17 2.92 1 98.81 197 THR B N 1
ATOM 5257 C CA . THR B 1 197 ? -1.335 -15.883 1.984 1 98.81 197 THR B CA 1
ATOM 5258 C C . THR B 1 197 ? -2.793 -15.586 1.647 1 98.81 197 THR B C 1
ATOM 5260 O O . THR B 1 197 ? -3.633 -16.484 1.645 1 98.81 197 THR B O 1
ATOM 5263 N N . ILE B 1 198 ? -3.107 -14.375 1.446 1 98.81 198 ILE B N 1
ATOM 5264 C CA . ILE B 1 198 ? -4.426 -13.906 1.025 1 98.81 198 ILE B CA 1
ATOM 5265 C C . ILE B 1 198 ? -4.273 -12.883 -0.101 1 98.81 198 ILE B C 1
ATOM 5267 O O . ILE B 1 198 ? -3.607 -11.859 0.064 1 98.81 198 ILE B O 1
ATOM 5271 N N . SER B 1 199 ? -4.875 -13.164 -1.225 1 98.62 199 SER B N 1
ATOM 5272 C CA . SER B 1 199 ? -4.898 -12.188 -2.307 1 98.62 199 SER B CA 1
ATOM 5273 C C . SER B 1 199 ? -6.098 -11.258 -2.184 1 98.62 199 SER B C 1
ATOM 5275 O O . SER B 1 199 ? -7.133 -11.633 -1.636 1 98.62 199 SER B O 1
ATOM 5277 N N . ILE B 1 200 ? -5.844 -10.016 -2.641 1 97.12 200 ILE B N 1
ATOM 5278 C CA . ILE B 1 200 ? -6.832 -8.945 -2.592 1 97.12 200 ILE B CA 1
ATOM 5279 C C . ILE B 1 200 ? -7.137 -8.461 -4.004 1 97.12 200 ILE B C 1
ATOM 5281 O O . ILE B 1 200 ? -6.219 -8.195 -4.785 1 97.12 200 ILE B O 1
ATOM 5285 N N . ASN B 1 201 ? -8.5 -8.312 -4.309 1 96 201 ASN B N 1
ATOM 5286 C CA . ASN B 1 201 ? -8.875 -7.734 -5.598 1 96 201 ASN B CA 1
ATOM 5287 C C . ASN B 1 201 ? -10.281 -7.141 -5.559 1 96 201 ASN B C 1
ATOM 5289 O O . ASN B 1 201 ? -11.258 -7.863 -5.34 1 96 201 ASN B O 1
ATOM 5293 N N . PRO B 1 202 ? -10.602 -5.922 -5.871 1 95.56 202 PRO B N 1
ATOM 5294 C CA . PRO B 1 202 ? -9.562 -4.887 -5.875 1 95.56 202 PRO B CA 1
ATOM 5295 C C . PRO B 1 202 ? -9.227 -4.383 -4.473 1 95.56 202 PRO B C 1
ATOM 5297 O O . PRO B 1 202 ? -9.734 -4.914 -3.484 1 95.56 202 PRO B O 1
ATOM 5300 N N . GLY B 1 203 ? -8.344 -3.387 -4.434 1 95.12 203 GLY B N 1
ATOM 5301 C CA . GLY B 1 203 ? -8.117 -2.688 -3.178 1 95.12 203 GLY B CA 1
ATOM 5302 C C . GLY B 1 203 ? -6.656 -2.674 -2.756 1 95.12 203 GLY B C 1
ATOM 5303 O O . GLY B 1 203 ? -6.332 -2.264 -1.642 1 95.12 203 GLY B O 1
ATOM 5304 N N . ALA B 1 204 ? -5.77 -3.146 -3.648 1 97.12 204 ALA B N 1
ATOM 5305 C CA . ALA B 1 204 ? -4.34 -3.039 -3.365 1 97.12 204 ALA B CA 1
ATOM 5306 C C . ALA B 1 204 ? -3.918 -1.581 -3.219 1 97.12 204 ALA B C 1
ATOM 5308 O O . ALA B 1 204 ? -4.426 -0.707 -3.926 1 97.12 204 ALA B O 1
ATOM 5309 N N . PRO B 1 205 ? -2.918 -1.331 -2.326 1 96.75 205 PRO B N 1
ATOM 5310 C CA . PRO B 1 205 ? -2.463 0.053 -2.17 1 96.75 205 PRO B CA 1
ATOM 5311 C C . PRO B 1 205 ? -1.942 0.654 -3.473 1 96.75 205 PRO B C 1
ATOM 5313 O O . PRO B 1 205 ? -2.135 1.846 -3.727 1 96.75 205 PRO B O 1
ATOM 5316 N N . LEU B 1 206 ? -1.3 -0.136 -4.355 1 97.5 206 LEU B N 1
ATOM 5317 C CA . LEU B 1 206 ? -0.822 0.331 -5.652 1 97.5 206 LEU B CA 1
ATOM 5318 C C . LEU B 1 206 ? -1.939 0.294 -6.688 1 97.5 206 LEU B C 1
ATOM 5320 O O . LEU B 1 206 ? -1.71 0.581 -7.867 1 97.5 206 LEU B O 1
ATOM 5324 N N . GLY B 1 207 ? -3.158 -0.097 -6.305 1 96.94 207 GLY B N 1
ATOM 5325 C CA . GLY B 1 207 ? -4.289 -0.238 -7.211 1 96.94 207 GLY B CA 1
ATOM 5326 C C . GLY B 1 207 ? -4.477 -1.656 -7.719 1 96.94 207 GLY B C 1
ATOM 5327 O O . GLY B 1 207 ? -3.496 -2.363 -7.969 1 96.94 207 GLY B O 1
ATOM 5328 N N . GLY B 1 208 ? -5.734 -2.012 -7.836 1 97.38 208 GLY B N 1
ATOM 5329 C CA . GLY B 1 208 ? -6.055 -3.314 -8.391 1 97.38 208 GLY B CA 1
ATOM 5330 C C . GLY B 1 208 ? -5.805 -4.457 -7.426 1 97.38 208 GLY B C 1
ATOM 5331 O O . GLY B 1 208 ? -6.285 -4.434 -6.293 1 97.38 208 GLY B O 1
ATOM 5332 N N . SER B 1 209 ? -5.055 -5.461 -7.879 1 98.06 209 SER B N 1
ATOM 5333 C CA . SER B 1 209 ? -4.918 -6.711 -7.141 1 98.06 209 SER B CA 1
ATOM 5334 C C . SER B 1 209 ? -3.518 -6.863 -6.559 1 98.06 209 SER B C 1
ATOM 5336 O O . SER B 1 209 ? -2.555 -6.312 -7.098 1 98.06 209 SER B O 1
ATOM 5338 N N . THR B 1 210 ? -3.375 -7.551 -5.469 1 97.94 210 THR B N 1
ATOM 5339 C CA . THR B 1 210 ? -2.105 -7.863 -4.82 1 97.94 210 THR B CA 1
ATOM 5340 C C . THR B 1 210 ? -2.24 -9.109 -3.943 1 97.94 210 THR B C 1
ATOM 5342 O O . THR B 1 210 ? -3.314 -9.703 -3.867 1 97.94 210 THR B O 1
ATOM 5345 N N . THR B 1 211 ? -1.11 -9.578 -3.398 1 98.62 211 THR B N 1
ATOM 5346 C CA . THR B 1 211 ? -1.096 -10.664 -2.432 1 98.62 211 THR B CA 1
ATOM 5347 C C . THR B 1 211 ? -0.414 -10.234 -1.137 1 98.62 211 THR B C 1
ATOM 5349 O O . THR B 1 211 ? 0.615 -9.555 -1.167 1 98.62 211 THR B O 1
ATOM 5352 N N . GLN B 1 212 ? -1.073 -10.523 -0.009 1 98.62 212 GLN B N 1
ATOM 5353 C CA . GLN B 1 212 ? -0.476 -10.328 1.308 1 98.62 212 GLN B CA 1
ATOM 5354 C C . GLN B 1 212 ? -0.193 -11.664 1.987 1 98.62 212 GLN B C 1
ATOM 5356 O O . GLN B 1 212 ? -0.651 -12.711 1.523 1 98.62 212 GLN B O 1
ATOM 5361 N N . TYR B 1 213 ? 0.631 -11.617 3.086 1 98.75 213 TYR B N 1
ATOM 5362 C CA . TYR B 1 213 ? 0.966 -12.891 3.725 1 98.75 213 TYR B CA 1
ATOM 5363 C C . TYR B 1 213 ? 1.095 -12.727 5.234 1 98.75 213 TYR B C 1
ATOM 5365 O O . TYR B 1 213 ? 1.35 -11.617 5.723 1 98.75 213 TYR B O 1
ATOM 5373 N N . PHE B 1 214 ? 0.933 -13.82 5.945 1 98.75 214 PHE B N 1
ATOM 5374 C CA . PHE B 1 214 ? 0.988 -13.922 7.398 1 98.75 214 PHE B CA 1
ATOM 5375 C C . PHE B 1 214 ? 1.804 -15.141 7.824 1 98.75 214 PHE B C 1
ATOM 5377 O O . PHE B 1 214 ? 1.356 -16.281 7.676 1 98.75 214 PHE B O 1
ATOM 5384 N N . PRO B 1 215 ? 3.039 -14.898 8.352 1 98.69 215 PRO B N 1
ATOM 5385 C CA . PRO B 1 215 ? 3.723 -16.031 8.992 1 98.69 215 PRO B CA 1
ATOM 5386 C C . PRO B 1 215 ? 3.064 -16.438 10.305 1 98.69 215 PRO B C 1
ATOM 5388 O O . PRO B 1 215 ? 2.551 -15.594 11.039 1 98.69 215 PRO B O 1
ATOM 5391 N N . GLY B 1 216 ? 3.08 -17.719 10.539 1 98.69 216 GLY B N 1
ATOM 5392 C CA . GLY B 1 216 ? 2.467 -18.156 11.781 1 98.69 216 GLY B CA 1
ATOM 5393 C C . GLY B 1 216 ? 2.576 -19.656 12.016 1 98.69 216 GLY B C 1
ATOM 5394 O O . GLY B 1 216 ? 3.453 -20.312 11.453 1 98.69 216 GLY B O 1
ATOM 5395 N N . THR B 1 217 ? 1.785 -20.125 12.945 1 98.62 217 THR B N 1
ATOM 5396 C CA . THR B 1 217 ? 1.681 -21.547 13.25 1 98.62 217 THR B CA 1
ATOM 5397 C C . THR B 1 217 ? 0.319 -22.094 12.828 1 98.62 217 THR B C 1
ATOM 5399 O O . THR B 1 217 ? -0.655 -21.344 12.742 1 98.62 217 THR B O 1
ATOM 5402 N N . PHE B 1 218 ? 0.281 -23.375 12.562 1 98.81 218 PHE B N 1
ATOM 5403 C CA . PHE B 1 218 ? -0.939 -24.094 12.219 1 98.81 218 PHE B CA 1
ATOM 5404 C C . PHE B 1 218 ? -0.988 -25.438 12.93 1 98.81 218 PHE B C 1
ATOM 5406 O O . PHE B 1 218 ? -0.043 -26.234 12.852 1 98.81 218 PHE B O 1
ATOM 5413 N N . ASN B 1 219 ? -2.115 -25.672 13.578 1 98.75 219 ASN B N 1
ATOM 5414 C CA . ASN B 1 219 ? -2.17 -26.891 14.375 1 98.75 219 ASN B CA 1
ATOM 5415 C C . ASN B 1 219 ? -3.121 -27.906 13.758 1 98.75 219 ASN B C 1
ATOM 5417 O O . ASN B 1 219 ? -3.531 -28.859 14.422 1 98.75 219 ASN B O 1
ATOM 5421 N N . GLY B 1 220 ? -3.586 -27.656 12.578 1 98.69 220 GLY B N 1
ATOM 5422 C CA . GLY B 1 220 ? -4.496 -28.562 11.891 1 98.69 220 GLY B CA 1
ATOM 5423 C C . GLY B 1 220 ? -5.91 -28.031 11.797 1 98.69 220 GLY B C 1
ATOM 5424 O O . GLY B 1 220 ? -6.684 -28.453 10.93 1 98.69 220 GLY B O 1
ATOM 5425 N N . THR B 1 221 ? -6.207 -27.047 12.656 1 98.75 221 THR B N 1
ATOM 5426 C CA . THR B 1 221 ? -7.559 -26.484 12.648 1 98.75 221 THR B CA 1
ATOM 5427 C C . THR B 1 221 ? -7.516 -24.969 12.742 1 98.75 221 THR B C 1
ATOM 5429 O O . THR B 1 221 ? -8.469 -24.281 12.344 1 98.75 221 THR B O 1
ATOM 5432 N N . HIS B 1 222 ? -6.488 -24.438 13.391 1 98.75 222 HIS B N 1
ATOM 5433 C CA . HIS B 1 222 ? -6.383 -23 13.633 1 98.75 222 HIS B CA 1
ATOM 5434 C C . HIS B 1 222 ? -5.043 -22.469 13.141 1 98.75 222 HIS B C 1
ATOM 5436 O O . HIS B 1 222 ? -3.994 -23.062 13.406 1 98.75 222 HIS B O 1
ATOM 5442 N N . PHE B 1 223 ? -5.082 -21.375 12.461 1 98.88 223 PHE B N 1
ATOM 5443 C CA . PHE B 1 223 ? -3.887 -20.609 12.125 1 98.88 223 PHE B CA 1
ATOM 5444 C C . PHE B 1 223 ? -3.711 -19.422 13.07 1 98.88 223 PHE B C 1
ATOM 5446 O O . PHE B 1 223 ? -4.652 -18.672 13.305 1 98.88 223 PHE B O 1
ATOM 5453 N N . VAL B 1 224 ? -2.531 -19.297 13.609 1 98.69 224 VAL B N 1
ATOM 5454 C CA . VAL B 1 224 ? -2.209 -18.188 14.5 1 98.69 224 VAL B CA 1
ATOM 5455 C C . VAL B 1 224 ? -1.013 -17.406 13.953 1 98.69 224 VAL B C 1
ATOM 5457 O O . VAL B 1 224 ? 0.11 -17.922 13.938 1 98.69 224 VAL B O 1
ATOM 5460 N N . PRO B 1 225 ? -1.225 -16.203 13.547 1 98.5 225 PRO B N 1
ATOM 5461 C CA . PRO B 1 225 ? -0.102 -15.422 13.023 1 98.5 225 PRO B CA 1
ATOM 5462 C C . PRO B 1 225 ? 0.89 -15.016 14.117 1 98.5 225 PRO B C 1
ATOM 5464 O O . PRO B 1 225 ? 0.527 -14.953 15.289 1 98.5 225 PRO B O 1
ATOM 5467 N N . VAL B 1 226 ? 2.119 -14.664 13.727 1 98 226 VAL B N 1
ATOM 5468 C CA . VAL B 1 226 ? 3.162 -14.289 14.68 1 98 226 VAL B CA 1
ATOM 5469 C C . VAL B 1 226 ? 2.867 -12.906 15.25 1 98 226 VAL B C 1
ATOM 5471 O O . VAL B 1 226 ? 3.34 -12.57 16.344 1 98 226 VAL B O 1
ATOM 5474 N N . ASP B 1 227 ? 2.191 -12.094 14.602 1 97.12 227 ASP B N 1
ATOM 5475 C CA . ASP B 1 227 ? 1.81 -10.742 15.008 1 97.12 227 ASP B CA 1
ATOM 5476 C C . ASP B 1 227 ? 0.664 -10.211 14.156 1 97.12 227 ASP B C 1
ATOM 5478 O O . ASP B 1 227 ? 0.043 -10.969 13.398 1 97.12 227 ASP B O 1
ATOM 5482 N N . GLY B 1 228 ? 0.325 -8.977 14.414 1 96.75 228 GLY B N 1
ATOM 5483 C CA . GLY B 1 228 ? -0.817 -8.398 13.719 1 96.75 228 GLY B CA 1
ATOM 5484 C C . GLY B 1 228 ? -0.429 -7.605 12.492 1 96.75 228 GLY B C 1
ATOM 5485 O O . GLY B 1 228 ? -1.239 -6.848 11.953 1 96.75 228 GLY B O 1
ATOM 5486 N N . ALA B 1 229 ? 0.748 -7.805 11.945 1 97.31 229 ALA B N 1
ATOM 5487 C CA . ALA B 1 229 ? 1.25 -6.977 10.852 1 97.31 229 ALA B CA 1
ATOM 5488 C C . ALA B 1 229 ? 0.662 -7.418 9.516 1 97.31 229 ALA B C 1
ATOM 5490 O O . ALA B 1 229 ? 0.415 -8.609 9.297 1 97.31 229 ALA B O 1
ATOM 5491 N N . ALA B 1 230 ? 0.352 -6.461 8.664 1 97.31 230 ALA B N 1
ATOM 5492 C CA . ALA B 1 230 ? 0.081 -6.707 7.254 1 97.31 230 ALA B CA 1
ATOM 5493 C C . ALA B 1 230 ? 1.371 -6.695 6.438 1 97.31 230 ALA B C 1
ATOM 5495 O O . ALA B 1 230 ? 2.178 -5.773 6.555 1 97.31 230 ALA B O 1
ATOM 5496 N N . ARG B 1 231 ? 1.576 -7.723 5.621 1 97.75 231 ARG B N 1
ATOM 5497 C CA . ARG B 1 231 ? 2.785 -7.82 4.809 1 97.75 231 ARG B CA 1
ATOM 5498 C C . ARG B 1 231 ? 2.441 -8.055 3.342 1 97.75 231 ARG B C 1
ATOM 5500 O O . ARG B 1 231 ? 1.629 -8.922 3.02 1 97.75 231 ARG B O 1
ATOM 5507 N N . ILE B 1 232 ? 3.023 -7.277 2.465 1 97.38 232 ILE B N 1
ATOM 5508 C CA . ILE B 1 232 ? 2.781 -7.367 1.028 1 97.38 232 ILE B CA 1
ATOM 5509 C C . ILE B 1 232 ? 3.895 -8.18 0.368 1 97.38 232 ILE B C 1
ATOM 5511 O O . ILE B 1 232 ? 5.078 -7.926 0.609 1 97.38 232 ILE B O 1
ATOM 5515 N N . ALA B 1 233 ? 3.545 -9.078 -0.485 1 97.38 233 ALA B N 1
ATOM 5516 C CA . ALA B 1 233 ? 4.469 -10.109 -0.955 1 97.38 233 ALA B CA 1
ATOM 5517 C C . ALA B 1 233 ? 5.371 -9.57 -2.062 1 97.38 233 ALA B C 1
ATOM 5519 O O . ALA B 1 233 ? 6.457 -10.109 -2.305 1 97.38 233 ALA B O 1
ATOM 5520 N N . ASP B 1 234 ? 4.953 -8.562 -2.781 1 98.06 234 ASP B N 1
ATOM 5521 C CA . ASP B 1 234 ? 5.652 -8.023 -3.943 1 98.06 234 ASP B CA 1
ATOM 5522 C C . ASP B 1 234 ? 5.484 -6.508 -4.027 1 98.06 234 ASP B C 1
ATOM 5524 O O . ASP B 1 234 ? 4.359 -6 -4.004 1 98.06 234 ASP B O 1
ATOM 5528 N N . PHE B 1 235 ? 6.613 -5.766 -4.137 1 98 235 PHE B N 1
ATOM 5529 C CA . PHE B 1 235 ? 6.453 -4.328 -3.955 1 98 235 PHE B CA 1
ATOM 5530 C C . PHE B 1 235 ? 6.113 -3.65 -5.277 1 98 235 PHE B C 1
ATOM 5532 O O . PHE B 1 235 ? 5.898 -2.438 -5.32 1 98 235 PHE B O 1
ATOM 5539 N N . ALA B 1 236 ? 6.078 -4.41 -6.41 1 98.38 236 ALA B N 1
ATOM 5540 C CA . ALA B 1 236 ? 5.5 -3.877 -7.641 1 98.38 236 ALA B CA 1
ATOM 5541 C C . ALA B 1 236 ? 4.055 -4.34 -7.812 1 98.38 236 ALA B C 1
ATOM 5543 O O . ALA B 1 236 ? 3.393 -4.703 -6.836 1 98.38 236 ALA B O 1
ATOM 5544 N N . LYS B 1 237 ? 3.555 -4.27 -8.992 1 98.06 237 LYS B N 1
ATOM 5545 C CA . LYS B 1 237 ? 2.098 -4.238 -9.102 1 98.06 237 LYS B CA 1
ATOM 5546 C C . LYS B 1 237 ? 1.566 -5.504 -9.766 1 98.06 237 LYS B C 1
ATOM 5548 O O . LYS B 1 237 ? 0.356 -5.738 -9.789 1 98.06 237 LYS B O 1
ATOM 5553 N N . ASP B 1 238 ? 2.447 -6.363 -10.289 1 98.5 238 ASP B N 1
ATOM 5554 C CA . ASP B 1 238 ? 1.973 -7.414 -11.188 1 98.5 238 ASP B CA 1
ATOM 5555 C C . ASP B 1 238 ? 2.299 -8.797 -10.625 1 98.5 238 ASP B C 1
ATOM 5557 O O . ASP B 1 238 ? 2.85 -9.641 -11.336 1 98.5 238 ASP B O 1
ATOM 5561 N N . ASN B 1 239 ? 1.984 -9.086 -9.477 1 98.44 239 ASN B N 1
ATOM 5562 C CA . ASN B 1 239 ? 2.084 -10.375 -8.797 1 98.44 239 ASN B CA 1
ATOM 5563 C C . ASN B 1 239 ? 0.83 -10.672 -7.98 1 98.44 239 ASN B C 1
ATOM 5565 O O . ASN B 1 239 ? 0.651 -10.133 -6.887 1 98.44 239 ASN B O 1
ATOM 5569 N N . TYR B 1 240 ? 0.011 -11.547 -8.523 1 98.56 240 TYR B N 1
ATOM 5570 C CA . TYR B 1 240 ? -1.295 -11.789 -7.922 1 98.56 240 TYR B CA 1
ATOM 5571 C C . TYR B 1 240 ? -1.638 -13.273 -7.941 1 98.56 240 TYR B C 1
ATOM 5573 O O . TYR B 1 240 ? -1.168 -14.016 -8.805 1 98.56 240 TYR B O 1
ATOM 5581 N N . ALA B 1 241 ? -2.432 -13.727 -6.938 1 98.69 241 ALA B N 1
ATOM 5582 C CA . ALA B 1 241 ? -3.047 -15.055 -6.879 1 98.69 241 ALA B CA 1
ATOM 5583 C C . ALA B 1 241 ? -1.987 -16.156 -6.914 1 98.69 241 ALA B C 1
ATOM 5585 O O . ALA B 1 241 ? -2.201 -17.203 -7.512 1 98.69 241 ALA B O 1
ATOM 5586 N N . GLY B 1 242 ? -0.834 -15.852 -6.344 1 97.75 242 GLY B N 1
ATOM 5587 C CA . GLY B 1 242 ? 0.205 -16.859 -6.293 1 97.75 242 GLY B CA 1
ATOM 5588 C C . GLY B 1 242 ? -0.238 -18.141 -5.598 1 97.75 242 GLY B C 1
ATOM 5589 O O . GLY B 1 242 ? -0.991 -18.094 -4.621 1 97.75 242 GLY B O 1
ATOM 5590 N N . GLN B 1 243 ? 0.226 -19.219 -6.07 1 98.31 243 GLN B N 1
ATOM 5591 C CA . GLN B 1 243 ? -0.068 -20.516 -5.465 1 98.31 243 GLN B CA 1
ATOM 5592 C C . GLN B 1 243 ? 1.213 -21.312 -5.199 1 98.31 243 GLN B C 1
ATOM 5594 O O . GLN B 1 243 ? 2.164 -21.234 -5.977 1 98.31 243 GLN B O 1
ATOM 5599 N N . PHE B 1 244 ? 1.201 -22.078 -4.117 1 98.75 244 PHE B N 1
ATOM 5600 C CA . PHE B 1 244 ? 2.33 -22.922 -3.748 1 98.75 244 PHE B CA 1
ATOM 5601 C C . PHE B 1 244 ? 2.092 -24.375 -4.184 1 98.75 244 PHE B C 1
ATOM 5603 O O . PHE B 1 244 ? 0.971 -24.875 -4.098 1 98.75 244 PHE B O 1
ATOM 5610 N N . PHE B 1 245 ? 3.125 -25.016 -4.66 1 98.81 245 PHE B N 1
ATOM 5611 C CA . PHE B 1 245 ? 3.045 -26.406 -5.086 1 98.81 245 PHE B CA 1
ATOM 5612 C C . PHE B 1 245 ? 2.779 -27.312 -3.9 1 98.81 245 PHE B C 1
ATOM 5614 O O . PHE B 1 245 ? 3.414 -27.188 -2.852 1 98.81 245 PHE B O 1
ATOM 5621 N N . TYR B 1 246 ? 1.851 -28.203 -4.055 1 98.56 246 TYR B N 1
ATOM 5622 C CA . TYR B 1 246 ? 1.644 -29.297 -3.115 1 98.56 246 TYR B CA 1
ATOM 5623 C C . TYR B 1 246 ? 2.621 -30.438 -3.379 1 98.56 246 TYR B C 1
ATOM 5625 O O . TYR B 1 246 ? 2.924 -30.75 -4.535 1 98.56 246 TYR B O 1
ATOM 5633 N N . GLY B 1 247 ? 3.084 -31.047 -2.367 1 97 247 GLY B N 1
ATOM 5634 C CA . GLY B 1 247 ? 3.875 -32.25 -2.521 1 97 247 GLY B CA 1
ATOM 5635 C C . GLY B 1 247 ? 5.371 -32 -2.486 1 97 247 GLY B C 1
ATOM 5636 O O . GLY B 1 247 ? 6.168 -32.938 -2.645 1 97 247 GLY B O 1
ATOM 5637 N N . ILE B 1 248 ? 5.77 -30.766 -2.293 1 96.5 248 ILE B N 1
ATOM 5638 C CA . ILE B 1 248 ? 7.188 -30.484 -2.117 1 96.5 248 ILE B CA 1
ATOM 5639 C C . ILE B 1 248 ? 7.676 -31.094 -0.802 1 96.5 248 ILE B C 1
ATOM 5641 O O . ILE B 1 248 ? 7.074 -30.859 0.251 1 96.5 248 ILE B O 1
ATOM 5645 N N . PRO B 1 249 ? 8.766 -31.859 -0.826 1 91.69 249 PRO B N 1
ATOM 5646 C CA . PRO B 1 249 ? 9.242 -32.5 0.408 1 91.69 249 PRO B CA 1
ATOM 5647 C C . PRO B 1 249 ? 9.594 -31.469 1.491 1 91.69 249 PRO B C 1
ATOM 5649 O O . PRO B 1 249 ? 10.117 -30.391 1.185 1 91.69 249 PRO B O 1
ATOM 5652 N N . ASP B 1 250 ? 9.406 -31.922 2.775 1 87 250 ASP B N 1
ATOM 5653 C CA . ASP B 1 250 ? 9.758 -31.094 3.918 1 87 250 ASP B CA 1
ATOM 5654 C C . ASP B 1 250 ? 11.234 -30.719 3.898 1 87 250 ASP B C 1
ATOM 5656 O O . ASP B 1 250 ? 12.078 -31.531 3.527 1 87 250 ASP B O 1
ATOM 5660 N N . GLY B 1 251 ? 11.492 -29.516 4.328 1 86.31 251 GLY B N 1
ATOM 5661 C CA . GLY B 1 251 ? 12.875 -29.062 4.406 1 86.31 251 GLY B CA 1
ATOM 5662 C C . GLY B 1 251 ? 13.336 -28.359 3.146 1 86.31 251 GLY B C 1
ATOM 5663 O O . GLY B 1 251 ? 14.359 -27.656 3.16 1 86.31 251 GLY B O 1
ATOM 5664 N N . ARG B 1 252 ? 12.633 -28.609 2.104 1 91.5 252 ARG B N 1
ATOM 5665 C CA . ARG B 1 252 ? 12.914 -27.859 0.881 1 91.5 252 ARG B CA 1
ATOM 5666 C C . ARG B 1 252 ? 12.164 -26.531 0.86 1 91.5 252 ARG B C 1
ATOM 5668 O O . ARG B 1 252 ? 11.156 -26.375 1.549 1 91.5 252 ARG B O 1
ATOM 5675 N N . ASP B 1 253 ? 12.781 -25.625 0.1 1 95.62 253 ASP B N 1
ATOM 5676 C CA . ASP B 1 253 ? 12.062 -24.359 -0.09 1 95.62 253 ASP B CA 1
ATOM 5677 C C . ASP B 1 253 ? 10.68 -24.609 -0.686 1 95.62 253 ASP B C 1
ATOM 5679 O O . ASP B 1 253 ? 10.508 -25.469 -1.543 1 95.62 253 ASP B O 1
ATOM 5683 N N . ALA B 1 254 ? 9.711 -23.844 -0.18 1 98.12 254 ALA B N 1
ATOM 5684 C CA . ALA B 1 254 ? 8.398 -23.891 -0.825 1 98.12 254 ALA B CA 1
ATOM 5685 C C . ALA B 1 254 ? 8.453 -23.266 -2.217 1 98.12 254 ALA B C 1
ATOM 5687 O O . ALA B 1 254 ? 9.125 -22.266 -2.424 1 98.12 254 ALA B O 1
ATOM 5688 N N . LEU B 1 255 ? 7.809 -23.906 -3.188 1 98.75 255 LEU B N 1
ATOM 5689 C CA . LEU B 1 255 ? 7.824 -23.438 -4.57 1 98.75 255 LEU B CA 1
ATOM 5690 C C . LEU B 1 255 ? 6.488 -22.797 -4.941 1 98.75 255 LEU B C 1
ATOM 5692 O O . LEU B 1 255 ? 5.43 -23.328 -4.598 1 98.75 255 LEU B O 1
ATOM 5696 N N . SER B 1 256 ? 6.547 -21.641 -5.551 1 98.81 256 SER B N 1
ATOM 5697 C CA . SER B 1 256 ? 5.32 -20.938 -5.91 1 98.81 256 SER B CA 1
ATOM 5698 C C . SER B 1 256 ? 5.406 -20.344 -7.312 1 98.81 256 SER B C 1
ATOM 5700 O O . SER B 1 256 ? 6.504 -20.188 -7.859 1 98.81 256 SER B O 1
ATOM 5702 N N . ILE B 1 257 ? 4.328 -20.141 -7.977 1 98.75 257 ILE B N 1
ATOM 5703 C CA . ILE B 1 257 ? 4.137 -19.406 -9.227 1 98.75 257 ILE B CA 1
ATOM 5704 C C . ILE B 1 257 ? 2.926 -18.484 -9.102 1 98.75 257 ILE B C 1
ATOM 5706 O O . ILE B 1 257 ? 1.913 -18.859 -8.508 1 98.75 257 ILE B O 1
ATOM 5710 N N . ALA B 1 258 ? 3.021 -17.266 -9.539 1 98.69 258 ALA B N 1
ATOM 5711 C CA . ALA B 1 258 ? 1.936 -16.281 -9.461 1 98.69 258 ALA B CA 1
ATOM 5712 C C . ALA B 1 258 ? 1.493 -15.844 -10.852 1 98.69 258 ALA B C 1
ATOM 5714 O O . ALA B 1 258 ? 2.154 -16.141 -11.844 1 98.69 258 ALA B O 1
ATOM 5715 N N . TRP B 1 259 ? 0.284 -15.305 -10.945 1 98.62 259 TRP B N 1
ATOM 5716 C CA . TRP B 1 259 ? -0.17 -14.617 -12.148 1 98.62 259 TRP B CA 1
ATOM 5717 C C . TRP B 1 259 ? 0.532 -13.266 -12.305 1 98.62 259 TRP B C 1
ATOM 5719 O O . TRP B 1 259 ? 0.346 -12.367 -11.484 1 98.62 259 TRP B O 1
ATOM 5729 N N . ALA B 1 260 ? 1.412 -13.117 -13.289 1 98.25 260 ALA B N 1
ATOM 5730 C CA . ALA B 1 260 ? 2.17 -11.891 -13.523 1 98.25 260 ALA B CA 1
ATOM 5731 C C . ALA B 1 260 ? 1.333 -10.867 -14.289 1 98.25 260 ALA B C 1
ATOM 5733 O O . ALA B 1 260 ? 1.651 -10.523 -15.43 1 98.25 260 ALA B O 1
ATOM 5734 N N . SER B 1 261 ? 0.366 -10.391 -13.695 1 97.94 261 SER B N 1
ATOM 5735 C CA . SER B 1 261 ? -0.598 -9.43 -14.227 1 97.94 261 SER B CA 1
ATOM 5736 C C . SER B 1 261 ? -1.366 -8.734 -13.109 1 97.94 261 SER B C 1
ATOM 5738 O O . SER B 1 261 ? -1.015 -8.867 -11.93 1 97.94 261 SER B O 1
ATOM 5740 N N . ASN B 1 262 ? -2.305 -7.906 -13.461 1 98 262 ASN B N 1
ATOM 5741 C CA . ASN B 1 262 ? -3.139 -7.148 -12.531 1 98 262 ASN B CA 1
ATOM 5742 C C . ASN B 1 262 ? -4.555 -6.969 -13.07 1 98 262 ASN B C 1
ATOM 5744 O O . ASN B 1 262 ? -4.738 -6.621 -14.242 1 98 262 ASN B O 1
ATOM 5748 N N . TRP B 1 263 ? -5.531 -7.234 -12.25 1 96.75 263 TRP B N 1
ATOM 5749 C CA . TRP B 1 263 ? -6.922 -7.223 -12.688 1 96.75 263 TRP B CA 1
ATOM 5750 C C . TRP B 1 263 ? -7.348 -5.824 -13.125 1 96.75 263 TRP B C 1
ATOM 5752 O O . TRP B 1 263 ? -8.312 -5.668 -13.875 1 96.75 263 TRP B O 1
ATOM 5762 N N . GLN B 1 264 ? -6.668 -4.863 -12.656 1 95.5 264 GLN B N 1
ATOM 5763 C CA . GLN B 1 264 ? -7.082 -3.49 -12.93 1 95.5 264 GLN B CA 1
ATOM 5764 C C . GLN B 1 264 ? -6.934 -3.152 -14.406 1 95.5 264 GLN B C 1
ATOM 5766 O O . GLN B 1 264 ? -7.68 -2.324 -14.938 1 95.5 264 GLN B O 1
ATOM 5771 N N . TYR B 1 265 ? -6.031 -3.795 -15.094 1 95.75 265 TYR B N 1
ATOM 5772 C CA . TYR B 1 265 ? -5.828 -3.469 -16.5 1 95.75 265 TYR B CA 1
ATOM 5773 C C . TYR B 1 265 ? -5.543 -4.723 -17.312 1 95.75 265 TYR B C 1
ATOM 5775 O O . TYR B 1 265 ? -5.363 -4.652 -18.531 1 95.75 265 TYR B O 1
ATOM 5783 N N . GLY B 1 266 ? -5.523 -5.867 -16.734 1 95.62 266 GLY B N 1
ATOM 5784 C CA . GLY B 1 266 ? -5.133 -7.102 -17.391 1 95.62 266 GLY B CA 1
ATOM 5785 C C . GLY B 1 266 ? -5.957 -7.406 -18.625 1 95.62 266 GLY B C 1
ATOM 5786 O O . GLY B 1 266 ? -5.473 -8.055 -19.562 1 95.62 266 GLY B O 1
ATOM 5787 N N . GLN B 1 267 ? -7.137 -6.926 -18.688 1 94.12 267 GLN B N 1
ATOM 5788 C CA . GLN B 1 267 ? -8.023 -7.234 -19.797 1 94.12 267 GLN B CA 1
ATOM 5789 C C . GLN B 1 267 ? -7.891 -6.199 -20.922 1 94.12 267 GLN B C 1
ATOM 5791 O O . GLN B 1 267 ? -8.523 -6.32 -21.969 1 94.12 267 GLN B O 1
ATOM 5796 N N . SER B 1 268 ? -7.02 -5.152 -20.672 1 94.69 268 SER B N 1
ATOM 5797 C CA . SER B 1 268 ? -6.918 -4.062 -21.641 1 94.69 268 SER B CA 1
ATOM 5798 C C . SER B 1 268 ? -5.504 -3.949 -22.203 1 94.69 268 SER B C 1
ATOM 5800 O O . SER B 1 268 ? -5.223 -3.072 -23.016 1 94.69 268 SER B O 1
ATOM 5802 N N . VAL B 1 269 ? -4.617 -4.785 -21.812 1 96.69 269 VAL B N 1
ATOM 5803 C CA . VAL B 1 269 ? -3.217 -4.664 -22.203 1 96.69 269 VAL B CA 1
ATOM 5804 C C . VAL B 1 269 ? -3.07 -4.98 -23.688 1 96.69 269 VAL B C 1
ATOM 5806 O O . VAL B 1 269 ? -3.914 -5.664 -24.281 1 96.69 269 VAL B O 1
ATOM 5809 N N . PRO B 1 270 ? -2.043 -4.562 -24.344 1 96.56 270 PRO B N 1
ATOM 5810 C CA . PRO B 1 270 ? -1.955 -4.582 -25.797 1 96.56 270 PRO B CA 1
ATOM 5811 C C . PRO B 1 270 ? -1.646 -5.969 -26.359 1 96.56 270 PRO B C 1
ATOM 5813 O O . PRO B 1 270 ? -1.761 -6.195 -27.562 1 96.56 270 PRO B O 1
ATOM 5816 N N . THR B 1 271 ? -1.281 -6.918 -25.578 1 94.88 271 THR B N 1
ATOM 5817 C CA . THR B 1 271 ? -0.87 -8.234 -26.062 1 94.88 271 THR B CA 1
ATOM 5818 C C . THR B 1 271 ? -2.049 -8.969 -26.703 1 94.88 271 THR B C 1
ATOM 5820 O O . THR B 1 271 ? -1.859 -9.953 -27.406 1 94.88 271 THR B O 1
ATOM 5823 N N . ALA B 1 272 ? -3.227 -8.508 -26.5 1 94 272 ALA B N 1
ATOM 5824 C CA . ALA B 1 272 ? -4.395 -9.086 -27.156 1 94 272 ALA B CA 1
ATOM 5825 C C . ALA B 1 272 ? -4.234 -9.055 -28.672 1 94 272 ALA B C 1
ATOM 5827 O O . ALA B 1 272 ? -4.723 -9.938 -29.391 1 94 272 ALA B O 1
ATOM 5828 N N . GLN B 1 273 ? -3.566 -8.047 -29.172 1 93.38 273 GLN B N 1
ATOM 5829 C CA . GLN B 1 273 ? -3.342 -7.902 -30.594 1 93.38 273 GLN B CA 1
ATOM 5830 C C . GLN B 1 273 ? -2.459 -9.023 -31.141 1 93.38 273 GLN B C 1
ATOM 5832 O O . GLN B 1 273 ? -2.455 -9.297 -32.344 1 93.38 273 GLN B O 1
ATOM 5837 N N . GLU B 1 274 ? -1.75 -9.602 -30.25 1 93.5 274 GLU B N 1
ATOM 5838 C CA . GLU B 1 274 ? -0.886 -10.711 -30.625 1 93.5 274 GLU B CA 1
ATOM 5839 C C . GLU B 1 274 ? -1.558 -12.055 -30.344 1 93.5 274 GLU B C 1
ATOM 5841 O O . GLU B 1 274 ? -0.955 -13.109 -30.547 1 93.5 274 GLU B O 1
ATOM 5846 N N . GLY B 1 275 ? -2.688 -12.031 -29.797 1 93.69 275 GLY B N 1
ATOM 5847 C CA . GLY B 1 275 ? -3.498 -13.227 -29.625 1 93.69 275 GLY B CA 1
ATOM 5848 C C . GLY B 1 275 ? -3.301 -13.898 -28.281 1 93.69 275 GLY B C 1
ATOM 5849 O O . GLY B 1 275 ? -3.637 -15.07 -28.109 1 93.69 275 GLY B O 1
ATOM 5850 N N . TRP B 1 276 ? -2.684 -13.219 -27.359 1 93.75 276 TRP B N 1
ATOM 5851 C CA . TRP B 1 276 ? -2.52 -13.805 -26.031 1 93.75 276 TRP B CA 1
ATOM 5852 C C . TRP B 1 276 ? -2.641 -12.742 -24.938 1 93.75 276 TRP B C 1
ATOM 5854 O O . TRP B 1 276 ? -2.572 -11.547 -25.219 1 93.75 276 TRP B O 1
ATOM 5864 N N . ARG B 1 277 ? -2.934 -13.172 -23.625 1 94.12 277 ARG B N 1
ATOM 5865 C CA . ARG B 1 277 ? -2.916 -12.266 -22.469 1 94.12 277 ARG B CA 1
ATOM 5866 C C . ARG B 1 277 ? -2.355 -12.961 -21.234 1 94.12 277 ARG B C 1
ATOM 5868 O O . ARG B 1 277 ? -2.662 -14.133 -20.984 1 94.12 277 ARG B O 1
ATOM 5875 N N . SER B 1 278 ? -1.545 -12.172 -20.594 1 94.31 278 SER B N 1
ATOM 5876 C CA . SER B 1 278 ? -1.031 -12.484 -19.266 1 94.31 278 SER B CA 1
ATOM 5877 C C . SER B 1 278 ? 0.081 -13.523 -19.328 1 94.31 278 SER B C 1
ATOM 5879 O O . SER B 1 278 ? 0.489 -13.938 -20.422 1 94.31 278 SER B O 1
ATOM 5881 N N . ALA B 1 279 ? 0.694 -13.742 -18.234 1 95.75 279 ALA B N 1
ATOM 5882 C CA . ALA B 1 279 ? 1.799 -14.68 -18.047 1 95.75 279 ALA B CA 1
ATOM 5883 C C . ALA B 1 279 ? 1.892 -15.125 -16.594 1 95.75 279 ALA B C 1
ATOM 5885 O O . ALA B 1 279 ? 1.243 -14.547 -15.711 1 95.75 279 ALA B O 1
ATOM 5886 N N . MET B 1 280 ? 2.557 -16.203 -16.406 1 98 280 MET B N 1
ATOM 5887 C CA . MET B 1 280 ? 2.924 -16.594 -15.055 1 98 280 MET B CA 1
ATOM 5888 C C . MET B 1 280 ? 4.254 -15.969 -14.648 1 98 280 MET B C 1
ATOM 5890 O O . MET B 1 280 ? 5.078 -15.641 -15.508 1 98 280 MET B O 1
ATOM 5894 N N . SER B 1 281 ? 4.445 -15.773 -13.422 1 98.38 281 SER B N 1
ATOM 5895 C CA . SER B 1 281 ? 5.738 -15.359 -12.883 1 98.38 281 SER B CA 1
ATOM 5896 C C . SER B 1 281 ? 6.777 -16.469 -13.031 1 98.38 281 SER B C 1
ATOM 5898 O O . SER B 1 281 ? 6.438 -17.609 -13.367 1 98.38 281 SER B O 1
ATOM 5900 N N . LEU B 1 282 ? 8.055 -16.094 -12.789 1 98.38 282 LEU B N 1
ATOM 5901 C CA . LEU B 1 282 ? 9.062 -17.125 -12.562 1 98.38 282 LEU B CA 1
ATOM 5902 C C . LEU B 1 282 ? 8.633 -18.062 -11.438 1 98.38 282 LEU B C 1
ATOM 5904 O O . LEU B 1 282 ? 7.953 -17.641 -10.5 1 98.38 282 LEU B O 1
ATOM 5908 N N . PRO B 1 283 ? 9 -19.406 -11.656 1 98.69 283 PRO B N 1
ATOM 5909 C CA . PRO B 1 283 ? 8.93 -20.203 -10.43 1 98.69 283 PRO B CA 1
ATOM 5910 C C . PRO B 1 283 ? 9.859 -19.688 -9.336 1 98.69 283 PRO B C 1
ATOM 5912 O O . PRO B 1 283 ? 11.023 -19.391 -9.602 1 98.69 283 PRO B O 1
ATOM 5915 N N . ARG B 1 284 ? 9.344 -19.562 -8.164 1 98.75 284 ARG B N 1
ATOM 5916 C CA . ARG B 1 284 ? 10.125 -18.984 -7.082 1 98.75 284 ARG B CA 1
ATOM 5917 C C . ARG B 1 284 ? 10.289 -19.969 -5.934 1 98.75 284 ARG B C 1
ATOM 5919 O O . ARG B 1 284 ? 9.383 -20.766 -5.652 1 98.75 284 ARG B O 1
ATOM 5926 N N . ARG B 1 285 ? 11.445 -19.984 -5.328 1 98.62 285 ARG B N 1
ATOM 5927 C CA . ARG B 1 285 ? 11.664 -20.656 -4.051 1 98.62 285 ARG B CA 1
ATOM 5928 C C . ARG B 1 285 ? 11.469 -19.688 -2.889 1 98.62 285 ARG B C 1
ATOM 5930 O O . ARG B 1 285 ? 11.852 -18.516 -2.975 1 98.62 285 ARG B O 1
ATOM 5937 N N . ASN B 1 286 ? 10.836 -20.188 -1.845 1 98.56 286 ASN B N 1
ATOM 5938 C CA . ASN B 1 286 ? 10.391 -19.312 -0.767 1 98.56 286 ASN B CA 1
ATOM 5939 C C . ASN B 1 286 ? 10.742 -19.891 0.603 1 98.56 286 ASN B C 1
ATOM 5941 O O . ASN B 1 286 ? 10.656 -21.094 0.813 1 98.56 286 ASN B O 1
ATOM 5945 N N . ALA B 1 287 ? 11.086 -19.047 1.466 1 98.25 287 ALA B N 1
ATOM 5946 C CA . ALA B 1 287 ? 11.352 -19.344 2.871 1 98.25 287 ALA B CA 1
ATOM 5947 C C . ALA B 1 287 ? 10.992 -18.141 3.756 1 98.25 287 ALA B C 1
ATOM 5949 O O . ALA B 1 287 ? 10.75 -17.047 3.256 1 98.25 287 ALA B O 1
ATOM 5950 N N . LEU B 1 288 ? 10.867 -18.406 5.035 1 98.06 288 LEU B N 1
ATOM 5951 C CA . LEU B 1 288 ? 10.68 -17.312 5.988 1 98.06 288 LEU B CA 1
ATOM 5952 C C . LEU B 1 288 ? 11.992 -16.984 6.703 1 98.06 288 LEU B C 1
ATOM 5954 O O . LEU B 1 288 ? 12.812 -17.875 6.941 1 98.06 288 LEU B O 1
ATOM 5958 N N . ALA B 1 289 ? 12.188 -15.789 6.895 1 96.75 289 ALA B N 1
ATOM 5959 C CA . ALA B 1 289 ? 13.328 -15.32 7.68 1 96.75 289 ALA B CA 1
ATOM 5960 C C . ALA B 1 289 ? 12.906 -14.242 8.672 1 96.75 289 ALA B C 1
ATOM 5962 O O . ALA B 1 289 ? 12.008 -13.445 8.383 1 96.75 289 ALA B O 1
ATOM 5963 N N . ASN B 1 290 ? 13.523 -14.273 9.805 1 94.69 290 ASN B N 1
ATOM 5964 C CA . ASN B 1 290 ? 13.383 -13.164 10.75 1 94.69 290 ASN B CA 1
ATOM 5965 C C . ASN B 1 290 ? 14.508 -12.148 10.586 1 94.69 290 ASN B C 1
ATOM 5967 O O . ASN B 1 290 ? 15.586 -12.312 11.172 1 94.69 290 ASN B O 1
ATOM 5971 N N . LEU B 1 291 ? 14.312 -11.117 9.789 1 90.31 291 LEU B N 1
ATOM 5972 C CA . LEU B 1 291 ? 15.352 -10.156 9.406 1 90.31 291 LEU B CA 1
ATOM 5973 C C . LEU B 1 291 ? 15.508 -9.078 10.477 1 90.31 291 LEU B C 1
ATOM 5975 O O . LEU B 1 291 ? 14.516 -8.625 11.055 1 90.31 291 LEU B O 1
ATOM 5979 N N . PRO B 1 292 ? 16.812 -8.641 10.516 1 81.81 292 PRO B N 1
ATOM 5980 C CA . PRO B 1 292 ? 17.016 -7.52 11.438 1 81.81 292 PRO B CA 1
ATOM 5981 C C . PRO B 1 292 ? 16.234 -6.27 11.031 1 81.81 292 PRO B C 1
ATOM 5983 O O . PRO B 1 292 ? 16.078 -5.996 9.836 1 81.81 292 PRO B O 1
ATOM 5986 N N . THR B 1 293 ? 15.484 -5.609 11.742 1 80 293 THR B N 1
ATOM 5987 C CA . THR B 1 293 ? 14.836 -4.312 11.578 1 80 293 THR B CA 1
ATOM 5988 C C . THR B 1 293 ? 13.398 -4.484 11.094 1 80 293 THR B C 1
ATOM 5990 O O . THR B 1 293 ? 12.547 -3.627 11.336 1 80 293 THR B O 1
ATOM 5993 N N . THR B 1 294 ? 13.195 -5.66 10.234 1 83.81 294 THR B N 1
ATOM 5994 C CA . THR B 1 294 ? 11.859 -5.734 9.648 1 83.81 294 THR B CA 1
ATOM 5995 C C . THR B 1 294 ? 11.07 -6.891 10.258 1 83.81 294 THR B C 1
ATOM 5997 O O . THR B 1 294 ? 9.852 -6.969 10.094 1 83.81 294 THR B O 1
ATOM 6000 N N . GLY B 1 295 ? 11.734 -7.809 10.891 1 91.5 295 GLY B N 1
ATOM 6001 C CA . GLY B 1 295 ? 11.047 -8.945 11.477 1 91.5 295 GLY B CA 1
ATOM 6002 C C . GLY B 1 295 ? 10.789 -10.07 10.484 1 91.5 295 GLY B C 1
ATOM 6003 O O . GLY B 1 295 ? 11.586 -10.281 9.57 1 91.5 295 GLY B O 1
ATOM 6004 N N . TRP B 1 296 ? 9.758 -10.836 10.75 1 96.19 296 TRP B N 1
ATOM 6005 C CA . TRP B 1 296 ? 9.445 -11.984 9.914 1 96.19 296 TRP B CA 1
ATOM 6006 C C . TRP B 1 296 ? 9.117 -11.555 8.484 1 96.19 296 TRP B C 1
ATOM 6008 O O . TRP B 1 296 ? 8.312 -10.648 8.273 1 96.19 296 TRP B O 1
ATOM 6018 N N . ASN B 1 297 ? 9.781 -12.18 7.598 1 96.75 297 ASN B N 1
ATOM 6019 C CA . ASN B 1 297 ? 9.727 -11.805 6.188 1 96.75 297 ASN B CA 1
ATOM 6020 C C . ASN B 1 297 ? 9.68 -13.039 5.285 1 96.75 297 ASN B C 1
ATOM 6022 O O . ASN B 1 297 ? 10.305 -14.055 5.582 1 96.75 297 ASN B O 1
ATOM 6026 N N . LEU B 1 298 ? 8.906 -12.898 4.223 1 98.06 298 LEU B N 1
ATOM 6027 C CA . LEU B 1 298 ? 8.938 -13.898 3.158 1 98.06 298 LEU B CA 1
ATOM 6028 C C . LEU B 1 298 ? 10.086 -13.625 2.193 1 98.06 298 LEU B C 1
ATOM 6030 O O . LEU B 1 298 ? 10.094 -12.594 1.511 1 98.06 298 LEU B O 1
ATOM 6034 N N . VAL B 1 299 ? 11.016 -14.492 2.174 1 97.75 299 VAL B N 1
ATOM 6035 C CA . VAL B 1 299 ? 12.109 -14.43 1.213 1 97.75 299 VAL B CA 1
ATOM 6036 C C . VAL B 1 299 ? 11.719 -15.18 -0.062 1 97.75 299 VAL B C 1
ATOM 6038 O O . VAL B 1 299 ? 11.289 -16.328 -0.006 1 97.75 299 VAL B O 1
ATOM 6041 N N . SER B 1 300 ? 11.844 -14.539 -1.18 1 98.25 300 SER B N 1
ATOM 6042 C CA . SER B 1 300 ? 11.461 -15.102 -2.469 1 98.25 300 SER B CA 1
ATOM 6043 C C . SER B 1 300 ? 12.562 -14.898 -3.508 1 98.25 300 SER B C 1
ATOM 6045 O O . SER B 1 300 ? 13.023 -13.781 -3.721 1 98.25 300 SER B O 1
ATOM 6047 N N . LEU B 1 301 ? 13.008 -15.953 -4.133 1 98.5 301 LEU B N 1
ATOM 6048 C CA . LEU B 1 301 ? 14.023 -15.945 -5.18 1 98.5 301 LEU B CA 1
ATOM 6049 C C . LEU B 1 301 ? 13.625 -16.859 -6.336 1 98.5 301 LEU B C 1
ATOM 6051 O O . LEU B 1 301 ? 12.82 -17.781 -6.16 1 98.5 301 LEU B O 1
ATOM 6055 N N . PRO B 1 302 ? 14.141 -16.547 -7.527 1 98.44 302 PRO B N 1
ATOM 6056 C CA . PRO B 1 302 ? 13.867 -17.516 -8.594 1 98.44 302 PRO B CA 1
ATOM 6057 C C . PRO B 1 302 ? 14.336 -18.922 -8.234 1 98.44 302 PRO B C 1
ATOM 6059 O O . PRO B 1 302 ? 15.383 -19.094 -7.598 1 98.44 302 PRO B O 1
ATOM 6062 N N . HIS B 1 303 ? 13.484 -19.844 -8.609 1 98.12 303 HIS B N 1
ATOM 6063 C CA . HIS B 1 303 ? 14 -21.203 -8.562 1 98.12 303 HIS B CA 1
ATOM 6064 C C . HIS B 1 303 ? 15.234 -21.359 -9.445 1 98.12 303 HIS B C 1
ATOM 6066 O O . HIS B 1 303 ? 15.461 -20.562 -10.352 1 98.12 303 HIS B O 1
ATOM 6072 N N . ASP B 1 304 ? 16.031 -22.438 -9.25 1 97.62 304 ASP B N 1
ATOM 6073 C CA . ASP B 1 304 ? 17.266 -22.734 -9.977 1 97.62 304 ASP B CA 1
ATOM 6074 C C . ASP B 1 304 ? 17.094 -22.469 -11.469 1 97.62 304 ASP B C 1
ATOM 6076 O O . ASP B 1 304 ? 16.344 -23.172 -12.148 1 97.62 304 ASP B O 1
ATOM 6080 N N . LEU B 1 305 ? 17.844 -21.547 -12.039 1 98 305 LEU B N 1
ATOM 6081 C CA . LEU B 1 305 ? 17.719 -21.109 -13.422 1 98 305 LEU B CA 1
ATOM 6082 C C . LEU B 1 305 ? 18.578 -21.969 -14.352 1 98 305 LEU B C 1
ATOM 6084 O O . LEU B 1 305 ? 18.562 -21.766 -15.57 1 98 305 LEU B O 1
ATOM 6088 N N . SER B 1 306 ? 19.219 -22.953 -13.891 1 97.88 306 SER B N 1
ATOM 6089 C CA . SER B 1 306 ? 20.188 -23.734 -14.656 1 97.88 306 SER B CA 1
ATOM 6090 C C . SER B 1 306 ? 19.562 -24.312 -15.914 1 97.88 306 SER B C 1
ATOM 6092 O O . SER B 1 306 ? 20.203 -24.406 -16.953 1 97.88 306 SER B O 1
ATOM 6094 N N . PRO B 1 307 ? 18.297 -24.703 -15.898 1 97.12 307 PRO B N 1
ATOM 6095 C CA . PRO B 1 307 ? 17.719 -25.312 -17.094 1 97.12 307 PRO B CA 1
ATOM 6096 C C . PRO B 1 307 ? 17.625 -24.344 -18.266 1 97.12 307 PRO B C 1
ATOM 6098 O O . PRO B 1 307 ? 17.516 -24.766 -19.422 1 97.12 307 PRO B O 1
ATOM 6101 N N . VAL B 1 308 ? 17.641 -23.047 -17.984 1 97.5 308 VAL B N 1
ATOM 6102 C CA . VAL B 1 308 ? 17.422 -22.094 -19.062 1 97.5 308 VAL B CA 1
ATOM 6103 C C . VAL B 1 308 ? 18.625 -21.141 -19.172 1 97.5 308 VAL B C 1
ATOM 6105 O O . VAL B 1 308 ? 18.625 -20.219 -19.984 1 97.5 308 VAL B O 1
ATOM 6108 N N . LEU B 1 309 ? 19.625 -21.375 -18.344 1 97.88 309 LEU B N 1
ATOM 6109 C CA . LEU B 1 309 ? 20.781 -20.484 -18.344 1 97.88 309 LEU B CA 1
ATOM 6110 C C . LEU B 1 309 ? 21.594 -20.656 -19.625 1 97.88 309 LEU B C 1
ATOM 6112 O O . LEU B 1 309 ? 21.953 -21.766 -20 1 97.88 309 LEU B O 1
ATOM 6116 N N . GLY B 1 310 ? 21.828 -19.5 -20.312 1 97.62 310 GLY B N 1
ATOM 6117 C CA . GLY B 1 310 ? 22.609 -19.516 -21.531 1 97.62 310 GLY B CA 1
ATOM 6118 C C . GLY B 1 310 ? 24 -18.938 -21.359 1 97.62 310 GLY B C 1
ATOM 6119 O O . GLY B 1 310 ? 24.625 -19.125 -20.312 1 97.62 310 GLY B O 1
ATOM 6120 N N . GLU B 1 311 ? 24.422 -18.344 -22.438 1 97.31 311 GLU B N 1
ATOM 6121 C CA . GLU B 1 311 ? 25.781 -17.781 -22.484 1 97.31 311 GLU B CA 1
ATOM 6122 C C . GLU B 1 311 ? 25.938 -16.625 -21.516 1 97.31 311 GLU B C 1
ATOM 6124 O O . GLU B 1 311 ? 25.016 -15.805 -21.375 1 97.31 311 GLU B O 1
ATOM 6129 N N . GLN B 1 312 ? 27.078 -16.609 -20.844 1 98.19 312 GLN B N 1
ATOM 6130 C CA . GLN B 1 312 ? 27.422 -15.414 -20.078 1 98.19 312 GLN B CA 1
ATOM 6131 C C . GLN B 1 312 ? 27.797 -14.258 -21.016 1 98.19 312 GLN B C 1
ATOM 6133 O O . GLN B 1 312 ? 28.781 -14.336 -21.75 1 98.19 312 GLN B O 1
ATOM 6138 N N . LEU B 1 313 ? 27.047 -13.258 -21 1 98.69 313 LEU B N 1
ATOM 6139 C CA . LEU B 1 313 ? 27.25 -12.133 -21.906 1 98.69 313 LEU B CA 1
ATOM 6140 C C . LEU B 1 313 ? 28.281 -11.164 -21.359 1 98.69 313 LEU B C 1
ATOM 6142 O O . LEU B 1 313 ? 28.984 -10.492 -22.125 1 98.69 313 LEU B O 1
ATOM 6146 N N . ALA B 1 314 ? 28.312 -11.039 -20.078 1 98.31 314 ALA B N 1
ATOM 6147 C CA . ALA B 1 314 ? 29.266 -10.148 -19.438 1 98.31 314 ALA B CA 1
ATOM 6148 C C . ALA B 1 314 ? 29.5 -10.562 -17.984 1 98.31 314 ALA B C 1
ATOM 6150 O O . ALA B 1 314 ? 28.609 -11.117 -17.344 1 98.31 314 ALA B O 1
ATOM 6151 N N . ALA B 1 315 ? 30.688 -10.344 -17.531 1 97.56 315 ALA B N 1
ATOM 6152 C CA . ALA B 1 315 ? 31.078 -10.516 -16.125 1 97.56 315 ALA B CA 1
ATOM 6153 C C . ALA B 1 315 ? 32.156 -9.516 -15.727 1 97.56 315 ALA B C 1
ATOM 6155 O O . ALA B 1 315 ? 33.094 -9.273 -16.484 1 97.56 315 ALA B O 1
ATOM 6156 N N . ARG B 1 316 ? 31.938 -8.891 -14.68 1 96.94 316 ARG B N 1
ATOM 6157 C CA . ARG B 1 316 ? 32.906 -7.988 -14.086 1 96.94 316 ARG B CA 1
ATOM 6158 C C . ARG B 1 316 ? 33.156 -8.32 -12.617 1 96.94 316 ARG B C 1
ATOM 6160 O O . ARG B 1 316 ? 32.188 -8.492 -11.852 1 96.94 316 ARG B O 1
ATOM 6167 N N . GLY B 1 317 ? 34.438 -8.43 -12.289 1 95.12 317 GLY B N 1
ATOM 6168 C CA . GLY B 1 317 ? 34.75 -8.672 -10.891 1 95.12 317 GLY B CA 1
ATOM 6169 C C . GLY B 1 317 ? 34.5 -7.473 -10 1 95.12 317 GLY B C 1
ATOM 6170 O O . GLY B 1 317 ? 34.281 -7.625 -8.797 1 95.12 317 GLY B O 1
ATOM 6171 N N . ASP B 1 318 ? 34.75 -6.336 -10.531 1 95.38 318 ASP B N 1
ATOM 6172 C CA . ASP B 1 318 ? 34.469 -5.117 -9.773 1 95.38 318 ASP B CA 1
ATOM 6173 C C . ASP B 1 318 ? 34 -3.996 -10.703 1 95.38 318 ASP B C 1
ATOM 6175 O O . ASP B 1 318 ? 34.75 -3.551 -11.578 1 95.38 318 ASP B O 1
ATOM 6179 N N . LEU B 1 319 ? 32.781 -3.512 -10.508 1 94.75 319 LEU B N 1
ATOM 6180 C CA . LEU B 1 319 ? 32.188 -2.461 -11.312 1 94.75 319 LEU B CA 1
ATOM 6181 C C . LEU B 1 319 ? 32.094 -1.156 -10.523 1 94.75 319 LEU B C 1
ATOM 6183 O O . LEU B 1 319 ? 31.281 -0.285 -10.844 1 94.75 319 LEU B O 1
ATOM 6187 N N . SER B 1 320 ? 32.844 -0.963 -9.445 1 92.31 320 SER B N 1
ATOM 6188 C CA . SER B 1 320 ? 32.781 0.247 -8.633 1 92.31 320 SER B CA 1
ATOM 6189 C C . SER B 1 320 ? 33.188 1.476 -9.445 1 92.31 320 SER B C 1
ATOM 6191 O O . SER B 1 320 ? 34.312 1.55 -9.945 1 92.31 320 SER B O 1
ATOM 6193 N N . GLY B 1 321 ? 32.312 2.404 -9.539 1 92.06 321 GLY B N 1
ATOM 6194 C CA . GLY B 1 321 ? 32.562 3.654 -10.242 1 92.06 321 GLY B CA 1
ATOM 6195 C C . GLY B 1 321 ? 32.562 3.508 -11.75 1 92.06 321 GLY B C 1
ATOM 6196 O O . GLY B 1 321 ? 33.125 4.359 -12.461 1 92.06 321 GLY B O 1
ATOM 6197 N N . ASP B 1 322 ? 32 2.441 -12.227 1 94.94 322 ASP B N 1
ATOM 6198 C CA . ASP B 1 322 ? 32.031 2.152 -13.656 1 94.94 322 ASP B CA 1
ATOM 6199 C C . ASP B 1 322 ? 30.625 1.775 -14.164 1 94.94 322 ASP B C 1
ATOM 6201 O O . ASP B 1 322 ? 29.656 1.771 -13.406 1 94.94 322 ASP B O 1
ATOM 6205 N N . THR B 1 323 ? 30.516 1.618 -15.438 1 97.38 323 THR B N 1
ATOM 6206 C CA . THR B 1 323 ? 29.281 1.225 -16.094 1 97.38 323 THR B CA 1
ATOM 6207 C C . THR B 1 323 ? 29.5 -0.002 -16.984 1 97.38 323 THR B C 1
ATOM 6209 O O . THR B 1 323 ? 30.516 -0.094 -17.688 1 97.38 323 THR B O 1
ATOM 6212 N N . LEU B 1 324 ? 28.688 -0.954 -16.875 1 98.19 324 LEU B N 1
ATOM 6213 C CA . LEU B 1 324 ? 28.625 -2.111 -17.75 1 98.19 324 LEU B CA 1
ATOM 6214 C C . LEU B 1 324 ? 27.5 -1.963 -18.766 1 98.19 324 LEU B C 1
ATOM 6216 O O . LEU B 1 324 ? 26.375 -1.599 -18.406 1 98.19 324 LEU B O 1
ATOM 6220 N N . VAL B 1 325 ? 27.781 -2.145 -20.031 1 98.25 325 VAL B N 1
ATOM 6221 C CA . VAL B 1 325 ? 26.781 -2.121 -21.094 1 98.25 325 VAL B CA 1
ATOM 6222 C C . VAL B 1 325 ? 26.797 -3.441 -21.859 1 98.25 325 VAL B C 1
ATOM 6224 O O . VAL B 1 325 ? 27.859 -3.924 -22.234 1 98.25 325 VAL B O 1
ATOM 6227 N N . VAL B 1 326 ? 25.656 -4.008 -22.047 1 98.56 326 VAL B N 1
ATOM 6228 C CA . VAL B 1 326 ? 25.516 -5.27 -22.75 1 98.56 326 VAL B CA 1
ATOM 6229 C C . VAL B 1 326 ? 24.5 -5.121 -23.875 1 98.56 326 VAL B C 1
ATOM 6231 O O . VAL B 1 326 ? 23.344 -4.781 -23.625 1 98.56 326 VAL B O 1
ATOM 6234 N N . ASP B 1 327 ? 24.906 -5.277 -25.125 1 98.44 327 ASP B N 1
ATOM 6235 C CA . ASP B 1 327 ? 23.984 -5.441 -26.25 1 98.44 327 ASP B CA 1
ATOM 6236 C C . ASP B 1 327 ? 23.516 -6.887 -26.375 1 98.44 327 ASP B C 1
ATOM 6238 O O . ASP B 1 327 ? 24.312 -7.781 -26.672 1 98.44 327 ASP B O 1
ATOM 6242 N N . TYR B 1 328 ? 22.25 -7.141 -26.172 1 98.25 328 TYR B N 1
ATOM 6243 C CA . TYR B 1 328 ? 21.766 -8.516 -26.25 1 98.25 328 TYR B CA 1
ATOM 6244 C C . TYR B 1 328 ? 20.75 -8.68 -27.375 1 98.25 328 TYR B C 1
ATOM 6246 O O . TYR B 1 328 ? 19.828 -9.484 -27.266 1 98.25 328 TYR B O 1
ATOM 6254 N N . SER B 1 329 ? 20.828 -7.887 -28.375 1 97.5 329 SER B N 1
ATOM 6255 C CA . SER B 1 329 ? 19.953 -7.969 -29.531 1 97.5 329 SER B CA 1
ATOM 6256 C C . SER B 1 329 ? 20.078 -9.312 -30.234 1 97.5 329 SER B C 1
ATOM 6258 O O . SER B 1 329 ? 19.172 -9.734 -30.969 1 97.5 329 SER B O 1
ATOM 6260 N N . ALA B 1 330 ? 21.234 -9.977 -30.047 1 96.62 330 ALA B N 1
ATOM 6261 C CA . ALA B 1 330 ? 21.484 -11.25 -30.719 1 96.62 330 ALA B CA 1
ATOM 6262 C C . ALA B 1 330 ? 20.938 -12.422 -29.891 1 96.62 330 ALA B C 1
ATOM 6264 O O . ALA B 1 330 ? 20.938 -13.562 -30.344 1 96.62 330 ALA B O 1
ATOM 6265 N N . VAL B 1 331 ? 20.594 -12.164 -28.688 1 97.38 331 VAL B N 1
ATOM 6266 C CA . VAL B 1 331 ? 20 -13.203 -27.859 1 97.38 331 VAL B CA 1
ATOM 6267 C C . VAL B 1 331 ? 18.609 -13.555 -28.391 1 97.38 331 VAL B C 1
ATOM 6269 O O . VAL B 1 331 ? 17.672 -12.758 -28.266 1 97.38 331 VAL B O 1
ATOM 6272 N N . ALA B 1 332 ? 18.391 -14.75 -28.891 1 94.94 332 ALA B N 1
ATOM 6273 C CA . ALA B 1 332 ? 17.188 -15.164 -29.609 1 94.94 332 ALA B CA 1
ATOM 6274 C C . ALA B 1 332 ? 15.945 -15.039 -28.719 1 94.94 332 ALA B C 1
ATOM 6276 O O . ALA B 1 332 ? 14.875 -14.656 -29.188 1 94.94 332 ALA B O 1
ATOM 6277 N N . SER B 1 333 ? 16.062 -15.359 -27.5 1 96.25 333 SER B N 1
ATOM 6278 C CA . SER B 1 333 ? 14.914 -15.352 -26.578 1 96.25 333 SER B CA 1
ATOM 6279 C C . SER B 1 333 ? 14.562 -13.93 -26.156 1 96.25 333 SER B C 1
ATOM 6281 O O . SER B 1 333 ? 13.477 -13.688 -25.625 1 96.25 333 SER B O 1
ATOM 6283 N N . ASN B 1 334 ? 15.523 -13.031 -26.328 1 97.12 334 ASN B N 1
ATOM 6284 C CA . ASN B 1 334 ? 15.422 -11.664 -25.828 1 97.12 334 ASN B CA 1
ATOM 6285 C C . ASN B 1 334 ? 15.195 -11.625 -24.328 1 97.12 334 ASN B C 1
ATOM 6287 O O . ASN B 1 334 ? 14.539 -10.719 -23.812 1 97.12 334 ASN B O 1
ATOM 6291 N N . ALA B 1 335 ? 15.656 -12.641 -23.562 1 98.12 335 ALA B N 1
ATOM 6292 C CA . ALA B 1 335 ? 15.578 -12.742 -22.109 1 98.12 335 ALA B CA 1
ATOM 6293 C C . ALA B 1 335 ? 16.969 -12.758 -21.469 1 98.12 335 ALA B C 1
ATOM 6295 O O . ALA B 1 335 ? 17.906 -13.344 -22.031 1 98.12 335 ALA B O 1
ATOM 6296 N N . LEU B 1 336 ? 17.094 -12.078 -20.297 1 98.69 336 LEU B N 1
ATOM 6297 C CA . LEU B 1 336 ? 18.359 -12 -19.578 1 98.69 336 LEU B CA 1
ATOM 6298 C C . LEU B 1 336 ? 18.156 -12.289 -18.094 1 98.69 336 LEU B C 1
ATOM 6300 O O . LEU B 1 336 ? 17.094 -12.031 -17.547 1 98.69 336 LEU B O 1
ATOM 6304 N N . TYR B 1 337 ? 19.188 -12.875 -17.562 1 98.75 337 TYR B N 1
ATOM 6305 C CA . TYR B 1 337 ? 19.391 -12.906 -16.109 1 98.75 337 TYR B CA 1
ATOM 6306 C C . TYR B 1 337 ? 20.609 -12.078 -15.719 1 98.75 337 TYR B C 1
ATOM 6308 O O . TYR B 1 337 ? 21.656 -12.156 -16.359 1 98.75 337 TYR B O 1
ATOM 6316 N N . PHE B 1 338 ? 20.469 -11.188 -14.742 1 98.88 338 PHE B N 1
ATOM 6317 C CA . PHE B 1 338 ? 21.609 -10.43 -14.25 1 98.88 338 PHE B CA 1
ATOM 6318 C C . PHE B 1 338 ? 21.703 -10.492 -12.734 1 98.88 338 PHE B C 1
ATOM 6320 O O . PHE B 1 338 ? 20.688 -10.703 -12.055 1 98.88 338 PHE B O 1
ATOM 6327 N N . GLU B 1 339 ? 22.828 -10.359 -12.188 1 98.56 339 GLU B N 1
ATOM 6328 C CA . GLU B 1 339 ? 23.062 -10.32 -10.742 1 98.56 339 GLU B CA 1
ATOM 6329 C C . GLU B 1 339 ? 24.203 -9.375 -10.391 1 98.56 339 GLU B C 1
ATOM 6331 O O . GLU B 1 339 ? 25.156 -9.234 -11.164 1 98.56 339 GLU B O 1
ATOM 6336 N N . ALA B 1 340 ? 24.062 -8.734 -9.344 1 98.56 340 ALA B N 1
ATOM 6337 C CA . ALA B 1 340 ? 25.078 -7.867 -8.758 1 98.56 340 ALA B CA 1
ATOM 6338 C C . ALA B 1 340 ? 25.25 -8.156 -7.266 1 98.56 340 ALA B C 1
ATOM 6340 O O . ALA B 1 340 ? 24.266 -8.258 -6.527 1 98.56 340 ALA B O 1
ATOM 6341 N N . ASN B 1 341 ? 26.469 -8.391 -6.859 1 98.19 341 ASN B N 1
ATOM 6342 C CA . ASN B 1 341 ? 26.844 -8.57 -5.457 1 98.19 341 ASN B CA 1
ATOM 6343 C C . ASN B 1 341 ? 27.75 -7.449 -4.965 1 98.19 341 ASN B C 1
ATOM 6345 O O . ASN B 1 341 ? 28.812 -7.199 -5.543 1 98.19 341 ASN B O 1
ATOM 6349 N N . VAL B 1 342 ? 27.344 -6.84 -3.957 1 96.81 342 VAL B N 1
ATOM 6350 C CA . VAL B 1 342 ? 28.078 -5.699 -3.422 1 96.81 342 VAL B CA 1
ATOM 6351 C C . VAL B 1 342 ? 28.594 -6.031 -2.025 1 96.81 342 VAL B C 1
ATOM 6353 O O . VAL B 1 342 ? 27.891 -6.633 -1.217 1 96.81 342 VAL B O 1
ATOM 6356 N N . SER B 1 343 ? 29.812 -5.742 -1.719 1 96.12 343 SER B N 1
ATOM 6357 C CA . SER B 1 343 ? 30.422 -5.875 -0.396 1 96.12 343 SER B CA 1
ATOM 6358 C C . SER B 1 343 ? 31.172 -4.613 -0.005 1 96.12 343 SER B C 1
ATOM 6360 O O . SER B 1 343 ? 31.359 -3.711 -0.827 1 96.12 343 SER B O 1
ATOM 6362 N N . GLY B 1 344 ? 31.516 -4.5 1.245 1 94.44 344 GLY B N 1
ATOM 6363 C CA . GLY B 1 344 ? 32.344 -3.4 1.73 1 94.44 344 GLY B CA 1
ATOM 6364 C C . GLY B 1 344 ? 31.562 -2.1 1.86 1 94.44 344 GLY B C 1
ATOM 6365 O O . GLY B 1 344 ? 32.094 -1.027 1.554 1 94.44 344 GLY B O 1
ATOM 6366 N N . LEU B 1 345 ? 30.297 -2.133 2.207 1 92.62 345 LEU B N 1
ATOM 6367 C CA . LEU B 1 345 ? 29.422 -0.959 2.211 1 92.62 345 LEU B CA 1
ATOM 6368 C C . LEU B 1 345 ? 29.5 -0.233 3.551 1 92.62 345 LEU B C 1
ATOM 6370 O O . LEU B 1 345 ? 28.703 0.67 3.816 1 92.62 345 LEU B O 1
ATOM 6374 N N . ALA B 1 346 ? 30.391 -0.636 4.371 1 84.81 346 ALA B N 1
ATOM 6375 C CA . ALA B 1 346 ? 30.562 0.106 5.617 1 84.81 346 ALA B CA 1
ATOM 6376 C C . ALA B 1 346 ? 30.844 1.581 5.34 1 84.81 346 ALA B C 1
ATOM 6378 O O . ALA B 1 346 ? 31.719 1.915 4.539 1 84.81 346 ALA B O 1
ATOM 6379 N N . GLY B 1 347 ? 30.047 2.471 5.945 1 79.81 347 GLY B N 1
ATOM 6380 C CA . GLY B 1 347 ? 30.25 3.902 5.805 1 79.81 347 GLY B CA 1
ATOM 6381 C C . GLY B 1 347 ? 29.734 4.449 4.484 1 79.81 347 GLY B C 1
ATOM 6382 O O . GLY B 1 347 ? 30.125 5.535 4.062 1 79.81 347 GLY B O 1
ATOM 6383 N N . VAL B 1 348 ? 28.969 3.729 3.816 1 84.5 348 VAL B N 1
ATOM 6384 C CA . VAL B 1 348 ? 28.484 4.148 2.512 1 84.5 348 VAL B CA 1
ATOM 6385 C C . VAL B 1 348 ? 27.594 5.387 2.666 1 84.5 348 VAL B C 1
ATOM 6387 O O . VAL B 1 348 ? 26.844 5.5 3.633 1 84.5 348 VAL B O 1
ATOM 6390 N N . ALA B 1 349 ? 27.828 6.32 1.715 1 80.5 349 ALA B N 1
ATOM 6391 C CA . ALA B 1 349 ? 27 7.527 1.672 1 80.5 349 ALA B CA 1
ATOM 6392 C C . ALA B 1 349 ? 25.625 7.227 1.089 1 80.5 349 ALA B C 1
ATOM 6394 O O . ALA B 1 349 ? 25.484 6.387 0.194 1 80.5 349 ALA B O 1
ATOM 6395 N N . SER B 1 350 ? 24.688 8.047 1.539 1 77.88 350 SER B N 1
ATOM 6396 C CA . SER B 1 350 ? 23.312 7.852 1.088 1 77.88 350 SER B CA 1
ATOM 6397 C C . SER B 1 350 ? 23.156 8.172 -0.396 1 77.88 350 SER B C 1
ATOM 6399 O O . SER B 1 350 ? 22.234 7.699 -1.049 1 77.88 350 SER B O 1
ATOM 6401 N N . ALA B 1 351 ? 24.109 8.852 -0.928 1 84.31 351 ALA B N 1
ATOM 6402 C CA . ALA B 1 351 ? 24.016 9.266 -2.326 1 84.31 351 ALA B CA 1
ATOM 6403 C C . ALA B 1 351 ? 24.594 8.203 -3.252 1 84.31 351 ALA B C 1
ATOM 6405 O O . ALA B 1 351 ? 24.375 8.234 -4.465 1 84.31 351 ALA B O 1
ATOM 6406 N N . ALA B 1 352 ? 25.312 7.184 -2.703 1 93.38 352 ALA B N 1
ATOM 6407 C CA . ALA B 1 352 ? 25.859 6.102 -3.518 1 93.38 352 ALA B CA 1
ATOM 6408 C C . ALA B 1 352 ? 24.75 5.297 -4.18 1 93.38 352 ALA B C 1
ATOM 6410 O O . ALA B 1 352 ? 23.703 5.062 -3.576 1 93.38 352 ALA B O 1
ATOM 6411 N N . THR B 1 353 ? 25.016 4.941 -5.438 1 96.44 353 THR B N 1
ATOM 6412 C CA . THR B 1 353 ? 23.922 4.305 -6.156 1 96.44 353 THR B CA 1
ATOM 6413 C C . THR B 1 353 ? 24.422 3.1 -6.949 1 96.44 353 THR B C 1
ATOM 6415 O O . THR B 1 353 ? 25.609 3.027 -7.297 1 96.44 353 THR B O 1
ATOM 6418 N N . LEU B 1 354 ? 23.672 2.148 -7.137 1 97.62 354 LEU B N 1
ATOM 6419 C CA . LEU B 1 354 ? 23.688 1.143 -8.195 1 97.62 354 LEU B CA 1
ATOM 6420 C C . LEU B 1 354 ? 22.406 1.202 -9.016 1 97.62 354 LEU B C 1
ATOM 6422 O O . LEU B 1 354 ? 21.312 1.021 -8.477 1 97.62 354 LEU B O 1
ATOM 6426 N N . THR B 1 355 ? 22.516 1.514 -10.312 1 98.19 355 THR B N 1
ATOM 6427 C CA . THR B 1 355 ? 21.359 1.671 -11.18 1 98.19 355 THR B CA 1
ATOM 6428 C C . THR B 1 355 ? 21.469 0.773 -12.406 1 98.19 355 THR B C 1
ATOM 6430 O O . THR B 1 355 ? 22.578 0.434 -12.836 1 98.19 355 THR B O 1
ATOM 6433 N N . PHE B 1 356 ? 20.375 0.323 -12.914 1 98.81 356 PHE B N 1
ATOM 6434 C CA . PHE B 1 356 ? 20.359 -0.455 -14.148 1 98.81 356 PHE B CA 1
ATOM 6435 C C . PHE B 1 356 ? 19.219 0.002 -15.062 1 98.81 356 PHE B C 1
ATOM 6437 O O . PHE B 1 356 ? 18.297 0.68 -14.617 1 98.81 356 PHE B O 1
ATOM 6444 N N . ALA B 1 357 ? 19.328 -0.336 -16.344 1 98.75 357 ALA B N 1
ATOM 6445 C CA . ALA B 1 357 ? 18.281 -0.042 -17.328 1 98.75 357 ALA B CA 1
ATOM 6446 C C . ALA B 1 357 ? 18.297 -1.053 -18.469 1 98.75 357 ALA B C 1
ATOM 6448 O O . ALA B 1 357 ? 19.359 -1.542 -18.859 1 98.75 357 ALA B O 1
ATOM 6449 N N . PHE B 1 358 ? 17.156 -1.401 -18.891 1 98.88 358 PHE B N 1
ATOM 6450 C CA . PHE B 1 358 ? 16.938 -2.062 -20.172 1 98.88 358 PHE B CA 1
ATOM 6451 C C . PHE B 1 358 ? 16.375 -1.087 -21.203 1 98.88 358 PHE B C 1
ATOM 6453 O O . PHE B 1 358 ? 15.359 -0.424 -20.938 1 98.88 358 PHE B O 1
ATOM 6460 N N . GLY B 1 359 ? 17 -1.018 -22.344 1 98.69 359 GLY B N 1
ATOM 6461 C CA . GLY B 1 359 ? 16.578 -0.001 -23.297 1 98.69 359 GLY B CA 1
ATOM 6462 C C . GLY B 1 359 ? 16.438 -0.529 -24.703 1 98.69 359 GLY B C 1
ATOM 6463 O O . GLY B 1 359 ? 16.922 -1.618 -25.031 1 98.69 359 GLY B O 1
ATOM 6464 N N . SER B 1 360 ? 15.695 0.171 -25.484 1 98.38 360 SER B N 1
ATOM 6465 C CA . SER B 1 360 ? 15.594 -0.027 -26.922 1 98.38 360 SER B CA 1
ATOM 6466 C C . SER B 1 360 ? 16.312 1.083 -27.688 1 98.38 360 SER B C 1
ATOM 6468 O O . SER B 1 360 ? 15.797 2.197 -27.797 1 98.38 360 SER B O 1
ATOM 6470 N N . PRO B 1 361 ? 17.453 0.786 -28.281 1 96.81 361 PRO B N 1
ATOM 6471 C CA . PRO B 1 361 ? 18.109 1.821 -29.078 1 96.81 361 PRO B CA 1
ATOM 6472 C C . PRO B 1 361 ? 17.25 2.312 -30.234 1 96.81 361 PRO B C 1
ATOM 6474 O O . PRO B 1 361 ? 17.422 3.441 -30.703 1 96.81 361 PRO B O 1
ATOM 6477 N N . ARG B 1 362 ? 16.344 1.51 -30.641 1 96.56 362 ARG B N 1
ATOM 6478 C CA . ARG B 1 362 ? 15.508 1.833 -31.781 1 96.56 362 ARG B CA 1
ATOM 6479 C C . ARG B 1 362 ? 14.461 2.885 -31.422 1 96.56 362 ARG B C 1
ATOM 6481 O O . ARG B 1 362 ? 14.195 3.801 -32.188 1 96.56 362 ARG B O 1
ATOM 6488 N N . SER B 1 363 ? 13.812 2.736 -30.281 1 97.81 363 SER B N 1
ATOM 6489 C CA . SER B 1 363 ? 12.688 3.604 -29.938 1 97.81 363 SER B CA 1
ATOM 6490 C C . SER B 1 363 ? 13.055 4.57 -28.812 1 97.81 363 SER B C 1
ATOM 6492 O O . SER B 1 363 ? 12.312 5.516 -28.531 1 97.81 363 SER B O 1
ATOM 6494 N N . GLY B 1 364 ? 14.172 4.398 -28.188 1 97.94 364 GLY B N 1
ATOM 6495 C CA . GLY B 1 364 ? 14.555 5.219 -27.047 1 97.94 364 GLY B CA 1
ATOM 6496 C C . GLY B 1 364 ? 13.797 4.883 -25.781 1 97.94 364 GLY B C 1
ATOM 6497 O O . GLY B 1 364 ? 13.984 5.527 -24.75 1 97.94 364 GLY B O 1
ATOM 6498 N N . GLU B 1 365 ? 12.984 3.893 -25.781 1 98.38 365 GLU B N 1
ATOM 6499 C CA . GLU B 1 365 ? 12.234 3.449 -24.609 1 98.38 365 GLU B CA 1
ATOM 6500 C C . GLU B 1 365 ? 13.125 2.705 -23.625 1 98.38 365 GLU B C 1
ATOM 6502 O O . GLU B 1 365 ? 14.18 2.184 -24 1 98.38 365 GLU B O 1
ATOM 6507 N N . TYR B 1 366 ? 12.703 2.711 -22.359 1 98.38 366 TYR B N 1
ATOM 6508 C CA . TYR B 1 366 ? 13.5 2.016 -21.359 1 98.38 366 TYR B CA 1
ATOM 6509 C C . TYR B 1 366 ? 12.656 1.636 -20.156 1 98.38 366 TYR B C 1
ATOM 6511 O O . TYR B 1 366 ? 11.586 2.215 -19.922 1 98.38 366 TYR B O 1
ATOM 6519 N N . ILE B 1 367 ? 13.039 0.639 -19.406 1 98.44 367 ILE B N 1
ATOM 6520 C CA . ILE B 1 367 ? 12.703 0.385 -18.016 1 98.44 367 ILE B CA 1
ATOM 6521 C C . ILE B 1 367 ? 13.969 0.448 -17.156 1 98.44 367 ILE B C 1
ATOM 6523 O O . ILE B 1 367 ? 15.047 0.035 -17.609 1 98.44 367 ILE B O 1
ATOM 6527 N N . ARG B 1 368 ? 13.844 1.013 -16 1 98.62 368 ARG B N 1
ATOM 6528 C CA . ARG B 1 368 ? 15.047 1.208 -15.203 1 98.62 368 ARG B CA 1
ATOM 6529 C C . ARG B 1 368 ? 14.773 0.924 -13.727 1 98.62 368 ARG B C 1
ATOM 6531 O O . ARG B 1 368 ? 13.617 0.855 -13.305 1 98.62 368 ARG B O 1
ATOM 6538 N N . GLY B 1 369 ? 15.789 0.663 -12.992 1 98.5 369 GLY B N 1
ATOM 6539 C CA . GLY B 1 369 ? 15.766 0.478 -11.547 1 98.5 369 GLY B CA 1
ATOM 6540 C C . GLY B 1 369 ? 17.094 0.783 -10.891 1 98.5 369 GLY B C 1
ATOM 6541 O O . GLY B 1 369 ? 18.078 1.107 -11.57 1 98.5 369 GLY B O 1
ATOM 6542 N N . GLY B 1 370 ? 17.047 0.783 -9.617 1 98 370 GLY B N 1
ATOM 6543 C CA . GLY B 1 370 ? 18.281 1.07 -8.906 1 98 370 GLY B CA 1
ATOM 6544 C C . GLY B 1 370 ? 18.078 1.225 -7.406 1 98 370 GLY B C 1
ATOM 6545 O O . GLY B 1 370 ? 16.953 1.167 -6.918 1 98 370 GLY B O 1
ATOM 6546 N N . TYR B 1 371 ? 19.172 1.231 -6.77 1 96.69 371 TYR B N 1
ATOM 6547 C CA . TYR B 1 371 ? 19.234 1.351 -5.316 1 96.69 371 TYR B CA 1
ATOM 6548 C C . TYR B 1 371 ? 20.078 2.551 -4.902 1 96.69 371 TYR B C 1
ATOM 6550 O O . TYR B 1 371 ? 21.188 2.736 -5.395 1 96.69 371 TYR B O 1
ATOM 6558 N N . PHE B 1 372 ? 19.516 3.479 -4.117 1 92.38 372 PHE B N 1
ATOM 6559 C CA . PHE B 1 372 ? 20.281 4.445 -3.338 1 92.38 372 PHE B CA 1
ATOM 6560 C C . PHE B 1 372 ? 20.734 3.834 -2.016 1 92.38 372 PHE B C 1
ATOM 6562 O O . PHE B 1 372 ? 19.922 3.641 -1.107 1 92.38 372 PHE B O 1
ATOM 6569 N N . PHE B 1 373 ? 22.047 3.621 -1.936 1 88.31 373 PHE B N 1
ATOM 6570 C CA . PHE B 1 373 ? 22.547 2.822 -0.825 1 88.31 373 PHE B CA 1
ATOM 6571 C C . PHE B 1 373 ? 22.203 3.473 0.51 1 88.31 373 PHE B C 1
ATOM 6573 O O . PHE B 1 373 ? 22.516 4.648 0.728 1 88.31 373 PHE B O 1
ATOM 6580 N N . GLY B 1 374 ? 21.406 2.797 1.394 1 77.69 374 GLY B N 1
ATOM 6581 C CA . GLY B 1 374 ? 20.938 3.262 2.688 1 77.69 374 GLY B CA 1
ATOM 6582 C C . GLY B 1 374 ? 19.484 3.721 2.666 1 77.69 374 GLY B C 1
ATOM 6583 O O . GLY B 1 374 ? 18.969 4.207 3.674 1 77.69 374 GLY B O 1
ATOM 6584 N N . GLY B 1 375 ? 18.953 3.604 1.502 1 87.94 375 GLY B N 1
ATOM 6585 C CA . GLY B 1 375 ? 17.578 4.062 1.406 1 87.94 375 GLY B CA 1
ATOM 6586 C C . GLY B 1 375 ? 16.688 3.096 0.665 1 87.94 375 GLY B C 1
ATOM 6587 O O . GLY B 1 375 ? 16.516 1.949 1.086 1 87.94 375 GLY B O 1
ATOM 6588 N N . ASP B 1 376 ? 16.094 3.631 -0.438 1 94.19 376 ASP B N 1
ATOM 6589 C CA . ASP B 1 376 ? 15.047 2.879 -1.116 1 94.19 376 ASP B CA 1
ATOM 6590 C C . ASP B 1 376 ? 15.539 2.33 -2.453 1 94.19 376 ASP B C 1
ATOM 6592 O O . ASP B 1 376 ? 16.359 2.963 -3.129 1 94.19 376 ASP B O 1
ATOM 6596 N N . PHE B 1 377 ? 15.164 1.117 -2.773 1 97.44 377 PHE B N 1
ATOM 6597 C CA . PHE B 1 377 ? 15.242 0.576 -4.125 1 97.44 377 PHE B CA 1
ATOM 6598 C C . PHE B 1 377 ? 14.039 1.017 -4.957 1 97.44 377 PHE B C 1
ATOM 6600 O O . PHE B 1 377 ? 12.938 1.172 -4.426 1 97.44 377 PHE B O 1
ATOM 6607 N N . TYR B 1 378 ? 14.25 1.302 -6.289 1 98.06 378 TYR B N 1
ATOM 6608 C CA . TYR B 1 378 ? 13.125 1.699 -7.125 1 98.06 378 TYR B CA 1
ATOM 6609 C C . TYR B 1 378 ? 13.109 0.904 -8.43 1 98.06 378 TYR B C 1
ATOM 6611 O O . TYR B 1 378 ? 14.141 0.386 -8.859 1 98.06 378 TYR B O 1
ATOM 6619 N N . LEU B 1 379 ? 11.953 0.708 -8.977 1 98.56 379 LEU B N 1
ATOM 6620 C CA . LEU B 1 379 ? 11.68 0.207 -10.312 1 98.56 379 LEU B CA 1
ATOM 6621 C C . LEU B 1 379 ? 10.742 1.146 -11.062 1 98.56 379 LEU B C 1
ATOM 6623 O O . LEU B 1 379 ? 9.719 1.569 -10.523 1 98.56 379 LEU B O 1
ATOM 6627 N N . ASP B 1 380 ? 11.156 1.562 -12.289 1 98.31 380 ASP B N 1
ATOM 6628 C CA . ASP B 1 380 ? 10.43 2.561 -13.07 1 98.31 380 ASP B CA 1
ATOM 6629 C C . ASP B 1 380 ? 10.156 2.061 -14.484 1 98.31 380 ASP B C 1
ATOM 6631 O O . ASP B 1 380 ? 11.078 1.953 -15.297 1 98.31 380 ASP B O 1
ATOM 6635 N N . ARG B 1 381 ? 8.891 1.775 -14.781 1 98.31 381 ARG B N 1
ATOM 6636 C CA . ARG B 1 381 ? 8.523 1.339 -16.125 1 98.31 381 ARG B CA 1
ATOM 6637 C C . ARG B 1 381 ? 7.898 2.48 -16.922 1 98.31 381 ARG B C 1
ATOM 6639 O O . ARG B 1 381 ? 7.277 2.254 -17.953 1 98.31 381 ARG B O 1
ATOM 6646 N N . GLY B 1 382 ? 8.055 3.699 -16.453 1 96.12 382 GLY B N 1
ATOM 6647 C CA . GLY B 1 382 ? 7.434 4.855 -17.078 1 96.12 382 GLY B CA 1
ATOM 6648 C C . GLY B 1 382 ? 8.102 5.25 -18.391 1 96.12 382 GLY B C 1
ATOM 6649 O O . GLY B 1 382 ? 7.566 6.066 -19.141 1 96.12 382 GLY B O 1
ATOM 6650 N N . GLY B 1 383 ? 9.227 4.625 -18.719 1 96.56 383 GLY B N 1
ATOM 6651 C CA . GLY B 1 383 ? 9.961 4.957 -19.938 1 96.56 383 GLY B CA 1
ATOM 6652 C C . GLY B 1 383 ? 9.453 4.211 -21.156 1 96.56 383 GLY B C 1
ATOM 6653 O O . GLY B 1 383 ? 9.859 4.508 -22.281 1 96.56 383 GLY B O 1
ATOM 6654 N N . VAL B 1 384 ? 8.641 3.184 -20.938 1 96.81 384 VAL B N 1
ATOM 6655 C CA . VAL B 1 384 ? 8.062 2.469 -22.078 1 96.81 384 VAL B CA 1
ATOM 6656 C C . VAL B 1 384 ? 6.727 3.098 -22.453 1 96.81 384 VAL B C 1
ATOM 6658 O O . VAL B 1 384 ? 6.008 3.617 -21.594 1 96.81 384 VAL B O 1
ATOM 6661 N N . ARG B 1 385 ? 6.316 3.002 -23.719 1 96.5 385 ARG B N 1
ATOM 6662 C CA . ARG B 1 385 ? 5.215 3.822 -24.219 1 96.5 385 ARG B CA 1
ATOM 6663 C C . ARG B 1 385 ? 4.176 2.967 -24.938 1 96.5 385 ARG B C 1
ATOM 6665 O O . ARG B 1 385 ? 3.309 3.49 -25.625 1 96.5 385 ARG B O 1
ATOM 6672 N N . GLY B 1 386 ? 4.238 1.672 -24.812 1 97 386 GLY B N 1
ATOM 6673 C CA . GLY B 1 386 ? 3.359 0.801 -25.578 1 97 386 GLY B CA 1
ATOM 6674 C C . GLY B 1 386 ? 1.992 0.632 -24.938 1 97 386 GLY B C 1
ATOM 6675 O O . GLY B 1 386 ? 1.094 0.034 -25.531 1 97 386 GLY B O 1
ATOM 6676 N N . PHE B 1 387 ? 1.768 1.134 -23.781 1 96.88 387 PHE B N 1
ATOM 6677 C CA . PHE B 1 387 ? 0.503 1.009 -23.062 1 96.88 387 PHE B CA 1
ATOM 6678 C C . PHE B 1 387 ? 0.258 2.227 -22.172 1 96.88 387 PHE B C 1
ATOM 6680 O O . PHE B 1 387 ? 1.045 2.512 -21.281 1 96.88 387 PHE B O 1
ATOM 6687 N N . ASP B 1 388 ? -0.719 2.943 -22.469 1 92.75 388 ASP B N 1
ATOM 6688 C CA . ASP B 1 388 ? -1.129 4.098 -21.672 1 92.75 388 ASP B CA 1
ATOM 6689 C C . ASP B 1 388 ? -2.49 3.861 -21.016 1 92.75 388 ASP B C 1
ATOM 6691 O O . ASP B 1 388 ? -3.498 3.713 -21.719 1 92.75 388 ASP B O 1
ATOM 6695 N N . ASN B 1 389 ? -2.574 3.807 -19.797 1 95.5 389 ASN B N 1
ATOM 6696 C CA . ASN B 1 389 ? -3.738 3.549 -18.953 1 95.5 389 ASN B CA 1
ATOM 6697 C C . ASN B 1 389 ? -3.613 4.23 -17.594 1 95.5 389 ASN B C 1
ATOM 6699 O O . ASN B 1 389 ? -2.562 4.16 -16.953 1 95.5 389 ASN B O 1
ATOM 6703 N N . PRO B 1 390 ? -4.688 4.992 -17.125 1 94.62 390 PRO B N 1
ATOM 6704 C CA . PRO B 1 390 ? -4.578 5.73 -15.867 1 94.62 390 PRO B CA 1
ATOM 6705 C C . PRO B 1 390 ? -4.32 4.816 -14.672 1 94.62 390 PRO B C 1
ATOM 6707 O O . PRO B 1 390 ? -3.873 5.285 -13.617 1 94.62 390 PRO B O 1
ATOM 6710 N N . PHE B 1 391 ? -4.617 3.551 -14.836 1 96.81 391 PHE B N 1
ATOM 6711 C CA . PHE B 1 391 ? -4.469 2.6 -13.734 1 96.81 391 PHE B CA 1
ATOM 6712 C C . PHE B 1 391 ? -3.117 1.897 -13.812 1 96.81 391 PHE B C 1
ATOM 6714 O O . PHE B 1 391 ? -2.781 1.098 -12.938 1 96.81 391 PHE B O 1
ATOM 6721 N N . PHE B 1 392 ? -2.309 2.174 -14.836 1 97.44 392 PHE B N 1
ATOM 6722 C CA . PHE B 1 392 ? -1.023 1.527 -15.07 1 97.44 392 PHE B CA 1
ATOM 6723 C C . PHE B 1 392 ? 0.098 2.285 -14.367 1 97.44 392 PHE B C 1
ATOM 6725 O O . PHE B 1 392 ? 0.905 2.953 -15.016 1 97.44 392 PHE B O 1
ATOM 6732 N N . THR B 1 393 ? 0.286 2.115 -13.031 1 97.12 393 THR B N 1
ATOM 6733 C CA . THR B 1 393 ? 1.298 2.76 -12.195 1 97.12 393 THR B CA 1
ATOM 6734 C C . THR B 1 393 ? 2.693 2.535 -12.773 1 97.12 393 THR B C 1
ATOM 6736 O O . THR B 1 393 ? 3.043 1.414 -13.148 1 97.12 393 THR B O 1
ATOM 6739 N N . ASP B 1 394 ? 3.51 3.586 -12.742 1 96.25 394 ASP B N 1
ATOM 6740 C CA . ASP B 1 394 ? 4.758 3.529 -13.492 1 96.25 394 ASP B CA 1
ATOM 6741 C C . ASP B 1 394 ? 5.949 3.307 -12.57 1 96.25 394 ASP B C 1
ATOM 6743 O O . ASP B 1 394 ? 6.969 2.75 -12.977 1 96.25 394 ASP B O 1
ATOM 6747 N N . LYS B 1 395 ? 5.898 3.842 -11.328 1 98.12 395 LYS B N 1
ATOM 6748 C CA . LYS B 1 395 ? 7.059 3.852 -10.445 1 98.12 395 LYS B CA 1
ATOM 6749 C C . LYS B 1 395 ? 6.758 3.129 -9.133 1 98.12 395 LYS B C 1
ATOM 6751 O O . LYS B 1 395 ? 5.715 3.361 -8.516 1 98.12 395 LYS B O 1
ATOM 6756 N N . PHE B 1 396 ? 7.656 2.205 -8.766 1 98.38 396 PHE B N 1
ATOM 6757 C CA . PHE B 1 396 ? 7.582 1.409 -7.547 1 98.38 396 PHE B CA 1
ATOM 6758 C C . PHE B 1 396 ? 8.844 1.585 -6.703 1 98.38 396 PHE B C 1
ATOM 6760 O O . PHE B 1 396 ? 9.914 1.884 -7.234 1 98.38 396 PHE B O 1
ATOM 6767 N N . SER B 1 397 ? 8.68 1.469 -5.395 1 98 397 SER B N 1
ATOM 6768 C CA . SER B 1 397 ? 9.867 1.5 -4.551 1 98 397 SER B CA 1
ATOM 6769 C C . SER B 1 397 ? 9.641 0.748 -3.242 1 98 397 SER B C 1
ATOM 6771 O O . SER B 1 397 ? 8.492 0.492 -2.861 1 98 397 SER B O 1
ATOM 6773 N N . ALA B 1 398 ? 10.656 0.316 -2.631 1 96.62 398 ALA B N 1
ATOM 6774 C CA . ALA B 1 398 ? 10.648 -0.342 -1.327 1 96.62 398 ALA B CA 1
ATOM 6775 C C . ALA B 1 398 ? 11.938 -0.059 -0.562 1 96.62 398 ALA B C 1
ATOM 6777 O O . ALA B 1 398 ? 13.008 0.077 -1.161 1 96.62 398 ALA B O 1
ATOM 6778 N N . PRO B 1 399 ? 11.82 0.032 0.749 1 94.88 399 PRO B N 1
ATOM 6779 C CA . PRO B 1 399 ? 13.047 0.185 1.533 1 94.88 399 PRO B CA 1
ATOM 6780 C C . PRO B 1 399 ? 13.922 -1.068 1.514 1 94.88 399 PRO B C 1
ATOM 6782 O O . PRO B 1 399 ? 13.406 -2.188 1.498 1 94.88 399 PRO B O 1
ATOM 6785 N N . SER B 1 400 ? 15.164 -0.869 1.511 1 93 400 SER B N 1
ATOM 6786 C CA . SER B 1 400 ? 16.141 -1.948 1.623 1 93 400 SER B CA 1
ATOM 6787 C C . SER B 1 400 ? 17.266 -1.576 2.578 1 93 400 SER B C 1
ATOM 6789 O O . SER B 1 400 ? 18.375 -1.26 2.143 1 93 400 SER B O 1
ATOM 6791 N N . PRO B 1 401 ? 16.984 -1.652 3.84 1 89.25 401 PRO B N 1
ATOM 6792 C CA . PRO B 1 401 ? 18.047 -1.331 4.793 1 89.25 401 PRO B CA 1
ATOM 6793 C C . PRO B 1 401 ? 19.281 -2.215 4.621 1 89.25 401 PRO B C 1
ATOM 6795 O O . PRO B 1 401 ? 19.156 -3.408 4.344 1 89.25 401 PRO B O 1
ATOM 6798 N N . LEU B 1 402 ? 20.406 -1.597 4.828 1 89.19 402 LEU B N 1
ATOM 6799 C CA . LEU B 1 402 ? 21.656 -2.336 4.668 1 89.19 402 LEU B CA 1
ATOM 6800 C C . LEU B 1 402 ? 21.875 -3.299 5.832 1 89.19 402 LEU B C 1
ATOM 6802 O O . LEU B 1 402 ? 21.547 -2.977 6.977 1 89.19 402 LEU B O 1
ATOM 6806 N N . ARG B 1 403 ? 22.469 -4.352 5.512 1 88.56 403 ARG B N 1
ATOM 6807 C CA . ARG B 1 403 ? 22.828 -5.332 6.531 1 88.56 403 ARG B CA 1
ATOM 6808 C C . ARG B 1 403 ? 24.094 -4.914 7.273 1 88.56 403 ARG B C 1
ATOM 6810 O O . ARG B 1 403 ? 24.938 -4.219 6.719 1 88.56 403 ARG B O 1
ATOM 6817 N N . ALA B 1 404 ? 24.203 -5.461 8.453 1 87.94 404 ALA B N 1
ATOM 6818 C CA . ALA B 1 404 ? 25.344 -5.137 9.312 1 87.94 404 ALA B CA 1
ATOM 6819 C C . ALA B 1 404 ? 26.656 -5.605 8.688 1 87.94 404 ALA B C 1
ATOM 6821 O O . ALA B 1 404 ? 27.703 -5 8.906 1 87.94 404 ALA B O 1
ATOM 6822 N N . ASP B 1 405 ? 26.594 -6.605 7.836 1 89.75 405 ASP B N 1
ATOM 6823 C CA . ASP B 1 405 ? 27.812 -7.164 7.277 1 89.75 405 ASP B CA 1
ATOM 6824 C C . ASP B 1 405 ? 28.281 -6.371 6.059 1 89.75 405 ASP B C 1
ATOM 6826 O O . ASP B 1 405 ? 29.312 -6.68 5.461 1 89.75 405 ASP B O 1
ATOM 6830 N N . GLY B 1 406 ? 27.531 -5.383 5.715 1 91.31 406 GLY B N 1
ATOM 6831 C CA . GLY B 1 406 ? 27.938 -4.477 4.648 1 91.31 406 GLY B CA 1
ATOM 6832 C C . GLY B 1 406 ? 27.781 -5.082 3.264 1 91.31 406 GLY B C 1
ATOM 6833 O O . GLY B 1 406 ? 28.484 -4.684 2.326 1 91.31 406 GLY B O 1
ATOM 6834 N N . THR B 1 407 ? 26.938 -6.086 3.164 1 93.75 407 THR B N 1
ATOM 6835 C CA . THR B 1 407 ? 26.719 -6.715 1.865 1 93.75 407 THR B CA 1
ATOM 6836 C C . THR B 1 407 ? 25.312 -6.406 1.343 1 93.75 407 THR B C 1
ATOM 6838 O O . THR B 1 407 ? 24.422 -6.059 2.117 1 93.75 407 THR B O 1
ATOM 6841 N N . TRP B 1 408 ? 25.156 -6.422 0.114 1 95.38 408 TRP B N 1
ATOM 6842 C CA . TRP B 1 408 ? 23.875 -6.238 -0.573 1 95.38 408 TRP B CA 1
ATOM 6843 C C . TRP B 1 408 ? 23.891 -6.926 -1.934 1 95.38 408 TRP B C 1
ATOM 6845 O O . TRP B 1 408 ? 24.922 -6.984 -2.6 1 95.38 408 TRP B O 1
ATOM 6855 N N . THR B 1 409 ? 22.75 -7.461 -2.318 1 97 409 THR B N 1
ATOM 6856 C CA . THR B 1 409 ? 22.719 -8.164 -3.596 1 97 409 THR B CA 1
ATOM 6857 C C . THR B 1 409 ? 21.469 -7.762 -4.391 1 97 409 THR B C 1
ATOM 6859 O O . THR B 1 409 ? 20.469 -7.336 -3.812 1 97 409 THR B O 1
ATOM 6862 N N . LEU B 1 410 ? 21.594 -7.836 -5.672 1 98.12 410 LEU B N 1
ATOM 6863 C CA . LEU B 1 410 ? 20.5 -7.637 -6.625 1 98.12 410 LEU B CA 1
ATOM 6864 C C . LEU B 1 410 ? 20.547 -8.703 -7.715 1 98.12 410 LEU B C 1
ATOM 6866 O O . LEU B 1 410 ? 21.609 -9.047 -8.219 1 98.12 410 LEU B O 1
ATOM 6870 N N . SER B 1 411 ? 19.438 -9.266 -8 1 98.69 411 SER B N 1
ATOM 6871 C CA . SER B 1 411 ? 19.297 -10.086 -9.195 1 98.69 411 SER B CA 1
ATOM 6872 C C . SER B 1 411 ? 17.969 -9.82 -9.898 1 98.69 411 SER B C 1
ATOM 6874 O O . SER B 1 411 ? 17.062 -9.211 -9.32 1 98.69 411 SER B O 1
ATOM 6876 N N . GLY B 1 412 ? 17.922 -10.195 -11.133 1 98.69 412 GLY B N 1
ATOM 6877 C CA . GLY B 1 412 ? 16.688 -10 -11.867 1 98.69 412 GLY B CA 1
ATOM 6878 C C . GLY B 1 412 ? 16.641 -10.75 -13.188 1 98.69 412 GLY B C 1
ATOM 6879 O O . GLY B 1 412 ? 17.672 -11.242 -13.656 1 98.69 412 GLY B O 1
ATOM 6880 N N . VAL B 1 413 ? 15.438 -10.938 -13.68 1 98.81 413 VAL B N 1
ATOM 6881 C CA . VAL B 1 413 ? 15.18 -11.547 -14.984 1 98.81 413 VAL B CA 1
ATOM 6882 C C . VAL B 1 413 ? 14.242 -10.648 -15.797 1 98.81 413 VAL B C 1
ATOM 6884 O O . VAL B 1 413 ? 13.195 -10.227 -15.297 1 98.81 413 VAL B O 1
ATOM 6887 N N . VAL B 1 414 ? 14.688 -10.32 -16.953 1 98.69 414 VAL B N 1
ATOM 6888 C CA . VAL B 1 414 ? 13.781 -9.711 -17.922 1 98.69 414 VAL B CA 1
ATOM 6889 C C . VAL B 1 414 ? 13.445 -10.719 -19.016 1 98.69 414 VAL B C 1
ATOM 6891 O O . VAL B 1 414 ? 14.32 -11.422 -19.516 1 98.69 414 VAL B O 1
ATOM 6894 N N . ASP B 1 415 ? 12.234 -10.891 -19.234 1 97.56 415 ASP B N 1
ATOM 6895 C CA . ASP B 1 415 ? 11.758 -11.742 -20.328 1 97.56 415 ASP B CA 1
ATOM 6896 C C . ASP B 1 415 ? 10.766 -10.992 -21.203 1 97.56 415 ASP B C 1
ATOM 6898 O O . ASP B 1 415 ? 9.555 -11.055 -20.984 1 97.56 415 ASP B O 1
ATOM 6902 N N . ARG B 1 416 ? 11.188 -10.336 -22.234 1 94.88 416 ARG B N 1
ATOM 6903 C CA . ARG B 1 416 ? 10.5 -9.57 -23.266 1 94.88 416 ARG B CA 1
ATOM 6904 C C . ARG B 1 416 ? 9.625 -8.484 -22.641 1 94.88 416 ARG B C 1
ATOM 6906 O O . ARG B 1 416 ? 9.945 -7.297 -22.734 1 94.88 416 ARG B O 1
ATOM 6913 N N . SER B 1 417 ? 8.547 -8.883 -21.844 1 96.44 417 SER B N 1
ATOM 6914 C CA . SER B 1 417 ? 7.602 -7.875 -21.359 1 96.44 417 SER B CA 1
ATOM 6915 C C . SER B 1 417 ? 7.395 -7.988 -19.859 1 96.44 417 SER B C 1
ATOM 6917 O O . SER B 1 417 ? 6.469 -7.387 -19.297 1 96.44 417 SER B O 1
ATOM 6919 N N . VAL B 1 418 ? 8.164 -8.773 -19.188 1 98.25 418 VAL B N 1
ATOM 6920 C CA . VAL B 1 418 ? 8.07 -8.906 -17.734 1 98.25 418 VAL B CA 1
ATOM 6921 C C . VAL B 1 418 ? 9.461 -8.766 -17.109 1 98.25 418 VAL B C 1
ATOM 6923 O O . VAL B 1 418 ? 10.422 -9.367 -17.594 1 98.25 418 VAL B O 1
ATOM 6926 N N . LEU B 1 419 ? 9.594 -7.926 -16.172 1 98.81 419 LEU B N 1
ATOM 6927 C CA . LEU B 1 419 ? 10.797 -7.781 -15.367 1 98.81 419 LEU B CA 1
ATOM 6928 C C . LEU B 1 419 ? 10.523 -8.18 -13.914 1 98.81 419 LEU B C 1
ATOM 6930 O O . LEU B 1 419 ? 9.586 -7.676 -13.297 1 98.81 419 LEU B O 1
ATOM 6934 N N . GLU B 1 420 ? 11.227 -9.141 -13.406 1 98.88 420 GLU B N 1
ATOM 6935 C CA . GLU B 1 420 ? 11.227 -9.469 -11.984 1 98.88 420 GLU B CA 1
ATOM 6936 C C . GLU B 1 420 ? 12.586 -9.195 -11.352 1 98.88 420 GLU B C 1
ATOM 6938 O O . GLU B 1 420 ? 13.625 -9.555 -11.906 1 98.88 420 GLU B O 1
ATOM 6943 N N . VAL B 1 421 ? 12.602 -8.508 -10.266 1 98.88 421 VAL B N 1
ATOM 6944 C CA . VAL B 1 421 ? 13.852 -8.234 -9.562 1 98.88 421 VAL B CA 1
ATOM 6945 C C . VAL B 1 421 ? 13.766 -8.758 -8.133 1 98.88 421 VAL B C 1
ATOM 6947 O O . VAL B 1 421 ? 12.68 -8.828 -7.551 1 98.88 421 VAL B O 1
ATOM 6950 N N . PHE B 1 422 ? 14.836 -9.125 -7.594 1 98.81 422 PHE B N 1
ATOM 6951 C CA . PHE B 1 422 ? 15.016 -9.664 -6.25 1 98.81 422 PHE B CA 1
ATOM 6952 C C . PHE B 1 422 ? 16.125 -8.922 -5.508 1 98.81 422 PHE B C 1
ATOM 6954 O O . PHE B 1 422 ? 17.281 -8.992 -5.895 1 98.81 422 PHE B O 1
ATOM 6961 N N . VAL B 1 423 ? 15.672 -8.234 -4.492 1 97.88 423 VAL B N 1
ATOM 6962 C CA . VAL B 1 423 ? 16.531 -7.277 -3.803 1 97.88 423 VAL B CA 1
ATOM 6963 C C . VAL B 1 423 ? 17 -7.867 -2.477 1 97.88 423 VAL B C 1
ATOM 6965 O O . VAL B 1 423 ? 16.203 -8.406 -1.709 1 97.88 423 VAL B O 1
ATOM 6968 N N . ASP B 1 424 ? 18.297 -7.742 -2.148 1 95.94 424 ASP B N 1
ATOM 6969 C CA . ASP B 1 424 ? 18.922 -8.133 -0.886 1 95.94 424 ASP B CA 1
ATOM 6970 C C . ASP B 1 424 ? 18.625 -9.594 -0.557 1 95.94 424 ASP B C 1
ATOM 6972 O O . ASP B 1 424 ? 18.047 -9.898 0.491 1 95.94 424 ASP B O 1
ATOM 6976 N N . ARG B 1 425 ? 19.031 -10.461 -1.428 1 95.75 425 ARG B N 1
ATOM 6977 C CA . ARG B 1 425 ? 18.906 -11.906 -1.272 1 95.75 425 ARG B CA 1
ATOM 6978 C C . ARG B 1 425 ? 17.438 -12.312 -1.211 1 95.75 425 ARG B C 1
ATOM 6980 O O . ARG B 1 425 ? 17.062 -13.195 -0.438 1 95.75 425 ARG B O 1
ATOM 6987 N N . GLY B 1 426 ? 16.578 -11.547 -1.87 1 97.19 426 GLY B N 1
ATOM 6988 C CA . GLY B 1 426 ? 15.188 -11.914 -1.988 1 97.19 426 GLY B CA 1
ATOM 6989 C C . GLY B 1 426 ? 14.328 -11.383 -0.856 1 97.19 426 GLY B C 1
ATOM 6990 O O . GLY B 1 426 ? 13.156 -11.734 -0.74 1 97.19 426 GLY B O 1
ATOM 6991 N N . ALA B 1 427 ? 14.836 -10.477 0.031 1 96.56 427 ALA B N 1
ATOM 6992 C CA . ALA B 1 427 ? 14.039 -9.867 1.091 1 96.56 427 ALA B CA 1
ATOM 6993 C C . ALA B 1 427 ? 12.883 -9.062 0.511 1 96.56 427 ALA B C 1
ATOM 6995 O O . ALA B 1 427 ? 11.836 -8.914 1.148 1 96.56 427 ALA B O 1
ATOM 6996 N N . ARG B 1 428 ? 13.102 -8.531 -0.64 1 96.94 428 ARG B N 1
ATOM 6997 C CA . ARG B 1 428 ? 12.062 -7.867 -1.425 1 96.94 428 ARG B CA 1
ATOM 6998 C C . ARG B 1 428 ? 12.078 -8.352 -2.871 1 96.94 428 ARG B C 1
ATOM 7000 O O . ARG B 1 428 ? 13.141 -8.648 -3.422 1 96.94 428 ARG B O 1
ATOM 7007 N N . SER B 1 429 ? 10.906 -8.398 -3.393 1 98.5 429 SER B N 1
ATOM 7008 C CA . SER B 1 429 ? 10.812 -8.766 -4.801 1 98.5 429 SER B CA 1
ATOM 7009 C C . SER B 1 429 ? 9.773 -7.922 -5.527 1 98.5 429 SER B C 1
ATOM 7011 O O . SER B 1 429 ? 8.883 -7.348 -4.895 1 98.5 429 SER B O 1
ATOM 7013 N N . ALA B 1 430 ? 9.938 -7.809 -6.801 1 98.69 430 ALA B N 1
ATOM 7014 C CA . ALA B 1 430 ? 9.016 -7.059 -7.652 1 98.69 430 ALA B CA 1
ATOM 7015 C C . ALA B 1 430 ? 8.75 -7.801 -8.961 1 98.69 430 ALA B C 1
ATOM 7017 O O . ALA B 1 430 ? 9.656 -8.398 -9.531 1 98.69 430 ALA B O 1
ATOM 7018 N N . THR B 1 431 ? 7.543 -7.816 -9.359 1 98.88 431 THR B N 1
ATOM 7019 C CA . THR B 1 431 ? 7.109 -8.266 -10.68 1 98.88 431 THR B CA 1
ATOM 7020 C C . THR B 1 431 ? 6.422 -7.133 -11.438 1 98.88 431 THR B C 1
ATOM 7022 O O . THR B 1 431 ? 5.426 -6.582 -10.969 1 98.88 431 THR B O 1
ATOM 7025 N N . SER B 1 432 ? 6.98 -6.809 -12.562 1 98.56 432 SER B N 1
ATOM 7026 C CA . SER B 1 432 ? 6.453 -5.699 -13.352 1 98.56 432 SER B CA 1
ATOM 7027 C C . SER B 1 432 ? 6.305 -6.082 -14.82 1 98.56 432 SER B C 1
ATOM 7029 O O . SER B 1 432 ? 7.297 -6.297 -15.516 1 98.56 432 SER B O 1
ATOM 7031 N N . ALA B 1 433 ? 5.043 -6.164 -15.266 1 98.25 433 ALA B N 1
ATOM 7032 C CA . ALA B 1 433 ? 4.781 -6.223 -16.703 1 98.25 433 ALA B CA 1
ATOM 7033 C C . ALA B 1 433 ? 4.988 -4.859 -17.359 1 98.25 433 ALA B C 1
ATOM 7035 O O . ALA B 1 433 ? 4.746 -3.824 -16.734 1 98.25 433 ALA B O 1
ATOM 7036 N N . PHE B 1 434 ? 5.496 -4.832 -18.516 1 98.12 434 PHE B N 1
ATOM 7037 C CA . PHE B 1 434 ? 5.672 -3.59 -19.266 1 98.12 434 PHE B CA 1
ATOM 7038 C C . PHE B 1 434 ? 5.457 -3.82 -20.75 1 98.12 434 PHE B C 1
ATOM 7040 O O . PHE B 1 434 ? 5.559 -4.949 -21.234 1 98.12 434 PHE B O 1
ATOM 7047 N N . TYR B 1 435 ? 5.184 -2.799 -21.469 1 98.06 435 TYR B N 1
ATOM 7048 C CA . TYR B 1 435 ? 4.855 -2.879 -22.891 1 98.06 435 TYR B CA 1
ATOM 7049 C C . TYR B 1 435 ? 5.582 -1.793 -23.688 1 98.06 435 TYR B C 1
ATOM 7051 O O . TYR B 1 435 ? 5.176 -0.628 -23.656 1 98.06 435 TYR B O 1
ATOM 7059 N N . ALA B 1 436 ? 6.598 -2.223 -24.375 1 97.62 436 ALA B N 1
ATOM 7060 C CA . ALA B 1 436 ? 7.371 -1.319 -25.219 1 97.62 436 ALA B CA 1
ATOM 7061 C C . ALA B 1 436 ? 6.91 -1.405 -26.672 1 97.62 436 ALA B C 1
ATOM 7063 O O . ALA B 1 436 ? 6.367 -2.426 -27.094 1 97.62 436 ALA B O 1
ATOM 7064 N N . THR B 1 437 ? 7.137 -0.336 -27.438 1 97.44 437 THR B N 1
ATOM 7065 C CA . THR B 1 437 ? 6.762 -0.323 -28.844 1 97.44 437 THR B CA 1
ATOM 7066 C C . THR B 1 437 ? 7.777 -1.089 -29.688 1 97.44 437 THR B C 1
ATOM 7068 O O . THR B 1 437 ? 7.469 -1.53 -30.797 1 97.44 437 THR B O 1
ATOM 7071 N N . GLN B 1 438 ? 8.984 -1.168 -29.172 1 97.25 438 GLN B N 1
ATOM 7072 C CA . GLN B 1 438 ? 10.07 -1.962 -29.75 1 97.25 438 GLN B CA 1
ATOM 7073 C C . GLN B 1 438 ? 10.766 -2.797 -28.688 1 97.25 438 GLN B C 1
ATOM 7075 O O . GLN B 1 438 ? 10.766 -2.43 -27.5 1 97.25 438 GLN B O 1
ATOM 7080 N N . PRO B 1 439 ? 11.328 -3.967 -29.094 1 97.31 439 PRO B N 1
ATOM 7081 C CA . PRO B 1 439 ? 12.008 -4.785 -28.078 1 97.31 439 PRO B CA 1
ATOM 7082 C C . PRO B 1 439 ? 13.125 -4.031 -27.359 1 97.31 439 PRO B C 1
ATOM 7084 O O . PRO B 1 439 ? 13.844 -3.248 -27.984 1 97.31 439 PRO B O 1
ATOM 7087 N N . LEU B 1 440 ? 13.258 -4.188 -26.109 1 98.56 440 LEU B N 1
ATOM 7088 C CA . LEU B 1 440 ? 14.445 -3.758 -25.391 1 98.56 440 LEU B CA 1
ATOM 7089 C C . LEU B 1 440 ? 15.609 -4.703 -25.641 1 98.56 440 LEU B C 1
ATOM 7091 O O . LEU B 1 440 ? 15.484 -5.918 -25.484 1 98.56 440 LEU B O 1
ATOM 7095 N N . THR B 1 441 ? 16.766 -4.16 -26.078 1 98.56 441 THR B N 1
ATOM 7096 C CA . THR B 1 441 ? 17.859 -5.039 -26.5 1 98.56 441 THR B CA 1
ATOM 7097 C C . THR B 1 441 ? 19.172 -4.59 -25.891 1 98.56 441 THR B C 1
ATOM 7099 O O . THR B 1 441 ? 20.234 -5.121 -26.219 1 98.56 441 THR B O 1
ATOM 7102 N N . SER B 1 442 ? 19.141 -3.635 -25.109 1 98.62 442 SER B N 1
ATOM 7103 C CA . SER B 1 442 ? 20.344 -3.158 -24.422 1 98.62 442 SER B CA 1
ATOM 7104 C C . SER B 1 442 ? 20.172 -3.189 -22.906 1 98.62 442 SER B C 1
ATOM 7106 O O . SER B 1 442 ? 19.094 -2.863 -22.406 1 98.62 442 SER B O 1
ATOM 7108 N N . PHE B 1 443 ? 21.219 -3.691 -22.25 1 98.75 443 PHE B N 1
ATOM 7109 C CA . PHE B 1 443 ? 21.266 -3.682 -20.781 1 98.75 443 PHE B CA 1
ATOM 7110 C C . PHE B 1 443 ? 22.453 -2.869 -20.281 1 98.75 443 PHE B C 1
ATOM 7112 O O . PHE B 1 443 ? 23.547 -2.961 -20.844 1 98.75 443 PHE B O 1
ATOM 7119 N N . SER B 1 444 ? 22.203 -1.969 -19.281 1 98.69 444 SER B N 1
ATOM 7120 C CA . SER B 1 444 ? 23.297 -1.243 -18.641 1 98.69 444 SER B CA 1
ATOM 7121 C C . SER B 1 444 ? 23.172 -1.309 -17.125 1 98.69 444 SER B C 1
ATOM 7123 O O . SER B 1 444 ? 22.078 -1.388 -16.578 1 98.69 444 SER B O 1
ATOM 7125 N N . LEU B 1 445 ? 24.219 -1.376 -16.406 1 98.69 445 LEU B N 1
ATOM 7126 C CA . LEU B 1 445 ? 24.344 -1.307 -14.953 1 98.69 445 LEU B CA 1
ATOM 7127 C C . LEU B 1 445 ? 25.484 -0.386 -14.547 1 98.69 445 LEU B C 1
ATOM 7129 O O . LEU B 1 445 ? 26.594 -0.498 -15.078 1 98.69 445 LEU B O 1
ATOM 7133 N N . SER B 1 446 ? 25.188 0.579 -13.688 1 98.19 446 SER B N 1
ATOM 7134 C CA . SER B 1 446 ? 26.172 1.582 -13.289 1 98.19 446 SER B CA 1
ATOM 7135 C C . SER B 1 446 ? 26.234 1.726 -11.773 1 98.19 446 SER B C 1
ATOM 7137 O O . SER B 1 446 ? 25.234 1.5 -11.078 1 98.19 446 SER B O 1
ATOM 7139 N N . THR B 1 447 ? 27.406 2.023 -11.25 1 97.5 447 THR B N 1
ATOM 7140 C CA . THR B 1 447 ? 27.578 2.346 -9.836 1 97.5 447 THR B CA 1
ATOM 7141 C C . THR B 1 447 ? 28.219 3.721 -9.672 1 97.5 447 THR B C 1
ATOM 7143 O O . THR B 1 447 ? 29.031 4.141 -10.516 1 97.5 447 THR B O 1
ATOM 7146 N N . ALA B 1 448 ? 27.844 4.414 -8.703 1 96.06 448 ALA B N 1
ATOM 7147 C CA . ALA B 1 448 ? 28.406 5.73 -8.422 1 96.06 448 ALA B CA 1
ATOM 7148 C C . ALA B 1 448 ? 28.438 6.004 -6.922 1 96.06 448 ALA B C 1
ATOM 7150 O O . ALA B 1 448 ? 27.547 5.59 -6.184 1 96.06 448 ALA B O 1
ATOM 7151 N N . GLY B 1 449 ? 29.484 6.699 -6.48 1 94.19 449 GLY B N 1
ATOM 7152 C CA . GLY B 1 449 ? 29.562 7.234 -5.133 1 94.19 449 GLY B CA 1
ATOM 7153 C C . GLY B 1 449 ? 29.891 6.184 -4.086 1 94.19 449 GLY B C 1
ATOM 7154 O O . GLY B 1 449 ? 29.719 6.418 -2.889 1 94.19 449 GLY B O 1
ATOM 7155 N N . LEU B 1 450 ? 30.359 5.031 -4.465 1 94.38 450 LEU B N 1
ATOM 7156 C CA . LEU B 1 450 ? 30.672 3.965 -3.518 1 94.38 450 LEU B CA 1
ATOM 7157 C C . LEU B 1 450 ? 31.984 4.238 -2.801 1 94.38 450 LEU B C 1
ATOM 7159 O O . LEU B 1 450 ? 32.875 4.871 -3.363 1 94.38 450 LEU B O 1
ATOM 7163 N N . PRO B 1 451 ? 32.031 3.832 -1.553 1 92.31 451 PRO B N 1
ATOM 7164 C CA . PRO B 1 451 ? 33.344 3.977 -0.882 1 92.31 451 PRO B CA 1
ATOM 7165 C C . PRO B 1 451 ? 34.438 3.129 -1.524 1 92.31 451 PRO B C 1
ATOM 7167 O O . PRO B 1 451 ? 34.125 2.178 -2.252 1 92.31 451 PRO B O 1
ATOM 7170 N N . ALA B 1 452 ? 35.656 3.447 -1.194 1 91.69 452 ALA B N 1
ATOM 7171 C CA . ALA B 1 452 ? 36.812 2.766 -1.788 1 91.69 452 ALA B CA 1
ATOM 7172 C C . ALA B 1 452 ? 36.844 1.29 -1.399 1 91.69 452 ALA B C 1
ATOM 7174 O O . ALA B 1 452 ? 37.344 0.455 -2.143 1 91.69 452 ALA B O 1
ATOM 7175 N N . SER B 1 453 ? 36.219 0.979 -0.317 1 92.94 453 SER B N 1
ATOM 7176 C CA . SER B 1 453 ? 36.25 -0.39 0.187 1 92.94 453 SER B CA 1
ATOM 7177 C C . SER B 1 453 ? 35.219 -1.257 -0.545 1 92.94 453 SER B C 1
ATOM 7179 O O . SER B 1 453 ? 35.25 -2.484 -0.444 1 92.94 453 SER B O 1
ATOM 7181 N N . ALA B 1 454 ? 34.344 -0.645 -1.255 1 94.38 454 ALA B N 1
ATOM 7182 C CA . ALA B 1 454 ? 33.25 -1.386 -1.849 1 94.38 454 ALA B CA 1
ATOM 7183 C C . ALA B 1 454 ? 33.688 -2.121 -3.109 1 94.38 454 ALA B C 1
ATOM 7185 O O . ALA B 1 454 ? 34.5 -1.605 -3.885 1 94.38 454 ALA B O 1
ATOM 7186 N N . THR B 1 455 ? 33.219 -3.307 -3.273 1 96.44 455 THR B N 1
ATOM 7187 C CA . THR B 1 455 ? 33.375 -4.09 -4.492 1 96.44 455 THR B CA 1
ATOM 7188 C C . THR B 1 455 ? 32.031 -4.543 -5.031 1 96.44 455 THR B C 1
ATOM 7190 O O . THR B 1 455 ? 31.172 -4.98 -4.27 1 96.44 455 THR B O 1
ATOM 7193 N N . VAL B 1 456 ? 31.875 -4.375 -6.316 1 97.81 456 VAL B N 1
ATOM 7194 C CA . VAL B 1 456 ? 30.641 -4.773 -6.973 1 97.81 456 VAL B CA 1
ATOM 7195 C C . VAL B 1 456 ? 30.938 -5.789 -8.07 1 97.81 456 VAL B C 1
ATOM 7197 O O . VAL B 1 456 ? 31.469 -5.434 -9.133 1 97.81 456 VAL B O 1
ATOM 7200 N N . SER B 1 457 ? 30.594 -6.988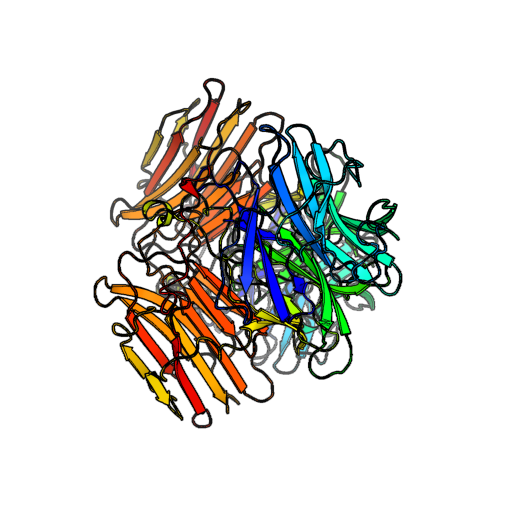 -7.84 1 98.38 457 SER B N 1
ATOM 7201 C CA . SER B 1 457 ? 30.688 -8.008 -8.883 1 98.38 457 SER B CA 1
ATOM 7202 C C . SER B 1 457 ? 29.391 -8.141 -9.648 1 98.38 457 SER B C 1
ATOM 7204 O O . SER B 1 457 ? 28.297 -8.102 -9.062 1 98.38 457 SER B O 1
ATOM 7206 N N . VAL B 1 458 ? 29.453 -8.227 -10.961 1 98.5 458 VAL B N 1
ATOM 7207 C CA . VAL B 1 458 ? 28.266 -8.289 -11.805 1 98.5 458 VAL B CA 1
ATOM 7208 C C . VAL B 1 458 ? 28.406 -9.422 -12.82 1 98.5 458 VAL B C 1
ATOM 7210 O O . VAL B 1 458 ? 29.516 -9.68 -13.312 1 98.5 458 VAL B O 1
ATOM 7213 N N . ALA B 1 459 ? 27.375 -10.086 -13.047 1 98.62 459 ALA B N 1
ATOM 7214 C CA . ALA B 1 459 ? 27.297 -11.07 -14.125 1 98.62 459 ALA B CA 1
ATOM 7215 C C . ALA B 1 459 ? 25.969 -10.953 -14.867 1 98.62 459 ALA B C 1
ATOM 7217 O O . ALA B 1 459 ? 24.922 -10.672 -14.266 1 98.62 459 ALA B O 1
ATOM 7218 N N . VAL B 1 460 ? 26.016 -11.094 -16.172 1 98.81 460 VAL B N 1
ATOM 7219 C CA . VAL B 1 460 ? 24.844 -11.055 -17.031 1 98.81 460 VAL B CA 1
ATOM 7220 C C . VAL B 1 460 ? 24.828 -12.297 -17.922 1 98.81 460 VAL B C 1
ATOM 7222 O O . VAL B 1 460 ? 25.812 -12.633 -18.562 1 98.81 460 VAL B O 1
ATOM 7225 N N . TYR B 1 461 ? 23.703 -12.953 -17.953 1 98.81 461 TYR B N 1
ATOM 7226 C CA . TYR B 1 461 ? 23.531 -14.172 -18.734 1 98.81 461 TYR B CA 1
ATOM 7227 C C . TYR B 1 461 ? 22.344 -14.055 -19.688 1 98.81 461 TYR B C 1
ATOM 7229 O O . TYR B 1 461 ? 21.312 -13.5 -19.328 1 98.81 461 TYR B O 1
ATOM 7237 N N . ALA B 1 462 ? 22.562 -14.578 -20.906 1 98.56 462 ALA B N 1
ATOM 7238 C CA . ALA B 1 462 ? 21.406 -14.867 -21.75 1 98.56 462 ALA B CA 1
ATOM 7239 C C . ALA B 1 462 ? 20.578 -16.016 -21.172 1 98.56 462 ALA B C 1
ATOM 7241 O O . ALA B 1 462 ? 21.109 -16.922 -20.547 1 98.56 462 ALA B O 1
ATOM 7242 N N . LEU B 1 463 ? 19.312 -15.93 -21.344 1 98.44 463 LEU B N 1
ATOM 7243 C CA . LEU B 1 463 ? 18.469 -17.078 -21.047 1 98.44 463 LEU B CA 1
ATOM 7244 C C . LEU B 1 463 ? 17.984 -17.734 -22.328 1 98.44 463 LEU B C 1
ATOM 7246 O O . LEU B 1 463 ? 17.609 -17.047 -23.281 1 98.44 463 LEU B O 1
ATOM 7250 N N . ASN B 1 464 ? 18.016 -19.047 -22.344 1 96.81 464 ASN B N 1
ATOM 7251 C CA . ASN B 1 464 ? 17.531 -19.797 -23.5 1 96.81 464 ASN B CA 1
ATOM 7252 C C . ASN B 1 464 ? 16.016 -19.828 -23.562 1 96.81 464 ASN B C 1
ATOM 7254 O O . ASN B 1 464 ? 15.352 -19.922 -22.531 1 96.81 464 ASN B O 1
ATOM 7258 N N . SER B 1 465 ? 15.578 -19.797 -24.781 1 93.38 465 SER B N 1
ATOM 7259 C CA . SER B 1 465 ? 14.133 -19.906 -24.969 1 93.38 465 SER B CA 1
ATOM 7260 C C . SER B 1 465 ? 13.625 -21.266 -24.5 1 93.38 465 SER B C 1
ATOM 7262 O O . SER B 1 465 ? 14.281 -22.297 -24.719 1 93.38 465 SER B O 1
ATOM 7264 N N . VAL B 1 466 ? 12.523 -21.25 -23.922 1 89.44 466 VAL B N 1
ATOM 7265 C CA . VAL B 1 466 ? 11.938 -22.5 -23.453 1 89.44 466 VAL B CA 1
ATOM 7266 C C . VAL B 1 466 ? 11.141 -23.156 -24.594 1 89.44 466 VAL B C 1
ATOM 7268 O O . VAL B 1 466 ? 10.688 -24.297 -24.469 1 89.44 466 VAL B O 1
ATOM 7271 N N . TRP B 1 467 ? 10.961 -22.469 -25.719 1 80.12 467 TRP B N 1
ATOM 7272 C CA . TRP B 1 467 ? 10.188 -22.938 -26.859 1 80.12 467 TRP B CA 1
ATOM 7273 C C . TRP B 1 467 ? 11.109 -23.453 -27.969 1 80.12 467 TRP B C 1
ATOM 7275 O O . TRP B 1 467 ? 10.633 -23.891 -29.016 1 80.12 467 TRP B O 1
ATOM 7285 N N . ALA B 1 468 ? 12.492 -23.281 -28.047 1 64.19 468 ALA B N 1
ATOM 7286 C CA . ALA B 1 468 ? 13.422 -23.609 -29.109 1 64.19 468 ALA B CA 1
ATOM 7287 C C . ALA B 1 468 ? 13.266 -25.078 -29.547 1 64.19 468 ALA B C 1
ATOM 7289 O O . ALA B 1 468 ? 13.258 -25.375 -30.734 1 64.19 468 ALA B O 1
ATOM 7290 N N . ASP B 1 469 ? 13.789 -26.016 -28.906 1 52.5 469 ASP B N 1
ATOM 7291 C CA . ASP B 1 469 ? 14.031 -27.328 -29.5 1 52.5 469 ASP B CA 1
ATOM 7292 C C . ASP B 1 469 ? 12.727 -28 -29.891 1 52.5 469 ASP B C 1
ATOM 7294 O O . ASP B 1 469 ? 12.695 -29.203 -30.156 1 52.5 469 ASP B O 1
ATOM 7298 N N . THR B 1 470 ? 11.602 -27.516 -29.516 1 45.97 470 THR B N 1
ATOM 7299 C CA . THR B 1 470 ? 10.594 -28.547 -29.672 1 45.97 470 THR B CA 1
ATOM 7300 C C . THR B 1 470 ? 10.211 -28.719 -31.141 1 45.97 470 THR B C 1
ATOM 7302 O O . THR B 1 470 ? 9.469 -27.906 -31.688 1 45.97 470 THR B O 1
ATOM 7305 N N . ASP B 1 471 ? 11.062 -29.016 -31.953 1 41.91 471 ASP B N 1
ATOM 7306 C CA . ASP B 1 471 ? 10.656 -29.531 -33.25 1 41.91 471 ASP B CA 1
ATOM 7307 C C . ASP B 1 471 ? 9.297 -30.219 -33.188 1 41.91 471 ASP B C 1
ATOM 7309 O O . ASP B 1 471 ? 8.477 -30.078 -34.094 1 41.91 471 ASP B O 1
ATOM 7313 N N . GLY B 1 472 ? 9.172 -31.531 -32.531 1 33.97 472 GLY B N 1
ATOM 7314 C CA . GLY B 1 472 ? 8.039 -32.438 -32.5 1 33.97 472 GLY B CA 1
ATOM 7315 C C . GLY B 1 472 ? 6.875 -31.938 -31.672 1 33.97 472 GLY B C 1
ATOM 7316 O O . GLY B 1 472 ? 5.934 -32.688 -31.406 1 33.97 472 GLY B O 1
ATOM 7317 N N . ALA B 1 473 ? 7.074 -31.062 -30.75 1 42.38 473 ALA B N 1
ATOM 7318 C CA . ALA B 1 473 ? 5.852 -30.875 -29.969 1 42.38 473 ALA B CA 1
ATOM 7319 C C . ALA B 1 473 ? 4.789 -30.141 -30.797 1 42.38 473 ALA B C 1
ATOM 7321 O O . ALA B 1 473 ? 5.055 -29.078 -31.359 1 42.38 473 ALA B O 1
ATOM 7322 N N . GLN B 1 474 ? 3.934 -30.828 -31.219 1 33.62 474 GLN B N 1
ATOM 7323 C CA . GLN B 1 474 ? 2.682 -30.422 -31.844 1 33.62 474 GLN B CA 1
ATOM 7324 C C . GLN B 1 474 ? 2.068 -29.234 -31.125 1 33.62 474 GLN B C 1
ATOM 7326 O O . GLN B 1 474 ? 1.845 -29.266 -29.922 1 33.62 474 GLN B O 1
ATOM 7331 N N . VAL B 1 475 ? 2.416 -28.016 -31.453 1 41.81 475 VAL B N 1
ATOM 7332 C CA . VAL B 1 475 ? 1.516 -26.938 -31.062 1 41.81 475 VAL B CA 1
ATOM 7333 C C . VAL B 1 475 ? 0.067 -27.406 -31.172 1 41.81 475 VAL B C 1
ATOM 7335 O O . VAL B 1 475 ? -0.43 -27.656 -32.281 1 41.81 475 VAL B O 1
ATOM 7338 N N . VAL B 1 476 ? -0.408 -28.031 -30.156 1 36.38 476 VAL B N 1
ATOM 7339 C CA . VAL B 1 476 ? -1.838 -28.312 -30.219 1 36.38 476 VAL B CA 1
ATOM 7340 C C . VAL B 1 476 ? -2.617 -27.016 -30.359 1 36.38 476 VAL B C 1
ATOM 7342 O O . VAL B 1 476 ? -2.572 -26.156 -29.484 1 36.38 476 VAL B O 1
ATOM 7345 N N . ASP B 1 477 ? -2.869 -26.688 -31.594 1 37.97 477 ASP B N 1
ATOM 7346 C CA . ASP B 1 477 ? -3.863 -25.641 -31.859 1 37.97 477 ASP B CA 1
ATOM 7347 C C . ASP B 1 477 ? -5.188 -25.969 -31.156 1 37.97 477 ASP B C 1
ATOM 7349 O O . ASP B 1 477 ? -5.871 -26.922 -31.531 1 37.97 477 ASP B O 1
ATOM 7353 N N . VAL B 1 478 ? -5.309 -25.641 -29.906 1 35.59 478 VAL B N 1
ATOM 7354 C CA . VAL B 1 478 ? -6.523 -25.875 -29.141 1 35.59 478 VAL B CA 1
ATOM 7355 C C . VAL B 1 478 ? -7.723 -25.266 -29.859 1 35.59 478 VAL B C 1
ATOM 7357 O O . VAL B 1 478 ? -8.859 -25.359 -29.375 1 35.59 478 VAL B O 1
ATOM 7360 N N . ARG B 1 479 ? -7.641 -24.516 -30.828 1 41 479 ARG B N 1
ATOM 7361 C CA . ARG B 1 479 ? -8.828 -23.984 -31.484 1 41 479 ARG B CA 1
ATOM 7362 C C . ARG B 1 479 ? -9.672 -25.094 -32.094 1 41 479 ARG B C 1
ATOM 7364 O O . ARG B 1 479 ? -10.75 -24.844 -32.625 1 41 479 ARG B O 1
ATOM 7371 N N . GLN B 1 480 ? -9.039 -26.078 -32.594 1 26.69 480 GLN B N 1
ATOM 7372 C CA . GLN B 1 480 ? -9.812 -26.969 -33.438 1 26.69 480 GLN B CA 1
ATOM 7373 C C . GLN B 1 480 ? -10.641 -27.953 -32.625 1 26.69 480 GLN B C 1
ATOM 7375 O O . GLN B 1 480 ? -11.359 -28.781 -33.188 1 26.69 480 GLN B O 1
ATOM 7380 N N . SER B 1 481 ? -10.203 -28.25 -31.359 1 28.03 481 SER B N 1
ATOM 7381 C CA . SER B 1 481 ? -10.977 -29.391 -30.875 1 28.03 481 SER B CA 1
ATOM 7382 C C . SER B 1 481 ? -12.383 -28.969 -30.484 1 28.03 481 SER B C 1
ATOM 7384 O O . SER B 1 481 ? -13.016 -29.609 -29.641 1 28.03 481 SER B O 1
ATOM 7386 N N . GLY B 1 482 ? -12.906 -27.859 -30.875 1 24.64 482 GLY B N 1
ATOM 7387 C CA . GLY B 1 482 ? -14.336 -27.672 -30.719 1 24.64 482 GLY B CA 1
ATOM 7388 C C . GLY B 1 482 ? -15.164 -28.672 -31.5 1 24.64 482 GLY B C 1
ATOM 7389 O O . GLY B 1 482 ? -16.375 -28.516 -31.609 1 24.64 482 GLY B O 1
ATOM 7390 N N . GLN B 1 483 ? -14.82 -29.938 -31.75 1 20.11 483 GLN B N 1
ATOM 7391 C CA . GLN B 1 483 ? -16.062 -30.656 -31.984 1 20.11 483 GLN B CA 1
ATOM 7392 C C . GLN B 1 483 ? -16.922 -30.688 -30.719 1 20.11 483 GLN B C 1
ATOM 7394 O O . GLN B 1 483 ? -16.391 -30.844 -29.609 1 20.11 483 GLN B O 1
#

Solvent-accessible surface area (backbone atoms only — not comparable to full-atom values): 48259 Å² total; per-residue (Å²): 86,51,42,41,17,32,28,25,42,48,95,88,52,38,35,37,40,27,20,34,24,26,93,88,50,80,46,93,53,71,24,17,28,32,30,31,35,18,74,73,73,66,49,68,44,82,47,66,72,35,45,73,44,94,48,93,69,35,25,32,48,50,24,22,28,42,70,38,52,79,30,54,63,62,83,28,88,88,49,52,57,24,23,41,37,35,27,12,41,36,39,93,65,21,16,24,35,31,47,29,39,12,87,69,64,62,57,48,55,46,73,47,88,74,53,56,45,41,77,53,81,37,74,44,36,39,16,33,25,62,44,80,45,99,84,36,37,30,32,37,30,16,32,14,62,74,36,29,37,37,24,29,32,22,74,35,88,51,58,66,41,84,60,38,73,54,62,43,53,18,70,53,44,53,17,39,33,40,33,38,71,46,74,24,28,29,66,98,56,92,50,67,40,28,36,40,34,41,14,27,52,44,41,24,74,71,31,25,24,26,32,32,44,37,56,25,47,66,79,64,50,51,77,46,58,78,61,42,46,34,39,73,68,44,55,40,55,14,46,22,35,49,37,59,46,34,69,68,61,87,84,42,64,34,41,33,37,24,14,32,37,30,77,70,49,55,75,69,50,67,49,55,82,75,74,42,42,72,47,67,41,69,44,25,32,29,32,33,35,75,42,89,74,64,37,76,40,67,29,39,39,72,41,83,56,71,91,35,57,46,59,73,75,45,73,38,79,60,39,67,70,34,71,50,76,44,80,41,70,80,42,86,51,44,24,38,38,40,38,36,43,35,36,42,44,70,86,51,43,61,79,10,34,42,36,38,37,39,24,13,90,88,72,70,30,30,37,37,35,35,35,34,43,77,37,44,32,36,40,32,51,66,49,31,74,46,65,88,54,75,78,60,58,32,40,29,27,45,68,51,79,74,47,93,82,19,47,46,34,38,35,35,38,40,50,79,42,37,39,36,40,25,38,54,82,8,63,39,30,31,28,41,65,54,43,55,83,52,75,56,31,34,39,38,40,37,31,39,64,65,46,89,68,32,41,27,30,37,42,32,25,36,32,49,54,66,71,67,82,57,78,79,64,72,76,72,65,73,78,66,67,73,116,84,54,42,40,16,34,27,24,43,47,95,86,54,40,35,37,41,26,21,35,23,25,91,88,51,79,45,91,52,72,24,18,29,32,32,32,36,20,73,72,73,65,49,68,44,82,46,66,71,34,45,72,42,94,49,94,70,36,24,33,48,49,24,20,27,43,70,38,51,78,30,53,61,62,84,29,88,88,49,51,56,24,22,39,38,35,28,13,41,36,40,94,65,20,15,25,36,32,46,28,40,11,86,69,65,61,58,50,55,46,73,46,85,74,54,55,44,42,77,55,82,35,75,44,36,40,16,32,24,63,43,81,45,99,84,35,36,29,32,38,29,17,32,12,61,74,36,28,37,36,24,30,32,21,73,34,88,51,59,66,42,83,59,38,73,54,64,42,53,17,68,53,45,53,16,40,35,40,34,39,72,44,75,25,28,29,66,99,56,92,50,68,40,29,35,41,34,42,14,28,52,43,41,24,74,71,30,26,25,27,32,32,43,37,56,24,46,67,78,63,49,52,78,47,56,78,60,43,46,34,39,71,68,44,54,39,55,13,46,22,35,50,36,60,46,33,70,68,60,86,85,42,64,34,41,33,36,24,14,33,36,32,77,69,48,53,75,68,51,68,49,54,82,75,73,42,42,71,47,66,41,70,43,24,33,30,32,32,35,75,43,88,73,64,37,78,40,67,29,40,39,73,40,82,55,70,92,36,58,47,58,74,74,44,74,40,80,61,40,67,70,34,71,49,76,44,82,41,71,80,43,88,50,43,24,37,38,40,38,36,43,36,36,43,44,70,86,51,44,64,80,11,34,42,37,37,37,39,25,11,89,87,72,69,30,30,38,36,35,35,33,33,44,74,38,45,33,35,41,33,51,64,48,31,74,46,65,86,54,76,78,62,58,33,40,28,27,43,68,49,77,70,47,93,82,19,46,48,34,39,34,36,39,41,50,81,41,37,39,36,41,25,37,54,82,9,63,39,32,30,29,41,64,53,44,55,84,52,76,56,31,33,39,38,40,36,30,38,65,66,47,90,68,33,39,26,28,36,41,32,26,35,31,48,53,68,72,66,82,56,77,80,61,70,77,72,67,73,76,66,67,72,114

Foldseek 3Di:
DFFWAAWAQFPVQKTKIWDWDDPPAFDDDQTFTWIWIDNQQAQIDGAFTAGHDPDRQKHWAHEHKAFQQVQLQVPAPPHRQKMKTWFWIAGPFDTAIFIWIDPPNRRYTDGDPLPDLGDDRDNQKTHWYWADDPQWIWIWIFSWQQQKTWIWIGRNVRHIDTQDIDGDAAFNARTKDQWYWDWFAEPPDLDIWIKIKIKHAAGDPLGGIFMWMFTAHDDRRDTDGPDRDIGTAAQAAFFTNKYWYYPDDPPFFIKIKTWRHGPVCQSPAPCVVVVHTTDIDAIWGWHWYQDPPPGIFIFIDHDDQVVFWADWQDKDFFQAQHKDKGFQPVQPQLKKKKKKKKADQVPADQQKKKKKWFADPVPRAIWIWIDRQQWKTKTFRPRADRDDDPSQDGMTIDTDHADPRRMWMKMWMDGFFWIKIATRNRRHIHIDGHDHPDTGGMMMIHIPRGDPRMGMIMIMTRTHDSPPPPPPSPPPPSSPVPD/DFFWAAWAQFPVQKTKIWDWDDPPAFDDDQTFTWIWIDNQQAQIFGAPTAGHDPDRQKHWAHEHKAFQQVQLQVPAPPHRQKMKTWFWIAGPFDTAIFIWIDPPNRRYTDGDPLPDLGGDRDNQKTHWYWADDPQWIWIWIFSWQQQKTWIWIGRRVRHIDTQDIDGDAAFNARTKDQWYWDWFAEPPDLDIWIKIKIKHAAGDPLGGIFMWMFTAHDDRRDTDGPDRDIGTAAQAAFFTNKYWYYPDDPPFFIKIKTWRHGPVCQSPAPCVVVVHTTDIDAIWGWHWYQDPPPGIFIFIDHDDQVVFWADWQDKDFFQAQHKDKGFQPVQPQLKKKKKKKKADQVPADQQKKKKKWFADPVPRAIWIWIDRAQFKTKTFRPRADRDDDPSQDGMTIDTDGADPRRMWMKMWMDGFFWIKIATRNRRHIHIDGHDHPDTGGMMMIHIPRGDPRMGMIMIMTRTHDSPPPPPPDPPPPVVPVPD

pLDDT: mean 94.82, std 11.18, range [20.11, 98.94]

Nearest PDB structures (foldseek):
  6s2b-assembly1_A  TM=9.325E-01  e=7.472E-46  Schwanniomyces occidentalis
  3kf3-assembly1_B  TM=9.247E-01  e=1.965E-46  Schwanniomyces occidentalis
  3u75-assembly2_C  TM=9.264E-01  e=6.393E-45  Schwanniomyces occidentalis
  6j0t-assembly1_A  TM=9.134E-01  e=8.928E-45  Kluyveromyces marxianus DMKU3-1042
  1y9m-assembly1_A  TM=9.035E-01  e=9.573E-43  Aspergillus awamori

InterPro domains:
  IPR001362 Glycoside hydrolase, family 32 [SM00640] (1-426)
  IPR013148 Glycosyl hydrolase family 32, N-terminal [PF00251] (1-290)
  IPR013189 Glycosyl hydrolase family 32, C-terminal [PF08244] (336-450)
  IPR013320 Concanavalin A-like lectin/glucanase domain superfamily [SSF49899] (323-467)
  IPR023296 Glycosyl hydrolase, five-bladed beta-propeller domain superfamily [G3DSA:2.115.10.20] (1-300)
  IPR023296 Glycosyl hydrolase, five-bladed beta-propeller domain superfamily [SSF75005] (1-292)

Radius of gyration: 28.98 Å; Cα contacts (8 Å, |Δi|>4): 2850; chains: 2; bounding box: 68×95×73 Å

Sequence (966 aa):
MNDPNGLFLDRNGTYHLYYQYNPAGLIAGNQHWGHATSQDLYHWQNQPIAIFPPNNDSQVFSGSAVVDVNNTSGFFPDQDNGVVAIYTLNTPSAQVQEIAYSNDGGYTFTRYSGNPVIDSNSTQFRDPKVIWHEDHWAMVVAHSQDFVIGVYTSQDLKTWSHASNFSHHGLLGVQYECPNLVKMPVEGSNDSMYLLTISINPGAPLGGSTTQYFPGTFNGTHFVPVDGAARIADFAKDNYAGQFFYGIPDGRDALSIAWASNWQYGQSVPTAQEGWRSAMSLPRRNALANLPTTGWNLVSLPHDLSPVLGEQLAARGDLSGDTLVVDYSAVASNALYFEANVSGLAGVASAATLTFAFGSPRSGEYIRGGYFFGGDFYLDRGGVRGFDNPFFTDKFSAPSPLRADGTWTLSGVVDRSVLEVFVDRGARSATSAFYATQPLTSFSLSTAGLPASATVSVAVYALNSVWADTDGAQVVDVRQSGQMNDPNGLFLDRNGTYHLYYQYNPAGLIAGNQHWGHATSQDLYHWQNQPIAIFPPNNDSQVFSGSAVVDVNNTSGFFPDQDNGVVAIYTLNTPSAQVQEIAYSNDGGYTFTRYSGNPVIDSNSTQFRDPKVIWHEDHWAMVVAHSQDFVIGVYTSQDLKTWSHASNFSHHGLLGVQYECPNLVKMPVEGSNDSMYLLTISINPGAPLGGSTTQYFPGTFNGTHFVPVDGAARIADFAKDNYAGQFFYGIPDGRDALSIAWASNWQYGQSVPTAQEGWRSAMSLPRRNALANLPTTGWNLVSLPHDLSPVLGEQLAARGDLSGDTLVVDYSAVASNALYFEANVSGLAGVASAATLTFAFGSPRSGEYIRGGYFFGGDFYLDRGGVRGFDNPFFTDKFSAPSPLRADGTWTLSGVVDRSVLEVFVDRGARSATSAFYATQPLTSFSLSTAGLPASATVSVAVYALNSVWADTDGAQVVDVRQSGQ

Secondary structure (DSSP, 8-state):
--SEEEEEE-TTS-EEEEEEE-TT-SSS-S-EEEEEEESSSSSEEEEEEEE--SSTT-EEEEEEEEE-TT-TTSS-TT-S--EEEEEEEE-SS-EEEEEEEESSSSSS-EE-TT--SB--S-SSEEEEEEEEETTEEEEEEEEGGGTEEEEEEESSSSS-EEEEEEESEE---S-EEEEEEEEEEBTTSS-EEEEEEEEESS--TTSS-EEEEEEEEE-SS-EEESSEE-EES-SSS--EEEEEPBTPPTTSPEEEEEE-S-TTTTTTSGGGGGT----BPPPEEEEEEEETTTEEEEEEEE---GGGEEEEEEEES--TT-EEEEE-TT-TT-EEEEEEEEE--TT--TT-EEEEEEE-TTT--EEEEEEETTSEEEEE-TT--S---TT---EEEEE-PPPTT--EEEEEEEETTEEEEEETTTTEEEEEE---SS---EEEEEEES--TT-EEEEEEEEE--SSTT-SSS----TTS---/--SEEEEEE-TTS-EEEEEEE-TT-SSS-S-EEEEEEESSSSSEEEEEEEE--SSTT-EEEEEEEEE-TT-TTSS-TT-S--EEEEEEEE-SS-EEEEEEEESSSSSS-EEPTT--SB--S-SSEEEEEEEEETTEEEEEEEEGGGTEEEEEEESSSSS-EEEEEEESEE---S-EEEEEEEEEEBTTSS-EEEEEEEEESS--TTSS-EEEEEEEEE-SS-EEESSEE-EES-SSS--EEEEEPBTPPTTSPEEEEEE-S-TTTTTTSGGGGGT----BPPPEEEEEEEETTTEEEEEEEE---TTTEEEEEEEES--TT-EEEEE-TT-TT-EEEEEEEEE--TT--TT-EEEEEEE-TTT--EEEEEEETTSEEEEE-TT--S---TT---EEEEE-PPPTT--EEEEEEEETTEEEEEETTTTEEEEEE---SS---EEEEEEES--TT-EEEEEEEEE--SSTT-SSS----TTSTT-

Organism: Pycnoporus cinnabarinus (NCBI:txid5643)